Protein 6ARY (pdb70)

B-factor: mean 69.76, std 14.35, range [47.01, 147.75]

Foldseek 3Di:
DDLQWFQAPQGIEGWDWDADLLRFIKIKFAFAAFFDLCAFLNFLAATHGDHHDYDYHYRYDHFAAEDADADCPPPVQVVRVLFGDPHHYDSRFWGKMKMFGPPGAQAFAEEEEEEDDLQGGGGCPGPLNDQHCLCHLQGHMYMYTHFHGACRQAQPALDNSNLGRNRLSSVLSVLVSCLRGVSSRNHHQAQYEYEYFALRLLSQQLLQQFPSNQRSHAYYEHEFYFLVFPQAEDENVLSNVLLLVLLVQLPFDRDSVCVVRSSNVVSPDDVNSSNVRSDDDDAFSHGNGHGYQRCHRHPDRPVVCLVVVNGHAHEYEYEYEDQAAVVRCCVHVVVQDPQDAPGFAFLVRLLVVLCRRCVPADPVLSVLLLVVQAPVVDRGPRLSSVSSRRCVRSLRRTQLNRLVVQLSSQVVPHWYAYEYEQEDFPPDSTYPSSGQYRPNCSSLLSQVVSSVVDPGDPLSSLLSSQNSQLVVCCSRPVGSDDDDADPSHHDGDTCHNPFQWHFYRYRPDGDIDHRVPVVVSCCNPPVSVVVRVVPVD/DQLQWFQAPQGIEGWDWDADLLGFIKIKFAFAAFFPLCAQLNFLAATHGDHHDYDYHYRYDHFAAEDADADCPPPVQVVRNLFGDPHHYDSRGWGKMKMAHPPGAQAFAEEEEEEDDLQRGGGCPRPLNDQNQLCHLQVYMYMYTHFHGACRQAQPALDNSNLGRNRLSSVLSVLVSCLRGVSSRNHRQAQYEYEYFALSLLSQQLLQFFPSNQRSHAYYEHEFYFLPFPQAEDENVLSNVLLLVLLVQLVFDRDSVCVVRSSNVVSVDDPNSSNVRSDDDDAFSHGNGHGYCRCHRHPDRPVVCLVVVRGHQHEYEYEYEDQAQVVRCCVHVVVQDPQDAPHFAFLVRLLVVLCRRVVPADPVLSVLLLVVQAPVVDRGPRLSSVSSRRCVRSLRRTQLNRLVVQLSSQVVPHWYFYEYEQEDFPPDSTYPSSGTYRPNCSSLLSQVLSNVVDDGDPLSNLLSSQNSQLVSCCSRPVGSDDDDADPSHHDGDTCHNPQQWHFYRYRPDGDIDHRVPPPVSCCNPPVSVVVRVVPDD

Nearest PDB structures (foldseek):
  6ary-assembly1_B-2  TM=1.001E+00  e=0.000E+00  Anopheles gambiae
  5ydj-assembly1_A-2  TM=1.000E+00  e=0.000E+00  Anopheles gambiae
  5ydh-assembly1_A-2  TM=1.000E+00  e=0.000E+00  Anopheles gambiae
  6h14-assembly1_A-2  TM=9.721E-01  e=2.486E-79  Tetronarce californica
  6emi-assembly1_A  TM=9.700E-01  e=3.836E-79  Homo sapiens

Sequence (1074 aa):
NDPLVVNTDKGRIRGITVDAPSGKKVDVWLGIPYAQPPVGPLRFRHPRPAEKWTGVLNTTTPPNSCVQIVDTVFGDFPGATMWNPNTPLSEDCLYINVVAPRPRPKNAAVMLWIFGGSFYSGTATLDVYDHRALASEENVIVVSLQYRVASLGFLFLGTPEAPGNAGLFDQNLALRRWVRDNIHRFGGDPSSRVTLFGESAGAVSVSLHLLSALSRDLFQRAILQSGSPTAPWALVSREEATLRALRLAEAVGCPHEPSKLSDAVECLRGKDPHVLVNNEWGTLGICEFPFVPVVDGAFLDETPQRSLASGRFKKTEILTGSNTEEGYYFIIYYLTELLRKEEGVTVTREEFLQAVRELNPYVNGAARQAIVFEYTDWTEPDNPNSNRDALDKMVGDYHFTCNVNEFAQRRYAEEGNNVYMYLYTHRSKGNPWPRWTGVMHGDEINYVFGEPLNPTLGYTEDEKDFSRKIMRYWSNFAKTGNPNPNTASSEFPEWPKHTAHHGRHYLELGLNTSFVGRGPRLRQCAFWKKYLPQLVAATSNNDPLVVNTDKGRIRGITVDAPSGKKVDVWLGIPYAQPPVGPLRFRHPRPAEKWTGVLNTTTPPNSCVQIVDTVFGDFPGATMWNPNTPLSEDCLYINVVAPRPRPKNAAVMLWIFGGSFYSGTATLDVYDHRALASEENVIVVSLQYRVASLGFLFLGTPEAPGNAGLFDQNLALRRWVRDNIHRFGGDPSSRVTLFGESAGAVSVSLHLLSALSRDLFQRAILQSGSPTAPWALVSREEATLRALRLAEAVGCPHEPSKLSDAVECLRGKDPHVLVNNEWGTLGICEFPFVPVVDGAFLDETPQRSLASGRFKKTEILTGSNTEEGYYFIIYYLTELLRKEEGVTVTREEFLQAVRELNPYVNGAARQAIVFEYTDWTEPDNPNSNRDALDKMVGDYHFTCNVNEFAQRRYAEEGNNVYMYLYTHRSKGNPWPRWTGVMHGDEINYVFGEPLNPTLGYTEDEKDFSRKIMRYWSNFAKTGNPNPNTASSEFPEWPKHTAHHGRHYLELGLNTSFVGRGPRLRQCAFWKKYLPQLVAATSN

Solvent-accessible surface area: 41442 Å² total; per-residue (Å²): 210,66,90,35,37,10,90,5,60,55,11,107,0,88,4,70,40,15,30,2,27,34,66,104,106,0,3,5,0,37,12,0,23,5,5,59,61,4,65,38,87,30,13,3,54,48,21,85,77,9,132,171,51,143,39,46,68,99,2,50,93,66,12,44,0,5,3,3,48,71,41,101,92,38,42,72,20,82,0,4,11,60,66,13,14,20,19,99,47,31,29,45,0,2,41,0,6,0,3,0,3,113,125,75,32,177,81,10,2,0,0,0,0,0,1,6,21,14,0,60,23,5,0,3,18,6,102,5,5,56,13,32,8,0,0,15,35,6,88,0,0,0,0,0,0,1,0,10,0,1,0,8,0,3,3,6,5,51,31,120,62,0,29,0,1,2,0,0,25,0,0,4,16,0,1,122,19,1,109,88,1,0,103,103,0,5,0,26,38,75,67,1,0,0,0,0,9,9,0,0,0,0,0,0,0,0,0,0,13,2,88,83,0,81,106,16,12,56,14,0,0,0,0,0,2,1,2,12,6,59,9,0,36,18,69,117,141,54,7,31,81,29,1,12,124,4,0,100,60,15,64,5,64,79,95,99,99,111,33,76,61,0,2,96,37,0,48,67,66,73,24,73,66,0,1,84,61,13,98,60,146,38,13,10,6,45,18,4,9,3,0,1,28,29,52,62,2,8,113,35,45,1,89,158,6,6,82,54,13,136,3,24,161,16,42,0,0,2,0,0,2,38,23,2,0,2,52,23,0,2,57,87,20,66,124,32,1,134,27,67,70,65,21,62,0,72,45,146,76,0,80,97,1,1,130,72,6,18,69,162,40,54,32,42,0,50,131,15,0,28,130,33,14,16,57,142,126,91,46,99,34,58,76,26,3,25,54,10,0,0,30,2,4,2,2,81,14,4,6,1,1,0,13,58,3,0,34,50,0,11,86,74,68,21,56,0,4,0,0,22,1,40,15,64,21,164,66,26,68,18,1,172,29,0,17,8,3,23,3,28,1,2,21,3,0,4,2,45,0,12,26,22,13,65,72,38,43,122,88,5,35,76,4,0,111,25,0,1,86,0,1,0,19,0,0,66,91,4,56,0,26,43,164,115,96,52,121,122,33,24,121,1,31,98,4,69,20,176,14,83,53,20,1,40,1,2,79,155,38,63,113,54,10,137,0,2,72,55,167,26,9,44,13,15,72,150,102,8,69,113,31,55,70,85,50,79,194,207,71,91,38,38,8,91,5,62,55,14,108,0,91,4,15,12,14,45,2,54,48,45,105,64,0,5,2,0,23,13,0,24,5,5,57,61,4,63,40,87,29,13,2,54,48,20,84,76,10,132,168,52,142,37,47,69,97,2,17,72,34,10,44,0,5,3,2,47,71,39,103,92,46,38,40,24,63,0,2,54,61,63,22,27,69,20,88,49,27,31,47,0,3,42,0,7,0,4,0,5,111,123,76,29,176,78,11,2,0,0,0,1,0,1,6,22,14,0,60,24,4,0,2,20,5,110,5,4,58,13,46,8,1,0,20,29,7,90,0,0,0,0,0,1,1,0,9,1,1,0,8,1,3,4,8,5,51,32,122,60,0,31,1,1,2,0,0,24,0,0,4,18,0,2,119,20,2,95,85,1,0,101,106,0,4,0,27,36,76,62,1,0,0,0,0,9,9,0,0,0,0,0,0,0,0,0,0,12,2,89,84,0,80,109,16,9,58,14,0,0,0,0,0,2,1,2,10,7,58,8,0,37,18,70,120,138,52,5,30,78,28,1,13,128,4,0,102,59,15,63,5,64,79,96,99,96,114,32,73,63,0,2,92,38,0,47,68,61,75,25,74,65,0,1,83,59,13,101,60,147,36,13,11,6,44,19,3,7,3,0,1,27,30,51,61,2,8,114,35,48,1,90,160,6,6,83,55,14,137,3,25,164,14,42,0,0,2,0,0,2,38,26,2,0,2,54,24,0,1,58,86,20,64,144,28,1,106,53,89,88,67,6,58,0,68,44,146,74,0,84,97,1,1,126,73,6,15,67,160,39,52,34,41,0,51,130,14,0,27,132,32,13,15,57,144,129,93,48,95,34,59,77,29,4,26,51,9,0,1,30,2,4,3,2,81,15,3,6,1,1,1,13,54,2,0,35,54,0,12,85,74,70,21,58,1,3,0,0,21,1,36,11,64,22,169,65,27,70,16,5,175,30,0,18,8,2,21,4,29,1,2,19,2,0,3,2,42,0,12,30,47,28,33,62,30,43,122,93,4,44,75,6,0,107,22,0,0,87,0,1,0,20,0,0,64,92,4,57,0,30,44,163,112,100,52,122,123,36,23,123,0,29,99,4,67,22,175,14,84,53,19,1,39,0,3,79,158,39,64,111,54,10,137,0,3,73,58,168,25,9,41,13,16,74,147,101,9,69,122,32,52,76,86,52,75,201

CATH classification: 3.40.50.1820

Radius of gyration: 32.08 Å; Cα contacts (8 Å, |Δi|>4): 2370; chains: 2; bounding box: 95×76×87 Å

InterPro domains:
  IPR000997 Cholinesterase [PR00878] (233-247)
  IPR000997 Cholinesterase [PR00878] (277-306)
  IPR000997 Cholinesterase [PR00878] (487-495)
  IPR000997 Cholinesterase [PR00878] (554-562)
  IPR000997 Cholinesterase [PR00878] (592-599)
  IPR000997 Cholinesterase [PR00878] (600-612)
  IPR002018 Carboxylesterase, type B [PF00135] (166-686)
  IPR019819 Carboxylesterase type B, conserved site [PS00941] (253-263)
  IPR019826 Carboxylesterase type B, active site [PS00122] (347-362)
  IPR029058 Alpha/Beta hydrolase fold [G3DSA:3.40.50.1820] (161-702)
  IPR029058 Alpha/Beta hydrolase fold [SSF53474] (165-693)
  IPR050654 Acetylcholinesterase-related enzymes [PTHR43918] (152-701)

Secondary structure (DSSP, 8-state):
--TTEEEETTEEEE-EEEE-TTS-EEEEEEEEE-B----GGGTTSPPPBPPP--SEEE-BSPPPBPP-PPP-TTTT-HHHHTTS--S-B-S---EEEEEEESSPPSSEEEEEEE--STTTS--TT-GGG--HHHHHHHT-EEEEE----HHHHH-EEEETTEES-HHHHHHHHHHHHHHHHGGGGTEEEEEEEEEEETHHHHHHHHHHH-TTTTTS-SEEEEES--TTSTTS---HHHHHHHHHHHHHHTT----TT-HHHHHHHHTTS-HHHHHHT---S--TT--SS-----SSS-SS-HHHHHHHT-S--S-EEEEEETB-SHHHHHHH-TTTS-SSTT----HHHHHHHHHHHSTTS-HHHHHHHHHHT--TTSTT-HHHHHHHHHHHHHIIIIIHHHHHHHHHHHHTT--EEEEEE----TT--S-GGG-SBTTTTHHHHTTGGG-TTS---HHHHHHHHHHHHHHHHHHHHS-SS-SS--SSS-------TTT-EEEEESTT---EEESSSHHHHHIIIIIHHHHHHHT--/--TTEEEETTEEEE-EEEE-TTS-EEEEEEEEE-B----GGGTTSPPPBPPP-SSEEE-BSPPPBPP-PPP-TTTT-HHHHTTS--S-B-S---EEEEEEESSPPSSEEEEEEE--STTTS--TT-GGG-SHHHHHHHT-EEEEE----HHHHH-EEEETTEES-HHHHHHHHHHHHHHHHGGGGTEEEEEEEEEEETHHHHHHHHHTT-TTTTTS-SEEEEES--TTSTTS---HHHHHHHHHHHHHHTT----TT-HHHHHHHHHHS-HHHHHHT---S--TT--SS-----SSS-SS-HHHHHHHT-S--S-EEEEEETB-SHHHHHHH-TTTT-SSTT----HHHHHHHHHHHSTTS-HHHHHHHHHHTS-TTSTT-HHHHHHHHHHHHHIIIIIHHHHHHHHHHHHTT--EEEEEE----TT--S-GGG-SBTTTTHHHHTTGGG-TTS---HHHHHHHHHHHHHHHHHHHHS-SS-SS--SSS-------TTT-EEEEESTT---EEESSSHHHHHIIIIIHHHHHHHT--

Structure (mmCIF, N/CA/C/O backbone):
data_6ARY
#
_entry.id   6ARY
#
_cell.length_a   150.333
_cell.length_b   150.333
_cell.length_c   226.478
_cell.angle_alpha   90.000
_cell.angle_beta   90.000
_cell.angle_gamma   120.000
#
_symmetry.space_group_name_H-M   'P 61'
#
loop_
_entity.id
_entity.type
_entity.pdbx_description
1 polymer Acetylcholinesterase
2 non-polymer (1S)-2,2-difluoro-1-[1-(pentan-3-yl)-1H-pyrazol-4-yl]ethan-1-ol
3 non-polymer 2-acetamido-2-deoxy-beta-D-glucopyranose
4 non-polymer 'CITRATE ANION'
5 non-polymer 'CHLORIDE ION'
6 water water
#
loop_
_atom_site.group_PDB
_atom_site.id
_atom_site.type_symbol
_atom_site.label_atom_id
_atom_site.label_alt_id
_atom_site.label_comp_id
_atom_site.label_asym_id
_atom_site.label_entity_id
_atom_site.label_seq_id
_atom_site.pdbx_PDB_ins_code
_atom_site.Cartn_x
_atom_site.Cartn_y
_atom_site.Cartn_z
_atom_site.occupancy
_atom_site.B_iso_or_equiv
_atom_site.auth_seq_id
_atom_site.auth_comp_id
_atom_site.auth_asym_id
_atom_site.auth_atom_id
_atom_site.pdbx_PDB_model_num
ATOM 1 N N . ASN A 1 3 ? -58.565 100.865 3.941 1.00 122.68 163 ASN A N 1
ATOM 2 C CA . ASN A 1 3 ? -57.884 99.702 4.525 1.00 137.29 163 ASN A CA 1
ATOM 3 C C . ASN A 1 3 ? -58.765 98.433 4.560 1.00 128.68 163 ASN A C 1
ATOM 4 O O . ASN A 1 3 ? -59.940 98.486 4.946 1.00 123.37 163 ASN A O 1
ATOM 9 N N . ASP A 1 4 ? -58.167 97.296 4.169 1.00 113.82 164 ASP A N 1
ATOM 10 C CA . ASP A 1 4 ? -58.877 96.025 4.035 1.00 104.86 164 ASP A CA 1
ATOM 11 C C . ASP A 1 4 ? -58.777 95.208 5.329 1.00 110.45 164 ASP A C 1
ATOM 12 O O . ASP A 1 4 ? -57.702 94.639 5.600 1.00 102.17 164 ASP A O 1
ATOM 17 N N . PRO A 1 5 ? -59.853 95.078 6.134 1.00 105.07 165 PRO A N 1
ATOM 18 C CA . PRO A 1 5 ? -59.725 94.339 7.412 1.00 94.94 165 PRO A CA 1
ATOM 19 C C . PRO A 1 5 ? -59.421 92.856 7.225 1.00 92.90 165 PRO A C 1
ATOM 20 O O . PRO A 1 5 ? -59.063 92.194 8.206 1.00 94.73 165 PRO A O 1
ATOM 24 N N . LEU A 1 6 ? -59.561 92.315 6.010 1.00 88.48 166 LEU A N 1
ATOM 25 C CA . LEU A 1 6 ? -59.243 90.928 5.718 1.00 75.21 166 LEU A CA 1
ATOM 26 C C . LEU A 1 6 ? -57.778 90.713 5.376 1.00 81.80 166 LEU A C 1
ATOM 27 O O . LEU A 1 6 ? -57.362 89.560 5.169 1.00 75.35 166 LEU A O 1
ATOM 32 N N . VAL A 1 7 ? -57.002 91.784 5.229 1.00 81.05 167 VAL A N 1
ATOM 33 C CA . VAL A 1 7 ? -55.555 91.674 5.117 1.00 72.96 167 VAL A CA 1
ATOM 34 C C . VAL A 1 7 ? -54.972 91.895 6.504 1.00 85.64 167 VAL A C 1
ATOM 35 O O . VAL A 1 7 ? -55.374 92.821 7.229 1.00 84.82 167 VAL A O 1
ATOM 39 N N . VAL A 1 8 ? -54.078 90.999 6.905 1.00 81.11 168 VAL A N 1
ATOM 40 C CA . VAL A 1 8 ? -53.483 91.023 8.234 1.00 81.72 168 VAL A CA 1
ATOM 41 C C . VAL A 1 8 ? -51.979 90.896 8.053 1.00 75.98 168 VAL A C 1
ATOM 42 O O . VAL A 1 8 ? -51.512 90.099 7.223 1.00 73.12 168 VAL A O 1
ATOM 46 N N . ASN A 1 9 ? -51.227 91.726 8.777 1.00 76.54 169 ASN A N 1
ATOM 47 C CA . ASN A 1 9 ? -49.770 91.716 8.690 1.00 88.03 169 ASN A CA 1
ATOM 48 C C . ASN A 1 9 ? -49.256 90.826 9.817 1.00 85.57 169 ASN A C 1
ATOM 49 O O . ASN A 1 9 ? -49.249 91.229 10.982 1.00 81.80 169 ASN A O 1
ATOM 54 N N . THR A 1 10 ? -48.870 89.598 9.472 1.00 79.27 170 THR A N 1
ATOM 55 C CA . THR A 1 10 ? -48.260 88.693 10.430 1.00 79.71 170 THR A CA 1
ATOM 56 C C . THR A 1 10 ? -46.765 88.962 10.512 1.00 78.74 170 THR A C 1
ATOM 57 O O . THR A 1 10 ? -46.195 89.657 9.677 1.00 77.73 170 THR A O 1
ATOM 61 N N . ASP A 1 11 ? -46.119 88.374 11.518 1.00 84.12 171 ASP A N 1
ATOM 62 C CA . ASP A 1 11 ? -44.691 88.588 11.722 1.00 77.91 171 ASP A CA 1
ATOM 63 C C . ASP A 1 11 ? -43.825 88.044 10.585 1.00 73.87 171 ASP A C 1
ATOM 64 O O . ASP A 1 11 ? -42.605 88.237 10.588 1.00 85.69 171 ASP A O 1
ATOM 69 N N . LYS A 1 12 ? -44.412 87.386 9.589 1.00 75.70 172 LYS A N 1
ATOM 70 C CA . LYS A 1 12 ? -43.625 86.930 8.449 1.00 77.36 172 LYS A CA 1
ATOM 71 C C . LYS A 1 12 ? -44.107 87.512 7.131 1.00 75.64 172 LYS A C 1
ATOM 72 O O . LYS A 1 12 ? -43.480 87.256 6.090 1.00 71.64 172 LYS A O 1
ATOM 78 N N . GLY A 1 13 ? -45.181 88.281 7.142 1.00 73.71 173 GLY A N 1
ATOM 79 C CA . GLY A 1 13 ? -45.721 88.821 5.912 1.00 75.01 173 GLY A CA 1
ATOM 80 C C . GLY A 1 13 ? -47.209 89.081 6.028 1.00 79.99 173 GLY A C 1
ATOM 81 O O . GLY A 1 13 ? -47.851 88.792 7.041 1.00 75.38 173 GLY A O 1
ATOM 82 N N . ARG A 1 14 ? -47.751 89.651 4.955 1.00 81.54 174 ARG A N 1
ATOM 83 C CA . ARG A 1 14 ? -49.172 89.950 4.920 1.00 74.77 174 ARG A CA 1
ATOM 84 C C . ARG A 1 14 ? -49.920 88.772 4.309 1.00 74.27 174 ARG A C 1
ATOM 85 O O . ARG A 1 14 ? -49.364 87.983 3.533 1.00 66.21 174 ARG A O 1
ATOM 93 N N . ILE A 1 15 ? -51.172 88.626 4.726 1.00 66.99 175 ILE A N 1
ATOM 94 C CA . ILE A 1 15 ? -52.028 87.539 4.279 1.00 71.72 175 ILE A CA 1
ATOM 95 C C . ILE A 1 15 ? -53.415 88.115 4.032 1.00 72.85 175 ILE A C 1
ATOM 96 O O . ILE A 1 15 ? -53.818 89.114 4.646 1.00 69.87 175 ILE A O 1
ATOM 101 N N . ARG A 1 16 ? -54.162 87.460 3.143 1.00 70.43 176 ARG A N 1
ATOM 102 C CA . ARG A 1 16 ? -55.521 87.877 2.819 1.00 78.02 176 ARG A CA 1
ATOM 103 C C . ARG A 1 16 ? -56.499 86.746 3.108 1.00 70.89 176 ARG A C 1
ATOM 104 O O . ARG A 1 16 ? -56.327 85.627 2.601 1.00 66.56 176 ARG A O 1
ATOM 112 N N . GLY A 1 17 ? -57.523 87.051 3.907 1.00 65.17 177 GLY A N 1
ATOM 113 C CA . GLY A 1 17 ? -58.614 86.136 4.194 1.00 74.86 177 GLY A CA 1
ATOM 114 C C . GLY A 1 17 ? -59.870 86.450 3.392 1.00 77.36 177 GLY A C 1
ATOM 115 O O . GLY A 1 17 ? -59.832 87.165 2.389 1.00 77.73 177 GLY A O 1
ATOM 116 N N . ILE A 1 18 ? -61.008 85.922 3.857 1.00 69.90 178 ILE A N 1
ATOM 117 C CA . ILE A 1 18 ? -62.280 86.026 3.146 1.00 67.90 178 ILE A CA 1
ATOM 118 C C . ILE A 1 18 ? -63.419 85.947 4.159 1.00 75.15 178 ILE A C 1
ATOM 119 O O . ILE A 1 18 ? -63.307 85.278 5.192 1.00 76.12 178 ILE A O 1
ATOM 124 N N . THR A 1 19 ? -64.506 86.683 3.904 1.00 69.85 179 THR A N 1
ATOM 125 C CA . THR A 1 19 ? -65.688 86.599 4.764 1.00 72.16 179 THR A CA 1
ATOM 126 C C . THR A 1 19 ? -66.618 85.514 4.238 1.00 74.13 179 THR A C 1
ATOM 127 O O . THR A 1 19 ? -66.848 85.423 3.035 1.00 77.81 179 THR A O 1
ATOM 131 N N . VAL A 1 20 ? -67.143 84.672 5.135 1.00 74.68 180 VAL A N 1
ATOM 132 C CA . VAL A 1 20 ? -68.019 83.574 4.731 1.00 72.81 180 VAL A CA 1
ATOM 133 C C . VAL A 1 20 ? -69.196 83.509 5.693 1.00 76.39 180 VAL A C 1
ATOM 134 O O . VAL A 1 20 ? -69.225 84.177 6.730 1.00 77.87 180 VAL A O 1
ATOM 138 N N . ASP A 1 21 ? -70.169 82.676 5.340 1.00 76.32 181 ASP A N 1
ATOM 139 C CA . ASP A 1 21 ? -71.370 82.496 6.144 1.00 82.80 181 ASP A CA 1
ATOM 140 C C . ASP A 1 21 ? -71.201 81.301 7.058 1.00 87.16 181 ASP A C 1
ATOM 141 O O . ASP A 1 21 ? -70.665 80.267 6.651 1.00 91.56 181 ASP A O 1
ATOM 146 N N . ALA A 1 22 ? -71.657 81.441 8.288 1.00 84.68 182 ALA A N 1
ATOM 147 C CA . ALA A 1 22 ? -71.928 80.245 9.053 1.00 103.86 182 ALA A CA 1
ATOM 148 C C . ALA A 1 22 ? -73.186 79.561 8.506 1.00 108.76 182 ALA A C 1
ATOM 149 O O . ALA A 1 22 ? -74.078 80.226 7.963 1.00 111.88 182 ALA A O 1
ATOM 151 N N . PRO A 1 23 ? -73.285 78.214 8.631 1.00 109.37 183 PRO A N 1
ATOM 152 C CA . PRO A 1 23 ? -74.602 77.559 8.494 1.00 104.24 183 PRO A CA 1
ATOM 153 C C . PRO A 1 23 ? -75.650 78.182 9.433 1.00 111.10 183 PRO A C 1
ATOM 154 O O . PRO A 1 23 ? -76.854 77.933 9.291 1.00 103.60 183 PRO A O 1
ATOM 158 N N . SER A 1 24 ? -75.176 78.981 10.414 1.00 118.00 184 SER A N 1
ATOM 159 C CA . SER A 1 24 ? -75.943 79.700 11.431 1.00 104.99 184 SER A CA 1
ATOM 160 C C . SER A 1 24 ? -76.631 80.970 10.930 1.00 113.67 184 SER A C 1
ATOM 161 O O . SER A 1 24 ? -77.480 81.506 11.651 1.00 108.85 184 SER A O 1
ATOM 164 N N . GLY A 1 25 ? -76.257 81.502 9.755 1.00 115.52 185 GLY A N 1
ATOM 165 C CA . GLY A 1 25 ? -76.790 82.760 9.263 1.00 104.79 185 GLY A CA 1
ATOM 166 C C . GLY A 1 25 ? -75.931 83.970 9.586 1.00 113.85 185 GLY A C 1
ATOM 167 O O . GLY A 1 25 ? -76.165 85.056 9.037 1.00 106.10 185 GLY A O 1
ATOM 168 N N . LYS A 1 26 ? -75.024 83.835 10.547 1.00 115.54 186 LYS A N 1
ATOM 169 C CA . LYS A 1 26 ? -74.048 84.854 10.895 1.00 104.11 186 LYS A CA 1
ATOM 170 C C . LYS A 1 26 ? -72.811 84.736 10.001 1.00 89.20 186 LYS A C 1
ATOM 171 O O . LYS A 1 26 ? -72.551 83.689 9.397 1.00 94.01 186 LYS A O 1
ATOM 177 N N . LYS A 1 27 ? -72.064 85.832 9.891 1.00 78.12 187 LYS A N 1
ATOM 178 C CA . LYS A 1 27 ? -70.837 85.863 9.098 1.00 74.58 187 LYS A CA 1
ATOM 179 C C . LYS A 1 27 ? -69.582 85.815 9.984 1.00 78.17 187 LYS A C 1
ATOM 180 O O . LYS A 1 27 ? -69.588 86.294 11.119 1.00 71.97 187 LYS A O 1
ATOM 186 N N . VAL A 1 28 ? -68.503 85.208 9.459 1.00 71.44 188 VAL A N 1
ATOM 187 C CA . VAL A 1 28 ? -67.208 85.169 10.134 1.00 68.46 188 VAL A CA 1
ATOM 188 C C . VAL A 1 28 ? -66.119 85.485 9.122 1.00 68.93 188 VAL A C 1
ATOM 189 O O . VAL A 1 28 ? -66.302 85.330 7.915 1.00 75.05 188 VAL A O 1
ATOM 193 N N . ASP A 1 29 ? -64.971 85.944 9.625 1.00 72.45 189 ASP A N 1
ATOM 194 C CA . ASP A 1 29 ? -63.778 86.092 8.795 1.00 75.34 189 ASP A CA 1
ATOM 195 C C . ASP A 1 29 ? -62.847 84.903 8.999 1.00 73.50 189 ASP A C 1
ATOM 196 O O . ASP A 1 29 ? -62.723 84.362 10.101 1.00 71.55 189 ASP A O 1
ATOM 201 N N . VAL A 1 30 ? -62.137 84.546 7.943 1.00 67.79 190 VAL A N 1
ATOM 202 C CA . VAL A 1 30 ? -61.503 83.240 7.864 1.00 67.37 190 VAL A CA 1
ATOM 203 C C . VAL A 1 30 ? -60.158 83.381 7.176 1.00 67.48 190 VAL A C 1
ATOM 204 O O . VAL A 1 30 ? -60.069 84.010 6.118 1.00 71.72 190 VAL A O 1
ATOM 208 N N . TRP A 1 31 ? -59.112 82.788 7.749 1.00 64.42 191 TRP A N 1
ATOM 209 C CA . TRP A 1 31 ? -57.800 82.724 7.094 1.00 65.20 191 TRP A CA 1
ATOM 210 C C . TRP A 1 31 ? -57.368 81.266 7.128 1.00 69.88 191 TRP A C 1
ATOM 211 O O . TRP A 1 31 ? -57.028 80.742 8.197 1.00 69.51 191 TRP A O 1
ATOM 222 N N . LEU A 1 32 ? -57.383 80.611 5.972 1.00 65.75 192 LEU A N 1
ATOM 223 C CA . LEU A 1 32 ? -57.101 79.189 5.874 1.00 68.75 192 LEU A CA 1
ATOM 224 C C . LEU A 1 32 ? -55.722 78.984 5.275 1.00 63.62 192 LEU A C 1
ATOM 225 O O . LEU A 1 32 ? -55.351 79.644 4.310 1.00 72.05 192 LEU A O 1
ATOM 230 N N . GLY A 1 33 ? -54.971 78.047 5.830 1.00 65.09 193 GLY A N 1
ATOM 231 C CA . GLY A 1 33 ? -53.698 77.704 5.228 1.00 61.05 193 GLY A CA 1
ATOM 232 C C . GLY A 1 33 ? -52.585 78.707 5.451 1.00 68.00 193 GLY A C 1
ATOM 233 O O . GLY A 1 33 ? -51.798 78.945 4.538 1.00 65.06 193 GLY A O 1
ATOM 234 N N . ILE A 1 34 ? -52.465 79.271 6.657 1.00 61.90 194 ILE A N 1
ATOM 235 C CA . ILE A 1 34 ? -51.329 80.126 7.008 1.00 60.13 194 ILE A CA 1
ATOM 236 C C . ILE A 1 34 ? -50.099 79.258 7.251 1.00 61.74 194 ILE A C 1
ATOM 237 O O . ILE A 1 34 ? -50.150 78.378 8.115 1.00 70.89 194 ILE A O 1
ATOM 242 N N . PRO A 1 35 ? -48.980 79.449 6.552 1.00 62.92 195 PRO A N 1
ATOM 243 C CA . PRO A 1 35 ? -47.805 78.602 6.825 1.00 60.95 195 PRO A CA 1
ATOM 244 C C . PRO A 1 35 ? -47.116 79.025 8.127 1.00 72.77 195 PRO A C 1
ATOM 245 O O . PRO A 1 35 ? -47.038 80.217 8.458 1.00 68.38 195 PRO A O 1
ATOM 249 N N . TYR A 1 36 ? -46.651 78.028 8.902 1.00 62.60 196 TYR A N 1
ATOM 250 C CA . TYR A 1 36 ? -45.930 78.328 10.134 1.00 60.06 196 TYR A CA 1
ATOM 251 C C . TYR A 1 36 ? -44.574 77.641 10.217 1.00 58.49 196 TYR A C 1
ATOM 252 O O . TYR A 1 36 ? -43.857 77.853 11.190 1.00 67.83 196 TYR A O 1
ATOM 261 N N . ALA A 1 37 ? -44.193 76.862 9.213 1.00 59.97 197 ALA A N 1
ATOM 262 C CA . ALA A 1 37 ? -42.887 76.229 9.171 1.00 54.72 197 ALA A CA 1
ATOM 263 C C . ALA A 1 37 ? -42.428 76.149 7.716 1.00 65.04 197 ALA A C 1
ATOM 264 O O . ALA A 1 37 ? -43.237 76.215 6.793 1.00 63.89 197 ALA A O 1
ATOM 266 N N . GLN A 1 38 ? -41.126 75.969 7.515 1.00 64.79 198 GLN A N 1
ATOM 267 C CA . GLN A 1 38 ? -40.650 75.506 6.222 1.00 64.37 198 GLN A CA 1
ATOM 268 C C . GLN A 1 38 ? -41.282 74.146 5.913 1.00 71.15 198 GLN A C 1
ATOM 269 O O . GLN A 1 38 ? -41.440 73.325 6.821 1.00 69.97 198 GLN A O 1
ATOM 275 N N . PRO A 1 39 ? -41.668 73.874 4.661 1.00 65.10 199 PRO A N 1
ATOM 276 C CA . PRO A 1 39 ? -42.127 72.513 4.307 1.00 63.25 199 PRO A CA 1
ATOM 277 C C . PRO A 1 39 ? -41.104 71.478 4.735 1.00 64.38 199 PRO A C 1
ATOM 278 O O . PRO A 1 39 ? -39.932 71.572 4.352 1.00 63.02 199 PRO A O 1
ATOM 282 N N . PRO A 1 40 ? -41.504 70.465 5.536 1.00 64.32 200 PRO A N 1
ATOM 283 C CA . PRO A 1 40 ? -40.518 69.522 6.096 1.00 59.64 200 PRO A CA 1
ATOM 284 C C . PRO A 1 40 ? -40.159 68.403 5.128 1.00 62.75 200 PRO A C 1
ATOM 285 O O . PRO A 1 40 ? -40.345 67.211 5.420 1.00 66.45 200 PRO A O 1
ATOM 289 N N . VAL A 1 41 ? -39.596 68.785 3.970 1.00 67.50 201 VAL A N 1
ATOM 290 C CA . VAL A 1 41 ? -39.365 67.866 2.860 1.00 66.15 201 VAL A CA 1
ATOM 291 C C . VAL A 1 41 ? -37.864 67.745 2.616 1.00 71.31 201 VAL A C 1
ATOM 292 O O . VAL A 1 41 ? -37.057 68.525 3.121 1.00 63.89 201 VAL A O 1
ATOM 296 N N . GLY A 1 42 ? -37.505 66.752 1.815 1.00 70.38 202 GLY A N 1
ATOM 297 C CA . GLY A 1 42 ? -36.128 66.506 1.475 1.00 67.05 202 GLY A CA 1
ATOM 298 C C . GLY A 1 42 ? -35.303 66.103 2.677 1.00 67.62 202 GLY A C 1
ATOM 299 O O . GLY A 1 42 ? -35.608 65.135 3.375 1.00 67.73 202 GLY A O 1
ATOM 300 N N . PRO A 1 43 ? -34.216 66.833 2.927 1.00 75.34 203 PRO A N 1
ATOM 301 C CA . PRO A 1 43 ? -33.382 66.525 4.104 1.00 69.10 203 PRO A CA 1
ATOM 302 C C . PRO A 1 43 ? -34.083 66.783 5.437 1.00 74.89 203 PRO A C 1
ATOM 303 O O . PRO A 1 43 ? -33.623 66.286 6.472 1.00 61.49 203 PRO A O 1
ATOM 307 N N . LEU A 1 44 ? -35.163 67.560 5.437 1.00 68.35 204 LEU A N 1
ATOM 308 C CA . LEU A 1 44 ? -35.880 67.921 6.644 1.00 65.00 204 LEU A CA 1
ATOM 309 C C . LEU A 1 44 ? -36.891 66.866 7.090 1.00 73.82 204 LEU A C 1
ATOM 310 O O . LEU A 1 44 ? -37.454 67.005 8.188 1.00 69.44 204 LEU A O 1
ATOM 315 N N . ARG A 1 45 ? -37.140 65.829 6.284 1.00 71.27 205 ARG A N 1
ATOM 316 C CA . ARG A 1 45 ? -38.037 64.763 6.721 1.00 70.64 205 ARG A CA 1
ATOM 317 C C . ARG A 1 45 ? -37.522 64.131 8.016 1.00 65.87 205 ARG A C 1
ATOM 318 O O . ARG A 1 45 ? -36.311 63.964 8.207 1.00 60.79 205 ARG A O 1
ATOM 326 N N . PHE A 1 46 ? -38.471 63.784 8.900 1.00 61.88 206 PHE A N 1
ATOM 327 C CA . PHE A 1 46 ? -38.289 63.189 10.224 1.00 66.97 206 PHE A CA 1
ATOM 328 C C . PHE A 1 46 ? -37.743 64.169 11.254 1.00 65.11 206 PHE A C 1
ATOM 329 O O . PHE A 1 46 ? -37.652 63.834 12.430 1.00 65.30 206 PHE A O 1
ATOM 337 N N . ARG A 1 47 ? -37.346 65.358 10.847 1.00 65.63 207 ARG A N 1
ATOM 338 C CA . ARG A 1 47 ? -36.672 66.255 11.766 1.00 60.61 207 ARG A CA 1
ATOM 339 C C . ARG A 1 47 ? -37.624 67.328 12.276 1.00 62.30 207 ARG A C 1
ATOM 340 O O . ARG A 1 47 ? -38.710 67.553 11.741 1.00 56.94 207 ARG A O 1
ATOM 348 N N . HIS A 1 48 ? -37.194 68.003 13.333 1.00 56.95 208 HIS A N 1
ATOM 349 C CA . HIS A 1 48 ? -38.022 69.045 13.902 1.00 58.37 208 HIS A CA 1
ATOM 350 C C . HIS A 1 48 ? -38.260 70.160 12.883 1.00 58.46 208 HIS A C 1
ATOM 351 O O . HIS A 1 48 ? -37.435 70.384 11.996 1.00 57.89 208 HIS A O 1
ATOM 358 N N . PRO A 1 49 ? -39.385 70.862 12.985 1.00 58.40 209 PRO A N 1
ATOM 359 C CA . PRO A 1 49 ? -39.708 71.917 12.009 1.00 56.78 209 PRO A CA 1
ATOM 360 C C . PRO A 1 49 ? -38.811 73.134 12.167 1.00 64.47 209 PRO A C 1
ATOM 361 O O . PRO A 1 49 ? -38.428 73.505 13.281 1.00 60.40 209 PRO A O 1
ATOM 365 N N . ARG A 1 50 ? -38.491 73.820 10.973 1.00 60.11 210 ARG A N 1
ATOM 366 C CA . ARG A 1 50 ? -37.909 75.158 11.097 1.00 64.28 210 ARG A CA 1
ATOM 367 C C . ARG A 1 50 ? -39.001 76.202 10.914 1.00 59.29 210 ARG A C 1
ATOM 368 O O . ARG A 1 50 ? -39.926 75.987 10.134 1.00 67.68 210 ARG A O 1
ATOM 376 N N . PRO A 1 51 ? -38.931 77.356 11.575 1.00 61.03 211 PRO A N 1
ATOM 377 C CA . PRO A 1 51 ? -39.963 78.381 11.381 1.00 58.32 211 PRO A CA 1
ATOM 378 C C . PRO A 1 51 ? -40.046 78.814 9.918 1.00 67.28 211 PRO A C 1
ATOM 379 O O . PRO A 1 51 ? -39.122 78.607 9.123 1.00 63.36 211 PRO A O 1
ATOM 383 N N . ALA A 1 52 ? -41.173 79.428 9.559 1.00 63.34 212 ALA A N 1
ATOM 384 C CA . ALA A 1 52 ? -41.386 79.805 8.165 1.00 69.68 212 ALA A CA 1
ATOM 385 C C . ALA A 1 52 ? -40.568 81.040 7.791 1.00 74.89 212 ALA A C 1
ATOM 386 O O . ALA A 1 52 ? -40.451 81.997 8.572 1.00 80.40 212 ALA A O 1
ATOM 388 N N . GLU A 1 53 ? -40.044 81.030 6.569 1.00 72.00 213 GLU A N 1
ATOM 389 C CA . GLU A 1 53 ? -39.326 82.179 6.025 1.00 84.77 213 GLU A CA 1
ATOM 390 C C . GLU A 1 53 ? -40.294 83.288 5.626 1.00 72.12 213 GLU A C 1
ATOM 391 O O . GLU A 1 53 ? -41.401 83.024 5.150 1.00 77.37 213 GLU A O 1
ATOM 397 N N . LYS A 1 54 ? -39.869 84.529 5.881 1.00 70.65 214 LYS A N 1
ATOM 398 C CA . LYS A 1 54 ? -40.584 85.750 5.516 1.00 77.58 214 LYS A CA 1
ATOM 399 C C . LYS A 1 54 ? -40.971 85.755 4.035 1.00 80.68 214 LYS A C 1
ATOM 400 O O . LYS A 1 54 ? -40.236 85.253 3.173 1.00 68.84 214 LYS A O 1
ATOM 406 N N . TRP A 1 55 ? -42.111 86.369 3.723 1.00 73.36 215 TRP A N 1
ATOM 407 C CA . TRP A 1 55 ? -42.508 86.537 2.321 1.00 84.57 215 TRP A CA 1
ATOM 408 C C . TRP A 1 55 ? -42.946 87.977 2.054 1.00 84.25 215 TRP A C 1
ATOM 409 O O . TRP A 1 55 ? -43.566 88.632 2.908 1.00 77.50 215 TRP A O 1
ATOM 420 N N . THR A 1 56 ? -42.627 88.459 0.851 1.00 90.77 216 THR A N 1
ATOM 421 C CA . THR A 1 56 ? -43.121 89.739 0.361 1.00 91.32 216 THR A CA 1
ATOM 422 C C . THR A 1 56 ? -44.492 89.569 -0.298 1.00 90.08 216 THR A C 1
ATOM 423 O O . THR A 1 56 ? -44.836 88.505 -0.828 1.00 86.26 216 THR A O 1
ATOM 427 N N . GLY A 1 57 ? -45.269 90.636 -0.272 1.00 83.36 217 GLY A N 1
ATOM 428 C CA . GLY A 1 57 ? -46.554 90.635 -0.925 1.00 84.21 217 GLY A CA 1
ATOM 429 C C . GLY A 1 57 ? -47.675 90.321 0.037 1.00 83.55 217 GLY A C 1
ATOM 430 O O . GLY A 1 57 ? -47.541 90.422 1.259 1.00 93.76 217 GLY A O 1
ATOM 431 N N . VAL A 1 58 ? -48.814 89.952 -0.536 1.00 78.84 218 VAL A N 1
ATOM 432 C CA . VAL A 1 58 ? -49.954 89.484 0.237 1.00 80.32 218 VAL A CA 1
ATOM 433 C C . VAL A 1 58 ? -50.204 88.037 -0.166 1.00 88.23 218 VAL A C 1
ATOM 434 O O . VAL A 1 58 ? -50.456 87.747 -1.345 1.00 73.70 218 VAL A O 1
ATOM 438 N N . LEU A 1 59 ? -50.081 87.125 0.804 1.00 83.60 219 LEU A N 1
ATOM 439 C CA . LEU A 1 59 ? -50.342 85.707 0.584 1.00 72.26 219 LEU A CA 1
ATOM 440 C C . LEU A 1 59 ? -51.834 85.481 0.777 1.00 74.13 219 LEU A C 1
ATOM 441 O O . LEU A 1 59 ? -52.405 85.897 1.799 1.00 71.52 219 LEU A O 1
ATOM 446 N N . ASN A 1 60 ? -52.475 84.914 -0.245 1.00 71.95 220 ASN A N 1
ATOM 447 C CA . ASN A 1 60 ? -53.905 84.629 -0.201 1.00 80.64 220 ASN A CA 1
ATOM 448 C C . ASN A 1 60 ? -54.099 83.345 0.612 1.00 78.34 220 ASN A C 1
ATOM 449 O O . ASN A 1 60 ? -53.595 82.269 0.253 1.00 75.66 220 ASN A O 1
ATOM 454 N N . THR A 1 61 ? -54.745 83.477 1.759 1.00 65.19 221 THR A N 1
ATOM 455 C CA . THR A 1 61 ? -54.994 82.352 2.647 1.00 70.51 221 THR A CA 1
ATOM 456 C C . THR A 1 61 ? -56.504 82.162 2.701 1.00 69.72 221 THR A C 1
ATOM 457 O O . THR A 1 61 ? -57.170 82.608 3.633 1.00 68.40 221 THR A O 1
ATOM 461 N N . THR A 1 62 ? -57.053 81.532 1.664 1.00 72.46 222 THR A N 1
ATOM 462 C CA . THR A 1 62 ? -58.499 81.438 1.508 1.00 75.42 222 THR A CA 1
ATOM 463 C C . THR A 1 62 ? -58.962 80.028 1.190 1.00 72.84 222 THR A C 1
ATOM 464 O O . THR A 1 62 ? -60.173 79.797 1.102 1.00 75.20 222 THR A O 1
ATOM 468 N N . THR A 1 63 ? -58.051 79.102 1.004 1.00 68.92 223 THR A N 1
ATOM 469 C CA . THR A 1 63 ? -58.239 77.714 0.634 1.00 72.20 223 THR A CA 1
ATOM 470 C C . THR A 1 63 ? -57.800 76.792 1.768 1.00 75.88 223 THR A C 1
ATOM 471 O O . THR A 1 63 ? -56.730 77.003 2.347 1.00 77.62 223 THR A O 1
ATOM 475 N N . PRO A 1 64 ? -58.583 75.771 2.104 1.00 78.54 224 PRO A N 1
ATOM 476 C CA . PRO A 1 64 ? -58.156 74.805 3.125 1.00 70.86 224 PRO A CA 1
ATOM 477 C C . PRO A 1 64 ? -56.854 74.139 2.720 1.00 71.67 224 PRO A C 1
ATOM 478 O O . PRO A 1 64 ? -56.650 73.848 1.535 1.00 65.61 224 PRO A O 1
ATOM 482 N N . PRO A 1 65 ? -55.918 73.962 3.655 1.00 59.81 225 PRO A N 1
ATOM 483 C CA . PRO A 1 65 ? -54.567 73.518 3.292 1.00 57.39 225 PRO A CA 1
ATOM 484 C C . PRO A 1 65 ? -54.529 72.033 2.969 1.00 60.86 225 PRO A C 1
ATOM 485 O O . PRO A 1 65 ? -55.485 71.300 3.218 1.00 62.10 225 PRO A O 1
ATOM 489 N N . ASN A 1 66 ? -53.380 71.596 2.435 1.00 55.70 226 ASN A N 1
ATOM 490 C CA . ASN A 1 66 ? -53.091 70.171 2.263 1.00 56.37 226 ASN A CA 1
ATOM 491 C C . ASN A 1 66 ? -53.196 69.409 3.591 1.00 61.87 226 ASN A C 1
ATOM 492 O O . ASN A 1 66 ? -53.000 69.956 4.668 1.00 61.65 226 ASN A O 1
ATOM 497 N N . SER A 1 67 ? -53.460 68.115 3.488 1.00 61.28 227 SER A N 1
ATOM 498 C CA . SER A 1 67 ? -53.435 67.204 4.609 1.00 59.14 227 SER A CA 1
ATOM 499 C C . SER A 1 67 ? -52.098 66.488 4.622 1.00 63.38 227 SER A C 1
ATOM 500 O O . SER A 1 67 ? -51.507 66.271 3.566 1.00 57.52 227 SER A O 1
ATOM 503 N N . CYS A 1 68 ? -51.590 66.178 5.826 1.00 52.95 228 CYS A N 1
ATOM 504 C CA . CYS A 1 68 ? -50.326 65.461 5.905 1.00 51.61 228 CYS A CA 1
ATOM 505 C C . CYS A 1 68 ? -50.532 64.043 5.423 1.00 57.09 228 CYS A C 1
ATOM 506 O O . CYS A 1 68 ? -51.614 63.473 5.561 1.00 64.05 228 CYS A O 1
ATOM 509 N N . VAL A 1 69 ? -49.468 63.473 4.857 1.00 61.36 229 VAL A N 1
ATOM 510 C CA . VAL A 1 69 ? -49.542 62.151 4.258 1.00 60.19 229 VAL A CA 1
ATOM 511 C C . VAL A 1 69 ? -49.900 61.106 5.319 1.00 68.67 229 VAL A C 1
ATOM 512 O O . VAL A 1 69 ? -49.326 61.069 6.420 1.00 65.23 229 VAL A O 1
ATOM 516 N N . GLN A 1 70 ? -50.819 60.214 4.962 1.00 66.14 230 GLN A N 1
ATOM 517 C CA . GLN A 1 70 ? -51.388 59.234 5.878 1.00 64.13 230 GLN A CA 1
ATOM 518 C C . GLN A 1 70 ? -52.120 58.200 5.038 1.00 68.21 230 GLN A C 1
ATOM 519 O O . GLN A 1 70 ? -52.500 58.478 3.898 1.00 64.42 230 GLN A O 1
ATOM 525 N N . ILE A 1 71 ? -52.299 57.006 5.612 1.00 68.14 231 ILE A N 1
ATOM 526 C CA . ILE A 1 71 ? -53.144 55.987 5.004 1.00 65.78 231 ILE A CA 1
ATOM 527 C C . ILE A 1 71 ? -54.599 56.470 4.948 1.00 68.09 231 ILE A C 1
ATOM 528 O O . ILE A 1 71 ? -55.068 57.217 5.816 1.00 71.09 231 ILE A O 1
ATOM 533 N N . VAL A 1 72 ? -55.301 56.069 3.890 1.00 67.24 232 VAL A N 1
ATOM 534 C CA . VAL A 1 72 ? -56.723 56.340 3.715 1.00 62.26 232 VAL A CA 1
ATOM 535 C C . VAL A 1 72 ? -57.486 55.076 4.095 1.00 72.29 232 VAL A C 1
ATOM 536 O O . VAL A 1 72 ? -57.088 53.966 3.727 1.00 69.77 232 VAL A O 1
ATOM 540 N N . ASP A 1 73 ? -58.554 55.224 4.868 1.00 67.57 233 ASP A N 1
ATOM 541 C CA . ASP A 1 73 ? -59.288 54.062 5.344 1.00 67.55 233 ASP A CA 1
ATOM 542 C C . ASP A 1 73 ? -60.333 53.671 4.306 1.00 71.59 233 ASP A C 1
ATOM 543 O O . ASP A 1 73 ? -61.223 54.469 3.998 1.00 64.95 233 ASP A O 1
ATOM 548 N N . THR A 1 74 ? -60.223 52.449 3.766 1.00 63.07 234 THR A N 1
ATOM 549 C CA . THR A 1 74 ? -61.192 51.957 2.788 1.00 70.26 234 THR A CA 1
ATOM 550 C C . THR A 1 74 ? -61.913 50.684 3.243 1.00 67.62 234 THR A C 1
ATOM 551 O O . THR A 1 74 ? -62.634 50.082 2.440 1.00 63.82 234 THR A O 1
ATOM 555 N N . VAL A 1 75 ? -61.788 50.294 4.522 1.00 63.32 235 VAL A N 1
ATOM 556 C CA . VAL A 1 75 ? -62.359 49.032 5.001 1.00 61.07 235 VAL A CA 1
ATOM 557 C C . VAL A 1 75 ? -63.854 48.948 4.687 1.00 57.03 235 VAL A C 1
ATOM 558 O O . VAL A 1 75 ? -64.370 47.882 4.348 1.00 65.74 235 VAL A O 1
ATOM 562 N N . PHE A 1 76 ? -64.580 50.056 4.814 1.00 62.24 236 PHE A N 1
ATOM 563 C CA . PHE A 1 76 ? -66.017 50.058 4.582 1.00 54.95 236 PHE A CA 1
ATOM 564 C C . PHE A 1 76 ? -66.416 50.877 3.359 1.00 62.78 236 PHE A C 1
ATOM 565 O O . PHE A 1 76 ? -67.581 51.295 3.258 1.00 61.86 236 PHE A O 1
ATOM 573 N N . GLY A 1 77 ? -65.496 51.094 2.415 1.00 63.44 237 GLY A N 1
ATOM 574 C CA . GLY A 1 77 ? -65.908 51.786 1.192 1.00 60.80 237 GLY A CA 1
ATOM 575 C C . GLY A 1 77 ? -66.392 53.189 1.495 1.00 63.34 237 GLY A C 1
ATOM 576 O O . GLY A 1 77 ? -65.843 53.888 2.353 1.00 72.22 237 GLY A O 1
ATOM 577 N N . ASP A 1 78 ? -67.482 53.585 0.849 1.00 67.55 238 ASP A N 1
ATOM 578 C CA . ASP A 1 78 ? -67.976 54.948 1.002 1.00 66.97 238 ASP A CA 1
ATOM 579 C C . ASP A 1 78 ? -68.956 55.118 2.185 1.00 65.75 238 ASP A C 1
ATOM 580 O O . ASP A 1 78 ? -69.728 56.082 2.216 1.00 67.14 238 ASP A O 1
ATOM 585 N N . PHE A 1 79 ? -68.889 54.251 3.183 1.00 57.59 239 PHE A N 1
ATOM 586 C CA . PHE A 1 79 ? -69.737 54.393 4.371 1.00 65.90 239 PHE A CA 1
ATOM 587 C C . PHE A 1 79 ? -69.497 55.742 5.062 1.00 64.92 239 PHE A C 1
ATOM 588 O O . PHE A 1 79 ? -68.343 56.054 5.410 1.00 64.52 239 PHE A O 1
ATOM 596 N N . PRO A 1 80 ? -70.530 56.585 5.227 1.00 65.13 240 PRO A N 1
ATOM 597 C CA . PRO A 1 80 ? -70.334 57.919 5.844 1.00 68.73 240 PRO A CA 1
ATOM 598 C C . PRO A 1 80 ? -69.715 57.890 7.229 1.00 66.08 240 PRO A C 1
ATOM 599 O O . PRO A 1 80 ? -68.999 58.829 7.599 1.00 64.94 240 PRO A O 1
ATOM 603 N N . GLY A 1 81 ? -69.945 56.843 8.010 1.00 66.60 241 GLY A N 1
ATOM 604 C CA . GLY A 1 81 ? -69.287 56.782 9.302 1.00 63.80 241 GLY A CA 1
ATOM 605 C C . GLY A 1 81 ? -67.780 56.716 9.201 1.00 65.54 241 GLY A C 1
ATOM 606 O O . GLY A 1 81 ? -67.086 57.092 10.150 1.00 64.76 241 GLY A O 1
ATOM 607 N N . ALA A 1 82 ? -67.253 56.250 8.073 1.00 60.15 242 ALA A N 1
ATOM 608 C CA . ALA A 1 82 ? -65.808 56.158 7.881 1.00 65.00 242 ALA A CA 1
ATOM 609 C C . ALA A 1 82 ? -65.243 57.306 7.055 1.00 63.28 242 ALA A C 1
ATOM 610 O O . ALA A 1 82 ? -64.196 57.845 7.410 1.00 61.10 242 ALA A O 1
ATOM 612 N N . THR A 1 83 ? -65.917 57.710 5.975 1.00 67.13 243 THR A N 1
ATOM 613 C CA . THR A 1 83 ? -65.356 58.740 5.108 1.00 67.31 243 THR A CA 1
ATOM 614 C C . THR A 1 83 ? -65.272 60.097 5.812 1.00 64.05 243 THR A C 1
ATOM 615 O O . THR A 1 83 ? -64.420 60.918 5.456 1.00 64.51 243 THR A O 1
ATOM 619 N N . MET A 1 84 ? -66.101 60.333 6.834 1.00 60.31 244 MET A N 1
ATOM 620 C CA . MET A 1 84 ? -66.020 61.586 7.579 1.00 63.90 244 MET A CA 1
ATOM 621 C C . MET A 1 84 ? -64.669 61.795 8.266 1.00 61.82 244 MET A C 1
ATOM 622 O O . MET A 1 84 ? -64.377 62.926 8.656 1.00 61.47 244 MET A O 1
ATOM 627 N N . TRP A 1 85 ? -63.848 60.748 8.436 1.00 55.03 245 TRP A N 1
ATOM 628 C CA . TRP A 1 85 ? -62.541 60.857 9.084 1.00 52.60 245 TRP A CA 1
ATOM 629 C C . TRP A 1 85 ? -61.366 60.763 8.119 1.00 60.18 245 TRP A C 1
ATOM 630 O O . TRP A 1 85 ? -60.217 60.786 8.570 1.00 58.28 245 TRP A O 1
ATOM 641 N N . ASN A 1 86 ? -61.601 60.593 6.854 1.00 56.12 246 ASN A N 1
ATOM 642 C CA . ASN A 1 86 ? -60.568 60.532 5.825 1.00 58.11 246 ASN A CA 1
ATOM 643 C C . ASN A 1 86 ? -60.186 61.935 5.345 1.00 58.43 246 ASN A C 1
ATOM 644 O O . ASN A 1 86 ? -61.026 62.845 5.344 1.00 57.89 246 ASN A O 1
ATOM 649 N N . PRO A 1 87 ? -58.939 62.128 4.906 1.00 51.62 247 PRO A N 1
ATOM 650 C CA . PRO A 1 87 ? -58.524 63.447 4.406 1.00 55.73 247 PRO A CA 1
ATOM 651 C C . PRO A 1 87 ? -59.435 63.919 3.281 1.00 64.97 247 PRO A C 1
ATOM 652 O O . PRO A 1 87 ? -59.761 63.159 2.367 1.00 62.45 247 PRO A O 1
ATOM 656 N N . ASN A 1 88 ? -59.848 65.184 3.360 1.00 57.53 248 ASN A N 1
ATOM 657 C CA . ASN A 1 88 ? -60.711 65.809 2.368 1.00 65.22 248 ASN A CA 1
ATOM 658 C C . ASN A 1 88 ? -59.993 66.898 1.569 1.00 62.61 248 ASN A C 1
ATOM 659 O O . ASN A 1 88 ? -60.656 67.735 0.955 1.00 64.60 248 ASN A O 1
ATOM 664 N N . THR A 1 89 ? -58.663 66.931 1.601 1.00 59.42 249 THR A N 1
ATOM 665 C CA . THR A 1 89 ? -57.831 67.852 0.836 1.00 53.52 249 THR A CA 1
ATOM 666 C C . THR A 1 89 ? -56.623 67.052 0.376 1.00 62.89 249 THR A C 1
ATOM 667 O O . THR A 1 89 ? -56.418 65.925 0.839 1.00 61.15 249 THR A O 1
ATOM 671 N N . PRO A 1 90 ? -55.860 67.558 -0.597 1.00 58.40 250 PRO A N 1
ATOM 672 C CA . PRO A 1 90 ? -54.781 66.727 -1.153 1.00 58.45 250 PRO A CA 1
ATOM 673 C C . PRO A 1 90 ? -53.733 66.392 -0.098 1.00 62.37 250 PRO A C 1
ATOM 674 O O . PRO A 1 90 ? -53.445 67.182 0.806 1.00 63.57 250 PRO A O 1
ATOM 678 N N . LEU A 1 91 ? -53.176 65.193 -0.218 1.00 64.41 251 LEU A N 1
ATOM 679 C CA . LEU A 1 91 ? -52.121 64.728 0.670 1.00 59.05 251 LEU A CA 1
ATOM 680 C C . LEU A 1 91 ? -50.762 65.250 0.217 1.00 67.97 251 LEU A C 1
ATOM 681 O O . LEU A 1 91 ? -50.408 65.135 -0.961 1.00 70.34 251 LEU A O 1
ATOM 686 N N . SER A 1 92 ? -49.978 65.775 1.156 1.00 64.53 252 SER A N 1
ATOM 687 C CA . SER A 1 92 ? -48.653 66.285 0.818 1.00 70.86 252 SER A CA 1
ATOM 688 C C . SER A 1 92 ? -47.781 66.320 2.074 1.00 65.60 252 SER A C 1
ATOM 689 O O . SER A 1 92 ? -48.286 66.542 3.174 1.00 65.46 252 SER A O 1
ATOM 692 N N . GLU A 1 93 ? -46.464 66.119 1.903 1.00 65.99 253 GLU A N 1
ATOM 693 C CA . GLU A 1 93 ? -45.555 66.421 3.004 1.00 57.23 253 GLU A CA 1
ATOM 694 C C . GLU A 1 93 ? -45.507 67.918 3.292 1.00 64.24 253 GLU A C 1
ATOM 695 O O . GLU A 1 93 ? -45.162 68.315 4.417 1.00 64.99 253 GLU A O 1
ATOM 701 N N . ASP A 1 94 ? -45.885 68.753 2.325 1.00 53.05 254 ASP A N 1
ATOM 702 C CA . ASP A 1 94 ? -45.984 70.196 2.541 1.00 58.81 254 ASP A CA 1
ATOM 703 C C . ASP A 1 94 ? -47.350 70.445 3.181 1.00 64.03 254 ASP A C 1
ATOM 704 O O . ASP A 1 94 ? -48.342 70.756 2.519 1.00 63.22 254 ASP A O 1
ATOM 709 N N . CYS A 1 95 ? -47.409 70.289 4.522 1.00 63.82 255 CYS A N 1
ATOM 710 C CA . CYS A 1 95 ? -48.698 70.346 5.201 1.00 59.19 255 CYS A CA 1
ATOM 711 C C . CYS A 1 95 ? -48.724 71.192 6.470 1.00 65.67 255 CYS A C 1
ATOM 712 O O . CYS A 1 95 ? -49.765 71.241 7.137 1.00 61.39 255 CYS A O 1
ATOM 715 N N . LEU A 1 96 ? -47.653 71.901 6.800 1.00 59.60 256 LEU A N 1
ATOM 716 C CA . LEU A 1 96 ? -47.584 72.615 8.076 1.00 58.66 256 LEU A CA 1
ATOM 717 C C . LEU A 1 96 ? -48.258 73.990 7.993 1.00 59.66 256 LEU A C 1
ATOM 718 O O . LEU A 1 96 ? -47.616 75.013 7.763 1.00 57.90 256 LEU A O 1
ATOM 723 N N . TYR A 1 97 ? -49.560 74.027 8.288 1.00 57.35 257 TYR A N 1
ATOM 724 C CA . TYR A 1 97 ? -50.373 75.223 8.143 1.00 52.30 257 TYR A CA 1
ATOM 725 C C . TYR A 1 97 ? -51.284 75.381 9.344 1.00 54.87 257 TYR A C 1
ATOM 726 O O . TYR A 1 97 ? -51.593 74.420 10.040 1.00 61.23 257 TYR A O 1
ATOM 735 N N . ILE A 1 98 ? -51.740 76.610 9.552 1.00 56.32 258 ILE A N 1
ATOM 736 C CA . ILE A 1 98 ? -52.684 76.982 10.594 1.00 58.23 258 ILE A CA 1
ATOM 737 C C . ILE A 1 98 ? -53.919 77.598 9.943 1.00 57.81 258 ILE A C 1
ATOM 738 O O . ILE A 1 98 ? -53.826 78.218 8.884 1.00 65.61 258 ILE A O 1
ATOM 743 N N . ASN A 1 99 ? -55.076 77.428 10.573 1.00 61.04 259 ASN A N 1
ATOM 744 C CA . ASN A 1 99 ? -56.296 78.119 10.181 1.00 58.42 259 ASN A CA 1
ATOM 745 C C . ASN A 1 99 ? -56.775 78.983 11.339 1.00 61.61 259 ASN A C 1
ATOM 746 O O . ASN A 1 99 ? -56.714 78.554 12.496 1.00 66.93 259 ASN A O 1
ATOM 751 N N . VAL A 1 100 ? -57.264 80.189 11.034 1.00 60.19 260 VAL A N 1
ATOM 752 C CA . VAL A 1 100 ? -57.817 81.112 12.026 1.00 54.94 260 VAL A CA 1
ATOM 753 C C . VAL A 1 100 ? -59.198 81.533 11.569 1.00 63.30 260 VAL A C 1
ATOM 754 O O . VAL A 1 100 ? -59.411 81.802 10.383 1.00 65.14 260 VAL A O 1
ATOM 758 N N . VAL A 1 101 ? -60.138 81.599 12.505 1.00 64.10 261 VAL A N 1
ATOM 759 C CA . VAL A 1 101 ? -61.510 82.001 12.206 1.00 66.10 261 VAL A CA 1
ATOM 760 C C . VAL A 1 101 ? -61.986 82.956 13.294 1.00 73.20 261 VAL A C 1
ATOM 761 O O . VAL A 1 101 ? -61.999 82.598 14.479 1.00 72.23 261 VAL A O 1
ATOM 765 N N . ALA A 1 102 ? -62.357 84.177 12.901 1.00 74.50 262 ALA A N 1
ATOM 766 C CA . ALA A 1 102 ? -62.751 85.188 13.866 1.00 67.43 262 ALA A CA 1
ATOM 767 C C . ALA A 1 102 ? -64.213 85.560 13.690 1.00 73.43 262 ALA A C 1
ATOM 768 O O . ALA A 1 102 ? -64.730 85.538 12.572 1.00 75.21 262 ALA A O 1
ATOM 770 N N . PRO A 1 103 ? -64.902 85.901 14.773 1.00 71.61 263 PRO A N 1
ATOM 771 C CA . PRO A 1 103 ? -66.286 86.373 14.656 1.00 71.15 263 PRO A CA 1
ATOM 772 C C . PRO A 1 103 ? -66.351 87.735 13.965 1.00 81.31 263 PRO A C 1
ATOM 773 O O . PRO A 1 103 ? -65.332 88.380 13.677 1.00 73.91 263 PRO A O 1
ATOM 777 N N . ARG A 1 104 ? -67.597 88.158 13.685 1.00 81.62 264 ARG A N 1
ATOM 778 C CA . ARG A 1 104 ? -67.936 89.481 13.140 1.00 80.34 264 ARG A CA 1
ATOM 779 C C . ARG A 1 104 ? -69.011 90.089 14.034 1.00 86.16 264 ARG A C 1
ATOM 780 O O . ARG A 1 104 ? -70.023 89.422 14.329 1.00 84.59 264 ARG A O 1
ATOM 788 N N . PRO A 1 105 ? -68.832 91.333 14.513 1.00 89.49 265 PRO A N 1
ATOM 789 C CA . PRO A 1 105 ? -67.661 92.170 14.223 1.00 85.47 265 PRO A CA 1
ATOM 790 C C . PRO A 1 105 ? -66.426 91.658 14.960 1.00 86.20 265 PRO A C 1
ATOM 791 O O . PRO A 1 105 ? -66.592 90.960 15.974 1.00 81.95 265 PRO A O 1
ATOM 795 N N . ARG A 1 106 ? -65.228 91.979 14.458 1.00 81.09 266 ARG A N 1
ATOM 796 C CA . ARG A 1 106 ? -64.015 91.399 15.018 1.00 83.49 266 ARG A CA 1
ATOM 797 C C . ARG A 1 106 ? -63.828 91.849 16.469 1.00 86.92 266 ARG A C 1
ATOM 798 O O . ARG A 1 106 ? -63.895 93.054 16.753 1.00 85.18 266 ARG A O 1
ATOM 806 N N . PRO A 1 107 ? -63.604 90.930 17.410 1.00 94.57 267 PRO A N 1
ATOM 807 C CA . PRO A 1 107 ? -63.336 91.341 18.797 1.00 88.18 267 PRO A CA 1
ATOM 808 C C . PRO A 1 107 ? -61.935 91.926 18.930 1.00 83.55 267 PRO A C 1
ATOM 809 O O . PRO A 1 107 ? -61.122 91.901 17.998 1.00 81.95 267 PRO A O 1
ATOM 813 N N . LYS A 1 108 ? -61.660 92.455 20.125 1.00 90.98 268 LYS A N 1
ATOM 814 C CA . LYS A 1 108 ? -60.355 93.025 20.455 1.00 94.28 268 LYS A CA 1
ATOM 815 C C . LYS A 1 108 ? -59.458 92.041 21.196 1.00 88.39 268 LYS A C 1
ATOM 816 O O . LYS A 1 108 ? -58.290 91.849 20.820 1.00 81.08 268 LYS A O 1
ATOM 822 N N . ASN A 1 109 ? -59.997 91.413 22.243 1.00 76.88 269 ASN A N 1
ATOM 823 C CA . ASN A 1 109 ? -59.250 90.513 23.117 1.00 89.09 269 ASN A CA 1
ATOM 824 C C . ASN A 1 109 ? -60.119 89.305 23.444 1.00 80.98 269 ASN A C 1
ATOM 825 O O . ASN A 1 109 ? -60.429 89.026 24.601 1.00 85.44 269 ASN A O 1
ATOM 830 N N . ALA A 1 110 ? -60.508 88.568 22.412 1.00 80.48 270 ALA A N 1
ATOM 831 C CA . ALA A 1 110 ? -61.364 87.421 22.639 1.00 70.65 270 ALA A CA 1
ATOM 832 C C . ALA A 1 110 ? -60.536 86.230 23.129 1.00 77.97 270 ALA A C 1
ATOM 833 O O . ALA A 1 110 ? -59.325 86.124 22.861 1.00 68.08 270 ALA A O 1
ATOM 835 N N . ALA A 1 111 ? -61.210 85.325 23.845 1.00 62.23 271 ALA A N 1
ATOM 836 C CA . ALA A 1 111 ? -60.616 84.028 24.152 1.00 67.14 271 ALA A CA 1
ATOM 837 C C . ALA A 1 111 ? -60.387 83.237 22.867 1.00 70.61 271 ALA A C 1
ATOM 838 O O . ALA A 1 111 ? -61.114 83.394 21.884 1.00 67.61 271 ALA A O 1
ATOM 840 N N . VAL A 1 112 ? -59.378 82.367 22.891 1.00 64.19 272 VAL A N 1
ATOM 841 C CA . VAL A 1 112 ? -58.912 81.632 21.723 1.00 57.39 272 VAL A CA 1
ATOM 842 C C . VAL A 1 112 ? -58.994 80.136 22.005 1.00 66.72 272 VAL A C 1
ATOM 843 O O . VAL A 1 112 ? -58.336 79.637 22.919 1.00 67.72 272 VAL A O 1
ATOM 847 N N . MET A 1 113 ? -59.771 79.414 21.207 1.00 69.43 273 MET A N 1
ATOM 848 C CA . MET A 1 113 ? -59.867 77.966 21.325 1.00 59.23 273 MET A CA 1
ATOM 849 C C . MET A 1 113 ? -59.073 77.330 20.186 1.00 64.62 273 MET A C 1
ATOM 850 O O . MET A 1 113 ? -59.392 77.527 19.007 1.00 64.02 273 MET A O 1
ATOM 855 N N . LEU A 1 114 ? -58.041 76.573 20.536 1.00 61.24 274 LEU A N 1
ATOM 856 C CA . LEU A 1 114 ? -57.098 76.008 19.577 1.00 56.85 274 LEU A CA 1
ATOM 857 C C . LEU A 1 114 ? -57.285 74.491 19.541 1.00 63.51 274 LEU A C 1
ATOM 858 O O . LEU A 1 114 ? -56.954 73.809 20.513 1.00 60.29 274 LEU A O 1
ATOM 863 N N . TRP A 1 115 ? -57.744 73.960 18.399 1.00 59.80 275 TRP A N 1
ATOM 864 C CA . TRP A 1 115 ? -58.067 72.542 18.236 1.00 54.79 275 TRP A CA 1
ATOM 865 C C . TRP A 1 115 ? -56.861 71.707 17.784 1.00 53.43 275 TRP A C 1
ATOM 866 O O . TRP A 1 115 ? -56.157 72.079 16.842 1.00 57.01 275 TRP A O 1
ATOM 877 N N . ILE A 1 116 ? -56.654 70.549 18.405 1.00 57.89 276 ILE A N 1
ATOM 878 C CA . ILE A 1 116 ? -55.638 69.597 17.942 1.00 58.37 276 ILE A CA 1
ATOM 879 C C . ILE A 1 116 ? -56.337 68.274 17.661 1.00 63.15 276 ILE A C 1
ATOM 880 O O . ILE A 1 116 ? -56.823 67.618 18.595 1.00 56.31 276 ILE A O 1
ATOM 885 N N . PHE A 1 117 ? -56.341 67.859 16.390 1.00 57.43 277 PHE A N 1
ATOM 886 C CA . PHE A 1 117 ? -57.124 66.707 15.978 1.00 52.98 277 PHE A CA 1
ATOM 887 C C . PHE A 1 117 ? -56.499 65.400 16.456 1.00 53.55 277 PHE A C 1
ATOM 888 O O . PHE A 1 117 ? -55.277 65.277 16.618 1.00 55.06 277 PHE A O 1
ATOM 896 N N . GLY A 1 118 ? -57.352 64.386 16.618 1.00 54.70 278 GLY A N 1
ATOM 897 C CA . GLY A 1 118 ? -56.903 63.036 16.876 1.00 54.91 278 GLY A CA 1
ATOM 898 C C . GLY A 1 118 ? -56.886 62.175 15.617 1.00 62.68 278 GLY A C 1
ATOM 899 O O . GLY A 1 118 ? -57.030 62.651 14.484 1.00 59.06 278 GLY A O 1
ATOM 900 N N . GLY A 1 119 ? -56.684 60.871 15.836 1.00 60.50 279 GLY A N 1
ATOM 901 C CA . GLY A 1 119 ? -56.514 59.943 14.733 1.00 57.51 279 GLY A CA 1
ATOM 902 C C . GLY A 1 119 ? -55.377 58.966 14.975 1.00 63.30 279 GLY A C 1
ATOM 903 O O . GLY A 1 119 ? -54.729 58.495 14.020 1.00 57.75 279 GLY A O 1
ATOM 904 N N . SER A 1 120 ? -55.121 58.659 16.257 1.00 54.27 280 SER A N 1
ATOM 905 C CA . SER A 1 120 ? -54.186 57.608 16.668 1.00 58.78 280 SER A CA 1
ATOM 906 C C . SER A 1 120 ? -52.737 57.903 16.302 1.00 60.22 280 SER A C 1
ATOM 907 O O . SER A 1 120 ? -51.919 56.983 16.253 1.00 53.03 280 SER A O 1
ATOM 910 N N . PHE A 1 121 ? -52.397 59.177 16.097 1.00 53.98 281 PHE A N 1
ATOM 911 C CA . PHE A 1 121 ? -51.069 59.636 15.715 1.00 53.70 281 PHE A CA 1
ATOM 912 C C . PHE A 1 121 ? -50.625 59.154 14.337 1.00 59.59 281 PHE A C 1
ATOM 913 O O . PHE A 1 121 ? -49.461 59.370 13.978 1.00 62.17 281 PHE A O 1
ATOM 921 N N . TYR A 1 122 ? -51.504 58.506 13.538 1.00 59.44 282 TYR A N 1
ATOM 922 C CA . TYR A 1 122 ? -51.153 58.181 12.144 1.00 59.90 282 TYR A CA 1
ATOM 923 C C . TYR A 1 122 ? -52.149 58.699 11.117 1.00 57.32 282 TYR A C 1
ATOM 924 O O . TYR A 1 122 ? -51.975 58.442 9.920 1.00 59.62 282 TYR A O 1
ATOM 933 N N . SER A 1 123 ? -53.187 59.403 11.537 1.00 58.46 283 SER A N 1
ATOM 934 C CA . SER A 1 123 ? -54.170 59.894 10.597 1.00 60.59 283 SER A CA 1
ATOM 935 C C . SER A 1 123 ? -54.751 61.170 11.169 1.00 58.43 283 SER A C 1
ATOM 936 O O . SER A 1 123 ? -54.493 61.529 12.321 1.00 57.03 283 SER A O 1
ATOM 939 N N . GLY A 1 124 ? -55.508 61.875 10.332 1.00 55.72 284 GLY A N 1
ATOM 940 C CA . GLY A 1 124 ? -56.237 63.045 10.790 1.00 52.17 284 GLY A CA 1
ATOM 941 C C . GLY A 1 124 ? -55.813 64.309 10.086 1.00 56.64 284 GLY A C 1
ATOM 942 O O . GLY A 1 124 ? -54.743 64.346 9.479 1.00 59.19 284 GLY A O 1
ATOM 943 N N . THR A 1 125 ? -56.631 65.354 10.161 1.00 53.67 285 THR A N 1
ATOM 944 C CA . THR A 1 125 ? -56.302 66.610 9.505 1.00 54.72 285 THR A CA 1
ATOM 945 C C . THR A 1 125 ? -57.214 67.665 10.079 1.00 54.08 285 THR A C 1
ATOM 946 O O . THR A 1 125 ? -58.332 67.357 10.494 1.00 54.25 285 THR A O 1
ATOM 950 N N . ALA A 1 126 ? -56.719 68.907 10.126 1.00 56.68 286 ALA A N 1
ATOM 951 C CA . ALA A 1 126 ? -57.539 69.994 10.635 1.00 54.26 286 ALA A CA 1
ATOM 952 C C . ALA A 1 126 ? -58.639 70.385 9.668 1.00 64.67 286 ALA A C 1
ATOM 953 O O . ALA A 1 126 ? -59.524 71.150 10.064 1.00 62.38 286 ALA A O 1
ATOM 955 N N . THR A 1 127 ? -58.595 69.915 8.411 1.00 59.33 287 THR A N 1
ATOM 956 C CA . THR A 1 127 ? -59.527 70.397 7.394 1.00 58.42 287 THR A CA 1
ATOM 957 C C . THR A 1 127 ? -60.857 69.651 7.345 1.00 61.58 287 THR A C 1
ATOM 958 O O . THR A 1 127 ? -61.718 70.032 6.552 1.00 67.19 287 THR A O 1
ATOM 962 N N . LEU A 1 128 ? -61.056 68.614 8.160 1.00 61.47 288 LEU A N 1
ATOM 963 C CA . LEU A 1 128 ? -62.284 67.826 8.096 1.00 57.34 288 LEU A CA 1
ATOM 964 C C . LEU A 1 128 ? -63.525 68.695 8.289 1.00 57.09 288 LEU A C 1
ATOM 965 O O . LEU A 1 128 ? -63.535 69.622 9.100 1.00 63.55 288 LEU A O 1
ATOM 970 N N . ASP A 1 129 ? -64.585 68.372 7.541 1.00 61.61 289 ASP A N 1
ATOM 971 C CA . ASP A 1 129 ? -65.841 69.111 7.653 1.00 59.95 289 ASP A CA 1
ATOM 972 C C . ASP A 1 129 ? -66.393 69.053 9.066 1.00 65.82 289 ASP A C 1
ATOM 973 O O . ASP A 1 129 ? -67.033 70.008 9.523 1.00 62.72 289 ASP A O 1
ATOM 978 N N . VAL A 1 130 ? -66.177 67.935 9.767 1.00 62.31 290 VAL A N 1
ATOM 979 C CA . VAL A 1 130 ? -66.730 67.808 11.106 1.00 61.87 290 VAL A CA 1
ATOM 980 C C . VAL A 1 130 ? -66.054 68.793 12.074 1.00 64.05 290 VAL A C 1
ATOM 981 O O . VAL A 1 130 ? -66.638 69.125 13.108 1.00 67.64 290 VAL A O 1
ATOM 985 N N . TYR A 1 131 ? -64.850 69.290 11.748 1.00 66.88 291 TYR A N 1
ATOM 986 C CA . TYR A 1 131 ? -64.136 70.290 12.543 1.00 62.53 291 TYR A CA 1
ATOM 987 C C . TYR A 1 131 ? -64.396 71.725 12.091 1.00 71.83 291 TYR A C 1
ATOM 988 O O . TYR A 1 131 ? -63.752 72.640 12.617 1.00 68.93 291 TYR A O 1
ATOM 997 N N . ASP A 1 132 ? -65.306 71.951 11.142 1.00 70.22 292 ASP A N 1
ATOM 998 C CA . ASP A 1 132 ? -65.531 73.299 10.629 1.00 68.13 292 ASP A CA 1
ATOM 999 C C . ASP A 1 132 ? -65.759 74.294 11.771 1.00 70.97 292 ASP A C 1
ATOM 1000 O O . ASP A 1 132 ? -66.614 74.080 12.640 1.00 67.66 292 ASP A O 1
ATOM 1005 N N . HIS A 1 133 ? -64.976 75.388 11.762 1.00 65.40 293 HIS A N 1
ATOM 1006 C CA . HIS A 1 133 ? -64.852 76.283 12.915 1.00 67.01 293 HIS A CA 1
ATOM 1007 C C . HIS A 1 133 ? -65.934 77.355 12.999 1.00 66.54 293 HIS A C 1
ATOM 1008 O O . HIS A 1 133 ? -65.992 78.076 14.001 1.00 68.60 293 HIS A O 1
ATOM 1015 N N . ARG A 1 134 ? -66.771 77.514 11.979 1.00 72.00 294 ARG A N 1
ATOM 1016 C CA . ARG A 1 134 ? -67.543 78.750 11.868 1.00 69.74 294 ARG A CA 1
ATOM 1017 C C . ARG A 1 134 ? -68.652 78.836 12.902 1.00 60.47 294 ARG A C 1
ATOM 1018 O O . ARG A 1 134 ? -68.943 79.920 13.403 1.00 65.74 294 ARG A O 1
ATOM 1026 N N . ALA A 1 135 ? -69.328 77.733 13.195 1.00 68.11 295 ALA A N 1
ATOM 1027 C CA . ALA A 1 135 ? -70.415 77.812 14.164 1.00 68.64 295 ALA A CA 1
ATOM 1028 C C . ALA A 1 135 ? -69.894 78.136 15.557 1.00 73.68 295 ALA A C 1
ATOM 1029 O O . ALA A 1 135 ? -70.486 78.953 16.278 1.00 70.05 295 ALA A O 1
ATOM 1031 N N . LEU A 1 136 ? -68.798 77.496 15.962 1.00 65.66 296 LEU A N 1
ATOM 1032 C CA . LEU A 1 136 ? -68.305 77.722 17.317 1.00 76.63 296 LEU A CA 1
ATOM 1033 C C . LEU A 1 136 ? -67.858 79.166 17.481 1.00 69.13 296 LEU A C 1
ATOM 1034 O O . LEU A 1 136 ? -68.218 79.823 18.463 1.00 68.90 296 LEU A O 1
ATOM 1039 N N . ALA A 1 137 ? -67.129 79.693 16.491 1.00 67.12 297 ALA A N 1
ATOM 1040 C CA . ALA A 1 137 ? -66.660 81.071 16.559 1.00 70.07 297 ALA A CA 1
ATOM 1041 C C . ALA A 1 137 ? -67.825 82.047 16.599 1.00 77.00 297 ALA A C 1
ATOM 1042 O O . ALA A 1 137 ? -67.854 82.960 17.432 1.00 75.96 297 ALA A O 1
ATOM 1044 N N . SER A 1 138 ? -68.806 81.876 15.715 1.00 68.35 298 SER A N 1
ATOM 1045 C CA . SER A 1 138 ? -69.842 82.900 15.658 1.00 74.44 298 SER A CA 1
ATOM 1046 C C . SER A 1 138 ? -70.870 82.746 16.771 1.00 67.42 298 SER A C 1
ATOM 1047 O O . SER A 1 138 ? -71.383 83.749 17.263 1.00 78.09 298 SER A O 1
ATOM 1050 N N . GLU A 1 139 ? -71.185 81.533 17.203 1.00 66.87 299 GLU A N 1
ATOM 1051 C CA . GLU A 1 139 ? -72.161 81.430 18.287 1.00 73.76 299 GLU A CA 1
ATOM 1052 C C . GLU A 1 139 ? -71.573 81.802 19.643 1.00 74.99 299 GLU A C 1
ATOM 1053 O O . GLU A 1 139 ? -72.314 82.249 20.521 1.00 78.98 299 GLU A O 1
ATOM 1059 N N . GLU A 1 140 ? -70.260 81.668 19.843 1.00 72.63 300 GLU A N 1
ATOM 1060 C CA . GLU A 1 140 ? -69.711 81.844 21.181 1.00 74.76 300 GLU A CA 1
ATOM 1061 C C . GLU A 1 140 ? -68.749 83.006 21.280 1.00 76.95 300 GLU A C 1
ATOM 1062 O O . GLU A 1 140 ? -68.252 83.272 22.377 1.00 75.43 300 GLU A O 1
ATOM 1068 N N . ASN A 1 141 ? -68.461 83.688 20.171 1.00 76.65 301 ASN A N 1
ATOM 1069 C CA . ASN A 1 141 ? -67.602 84.874 20.166 1.00 81.93 301 ASN A CA 1
ATOM 1070 C C . ASN A 1 141 ? -66.185 84.563 20.645 1.00 77.84 301 ASN A C 1
ATOM 1071 O O . ASN A 1 141 ? -65.629 85.256 21.493 1.00 70.90 301 ASN A O 1
ATOM 1076 N N . VAL A 1 142 ? -65.584 83.527 20.070 1.00 77.89 302 VAL A N 1
ATOM 1077 C CA . VAL A 1 142 ? -64.198 83.181 20.346 1.00 65.60 302 VAL A CA 1
ATOM 1078 C C . VAL A 1 142 ? -63.467 83.068 19.021 1.00 65.17 302 VAL A C 1
ATOM 1079 O O . VAL A 1 142 ? -64.071 82.801 17.981 1.00 71.59 302 VAL A O 1
ATOM 1083 N N . ILE A 1 143 ? -62.166 83.314 19.053 1.00 66.20 303 ILE A N 1
ATOM 1084 C CA . ILE A 1 143 ? -61.298 82.980 17.933 1.00 61.98 303 ILE A CA 1
ATOM 1085 C C . ILE A 1 143 ? -61.070 81.477 17.971 1.00 68.45 303 ILE A C 1
ATOM 1086 O O . ILE A 1 143 ? -60.744 80.927 19.028 1.00 71.34 303 ILE A O 1
ATOM 1091 N N . VAL A 1 144 ? -61.275 80.801 16.841 1.00 67.48 304 VAL A N 1
ATOM 1092 C CA . VAL A 1 144 ? -61.058 79.364 16.751 1.00 62.35 304 VAL A CA 1
ATOM 1093 C C . VAL A 1 144 ? -59.881 79.119 15.825 1.00 60.76 304 VAL A C 1
ATOM 1094 O O . VAL A 1 144 ? -59.836 79.666 14.726 1.00 69.04 304 VAL A O 1
ATOM 1098 N N . VAL A 1 145 ? -58.894 78.365 16.304 1.00 62.81 305 VAL A N 1
ATOM 1099 C CA . VAL A 1 145 ? -57.677 78.071 15.560 1.00 58.42 305 VAL A CA 1
ATOM 1100 C C . VAL A 1 145 ? -57.515 76.562 15.473 1.00 56.49 305 VAL A C 1
ATOM 1101 O O . VAL A 1 145 ? -57.920 75.823 16.376 1.00 63.97 305 VAL A O 1
ATOM 1105 N N . SER A 1 146 ? -56.937 76.102 14.371 1.00 58.15 306 SER A N 1
ATOM 1106 C CA . SER A 1 146 ? -56.574 74.705 14.206 1.00 55.71 306 SER A CA 1
ATOM 1107 C C . SER A 1 146 ? -55.222 74.646 13.503 1.00 60.32 306 SER A C 1
ATOM 1108 O O . SER A 1 146 ? -54.800 75.596 12.839 1.00 63.21 306 SER A O 1
ATOM 1111 N N . LEU A 1 147 ? -54.527 73.530 13.673 1.00 62.37 307 LEU A N 1
ATOM 1112 C CA . LEU A 1 147 ? -53.195 73.376 13.110 1.00 58.77 307 LEU A CA 1
ATOM 1113 C C . LEU A 1 147 ? -53.086 71.994 12.508 1.00 61.23 307 LEU A C 1
ATOM 1114 O O . LEU A 1 147 ? -53.806 71.077 12.897 1.00 61.84 307 LEU A O 1
ATOM 1119 N N . GLN A 1 148 ? -52.218 71.868 11.522 1.00 61.07 308 GLN A N 1
ATOM 1120 C CA . GLN A 1 148 ? -51.782 70.569 11.061 1.00 58.78 308 GLN A CA 1
ATOM 1121 C C . GLN A 1 148 ? -50.519 70.189 11.806 1.00 57.34 308 GLN A C 1
ATOM 1122 O O . GLN A 1 148 ? -49.755 71.052 12.226 1.00 64.40 308 GLN A O 1
ATOM 1128 N N . TYR A 1 149 ? -50.275 68.890 11.921 1.00 54.88 309 TYR A N 1
ATOM 1129 C CA . TYR A 1 149 ? -48.986 68.402 12.375 1.00 53.93 309 TYR A CA 1
ATOM 1130 C C . TYR A 1 149 ? -48.753 67.074 11.684 1.00 58.33 309 TYR A C 1
ATOM 1131 O O . TYR A 1 149 ? -49.709 66.398 11.303 1.00 54.66 309 TYR A O 1
ATOM 1140 N N . ARG A 1 150 ? -47.482 66.696 11.538 1.00 54.17 310 ARG A N 1
ATOM 1141 C CA . ARG A 1 150 ? -47.159 65.447 10.867 1.00 55.11 310 ARG A CA 1
ATOM 1142 C C . ARG A 1 150 ? -47.616 64.260 11.701 1.00 65.93 310 ARG A C 1
ATOM 1143 O O . ARG A 1 150 ? -47.471 64.254 12.936 1.00 56.14 310 ARG A O 1
ATOM 1151 N N . VAL A 1 151 ? -48.170 63.250 11.015 1.00 58.82 311 VAL A N 1
ATOM 1152 C CA . VAL A 1 151 ? -48.596 62.009 11.668 1.00 59.88 311 VAL A CA 1
ATOM 1153 C C . VAL A 1 151 ? -47.758 60.843 11.136 1.00 57.86 311 VAL A C 1
ATOM 1154 O O . VAL A 1 151 ? -46.891 61.022 10.268 1.00 60.76 311 VAL A O 1
ATOM 1158 N N . ALA A 1 152 ? -47.986 59.651 11.688 1.00 55.94 312 ALA A N 1
ATOM 1159 C CA . ALA A 1 152 ? -47.355 58.412 11.251 1.00 55.98 312 ALA A CA 1
ATOM 1160 C C . ALA A 1 152 ? -45.838 58.456 11.387 1.00 59.43 312 ALA A C 1
ATOM 1161 O O . ALA A 1 152 ? -45.302 59.245 12.175 1.00 62.99 312 ALA A O 1
ATOM 1163 N N . SER A 1 153 ? -45.123 57.591 10.662 1.00 63.49 313 SER A N 1
ATOM 1164 C CA . SER A 1 153 ? -43.662 57.592 10.771 1.00 64.36 313 SER A CA 1
ATOM 1165 C C . SER A 1 153 ? -43.066 58.944 10.370 1.00 65.12 313 SER A C 1
ATOM 1166 O O . SER A 1 153 ? -42.000 59.327 10.864 1.00 68.78 313 SER A O 1
ATOM 1169 N N . LEU A 1 154 ? -43.752 59.698 9.510 1.00 58.16 314 LEU A N 1
ATOM 1170 C CA . LEU A 1 154 ? -43.259 61.019 9.155 1.00 63.35 314 LEU A CA 1
ATOM 1171 C C . LEU A 1 154 ? -43.293 61.983 10.332 1.00 62.00 314 LEU A C 1
ATOM 1172 O O . LEU A 1 154 ? -42.536 62.953 10.343 1.00 61.08 314 LEU A O 1
ATOM 1177 N N . GLY A 1 155 ? -44.128 61.731 11.330 1.00 64.92 315 GLY A N 1
ATOM 1178 C CA . GLY A 1 155 ? -44.215 62.633 12.456 1.00 55.47 315 GLY A CA 1
ATOM 1179 C C . GLY A 1 155 ? -43.542 62.090 13.689 1.00 58.53 315 GLY A C 1
ATOM 1180 O O . GLY A 1 155 ? -43.183 62.872 14.580 1.00 64.68 315 GLY A O 1
ATOM 1181 N N . PHE A 1 156 ? -43.345 60.757 13.760 1.00 58.16 316 PHE A N 1
ATOM 1182 C CA . PHE A 1 156 ? -42.942 60.161 15.029 1.00 58.57 316 PHE A CA 1
ATOM 1183 C C . PHE A 1 156 ? -41.887 59.078 14.910 1.00 62.24 316 PHE A C 1
ATOM 1184 O O . PHE A 1 156 ? -41.636 58.381 15.905 1.00 59.24 316 PHE A O 1
ATOM 1192 N N . LEU A 1 157 ? -41.255 58.922 13.749 1.00 58.24 317 LEU A N 1
ATOM 1193 C CA . LEU A 1 157 ? -40.068 58.076 13.650 1.00 60.70 317 LEU A CA 1
ATOM 1194 C C . LEU A 1 157 ? -39.033 58.465 14.703 1.00 63.16 317 LEU A C 1
ATOM 1195 O O . LEU A 1 157 ? -38.725 59.650 14.892 1.00 62.24 317 LEU A O 1
ATOM 1200 N N . PHE A 1 158 ? -38.496 57.453 15.389 1.00 62.23 318 PHE A N 1
ATOM 1201 C CA . PHE A 1 158 ? -37.460 57.642 16.387 1.00 60.58 318 PHE A CA 1
ATOM 1202 C C . PHE A 1 158 ? -36.379 56.589 16.211 1.00 66.84 318 PHE A C 1
ATOM 1203 O O . PHE A 1 158 ? -36.678 55.393 16.159 1.00 67.97 318 PHE A O 1
ATOM 1211 N N . LEU A 1 159 ? -35.122 57.035 16.167 1.00 67.78 319 LEU A N 1
ATOM 1212 C CA . LEU A 1 159 ? -33.975 56.135 16.135 1.00 68.23 319 LEU A CA 1
ATOM 1213 C C . LEU A 1 159 ? -32.915 56.478 17.175 1.00 70.67 319 LEU A C 1
ATOM 1214 O O . LEU A 1 159 ? -31.918 55.755 17.282 1.00 80.61 319 LEU A O 1
ATOM 1219 N N . GLY A 1 160 ? -33.105 57.534 17.959 1.00 71.68 320 GLY A N 1
ATOM 1220 C CA . GLY A 1 160 ? -32.091 57.923 18.908 1.00 70.46 320 GLY A CA 1
ATOM 1221 C C . GLY A 1 160 ? -30.894 58.595 18.278 1.00 78.40 320 GLY A C 1
ATOM 1222 O O . GLY A 1 160 ? -29.820 58.618 18.888 1.00 79.51 320 GLY A O 1
ATOM 1223 N N . THR A 1 161 ? -31.041 59.129 17.069 1.00 68.56 321 THR A N 1
ATOM 1224 C CA . THR A 1 161 ? -30.011 59.888 16.375 1.00 69.01 321 THR A CA 1
ATOM 1225 C C . THR A 1 161 ? -30.518 61.290 16.096 1.00 64.75 321 THR A C 1
ATOM 1226 O O . THR A 1 161 ? -31.731 61.517 16.017 1.00 68.04 321 THR A O 1
ATOM 1230 N N . PRO A 1 162 ? -29.620 62.248 15.892 1.00 64.37 322 PRO A N 1
ATOM 1231 C CA . PRO A 1 162 ? -30.084 63.617 15.628 1.00 63.86 322 PRO A CA 1
ATOM 1232 C C . PRO A 1 162 ? -30.957 63.744 14.393 1.00 71.19 322 PRO A C 1
ATOM 1233 O O . PRO A 1 162 ? -31.773 64.672 14.346 1.00 70.99 322 PRO A O 1
ATOM 1237 N N . GLU A 1 163 ? -30.817 62.861 13.392 1.00 63.95 323 GLU A N 1
ATOM 1238 C CA . GLU A 1 163 ? -31.632 62.950 12.176 1.00 75.45 323 GLU A CA 1
ATOM 1239 C C . GLU A 1 163 ? -32.946 62.170 12.272 1.00 72.96 323 GLU A C 1
ATOM 1240 O O . GLU A 1 163 ? -33.754 62.225 11.333 1.00 72.16 323 GLU A O 1
ATOM 1246 N N . ALA A 1 164 ? -33.195 61.465 13.380 1.00 74.08 324 ALA A N 1
ATOM 1247 C CA . ALA A 1 164 ? -34.507 60.875 13.666 1.00 70.07 324 ALA A CA 1
ATOM 1248 C C . ALA A 1 164 ? -34.751 60.969 15.163 1.00 73.65 324 ALA A C 1
ATOM 1249 O O . ALA A 1 164 ? -34.802 59.953 15.868 1.00 68.06 324 ALA A O 1
ATOM 1251 N N . PRO A 1 165 ? -34.941 62.189 15.679 1.00 66.55 325 PRO A N 1
ATOM 1252 C CA . PRO A 1 165 ? -34.927 62.407 17.135 1.00 60.11 325 PRO A CA 1
ATOM 1253 C C . PRO A 1 165 ? -36.236 62.117 17.854 1.00 67.22 325 PRO A C 1
ATOM 1254 O O . PRO A 1 165 ? -36.254 62.174 19.098 1.00 63.30 325 PRO A O 1
ATOM 1258 N N . GLY A 1 166 ? -37.314 61.836 17.121 1.00 65.10 326 GLY A N 1
ATOM 1259 C CA . GLY A 1 166 ? -38.616 61.558 17.688 1.00 53.19 326 GLY A CA 1
ATOM 1260 C C . GLY A 1 166 ? -39.433 62.820 17.890 1.00 63.17 326 GLY A C 1
ATOM 1261 O O . GLY A 1 166 ? -38.921 63.935 17.911 1.00 64.12 326 GLY A O 1
ATOM 1262 N N . ASN A 1 167 ? -40.746 62.634 17.991 1.00 62.09 327 ASN A N 1
ATOM 1263 C CA . ASN A 1 167 ? -41.677 63.683 18.400 1.00 58.28 327 ASN A CA 1
ATOM 1264 C C . ASN A 1 167 ? -41.725 64.890 17.456 1.00 58.46 327 ASN A C 1
ATOM 1265 O O . ASN A 1 167 ? -42.157 65.983 17.874 1.00 60.30 327 ASN A O 1
ATOM 1270 N N . ALA A 1 168 ? -41.363 64.718 16.176 1.00 56.97 328 ALA A N 1
ATOM 1271 C CA . ALA A 1 168 ? -41.453 65.819 15.222 1.00 50.78 328 ALA A CA 1
ATOM 1272 C C . ALA A 1 168 ? -42.847 66.434 15.208 1.00 59.01 328 ALA A C 1
ATOM 1273 O O . ALA A 1 168 ? -42.996 67.666 15.239 1.00 57.56 328 ALA A O 1
ATOM 1275 N N . GLY A 1 169 ? -43.888 65.589 15.175 1.00 56.04 329 GLY A N 1
ATOM 1276 C CA . GLY A 1 169 ? -45.257 66.105 15.194 1.00 52.04 329 GLY A CA 1
ATOM 1277 C C . GLY A 1 169 ? -45.594 66.918 16.429 1.00 57.51 329 GLY A C 1
ATOM 1278 O O . GLY A 1 169 ? -46.448 67.813 16.378 1.00 57.19 329 GLY A O 1
ATOM 1279 N N . LEU A 1 170 ? -44.949 66.615 17.564 1.00 56.01 330 LEU A N 1
ATOM 1280 C CA . LEU A 1 170 ? -45.189 67.416 18.763 1.00 56.84 330 LEU A CA 1
ATOM 1281 C C . LEU A 1 170 ? -44.446 68.750 18.671 1.00 58.59 330 LEU A C 1
ATOM 1282 O O . LEU A 1 170 ? -44.999 69.809 19.015 1.00 51.70 330 LEU A O 1
ATOM 1287 N N . PHE A 1 171 ? -43.210 68.722 18.161 1.00 51.53 331 PHE A N 1
ATOM 1288 C CA . PHE A 1 171 ? -42.528 69.981 17.861 1.00 62.88 331 PHE A CA 1
ATOM 1289 C C . PHE A 1 171 ? -43.288 70.810 16.820 1.00 62.33 331 PHE A C 1
ATOM 1290 O O . PHE A 1 171 ? -43.315 72.040 16.946 1.00 57.70 331 PHE A O 1
ATOM 1298 N N . ASP A 1 172 ? -43.985 70.173 15.858 1.00 52.89 332 ASP A N 1
ATOM 1299 C CA . ASP A 1 172 ? -44.864 70.933 14.961 1.00 54.42 332 ASP A CA 1
ATOM 1300 C C . ASP A 1 172 ? -45.917 71.695 15.750 1.00 52.58 332 ASP A C 1
ATOM 1301 O O . ASP A 1 172 ? -46.121 72.904 15.548 1.00 56.36 332 ASP A O 1
ATOM 1306 N N . GLN A 1 173 ? -46.656 70.984 16.604 1.00 53.96 333 GLN A N 1
ATOM 1307 C CA . GLN A 1 173 ? -47.677 71.633 17.423 1.00 57.70 333 GLN A CA 1
ATOM 1308 C C . GLN A 1 173 ? -47.078 72.752 18.274 1.00 58.92 333 GLN A C 1
ATOM 1309 O O . GLN A 1 173 ? -47.693 73.816 18.450 1.00 57.76 333 GLN A O 1
ATOM 1315 N N . ASN A 1 174 ? -45.882 72.531 18.822 1.00 58.69 334 ASN A N 1
ATOM 1316 C CA . ASN A 1 174 ? -45.263 73.575 19.637 1.00 66.91 334 ASN A CA 1
ATOM 1317 C C . ASN A 1 174 ? -44.998 74.839 18.812 1.00 64.14 334 ASN A C 1
ATOM 1318 O O . ASN A 1 174 ? -45.282 75.960 19.257 1.00 59.13 334 ASN A O 1
ATOM 1323 N N . LEU A 1 175 ? -44.466 74.679 17.604 1.00 61.80 335 LEU A N 1
ATOM 1324 C CA . LEU A 1 175 ? -44.227 75.837 16.748 1.00 59.22 335 LEU A CA 1
ATOM 1325 C C . LEU A 1 175 ? -45.533 76.551 16.396 1.00 63.52 335 LEU A C 1
ATOM 1326 O O . LEU A 1 175 ? -45.606 77.790 16.407 1.00 64.16 335 LEU A O 1
ATOM 1331 N N . ALA A 1 176 ? -46.593 75.794 16.136 1.00 56.33 336 ALA A N 1
ATOM 1332 C CA . ALA A 1 176 ? -47.862 76.447 15.867 1.00 56.10 336 ALA A CA 1
ATOM 1333 C C . ALA A 1 176 ? -48.351 77.218 17.082 1.00 62.03 336 ALA A C 1
ATOM 1334 O O . ALA A 1 176 ? -48.906 78.317 16.936 1.00 59.62 336 ALA A O 1
ATOM 1336 N N . LEU A 1 177 ? -48.171 76.650 18.291 1.00 61.80 337 LEU A N 1
ATOM 1337 C CA . LEU A 1 177 ? -48.516 77.378 19.515 1.00 61.49 337 LEU A CA 1
ATOM 1338 C C . LEU A 1 177 ? -47.741 78.679 19.613 1.00 60.76 337 LEU A C 1
ATOM 1339 O O . LEU A 1 177 ? -48.299 79.713 19.997 1.00 63.50 337 LEU A O 1
ATOM 1344 N N A ARG A 1 178 ? -46.446 78.643 19.282 0.52 55.70 338 ARG A N 1
ATOM 1345 N N B ARG A 1 178 ? -46.443 78.645 19.303 0.48 57.07 338 ARG A N 1
ATOM 1346 C CA A ARG A 1 178 ? -45.637 79.856 19.263 0.52 61.19 338 ARG A CA 1
ATOM 1347 C CA B ARG A 1 178 ? -45.675 79.880 19.280 0.48 61.27 338 ARG A CA 1
ATOM 1348 C C A ARG A 1 178 ? -46.157 80.868 18.240 0.52 64.99 338 ARG A C 1
ATOM 1349 C C B ARG A 1 178 ? -46.261 80.870 18.276 0.48 65.26 338 ARG A C 1
ATOM 1350 O O A ARG A 1 178 ? -46.165 82.077 18.503 0.52 61.77 338 ARG A O 1
ATOM 1351 O O B ARG A 1 178 ? -46.421 82.058 18.585 0.48 62.00 338 ARG A O 1
ATOM 1366 N N . TRP A 1 179 ? -46.591 80.395 17.065 1.00 56.12 339 TRP A N 1
ATOM 1367 C CA . TRP A 1 179 ? -47.157 81.298 16.062 1.00 58.77 339 TRP A CA 1
ATOM 1368 C C . TRP A 1 179 ? -48.371 82.007 16.620 1.00 65.88 339 TRP A C 1
ATOM 1369 O O . TRP A 1 179 ? -48.512 83.224 16.463 1.00 69.63 339 TRP A O 1
ATOM 1380 N N . VAL A 1 180 ? -49.238 81.263 17.312 1.00 58.54 340 VAL A N 1
ATOM 1381 C CA . VAL A 1 180 ? -50.461 81.833 17.859 1.00 64.54 340 VAL A CA 1
ATOM 1382 C C . VAL A 1 180 ? -50.153 82.908 18.890 1.00 71.50 340 VAL A C 1
ATOM 1383 O O . VAL A 1 180 ? -50.801 83.966 18.915 1.00 69.56 340 VAL A O 1
ATOM 1387 N N . ARG A 1 181 ? -49.157 82.677 19.745 1.00 71.64 341 ARG A N 1
ATOM 1388 C CA . ARG A 1 181 ? -48.887 83.679 20.774 1.00 79.18 341 ARG A CA 1
ATOM 1389 C C . ARG A 1 181 ? -48.300 84.934 20.138 1.00 70.12 341 ARG A C 1
ATOM 1390 O O . ARG A 1 181 ? -48.676 86.053 20.501 1.00 71.30 341 ARG A O 1
ATOM 1398 N N . ASP A 1 182 ? -47.475 84.764 19.112 1.00 71.22 342 ASP A N 1
ATOM 1399 C CA . ASP A 1 182 ? -46.890 85.911 18.427 1.00 76.30 342 ASP A CA 1
ATOM 1400 C C . ASP A 1 182 ? -47.887 86.674 17.550 1.00 81.19 342 ASP A C 1
ATOM 1401 O O . ASP A 1 182 ? -47.647 87.852 17.270 1.00 85.24 342 ASP A O 1
ATOM 1406 N N . ASN A 1 183 ? -49.020 86.074 17.153 1.00 74.98 343 ASN A N 1
ATOM 1407 C CA . ASN A 1 183 ? -49.839 86.658 16.088 1.00 69.81 343 ASN A CA 1
ATOM 1408 C C . ASN A 1 183 ? -51.322 86.804 16.385 1.00 70.49 343 ASN A C 1
ATOM 1409 O O . ASN A 1 183 ? -51.976 87.601 15.703 1.00 75.54 343 ASN A O 1
ATOM 1414 N N . ILE A 1 184 ? -51.891 86.070 17.344 1.00 66.56 344 ILE A N 1
ATOM 1415 C CA . ILE A 1 184 ? -53.349 85.957 17.351 1.00 62.54 344 ILE A CA 1
ATOM 1416 C C . ILE A 1 184 ? -53.993 87.286 17.721 1.00 74.05 344 ILE A C 1
ATOM 1417 O O . ILE A 1 184 ? -55.196 87.486 17.492 1.00 70.86 344 ILE A O 1
ATOM 1422 N N . HIS A 1 185 ? -53.218 88.208 18.298 1.00 72.73 345 HIS A N 1
ATOM 1423 C CA . HIS A 1 185 ? -53.797 89.488 18.673 1.00 78.32 345 HIS A CA 1
ATOM 1424 C C . HIS A 1 185 ? -54.092 90.347 17.445 1.00 71.94 345 HIS A C 1
ATOM 1425 O O . HIS A 1 185 ? -54.973 91.218 17.491 1.00 72.86 345 HIS A O 1
ATOM 1432 N N . ARG A 1 186 ? -53.363 90.117 16.354 1.00 68.50 346 ARG A N 1
ATOM 1433 C CA . ARG A 1 186 ? -53.655 90.742 15.068 1.00 73.27 346 ARG A CA 1
ATOM 1434 C C . ARG A 1 186 ? -54.980 90.287 14.478 1.00 78.42 346 ARG A C 1
ATOM 1435 O O . ARG A 1 186 ? -55.486 90.929 13.549 1.00 76.04 346 ARG A O 1
ATOM 1443 N N . PHE A 1 187 ? -55.554 89.206 14.995 1.00 75.33 347 PHE A N 1
ATOM 1444 C CA . PHE A 1 187 ? -56.836 88.726 14.529 1.00 65.05 347 PHE A CA 1
ATOM 1445 C C . PHE A 1 187 ? -57.935 88.981 15.529 1.00 70.70 347 PHE A C 1
ATOM 1446 O O . PHE A 1 187 ? -59.066 88.558 15.291 1.00 75.50 347 PHE A O 1
ATOM 1454 N N . GLY A 1 188 ? -57.635 89.656 16.638 1.00 73.56 348 GLY A N 1
ATOM 1455 C CA . GLY A 1 188 ? -58.623 89.941 17.654 1.00 68.15 348 GLY A CA 1
ATOM 1456 C C . GLY A 1 188 ? -58.630 88.998 18.838 1.00 79.06 348 GLY A C 1
ATOM 1457 O O . GLY A 1 188 ? -59.598 89.018 19.624 1.00 74.14 348 GLY A O 1
ATOM 1458 N N . GLY A 1 189 ? -57.593 88.175 18.997 1.00 68.67 349 GLY A N 1
ATOM 1459 C CA . GLY A 1 189 ? -57.518 87.237 20.097 1.00 76.98 349 GLY A CA 1
ATOM 1460 C C . GLY A 1 189 ? -56.548 87.685 21.176 1.00 74.36 349 GLY A C 1
ATOM 1461 O O . GLY A 1 189 ? -55.568 88.372 20.913 1.00 77.12 349 GLY A O 1
ATOM 1462 N N . ASP A 1 190 ? -56.820 87.263 22.398 1.00 74.97 350 ASP A N 1
ATOM 1463 C CA . ASP A 1 190 ? -55.920 87.534 23.509 1.00 68.46 350 ASP A CA 1
ATOM 1464 C C . ASP A 1 190 ? -54.923 86.391 23.639 1.00 62.76 350 ASP A C 1
ATOM 1465 O O . ASP A 1 190 ? -55.316 85.297 24.062 1.00 73.51 350 ASP A O 1
ATOM 1470 N N . PRO A 1 191 ? -53.638 86.590 23.340 1.00 69.08 351 PRO A N 1
ATOM 1471 C CA . PRO A 1 191 ? -52.689 85.459 23.414 1.00 65.46 351 PRO A CA 1
ATOM 1472 C C . PRO A 1 191 ? -52.478 84.908 24.831 1.00 76.60 351 PRO A C 1
ATOM 1473 O O . PRO A 1 191 ? -51.834 83.854 24.976 1.00 73.12 351 PRO A O 1
ATOM 1477 N N A SER A 1 192 ? -52.994 85.572 25.866 0.65 66.71 352 SER A N 1
ATOM 1478 N N B SER A 1 192 ? -52.992 85.572 25.863 0.35 66.84 352 SER A N 1
ATOM 1479 C CA A SER A 1 192 ? -52.953 85.029 27.216 0.65 70.13 352 SER A CA 1
ATOM 1480 C CA B SER A 1 192 ? -52.956 85.037 27.216 0.35 70.09 352 SER A CA 1
ATOM 1481 C C A SER A 1 192 ? -54.230 84.277 27.578 0.65 71.80 352 SER A C 1
ATOM 1482 C C B SER A 1 192 ? -54.230 84.277 27.576 0.35 71.65 352 SER A C 1
ATOM 1483 O O A SER A 1 192 ? -54.419 83.919 28.751 0.65 69.08 352 SER A O 1
ATOM 1484 O O B SER A 1 192 ? -54.417 83.924 28.747 0.35 69.10 352 SER A O 1
ATOM 1489 N N . ARG A 1 193 ? -55.104 84.015 26.602 1.00 72.10 353 ARG A N 1
ATOM 1490 C CA . ARG A 1 193 ? -56.362 83.300 26.837 1.00 67.83 353 ARG A CA 1
ATOM 1491 C C . ARG A 1 193 ? -56.567 82.171 25.830 1.00 69.78 353 ARG A C 1
ATOM 1492 O O . ARG A 1 193 ? -57.680 81.952 25.335 1.00 67.45 353 ARG A O 1
ATOM 1500 N N . VAL A 1 194 ? -55.507 81.411 25.562 1.00 60.39 354 VAL A N 1
ATOM 1501 C CA . VAL A 1 194 ? -55.540 80.273 24.652 1.00 61.65 354 VAL A CA 1
ATOM 1502 C C . VAL A 1 194 ? -55.932 79.018 25.438 1.00 64.90 354 VAL A C 1
ATOM 1503 O O . VAL A 1 194 ? -55.187 78.580 26.315 1.00 70.50 354 VAL A O 1
ATOM 1507 N N . THR A 1 195 ? -57.084 78.418 25.105 1.00 64.80 355 THR A N 1
ATOM 1508 C CA . THR A 1 195 ? -57.465 77.086 25.579 1.00 54.63 355 THR A CA 1
ATOM 1509 C C . THR A 1 195 ? -57.140 76.072 24.488 1.00 63.27 355 THR A C 1
ATOM 1510 O O . THR A 1 195 ? -57.636 76.191 23.363 1.00 65.36 355 THR A O 1
ATOM 1514 N N . LEU A 1 196 ? -56.303 75.086 24.801 1.00 58.09 356 LEU A N 1
ATOM 1515 C CA . LEU A 1 196 ? -56.112 73.976 23.877 1.00 57.49 356 LEU A CA 1
ATOM 1516 C C . LEU A 1 196 ? -57.275 73.009 24.049 1.00 62.89 356 LEU A C 1
ATOM 1517 O O . LEU A 1 196 ? -57.683 72.732 25.172 1.00 60.14 356 LEU A O 1
ATOM 1522 N N . PHE A 1 197 ? -57.835 72.509 22.948 1.00 60.96 357 PHE A N 1
ATOM 1523 C CA . PHE A 1 197 ? -58.731 71.367 23.077 1.00 54.37 357 PHE A CA 1
ATOM 1524 C C . PHE A 1 197 ? -58.446 70.366 21.974 1.00 57.89 357 PHE A C 1
ATOM 1525 O O . PHE A 1 197 ? -57.977 70.716 20.890 1.00 56.57 357 PHE A O 1
ATOM 1533 N N . GLY A 1 198 ? -58.667 69.100 22.303 1.00 59.51 358 GLY A N 1
ATOM 1534 C CA . GLY A 1 198 ? -58.382 68.002 21.404 1.00 53.97 358 GLY A CA 1
ATOM 1535 C C . GLY A 1 198 ? -59.150 66.770 21.818 1.00 59.60 358 GLY A C 1
ATOM 1536 O O . GLY A 1 198 ? -59.641 66.660 22.949 1.00 56.97 358 GLY A O 1
ATOM 1537 N N . GLU A 1 199 ? -59.238 65.829 20.892 1.00 58.75 359 GLU A N 1
ATOM 1538 C CA . GLU A 1 199 ? -59.947 64.587 21.128 1.00 53.50 359 GLU A CA 1
ATOM 1539 C C . GLU A 1 199 ? -59.007 63.451 20.774 1.00 55.19 359 GLU A C 1
ATOM 1540 O O . GLU A 1 199 ? -58.265 63.555 19.791 1.00 54.55 359 GLU A O 1
ATOM 1546 N N . SER A 1 200 ? -58.996 62.392 21.607 1.00 51.36 360 SER A N 1
ATOM 1547 C CA . SER A 1 200 ? -58.216 61.176 21.327 1.00 56.07 360 SER A CA 1
ATOM 1548 C C . SER A 1 200 ? -56.710 61.447 21.348 1.00 54.75 360 SER A C 1
ATOM 1549 O O . SER A 1 200 ? -56.192 61.943 22.351 1.00 57.38 360 SER A O 1
ATOM 1552 N N . ALA A 1 201 ? -55.993 61.137 20.248 1.00 54.69 361 ALA A N 1
ATOM 1553 C CA . ALA A 1 201 ? -54.570 61.468 20.179 1.00 55.09 361 ALA A CA 1
ATOM 1554 C C . ALA A 1 201 ? -54.348 62.973 20.236 1.00 55.53 361 ALA A C 1
ATOM 1555 O O . ALA A 1 201 ? -53.255 63.421 20.603 1.00 57.00 361 ALA A O 1
ATOM 1557 N N . GLY A 1 202 ? -55.348 63.764 19.832 1.00 49.47 362 GLY A N 1
ATOM 1558 C CA . GLY A 1 202 ? -55.279 65.197 20.048 1.00 53.82 362 GLY A CA 1
ATOM 1559 C C . GLY A 1 202 ? -55.380 65.587 21.518 1.00 60.47 362 GLY A C 1
ATOM 1560 O O . GLY A 1 202 ? -54.753 66.562 21.949 1.00 57.49 362 GLY A O 1
ATOM 1561 N N . ALA A 1 203 ? -56.171 64.846 22.305 1.00 54.76 363 ALA A N 1
ATOM 1562 C CA . ALA A 1 203 ? -56.198 65.085 23.743 1.00 54.75 363 ALA A CA 1
ATOM 1563 C C . ALA A 1 203 ? -54.885 64.662 24.396 1.00 52.53 363 ALA A C 1
ATOM 1564 O O . ALA A 1 203 ? -54.371 65.363 25.275 1.00 55.34 363 ALA A O 1
ATOM 1566 N N . VAL A 1 204 ? -54.322 63.522 23.985 1.00 55.31 364 VAL A N 1
ATOM 1567 C CA . VAL A 1 204 ? -52.995 63.151 24.473 1.00 58.17 364 VAL A CA 1
ATOM 1568 C C . VAL A 1 204 ? -52.016 64.283 24.198 1.00 58.28 364 VAL A C 1
ATOM 1569 O O . VAL A 1 204 ? -51.309 64.759 25.104 1.00 58.16 364 VAL A O 1
ATOM 1573 N N . SER A 1 205 ? -52.022 64.773 22.950 1.00 53.76 365 SER A N 1
ATOM 1574 C CA . SER A 1 205 ? -51.170 65.893 22.555 1.00 55.78 365 SER A CA 1
ATOM 1575 C C . SER A 1 205 ? -51.347 67.078 23.494 1.00 55.72 365 SER A C 1
ATOM 1576 O O . SER A 1 205 ? -50.370 67.615 24.025 1.00 57.52 365 SER A O 1
ATOM 1579 N N . VAL A 1 206 ? -52.594 67.504 23.701 1.00 55.51 366 VAL A N 1
ATOM 1580 C CA . VAL A 1 206 ? -52.879 68.574 24.651 1.00 51.75 366 VAL A CA 1
ATOM 1581 C C . VAL A 1 206 ? -52.249 68.270 26.001 1.00 58.57 366 VAL A C 1
ATOM 1582 O O . VAL A 1 206 ? -51.567 69.115 26.589 1.00 60.19 366 VAL A O 1
ATOM 1586 N N . SER A 1 207 ? -52.448 67.049 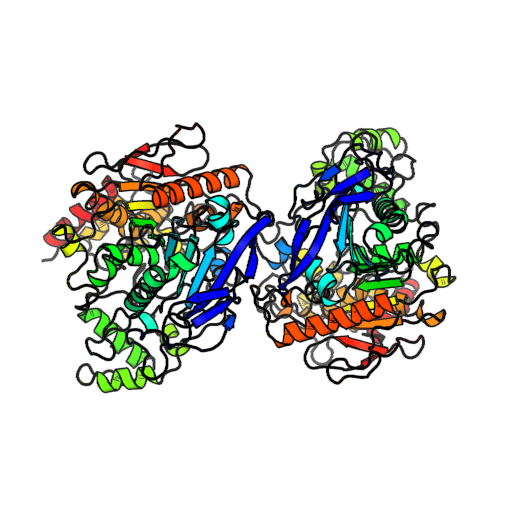26.506 1.00 57.68 367 SER A N 1
ATOM 1587 C CA . SER A 1 207 ? -51.935 66.733 27.838 1.00 54.23 367 SER A CA 1
ATOM 1588 C C . SER A 1 207 ? -50.413 66.768 27.868 1.00 58.79 367 SER A C 1
ATOM 1589 O O . SER A 1 207 ? -49.821 67.111 28.897 1.00 58.14 367 SER A O 1
ATOM 1592 N N . LEU A 1 208 ? -49.762 66.411 26.758 1.00 60.79 368 LEU A N 1
ATOM 1593 C CA . LEU A 1 208 ? -48.309 66.488 26.703 1.00 54.45 368 LEU A CA 1
ATOM 1594 C C . LEU A 1 208 ? -47.828 67.940 26.685 1.00 62.43 368 LEU A C 1
ATOM 1595 O O . LEU A 1 208 ? -46.732 68.228 27.180 1.00 61.05 368 LEU A O 1
ATOM 1600 N N . HIS A 1 209 ? -48.624 68.871 26.134 1.00 52.53 369 HIS A N 1
ATOM 1601 C CA . HIS A 1 209 ? -48.302 70.281 26.330 1.00 61.61 369 HIS A CA 1
ATOM 1602 C C . HIS A 1 209 ? -48.510 70.746 27.774 1.00 62.33 369 HIS A C 1
ATOM 1603 O O . HIS A 1 209 ? -47.956 71.787 28.145 1.00 59.79 369 HIS A O 1
ATOM 1610 N N . LEU A 1 210 ? -49.331 70.041 28.576 1.00 54.58 370 LEU A N 1
ATOM 1611 C CA . LEU A 1 210 ? -49.460 70.370 29.993 1.00 56.72 370 LEU A CA 1
ATOM 1612 C C . LEU A 1 210 ? -48.238 69.918 30.774 1.00 55.66 370 LEU A C 1
ATOM 1613 O O . LEU A 1 210 ? -48.031 70.366 31.902 1.00 60.64 370 LEU A O 1
ATOM 1618 N N . LEU A 1 211 ? -47.427 69.043 30.188 1.00 57.30 371 LEU A N 1
ATOM 1619 C CA . LEU A 1 211 ? -46.210 68.567 30.815 1.00 55.06 371 LEU A CA 1
ATOM 1620 C C . LEU A 1 211 ? -44.971 69.282 30.295 1.00 63.10 371 LEU A C 1
ATOM 1621 O O . LEU A 1 211 ? -44.114 69.652 31.091 1.00 64.12 371 LEU A O 1
ATOM 1626 N N . SER A 1 212 ? -44.861 69.510 28.978 1.00 60.97 372 SER A N 1
ATOM 1627 C CA . SER A 1 212 ? -43.583 69.938 28.403 1.00 61.87 372 SER A CA 1
ATOM 1628 C C . SER A 1 212 ? -43.141 71.301 28.919 1.00 59.00 372 SER A C 1
ATOM 1629 O O . SER A 1 212 ? -43.940 72.238 29.001 1.00 58.55 372 SER A O 1
ATOM 1632 N N . ALA A 1 213 ? -41.850 71.425 29.227 1.00 54.58 373 ALA A N 1
ATOM 1633 C CA . ALA A 1 213 ? -41.324 72.755 29.544 1.00 56.45 373 ALA A CA 1
ATOM 1634 C C . ALA A 1 213 ? -41.299 73.681 28.327 1.00 63.38 373 ALA A C 1
ATOM 1635 O O . ALA A 1 213 ? -41.288 74.903 28.501 1.00 61.99 373 ALA A O 1
ATOM 1637 N N . LEU A 1 214 ? -41.297 73.142 27.097 1.00 62.51 374 LEU A N 1
ATOM 1638 C CA . LEU A 1 214 ? -41.301 74.010 25.917 1.00 57.89 374 LEU A CA 1
ATOM 1639 C C . LEU A 1 214 ? -42.653 74.647 25.666 1.00 55.12 374 LEU A C 1
ATOM 1640 O O . LEU A 1 214 ? -42.712 75.704 25.027 1.00 59.33 374 LEU A O 1
ATOM 1645 N N . SER A 1 215 ? -43.737 74.035 26.145 1.00 56.99 375 SER A N 1
ATOM 1646 C CA . SER A 1 215 ? -45.075 74.560 25.909 1.00 52.56 375 SER A CA 1
ATOM 1647 C C . SER A 1 215 ? -45.654 75.280 27.111 1.00 58.45 375 SER A C 1
ATOM 1648 O O . SER A 1 215 ? -46.711 75.908 26.982 1.00 61.51 375 SER A O 1
ATOM 1651 N N . ARG A 1 216 ? -44.965 75.239 28.257 1.00 57.24 376 ARG A N 1
ATOM 1652 C CA . ARG A 1 216 ? -45.572 75.651 29.529 1.00 57.04 376 ARG A CA 1
ATOM 1653 C C . ARG A 1 216 ? -46.184 77.052 29.461 1.00 57.50 376 ARG A C 1
ATOM 1654 O O . ARG A 1 216 ? -47.266 77.296 30.025 1.00 60.97 376 ARG A O 1
ATOM 1662 N N . ASP A 1 217 ? -45.523 77.991 28.774 1.00 58.45 377 ASP A N 1
ATOM 1663 C CA . ASP A 1 217 ? -46.000 79.372 28.755 1.00 54.62 377 ASP A CA 1
ATOM 1664 C C . ASP A 1 217 ? -46.781 79.727 27.505 1.00 61.99 377 ASP A C 1
ATOM 1665 O O . ASP A 1 217 ? -47.093 80.904 27.298 1.00 67.75 377 ASP A O 1
ATOM 1670 N N . LEU A 1 218 ? -47.140 78.742 26.690 1.00 65.84 378 LEU A N 1
ATOM 1671 C CA . LEU A 1 218 ? -47.749 79.013 25.403 1.00 60.91 378 LEU A CA 1
ATOM 1672 C C . LEU A 1 218 ? -49.269 78.958 25.424 1.00 67.48 378 LEU A C 1
ATOM 1673 O O . LEU A 1 218 ? -49.873 79.214 24.394 1.00 60.08 378 LEU A O 1
ATOM 1678 N N . PHE A 1 219 ? -49.910 78.663 26.559 1.00 61.69 379 PHE A N 1
ATOM 1679 C CA . PHE A 1 219 ? -51.371 78.575 26.573 1.00 58.83 379 PHE A CA 1
ATOM 1680 C C . PHE A 1 219 ? -51.840 78.677 28.017 1.00 60.28 379 PHE A C 1
ATOM 1681 O O . PHE A 1 219 ? -51.038 78.634 28.943 1.00 61.68 379 PHE A O 1
ATOM 1689 N N . GLN A 1 220 ? -53.153 78.821 28.197 1.00 53.75 380 GLN A N 1
ATOM 1690 C CA . GLN A 1 220 ? -53.744 79.077 29.495 1.00 60.95 380 GLN A CA 1
ATOM 1691 C C . GLN A 1 220 ? -54.431 77.865 30.122 1.00 67.73 380 GLN A C 1
ATOM 1692 O O . GLN A 1 220 ? -54.182 77.562 31.287 1.00 64.05 380 GLN A O 1
ATOM 1698 N N . ARG A 1 221 ? -55.311 77.151 29.420 1.00 67.32 381 ARG A N 1
ATOM 1699 C CA . ARG A 1 221 ? -55.954 75.981 30.026 1.00 64.38 381 ARG A CA 1
ATOM 1700 C C . ARG A 1 221 ? -56.216 74.938 28.932 1.00 67.06 381 ARG A C 1
ATOM 1701 O O . ARG A 1 221 ? -55.808 75.111 27.782 1.00 58.12 381 ARG A O 1
ATOM 1709 N N . ALA A 1 222 ? -56.853 73.818 29.304 1.00 64.50 382 ALA A N 1
ATOM 1710 C CA . ALA A 1 222 ? -56.909 72.662 28.414 1.00 58.03 382 ALA A CA 1
ATOM 1711 C C . ALA A 1 222 ? -58.224 71.909 28.549 1.00 59.48 382 ALA A C 1
ATOM 1712 O O . ALA A 1 222 ? -58.768 71.784 29.654 1.00 55.06 382 ALA A O 1
ATOM 1714 N N . ILE A 1 223 ? -58.736 71.428 27.411 1.00 53.86 383 ILE A N 1
ATOM 1715 C CA . ILE A 1 223 ? -59.898 70.545 27.344 1.00 58.09 383 ILE A CA 1
ATOM 1716 C C . ILE A 1 223 ? -59.433 69.244 26.706 1.00 59.46 383 ILE A C 1
ATOM 1717 O O . ILE A 1 223 ? -58.824 69.274 25.639 1.00 59.69 383 ILE A O 1
ATOM 1722 N N . LEU A 1 224 ? -59.711 68.110 27.348 1.00 55.24 384 LEU A N 1
ATOM 1723 C CA . LEU A 1 224 ? -59.208 66.818 26.883 1.00 53.89 384 LEU A CA 1
ATOM 1724 C C . LEU A 1 224 ? -60.367 65.842 26.728 1.00 64.90 384 LEU A C 1
ATOM 1725 O O . LEU A 1 224 ? -60.886 65.325 27.726 1.00 61.09 384 LEU A O 1
ATOM 1730 N N . GLN A 1 225 ? -60.748 65.570 25.472 1.00 57.78 385 GLN A N 1
ATOM 1731 C CA . GLN A 1 225 ? -61.841 64.661 25.145 1.00 58.72 385 GLN A CA 1
ATOM 1732 C C . GLN A 1 225 ? -61.285 63.258 24.874 1.00 58.73 385 GLN A C 1
ATOM 1733 O O . GLN A 1 225 ? -60.603 63.044 23.869 1.00 62.49 385 GLN A O 1
ATOM 1739 N N . SER A 1 226 ? -61.573 62.310 25.780 1.00 54.40 386 SER A N 1
ATOM 1740 C CA . SER A 1 226 ? -61.329 60.873 25.584 1.00 51.84 386 SER A CA 1
ATOM 1741 C C . SER A 1 226 ? -59.878 60.578 25.236 1.00 56.79 386 SER A C 1
ATOM 1742 O O . SER A 1 226 ? -59.588 59.857 24.277 1.00 69.34 386 SER A O 1
ATOM 1745 N N . GLY A 1 227 ? -58.964 61.137 25.999 1.00 50.15 387 GLY A N 1
ATOM 1746 C CA . GLY A 1 227 ? -57.549 60.883 25.756 1.00 50.48 387 GLY A CA 1
ATOM 1747 C C . GLY A 1 227 ? -56.769 61.353 26.972 1.00 59.83 387 GLY A C 1
ATOM 1748 O O . GLY A 1 227 ? -57.124 62.373 27.564 1.00 53.95 387 GLY A O 1
ATOM 1749 N N . SER A 1 228 ? -55.711 60.630 27.341 1.00 58.12 388 SER A N 1
ATOM 1750 C CA . SER A 1 228 ? -54.882 60.921 28.497 1.00 57.57 388 SER A CA 1
ATOM 1751 C C . SER A 1 228 ? -53.482 60.373 28.262 1.00 59.73 388 SER A C 1
ATOM 1752 O O . SER A 1 228 ? -53.326 59.329 27.617 1.00 56.16 388 SER A O 1
ATOM 1755 N N . PRO A 1 229 ? -52.448 61.022 28.806 1.00 60.13 389 PRO A N 1
ATOM 1756 C CA . PRO A 1 229 ? -51.072 60.574 28.548 1.00 55.55 389 PRO A CA 1
ATOM 1757 C C . PRO A 1 229 ? -50.671 59.298 29.279 1.00 62.50 389 PRO A C 1
ATOM 1758 O O . PRO A 1 229 ? -49.549 58.812 29.059 1.00 59.04 389 PRO A O 1
ATOM 1762 N N . THR A 1 230 ? -51.513 58.765 30.169 1.00 55.11 390 THR A N 1
ATOM 1763 C CA . THR A 1 230 ? -51.239 57.482 30.797 1.00 58.40 390 THR A CA 1
ATOM 1764 C C . THR A 1 230 ? -51.854 56.312 30.044 1.00 58.76 390 THR A C 1
ATOM 1765 O O . THR A 1 230 ? -51.684 55.157 30.473 1.00 62.24 390 THR A O 1
ATOM 1769 N N . ALA A 1 231 ? -52.542 56.577 28.934 1.00 57.54 391 ALA A N 1
ATOM 1770 C CA . ALA A 1 231 ? -53.126 55.497 28.158 1.00 58.34 391 ALA A CA 1
ATOM 1771 C C . ALA A 1 231 ? -52.009 54.603 27.629 1.00 56.39 391 ALA A C 1
ATOM 1772 O O . ALA A 1 231 ? -50.918 55.096 27.328 1.00 63.00 391 ALA A O 1
ATOM 1774 N N . PRO A 1 232 ? -52.220 53.287 27.551 1.00 63.60 392 PRO A N 1
ATOM 1775 C CA . PRO A 1 232 ? -51.114 52.408 27.134 1.00 63.36 392 PRO A CA 1
ATOM 1776 C C . PRO A 1 232 ? -50.640 52.649 25.704 1.00 56.35 392 PRO A C 1
ATOM 1777 O O . PRO A 1 232 ? 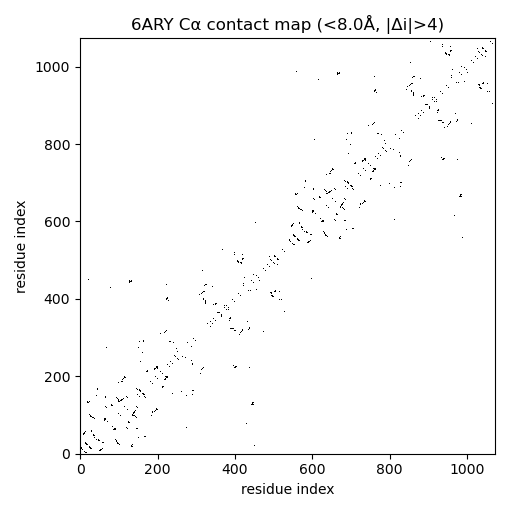-49.483 52.333 25.406 1.00 60.06 392 PRO A O 1
ATOM 1781 N N . TRP A 1 233 ? -51.470 53.233 24.829 1.00 56.49 393 TRP A N 1
ATOM 1782 C CA . TRP A 1 233 ? -51.083 53.538 23.449 1.00 54.24 393 TRP A CA 1
ATOM 1783 C C . TRP A 1 233 ? -50.463 54.924 23.264 1.00 59.30 393 TRP A C 1
ATOM 1784 O O . TRP A 1 233 ? -50.022 55.237 22.156 1.00 60.05 393 TRP A O 1
ATOM 1795 N N . ALA A 1 234 ? -50.426 55.756 24.310 1.00 59.46 394 ALA A N 1
ATOM 1796 C CA . ALA A 1 234 ? -50.049 57.165 24.168 1.00 56.56 394 ALA A CA 1
ATOM 1797 C C . ALA A 1 234 ? -48.549 57.365 23.943 1.00 61.69 394 ALA A C 1
ATOM 1798 O O . ALA A 1 234 ? -48.146 58.359 23.338 1.00 61.55 394 ALA A O 1
ATOM 1800 N N . LEU A 1 235 ? -47.708 56.479 24.462 1.00 58.70 395 LEU A N 1
ATOM 1801 C CA . LEU A 1 235 ? -46.267 56.571 24.298 1.00 55.84 395 LEU A CA 1
ATOM 1802 C C . LEU A 1 235 ? -45.713 55.182 24.048 1.00 65.96 395 LEU A C 1
ATOM 1803 O O . LEU A 1 235 ? -46.359 54.164 24.326 1.00 65.39 395 LEU A O 1
ATOM 1808 N N . VAL A 1 236 ? -44.493 55.155 23.524 1.00 63.26 396 VAL A N 1
ATOM 1809 C CA . VAL A 1 236 ? -43.770 53.919 23.279 1.00 58.96 396 VAL A CA 1
ATOM 1810 C C . VAL A 1 236 ? -42.375 54.111 23.851 1.00 64.29 396 VAL A C 1
ATOM 1811 O O . VAL A 1 236 ? -41.849 55.229 23.865 1.00 61.52 396 VAL A O 1
ATOM 1815 N N . SER A 1 237 ? -41.782 53.032 24.358 1.00 60.97 397 SER A N 1
ATOM 1816 C CA . SER A 1 237 ? -40.419 53.154 24.855 1.00 64.59 397 SER A CA 1
ATOM 1817 C C . SER A 1 237 ? -39.455 53.496 23.714 1.00 64.81 397 SER A C 1
ATOM 1818 O O . SER A 1 237 ? -39.725 53.244 22.527 1.00 65.26 397 SER A O 1
ATOM 1821 N N . ARG A 1 238 ? -38.326 54.103 24.092 1.00 64.50 398 ARG A N 1
ATOM 1822 C CA . ARG A 1 238 ? -37.293 54.440 23.118 1.00 65.54 398 ARG A CA 1
ATOM 1823 C C . ARG A 1 238 ? -36.727 53.176 22.485 1.00 65.76 398 ARG A C 1
ATOM 1824 O O . ARG A 1 238 ? -36.434 53.145 21.287 1.00 71.00 398 ARG A O 1
ATOM 1832 N N . GLU A 1 239 ? -36.576 52.120 23.283 1.00 70.42 399 GLU A N 1
ATOM 1833 C CA . GLU A 1 239 ? -36.036 50.868 22.775 1.00 70.19 399 GLU A CA 1
ATOM 1834 C C . GLU A 1 239 ? -36.979 50.236 21.755 1.00 71.54 399 GLU A C 1
ATOM 1835 O O . GLU A 1 239 ? -36.541 49.758 20.701 1.00 72.60 399 GLU A O 1
ATOM 1841 N N . GLU A 1 240 ? -38.282 50.248 22.037 1.00 75.26 400 GLU A N 1
ATOM 1842 C CA . GLU A 1 240 ? -39.234 49.657 21.108 1.00 68.71 400 GLU A CA 1
ATOM 1843 C C . GLU A 1 240 ? -39.401 50.539 19.881 1.00 71.28 400 GLU A C 1
ATOM 1844 O O . GLU A 1 240 ? -39.508 50.041 18.758 1.00 70.92 400 GLU A O 1
ATOM 1850 N N . ALA A 1 241 ? -39.406 51.855 20.074 1.00 75.36 401 ALA A N 1
ATOM 1851 C CA . ALA A 1 241 ? -39.496 52.757 18.936 1.00 65.96 401 ALA A CA 1
ATOM 1852 C C . ALA A 1 241 ? -38.359 52.518 17.951 1.00 68.21 401 ALA A C 1
ATOM 1853 O O . ALA A 1 241 ? -38.573 52.527 16.730 1.00 66.63 401 ALA A O 1
ATOM 1855 N N . THR A 1 242 ? -37.143 52.292 18.460 1.00 70.82 402 THR A N 1
ATOM 1856 C CA . THR A 1 242 ? -36.015 52.066 17.562 1.00 71.82 402 THR A CA 1
ATOM 1857 C C . THR A 1 242 ? -36.231 50.822 16.710 1.00 71.38 402 THR A C 1
ATOM 1858 O O . THR A 1 242 ? -35.968 50.843 15.503 1.00 70.53 402 THR A O 1
ATOM 1862 N N . LEU A 1 243 ? -36.741 49.741 17.317 1.00 70.50 403 LEU A N 1
ATOM 1863 C CA . LEU A 1 243 ? -37.008 48.505 16.574 1.00 70.92 403 LEU A CA 1
ATOM 1864 C C . LEU A 1 243 ? -38.097 48.693 15.525 1.00 70.10 403 LEU A C 1
ATOM 1865 O O . LEU A 1 243 ? -37.961 48.204 14.398 1.00 76.75 403 LEU A O 1
ATOM 1870 N N . ARG A 1 244 ? -39.185 49.390 15.870 1.00 69.74 404 ARG A N 1
ATOM 1871 C CA . ARG A 1 244 ? -40.254 49.614 14.897 1.00 72.30 404 ARG A CA 1
ATOM 1872 C C . ARG A 1 244 ? -39.755 50.424 13.705 1.00 71.68 404 ARG A C 1
ATOM 1873 O O . ARG A 1 244 ? -40.183 50.203 12.565 1.00 71.24 404 ARG A O 1
ATOM 1881 N N . ALA A 1 245 ? -38.876 51.395 13.955 1.00 71.07 405 ALA A N 1
ATOM 1882 C CA . ALA A 1 245 ? -38.306 52.162 12.860 1.00 65.29 405 ALA A CA 1
ATOM 1883 C C . ALA A 1 245 ? -37.450 51.268 11.977 1.00 64.56 405 ALA A C 1
ATOM 1884 O O . ALA A 1 245 ? -37.528 51.332 10.752 1.00 68.70 405 ALA A O 1
ATOM 1886 N N . LEU A 1 246 ? -36.601 50.448 12.592 1.00 66.92 406 LEU A N 1
ATOM 1887 C CA . LEU A 1 246 ? -35.784 49.521 11.826 1.00 67.30 406 LEU A CA 1
ATOM 1888 C C . LEU A 1 246 ? -36.649 48.506 11.085 1.00 79.26 406 LEU A C 1
ATOM 1889 O O . LEU A 1 246 ? -36.362 48.174 9.928 1.00 76.52 406 LEU A O 1
ATOM 1894 N N . ARG A 1 247 ? -37.735 48.029 11.712 1.00 74.31 407 ARG A N 1
ATOM 1895 C CA . ARG A 1 247 ? -38.664 47.154 10.992 1.00 73.43 407 ARG A CA 1
ATOM 1896 C C . ARG A 1 247 ? -39.250 47.860 9.776 1.00 73.88 407 ARG A C 1
ATOM 1897 O O . ARG A 1 247 ? -39.396 47.253 8.709 1.00 80.90 407 ARG A O 1
ATOM 1905 N N . LEU A 1 248 ? -39.579 49.150 9.913 1.00 67.64 408 LEU A N 1
ATOM 1906 C CA . LEU A 1 248 ? -40.079 49.899 8.769 1.00 70.58 408 LEU A CA 1
ATOM 1907 C C . LEU A 1 248 ? -39.018 50.009 7.686 1.00 75.59 408 LEU A C 1
ATOM 1908 O O . LEU A 1 248 ? -39.322 49.886 6.492 1.00 78.21 408 LEU A O 1
ATOM 1913 N N . ALA A 1 249 ? -37.763 50.242 8.084 1.00 72.02 409 ALA A N 1
ATOM 1914 C CA . ALA A 1 249 ? -36.686 50.311 7.105 1.00 78.45 409 ALA A CA 1
ATOM 1915 C C . ALA A 1 249 ? -36.557 48.987 6.354 1.00 81.63 409 ALA A C 1
ATOM 1916 O O . ALA A 1 249 ? -36.441 48.970 5.125 1.00 75.71 409 ALA A O 1
ATOM 1918 N N . GLU A 1 250 ? -36.617 47.866 7.076 1.00 78.73 410 GLU A N 1
ATOM 1919 C CA . GLU A 1 250 ? -36.581 46.562 6.425 1.00 81.32 410 GLU A CA 1
ATOM 1920 C C . GLU A 1 250 ? -37.751 46.398 5.457 1.00 84.47 410 GLU A C 1
ATOM 1921 O O . GLU A 1 250 ? -37.557 46.066 4.284 1.00 81.27 410 GLU A O 1
ATOM 1927 N N . ALA A 1 251 ? -38.966 46.713 5.913 1.00 83.65 411 ALA A N 1
ATOM 1928 C CA . ALA A 1 251 ? -40.161 46.463 5.112 1.00 76.70 411 ALA A CA 1
ATOM 1929 C C . ALA A 1 251 ? -40.149 47.205 3.774 1.00 81.68 411 ALA A C 1
ATOM 1930 O O . ALA A 1 251 ? -40.774 46.740 2.809 1.00 82.12 411 ALA A O 1
ATOM 1932 N N . VAL A 1 252 ? -39.463 48.348 3.684 1.00 74.58 412 VAL A N 1
ATOM 1933 C CA . VAL A 1 252 ? -39.434 49.117 2.441 1.00 73.13 412 VAL A CA 1
ATOM 1934 C C . VAL A 1 252 ? -38.113 48.954 1.685 1.00 78.85 412 VAL A C 1
ATOM 1935 O O . VAL A 1 252 ? -37.856 49.698 0.725 1.00 76.99 412 VAL A O 1
ATOM 1939 N N . GLY A 1 253 ? -37.254 48.026 2.113 1.00 78.68 413 GLY A N 1
ATOM 1940 C CA . GLY A 1 253 ? -36.048 47.686 1.373 1.00 81.05 413 GLY A CA 1
ATOM 1941 C C . GLY A 1 253 ? -34.808 48.480 1.716 1.00 88.10 413 GLY A C 1
ATOM 1942 O O . GLY A 1 253 ? -33.854 48.487 0.929 1.00 80.48 413 GLY A O 1
ATOM 1943 N N . CYS A 1 254 ? -34.761 49.089 2.873 1.00 85.34 414 CYS A N 1
ATOM 1944 C CA . CYS A 1 254 ? -33.658 49.936 3.273 1.00 73.07 414 CYS A CA 1
ATOM 1945 C C . CYS A 1 254 ? -32.693 49.173 4.156 1.00 75.45 414 CYS A C 1
ATOM 1946 O O . CYS A 1 254 ? -33.034 48.120 4.711 1.00 83.67 414 CYS A O 1
ATOM 1949 N N . PRO A 1 255 ? -31.461 49.662 4.287 1.00 76.27 415 PRO A N 1
ATOM 1950 C CA . PRO A 1 255 ? -30.564 49.105 5.309 1.00 76.45 415 PRO A CA 1
ATOM 1951 C C . PRO A 1 255 ? -31.179 49.267 6.691 1.00 82.67 415 PRO A C 1
ATOM 1952 O O . PRO A 1 255 ? -31.871 50.246 6.975 1.00 82.77 415 PRO A O 1
ATOM 1956 N N . HIS A 1 256 ? -30.934 48.291 7.559 1.00 83.46 416 HIS A N 1
ATOM 1957 C CA . HIS A 1 256 ? -31.623 48.288 8.840 1.00 77.35 416 HIS A CA 1
ATOM 1958 C C . HIS A 1 256 ? -30.731 47.697 9.924 1.00 79.99 416 HIS A C 1
ATOM 1959 O O . HIS A 1 256 ? -31.185 46.923 10.774 1.00 80.33 416 HIS A O 1
ATOM 1966 N N . GLU A 1 257 ? -29.473 48.066 9.923 1.00 88.55 417 GLU A N 1
ATOM 1967 C CA . GLU A 1 257 ? -28.587 47.516 10.944 1.00 87.79 417 GLU A CA 1
ATOM 1968 C C . GLU A 1 257 ? -28.528 48.441 12.159 1.00 92.70 417 GLU A C 1
ATOM 1969 O O . GLU A 1 257 ? -28.233 49.638 12.007 1.00 80.58 417 GLU A O 1
ATOM 1975 N N . PRO A 1 258 ? -28.773 47.914 13.380 1.00 88.95 418 PRO A N 1
ATOM 1976 C CA . PRO A 1 258 ? -28.763 48.764 14.586 1.00 87.67 418 PRO A CA 1
ATOM 1977 C C . PRO A 1 258 ? -27.492 49.585 14.779 1.00 89.59 418 PRO A C 1
ATOM 1978 O O . PRO A 1 258 ? -27.507 50.605 15.473 1.00 89.02 418 PRO A O 1
ATOM 1982 N N . SER A 1 259 ? -26.406 49.185 14.121 1.00 94.78 419 SER A N 1
ATOM 1983 C CA . SER A 1 259 ? -25.109 49.823 14.288 1.00 88.88 419 SER A CA 1
ATOM 1984 C C . SER A 1 259 ? -24.844 50.955 13.300 1.00 95.85 419 SER A C 1
ATOM 1985 O O . SER A 1 259 ? -23.981 51.798 13.578 1.00 98.10 419 SER A O 1
ATOM 1988 N N . LYS A 1 260 ? -25.528 50.998 12.153 1.00 90.39 420 LYS A N 1
ATOM 1989 C CA . LYS A 1 260 ? -25.356 52.098 11.194 1.00 97.68 420 LYS A CA 1
ATOM 1990 C C . LYS A 1 260 ? -26.709 52.757 10.949 1.00 95.86 420 LYS A C 1
ATOM 1991 O O . LYS A 1 260 ? -27.321 52.585 9.892 1.00 88.92 420 LYS A O 1
ATOM 1997 N N . LEU A 1 261 ? -27.145 53.566 11.916 1.00 92.46 421 LEU A N 1
ATOM 1998 C CA . LEU A 1 261 ? -28.414 54.261 11.777 1.00 77.79 421 LEU A CA 1
ATOM 1999 C C . LEU A 1 261 ? -28.368 55.349 10.713 1.00 83.72 421 LEU A C 1
ATOM 2000 O O . LEU A 1 261 ? -29.417 55.705 10.170 1.00 84.04 421 LEU A O 1
ATOM 2005 N N . SER A 1 262 ? -27.185 55.874 10.390 1.00 85.22 422 SER A N 1
ATOM 2006 C CA . SER A 1 262 ? -27.099 56.876 9.335 1.00 83.54 422 SER A CA 1
ATOM 2007 C C . SER A 1 262 ? -27.593 56.315 8.007 1.00 92.08 422 SER A C 1
ATOM 2008 O O . SER A 1 262 ? -28.324 56.989 7.271 1.00 88.71 422 SER A O 1
ATOM 2011 N N . ASP A 1 263 ? -27.214 55.073 7.690 1.00 92.55 423 ASP A N 1
ATOM 2012 C CA . ASP A 1 263 ? -27.610 54.486 6.414 1.00 93.03 423 ASP A CA 1
ATOM 2013 C C . ASP A 1 263 ? -29.121 54.318 6.331 1.00 90.93 423 ASP A C 1
ATOM 2014 O O . ASP A 1 263 ? -29.720 54.548 5.271 1.00 82.41 423 ASP A O 1
ATOM 2019 N N . ALA A 1 264 ? -29.758 53.953 7.453 1.00 88.51 424 ALA A N 1
ATOM 2020 C CA . ALA A 1 264 ? -31.199 53.719 7.451 1.00 80.17 424 ALA A CA 1
ATOM 2021 C C . ALA A 1 264 ? -31.972 55.023 7.272 1.00 78.53 424 ALA A C 1
ATOM 2022 O O . ALA A 1 264 ? -32.908 55.097 6.469 1.00 82.65 424 ALA A O 1
ATOM 2024 N N . VAL A 1 265 ? -31.586 56.074 7.991 1.00 79.66 425 VAL A N 1
ATOM 2025 C CA . VAL A 1 265 ? -32.325 57.321 7.861 1.00 80.26 425 VAL A CA 1
ATOM 2026 C C . VAL A 1 265 ? -32.179 57.890 6.460 1.00 75.32 425 VAL A C 1
ATOM 2027 O O . VAL A 1 265 ? -33.131 58.449 5.906 1.00 72.81 425 VAL A O 1
ATOM 2031 N N . GLU A 1 266 ? -30.982 57.792 5.879 1.00 81.88 426 GLU A N 1
ATOM 2032 C CA . GLU A 1 266 ? -30.753 58.420 4.580 1.00 81.26 426 GLU A CA 1
ATOM 2033 C C . GLU A 1 266 ? -31.542 57.714 3.485 1.00 74.60 426 GLU A C 1
ATOM 2034 O O . GLU A 1 266 ? -32.128 58.374 2.621 1.00 79.22 426 GLU A O 1
ATOM 2040 N N . CYS A 1 267 ? -31.575 56.376 3.509 1.00 77.77 427 CYS A N 1
ATOM 2041 C CA . CYS A 1 267 ? -32.450 55.642 2.597 1.00 79.12 427 CYS A CA 1
ATOM 2042 C C . CYS A 1 267 ? -33.920 56.000 2.837 1.00 79.30 427 CYS A C 1
ATOM 2043 O O . CYS A 1 267 ? -34.655 56.309 1.889 1.00 72.69 427 CYS A O 1
ATOM 2046 N N . LEU A 1 268 ? -34.359 56.017 4.106 1.00 74.08 428 LEU A N 1
ATOM 2047 C CA . LEU A 1 268 ? -35.759 56.333 4.378 1.00 66.24 428 LEU A CA 1
ATOM 2048 C C . LEU A 1 268 ? -36.125 57.715 3.860 1.00 66.77 428 LEU A C 1
ATOM 2049 O O . LEU A 1 268 ? -37.249 57.919 3.377 1.00 70.90 428 LEU A O 1
ATOM 2054 N N . ARG A 1 269 ? -35.186 58.667 3.907 1.00 64.93 429 ARG A N 1
ATOM 2055 C CA . ARG A 1 269 ? -35.485 59.999 3.398 1.00 62.51 429 ARG A CA 1
ATOM 2056 C C . ARG A 1 269 ? -35.682 59.985 1.885 1.00 64.83 429 ARG A C 1
ATOM 2057 O O . ARG A 1 269 ? -36.218 60.948 1.326 1.00 70.97 429 ARG A O 1
ATOM 2065 N N . GLY A 1 270 ? -35.263 58.922 1.205 1.00 66.39 430 GLY A N 1
ATOM 2066 C CA . GLY A 1 270 ? -35.439 58.909 -0.237 1.00 73.94 430 GLY A CA 1
ATOM 2067 C C . GLY A 1 270 ? -36.703 58.227 -0.714 1.00 80.10 430 GLY A C 1
ATOM 2068 O O . GLY A 1 270 ? -37.071 58.395 -1.873 1.00 71.52 430 GLY A O 1
ATOM 2069 N N . LYS A 1 271 ? -37.412 57.511 0.168 1.00 74.68 431 LYS A N 1
ATOM 2070 C CA . LYS A 1 271 ? -38.597 56.768 -0.228 1.00 68.42 431 LYS A CA 1
ATOM 2071 C C . LYS A 1 271 ? -39.782 57.701 -0.456 1.00 65.86 431 LYS A C 1
ATOM 2072 O O . LYS A 1 271 ? -39.806 58.847 -0.006 1.00 73.84 431 LYS A O 1
ATOM 2078 N N . ASP A 1 272 ? -40.733 57.220 -1.248 1.00 70.80 432 ASP A N 1
ATOM 2079 C CA . ASP A 1 272 ? -41.994 57.930 -1.426 1.00 71.93 432 ASP A CA 1
ATOM 2080 C C . ASP A 1 272 ? -42.757 57.947 -0.096 1.00 65.85 432 ASP A C 1
ATOM 2081 O O . ASP A 1 272 ? -42.820 56.926 0.594 1.00 66.06 432 ASP A O 1
ATOM 2086 N N . PRO A 1 273 ? -43.345 59.083 0.290 1.00 67.60 433 PRO A N 1
ATOM 2087 C CA . PRO A 1 273 ? -43.986 59.152 1.621 1.00 65.78 433 PRO A CA 1
ATOM 2088 C C . PRO A 1 273 ? -45.178 58.210 1.771 1.00 74.26 433 PRO A C 1
ATOM 2089 O O . PRO A 1 273 ? -45.392 57.663 2.869 1.00 69.19 433 PRO A O 1
ATOM 2093 N N . HIS A 1 274 ? -45.952 57.986 0.697 1.00 65.62 434 HIS A N 1
ATOM 2094 C CA . HIS A 1 274 ? -47.052 57.021 0.755 1.00 59.08 434 HIS A CA 1
ATOM 2095 C C . HIS A 1 274 ? -46.535 55.605 0.960 1.00 68.67 434 HIS A C 1
ATOM 2096 O O . HIS A 1 274 ? -47.195 54.802 1.630 1.00 67.80 434 HIS A O 1
ATOM 2103 N N . VAL A 1 275 ? -45.371 55.265 0.394 1.00 63.75 435 VAL A N 1
ATOM 2104 C CA . VAL A 1 275 ? -44.807 53.942 0.669 1.00 66.78 435 VAL A CA 1
ATOM 2105 C C . VAL A 1 275 ? -44.464 53.804 2.159 1.00 72.00 435 VAL A C 1
ATOM 2106 O O . VAL A 1 275 ? -44.611 52.726 2.753 1.00 71.88 435 VAL A O 1
ATOM 2110 N N . LEU A 1 276 ? -43.987 54.882 2.784 1.00 66.00 436 LEU A N 1
ATOM 2111 C CA . LEU A 1 276 ? -43.612 54.789 4.193 1.00 75.18 436 LEU A CA 1
ATOM 2112 C C . LEU A 1 276 ? -44.823 54.508 5.080 1.00 66.25 436 LEU A C 1
ATOM 2113 O O . LEU A 1 276 ? -44.815 53.551 5.864 1.00 68.33 436 LEU A O 1
ATOM 2118 N N . VAL A 1 277 ? -45.886 55.313 4.955 1.00 68.25 437 VAL A N 1
ATOM 2119 C CA . VAL A 1 277 ? -47.013 55.157 5.875 1.00 66.91 437 VAL A CA 1
ATOM 2120 C C . VAL A 1 277 ? -47.760 53.859 5.613 1.00 75.45 437 VAL A C 1
ATOM 2121 O O . VAL A 1 277 ? -48.336 53.275 6.541 1.00 69.43 437 VAL A O 1
ATOM 2125 N N . ASN A 1 278 ? -47.720 53.347 4.381 1.00 66.46 438 ASN A N 1
ATOM 2126 C CA . ASN A 1 278 ? -48.471 52.139 4.063 1.00 65.88 438 ASN A CA 1
ATOM 2127 C C . ASN A 1 278 ? -47.767 50.863 4.504 1.00 68.18 438 ASN A C 1
ATOM 2128 O O . ASN A 1 278 ? -48.367 49.791 4.420 1.00 75.08 438 ASN A O 1
ATOM 2133 N N . ASN A 1 279 ? -46.547 50.947 5.026 1.00 68.97 439 ASN A N 1
ATOM 2134 C CA . ASN A 1 279 ? -45.820 49.767 5.473 1.00 65.64 439 ASN A CA 1
ATOM 2135 C C . ASN A 1 279 ? -45.535 49.775 6.967 1.00 73.57 439 ASN A C 1
ATOM 2136 O O . ASN A 1 279 ? -44.617 49.079 7.426 1.00 74.30 439 ASN A O 1
ATOM 2141 N N . GLU A 1 280 ? -46.301 50.523 7.744 1.00 75.63 440 GLU A N 1
ATOM 2142 C CA . GLU A 1 280 ? -45.995 50.597 9.166 1.00 77.96 440 GLU A CA 1
ATOM 2143 C C . GLU A 1 280 ? -46.663 49.501 9.972 1.00 77.99 440 GLU A C 1
ATOM 2144 O O . GLU A 1 280 ? -46.335 49.328 11.146 1.00 81.01 440 GLU A O 1
ATOM 2150 N N . TRP A 1 281 ? -47.549 48.731 9.360 1.00 85.33 441 TRP A N 1
ATOM 2151 C CA . TRP A 1 281 ? -48.541 47.959 10.097 1.00 86.30 441 TRP A CA 1
ATOM 2152 C C . TRP A 1 281 ? -48.118 46.503 10.174 1.00 96.71 441 TRP A C 1
ATOM 2153 O O . TRP A 1 281 ? -48.490 45.680 9.340 1.00 95.33 441 TRP A O 1
ATOM 2164 N N . GLY A 1 282 ? -47.361 46.191 11.226 1.00 107.71 442 GLY A N 1
ATOM 2165 C CA . GLY A 1 282 ? -46.945 44.832 11.474 1.00 102.53 442 GLY A CA 1
ATOM 2166 C C . GLY A 1 282 ? -47.969 44.054 12.267 1.00 98.81 442 GLY A C 1
ATOM 2167 O O . GLY A 1 282 ? -49.182 44.152 12.039 1.00 95.52 442 GLY A O 1
ATOM 2168 N N . THR A 1 283 ? -47.476 43.234 13.180 1.00 100.38 443 THR A N 1
ATOM 2169 C CA . THR A 1 283 ? -48.337 42.484 14.080 1.00 101.66 443 THR A CA 1
ATOM 2170 C C . THR A 1 283 ? -48.471 43.315 15.346 1.00 98.85 443 THR A C 1
ATOM 2171 O O . THR A 1 283 ? -47.570 43.333 16.190 1.00 104.45 443 THR A O 1
ATOM 2175 N N . LEU A 1 284 ? -49.585 44.032 15.4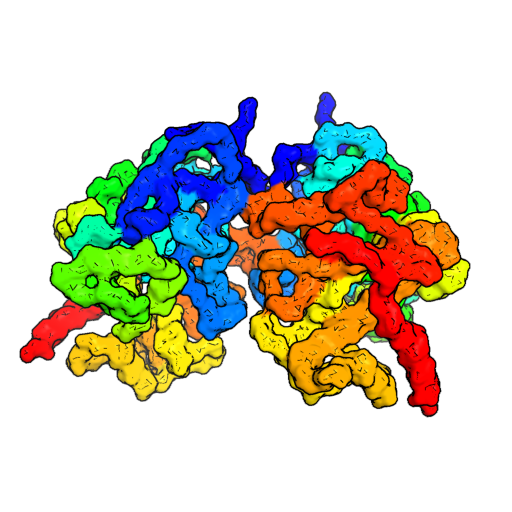64 1.00 97.67 444 LEU A N 1
ATOM 2176 C CA . LEU A 1 284 ? -49.877 44.859 16.627 1.00 93.63 444 LEU A CA 1
ATOM 2177 C C . LEU A 1 284 ? -51.269 44.526 17.136 1.00 86.72 444 LEU A C 1
ATOM 2178 O O . LEU A 1 284 ? -52.178 44.268 16.339 1.00 88.51 444 LEU A O 1
ATOM 2183 N N . GLY A 1 285 ? -51.430 44.537 18.458 1.00 84.53 445 GLY A N 1
ATOM 2184 C CA . GLY A 1 285 ? -52.723 44.307 19.071 1.00 79.69 445 GLY A CA 1
ATOM 2185 C C . GLY A 1 285 ? -53.688 45.478 18.911 1.00 76.17 445 GLY A C 1
ATOM 2186 O O . GLY A 1 285 ? -53.428 46.478 18.237 1.00 74.61 445 GLY A O 1
ATOM 2187 N N . ILE A 1 286 ? -54.858 45.327 19.532 1.00 66.12 446 ILE A 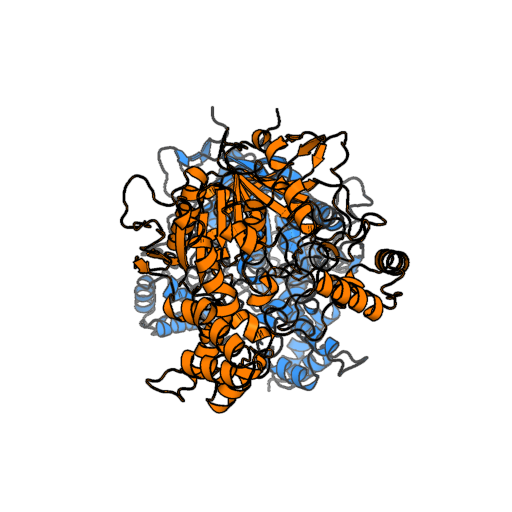N 1
ATOM 2188 C CA . ILE A 1 286 ? -55.854 46.383 19.453 1.00 65.53 446 ILE A CA 1
ATOM 2189 C C . ILE A 1 286 ? -55.336 47.611 20.197 1.00 65.21 446 ILE A C 1
ATOM 2190 O O . ILE A 1 286 ? -54.662 47.495 21.239 1.00 68.95 446 ILE A O 1
ATOM 2195 N N . CYS A 1 287 ? -55.619 48.801 19.649 1.00 60.61 447 CYS A N 1
ATOM 2196 C CA . CYS A 1 287 ? -55.208 50.057 20.281 1.00 69.17 447 CYS A CA 1
ATOM 2197 C C . CYS A 1 287 ? -53.700 50.111 20.492 1.00 66.28 447 CYS A C 1
ATOM 2198 O O . CYS A 1 287 ? -53.224 50.623 21.497 1.00 67.72 447 CYS A O 1
ATOM 2201 N N . GLU A 1 288 ? -52.947 49.546 19.560 1.00 69.09 448 GLU A N 1
ATOM 2202 C CA . GLU A 1 288 ? -51.499 49.685 19.509 1.00 69.36 448 GLU A CA 1
ATOM 2203 C C . GLU A 1 288 ? -51.157 50.371 18.193 1.00 70.33 448 GLU A C 1
ATOM 2204 O O . GLU A 1 288 ? -51.429 49.833 17.108 1.00 69.67 448 GLU A O 1
ATOM 2210 N N . PHE A 1 289 ? -50.597 51.567 18.285 1.00 71.36 449 PHE A N 1
ATOM 2211 C CA . PHE A 1 289 ? -50.297 52.334 17.096 1.00 62.50 449 PHE A CA 1
ATOM 2212 C C . PHE A 1 289 ? -48.786 52.417 16.906 1.00 63.65 449 PHE A C 1
ATOM 2213 O O . PHE A 1 289 ? -48.059 52.647 17.875 1.00 65.10 449 PHE A O 1
ATOM 2221 N N . PRO A 1 290 ? -48.277 52.201 15.689 1.00 67.66 450 PRO A N 1
ATOM 2222 C CA . PRO A 1 290 ? -46.823 51.979 15.529 1.00 67.92 450 PRO A CA 1
ATOM 2223 C C . PRO A 1 290 ? -45.941 53.188 15.855 1.00 73.88 450 PRO A C 1
ATOM 2224 O O . PRO A 1 290 ? -44.882 53.017 16.479 1.00 75.76 450 PRO A O 1
ATOM 2228 N N . PHE A 1 291 ? -46.319 54.404 15.447 1.00 60.58 451 PHE A N 1
ATOM 2229 C CA . PHE A 1 291 ? -45.450 55.569 15.616 1.00 57.95 451 PHE A CA 1
ATOM 2230 C C . PHE A 1 291 ? -46.182 56.632 16.416 1.00 60.88 451 PHE A C 1
ATOM 2231 O O . PHE A 1 291 ? -47.119 57.260 15.914 1.00 60.50 451 PHE A O 1
ATOM 2239 N N . VAL A 1 292 ? -45.752 56.810 17.667 1.00 57.38 452 VAL A N 1
ATOM 2240 C CA . VAL A 1 292 ? -46.419 57.669 18.639 1.00 58.99 452 VAL A CA 1
ATOM 2241 C C . VAL A 1 292 ? -45.345 58.414 19.426 1.00 58.58 452 VAL A C 1
ATOM 2242 O O . VAL A 1 292 ? -44.148 58.156 19.230 1.00 57.19 452 VAL A O 1
ATOM 2246 N N . PRO A 1 293 ? -45.705 59.324 20.329 1.00 63.23 453 PRO A N 1
ATOM 2247 C CA . PRO A 1 293 ? -44.676 60.032 21.109 1.00 55.88 453 PRO A CA 1
ATOM 2248 C C . PRO A 1 293 ? -43.709 59.120 21.868 1.00 61.37 453 PRO A C 1
ATOM 2249 O O . PRO A 1 293 ? -44.054 58.010 22.282 1.00 58.57 453 PRO A O 1
ATOM 2253 N N . VAL A 1 294 ? -42.477 59.610 22.038 1.00 55.75 454 VAL A N 1
ATOM 2254 C CA . VAL A 1 294 ? -41.483 59.023 22.933 1.00 56.15 454 VAL A CA 1
ATOM 2255 C C . VAL A 1 294 ? -41.036 60.083 23.952 1.00 64.82 454 VAL A C 1
ATOM 2256 O O . VAL A 1 294 ? -41.347 61.273 23.830 1.00 59.89 454 VAL A O 1
ATOM 2260 N N . VAL A 1 295 ? -40.303 59.628 24.969 1.00 60.99 455 VAL A N 1
ATOM 2261 C CA . VAL A 1 295 ? -39.562 60.519 25.860 1.00 58.46 455 VAL A CA 1
ATOM 2262 C C . VAL A 1 295 ? -38.234 60.837 25.179 1.00 61.80 455 VAL A C 1
ATOM 2263 O O . VAL A 1 295 ? -37.355 59.980 25.102 1.00 60.94 455 VAL A O 1
ATOM 2267 N N . ASP A 1 296 ? -38.072 62.067 24.689 1.00 55.03 456 ASP A N 1
ATOM 2268 C CA . ASP A 1 296 ? -36.952 62.360 23.800 1.00 66.32 456 ASP A CA 1
ATOM 2269 C C . ASP A 1 296 ? -35.787 63.055 24.479 1.00 67.93 456 ASP A C 1
ATOM 2270 O O . ASP A 1 296 ? -34.652 62.927 24.009 1.00 71.21 456 ASP A O 1
ATOM 2275 N N . GLY A 1 297 ? -36.041 63.780 25.565 1.00 64.86 457 GLY A N 1
ATOM 2276 C CA . GLY A 1 297 ? -35.040 64.564 26.254 1.00 60.96 457 GLY A CA 1
ATOM 2277 C C . GLY A 1 297 ? -35.281 66.053 26.177 1.00 59.55 457 GLY A C 1
ATOM 2278 O O . GLY A 1 297 ? -34.724 66.803 26.984 1.00 67.73 457 GLY A O 1
ATOM 2279 N N . ALA A 1 298 ? -36.073 66.506 25.213 1.00 67.81 458 ALA A N 1
ATOM 2280 C CA . ALA A 1 298 ? -36.274 67.932 25.010 1.00 56.76 458 ALA A CA 1
ATOM 2281 C C . ALA A 1 298 ? -37.737 68.328 25.080 1.00 60.23 458 ALA A C 1
ATOM 2282 O O . ALA A 1 298 ? -38.073 69.262 25.816 1.00 61.03 458 ALA A O 1
ATOM 2284 N N . PHE A 1 299 ? -38.629 67.642 24.345 1.00 54.94 459 PHE A N 1
ATOM 2285 C CA . PHE A 1 299 ? -40.049 67.924 24.523 1.00 54.81 459 PHE A CA 1
ATOM 2286 C C . PHE A 1 299 ? -40.547 67.306 25.836 1.00 63.41 459 PHE A C 1
ATOM 2287 O O . PHE A 1 299 ? -41.223 67.973 26.629 1.00 60.99 459 PHE A O 1
ATOM 2295 N N . LEU A 1 300 ? -40.184 66.046 26.095 1.00 56.92 460 LEU A N 1
ATOM 2296 C CA . LEU A 1 300 ? -40.341 65.413 27.398 1.00 59.05 460 LEU A CA 1
ATOM 2297 C C . LEU A 1 300 ? -39.007 64.827 27.835 1.00 65.31 460 LEU A C 1
ATOM 2298 O O . LEU A 1 300 ? -38.265 64.283 27.012 1.00 67.59 460 LEU A O 1
ATOM 2303 N N . ASP A 1 301 ? -38.692 64.921 29.126 1.00 64.94 461 ASP A N 1
ATOM 2304 C CA . ASP A 1 301 ? -37.497 64.234 29.603 1.00 68.45 461 ASP A CA 1
ATOM 2305 C C . ASP A 1 301 ? -37.800 63.241 30.720 1.00 66.90 461 ASP A C 1
ATOM 2306 O O . ASP A 1 301 ? -36.864 62.770 31.382 1.00 65.97 461 ASP A O 1
ATOM 2311 N N . GLU A 1 302 ? -39.075 62.898 30.925 1.00 56.83 462 GLU A N 1
ATOM 2312 C CA . GLU A 1 302 ? -39.487 61.800 31.786 1.00 58.95 462 GLU A CA 1
ATOM 2313 C C . GLU A 1 302 ? -40.858 61.349 31.312 1.00 62.62 462 GLU A C 1
ATOM 2314 O O . GLU A 1 302 ? -41.569 62.098 30.625 1.00 58.03 462 GLU A O 1
ATOM 2320 N N . THR A 1 303 ? -41.216 60.112 31.671 1.00 56.04 463 THR A N 1
ATOM 2321 C CA . THR A 1 303 ? -42.539 59.598 31.332 1.00 64.36 463 THR A CA 1
ATOM 2322 C C . THR A 1 303 ? -43.625 60.473 31.960 1.00 61.33 463 THR A C 1
ATOM 2323 O O . THR A 1 303 ? -43.420 61.061 33.033 1.00 63.92 463 THR A O 1
ATOM 2327 N N . PRO A 1 304 ? -44.797 60.560 31.322 1.00 59.83 464 PRO A N 1
ATOM 2328 C CA . PRO A 1 304 ? -45.925 61.258 31.957 1.00 57.58 464 PRO A CA 1
ATOM 2329 C C . PRO A 1 304 ? -46.225 60.766 33.357 1.00 62.10 464 PRO A C 1
ATOM 2330 O O . PRO A 1 304 ? -46.555 61.591 34.218 1.00 62.33 464 PRO A O 1
ATOM 2334 N N . GLN A 1 305 ? -46.128 59.451 33.628 1.00 63.04 465 GLN A N 1
ATOM 2335 C CA . GLN A 1 305 ? -46.503 59.010 34.967 1.00 65.67 465 GLN A CA 1
ATOM 2336 C C . GLN A 1 305 ? -45.516 59.534 36.000 1.00 66.35 465 GLN A C 1
ATOM 2337 O O . GLN A 1 305 ? -45.931 59.877 37.111 1.00 65.41 465 GLN A O 1
ATOM 2343 N N . ARG A 1 306 ? -44.238 59.703 35.630 1.00 69.01 466 ARG A N 1
ATOM 2344 C CA . ARG A 1 306 ? -43.286 60.313 36.561 1.00 66.51 466 ARG A CA 1
ATOM 2345 C C . ARG A 1 306 ? -43.545 61.807 36.751 1.00 64.90 466 ARG A C 1
ATOM 2346 O O . ARG A 1 306 ? -43.297 62.345 37.832 1.00 66.79 466 ARG A O 1
ATOM 2354 N N . SER A 1 307 ? -44.015 62.503 35.719 1.00 66.43 467 SER A N 1
ATOM 2355 C CA . SER A 1 307 ? -44.401 63.898 35.912 1.00 63.75 467 SER A CA 1
ATOM 2356 C C . SER A 1 307 ? -45.625 63.991 36.810 1.00 61.63 467 SER A C 1
ATOM 2357 O O . SER A 1 307 ? -45.747 64.908 37.637 1.00 60.69 467 SER A O 1
ATOM 2360 N N . LEU A 1 308 ? -46.572 63.077 36.621 1.00 62.17 468 LEU A N 1
ATOM 2361 C CA . LEU A 1 308 ? -47.778 63.143 37.423 1.00 64.74 468 LEU A CA 1
ATOM 2362 C C . LEU A 1 308 ? -47.464 62.834 38.877 1.00 65.92 468 LEU A C 1
ATOM 2363 O O . LEU A 1 308 ? -47.901 63.563 39.775 1.00 64.10 468 LEU A O 1
ATOM 2368 N N . ALA A 1 309 ? -46.644 61.804 39.121 1.00 66.68 469 ALA A N 1
ATOM 2369 C CA . ALA A 1 309 ? -46.350 61.414 40.494 1.00 67.01 469 ALA A CA 1
ATOM 2370 C C . ALA A 1 309 ? -45.672 62.542 41.250 1.00 67.54 469 ALA A C 1
ATOM 2371 O O . ALA A 1 309 ? -45.939 62.742 42.438 1.00 70.91 469 ALA A O 1
ATOM 2373 N N . SER A 1 310 ? -44.860 63.337 40.564 1.00 63.32 470 SER A N 1
ATOM 2374 C CA . SER A 1 310 ? -44.070 64.377 41.211 1.00 59.06 470 SER A CA 1
ATOM 2375 C C . SER A 1 310 ? -44.719 65.759 41.158 1.00 64.86 470 SER A C 1
ATOM 2376 O O . SER A 1 310 ? -44.125 66.711 41.671 1.00 62.70 470 SER A O 1
ATOM 2379 N N . GLY A 1 311 ? -45.884 65.917 40.518 1.00 57.74 471 GLY A N 1
ATOM 2380 C CA . GLY A 1 311 ? -46.461 67.247 40.413 1.00 55.84 471 GLY A CA 1
ATOM 2381 C C . GLY A 1 311 ? -45.819 68.178 39.394 1.00 63.35 471 GLY A C 1
ATOM 2382 O O . GLY A 1 311 ? -46.142 69.376 39.384 1.00 62.95 471 GLY A O 1
ATOM 2383 N N . ARG A 1 312 ? -44.950 67.669 38.513 1.00 57.05 472 ARG A N 1
ATOM 2384 C CA . ARG A 1 312 ? -44.317 68.491 37.466 1.00 63.20 472 ARG A CA 1
ATOM 2385 C C . ARG A 1 312 ? -45.249 68.591 36.258 1.00 61.18 472 ARG A C 1
ATOM 2386 O O . ARG A 1 312 ? -45.103 67.906 35.237 1.00 67.44 472 ARG A O 1
ATOM 2394 N N . PHE A 1 313 ? -46.263 69.440 36.402 1.00 61.58 473 PHE A N 1
ATOM 2395 C CA . PHE A 1 313 ? -47.169 69.708 35.301 1.00 63.46 473 PHE A CA 1
ATOM 2396 C C . PHE A 1 313 ? -47.801 71.070 35.537 1.00 65.56 473 PHE A C 1
ATOM 2397 O O . PHE A 1 313 ? -47.750 71.620 36.642 1.00 65.80 473 PHE A O 1
ATOM 2405 N N . LYS A 1 314 ? -48.362 71.617 34.465 1.00 56.86 474 LYS A N 1
ATOM 2406 C CA . LYS A 1 314 ? -48.869 72.980 34.485 1.00 57.90 474 LYS A CA 1
ATOM 2407 C C . LYS A 1 314 ? -50.035 73.139 35.461 1.00 61.56 474 LYS A C 1
ATOM 2408 O O . LYS A 1 314 ? -50.957 72.318 35.511 1.00 62.15 474 LYS A O 1
ATOM 2414 N N . LYS A 1 315 ? -50.007 74.218 36.231 1.00 58.58 475 LYS A N 1
ATOM 2415 C CA . LYS A 1 315 ? -51.067 74.493 37.191 1.00 61.42 475 LYS A CA 1
ATOM 2416 C C . LYS A 1 315 ? -52.125 75.315 36.486 1.00 63.51 475 LYS A C 1
ATOM 2417 O O . LYS A 1 315 ? -51.919 76.499 36.200 1.00 72.73 475 LYS A O 1
ATOM 2423 N N . THR A 1 316 ? -53.239 74.672 36.172 1.00 66.57 476 THR A N 1
ATOM 2424 C CA . THR A 1 316 ? -54.331 75.320 35.464 1.00 56.48 476 THR A CA 1
ATOM 2425 C C . THR A 1 316 ? -55.558 74.422 35.582 1.00 62.40 476 THR A C 1
ATOM 2426 O O . THR A 1 316 ? -55.479 73.309 36.105 1.00 58.90 476 THR A O 1
ATOM 2430 N N . GLU A 1 317 ? -56.704 74.942 35.137 1.00 56.92 477 GLU A N 1
ATOM 2431 C CA . GLU A 1 317 ? -57.941 74.175 35.129 1.00 57.50 477 GLU A CA 1
ATOM 2432 C C . GLU A 1 317 ? -57.952 73.248 33.925 1.00 64.32 477 GLU A C 1
ATOM 2433 O O . GLU A 1 317 ? -57.324 73.542 32.911 1.00 60.89 477 GLU A O 1
ATOM 2439 N N . ILE A 1 318 ? -58.658 72.118 34.038 1.00 56.32 478 ILE A N 1
ATOM 2440 C CA . ILE A 1 318 ? -58.894 71.251 32.885 1.00 62.33 478 ILE A CA 1
ATOM 2441 C C . ILE A 1 318 ? -60.345 70.787 32.909 1.00 61.17 478 ILE A C 1
ATOM 2442 O O . ILE A 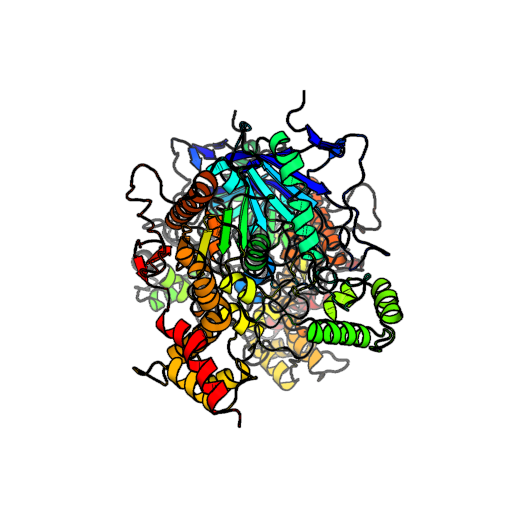1 318 ? -60.985 70.705 33.965 1.00 59.22 478 ILE A O 1
ATOM 2447 N N . LEU A 1 319 ? -60.868 70.527 31.716 1.00 54.39 479 LEU A N 1
ATOM 2448 C CA . LEU A 1 319 ? -62.181 69.946 31.495 1.00 60.82 479 LEU A CA 1
ATOM 2449 C C . LEU A 1 319 ? -61.959 68.721 30.627 1.00 56.13 479 LEU A C 1
ATOM 2450 O O . LEU A 1 319 ? -61.250 68.795 29.620 1.00 60.86 479 LEU A O 1
ATOM 2455 N N . THR A 1 320 ? -62.530 67.592 31.031 1.00 59.37 480 THR A N 1
ATOM 2456 C CA . THR A 1 320 ? -62.174 66.333 30.408 1.00 57.41 480 THR A CA 1
ATOM 2457 C C . THR A 1 320 ? -63.332 65.345 30.556 1.00 62.92 480 THR A C 1
ATOM 2458 O O . THR A 1 320 ? -64.264 65.575 31.332 1.00 58.51 480 THR A O 1
ATOM 2462 N N . GLY A 1 321 ? -63.308 64.269 29.769 1.00 56.75 481 GLY A N 1
ATOM 2463 C CA . GLY A 1 321 ? -64.385 63.298 29.871 1.00 52.69 481 GLY A CA 1
ATOM 2464 C C . GLY A 1 321 ? -64.237 62.139 28.902 1.00 62.05 481 GLY A C 1
ATOM 2465 O O . GLY A 1 321 ? -63.272 62.046 28.129 1.00 56.37 481 GLY A O 1
ATOM 2466 N N . SER A 1 322 ? -65.256 61.272 28.935 1.00 57.39 482 SER A N 1
ATOM 2467 C CA . SER A 1 322 ? -65.314 60.020 28.197 1.00 53.67 482 SER A CA 1
ATOM 2468 C C . SER A 1 322 ? -66.720 59.848 27.673 1.00 60.15 482 SER A C 1
ATOM 2469 O O . SER A 1 322 ? -67.662 60.444 28.202 1.00 59.48 482 SER A O 1
ATOM 2472 N N . ASN A 1 323 ? -66.854 58.966 26.676 1.00 56.19 483 ASN A N 1
ATOM 2473 C CA . ASN A 1 323 ? -68.115 58.507 26.106 1.00 54.33 483 ASN A CA 1
ATOM 2474 C C . ASN A 1 323 ? -68.438 57.110 26.626 1.00 62.09 483 ASN A C 1
ATOM 2475 O O . ASN A 1 323 ? -67.548 56.381 27.078 1.00 53.76 483 ASN A O 1
ATOM 2480 N N . THR A 1 324 ? -69.715 56.710 26.508 1.00 55.73 484 THR A N 1
ATOM 2481 C CA . THR A 1 324 ? -70.090 55.444 27.146 1.00 61.25 484 THR A CA 1
ATOM 2482 C C . THR A 1 324 ? -69.589 54.206 26.398 1.00 64.66 484 THR A C 1
ATOM 2483 O O . THR A 1 324 ? -69.356 53.179 27.043 1.00 58.10 484 THR A O 1
ATOM 2487 N N . GLU A 1 325 ? -69.375 54.255 25.077 1.00 54.54 485 GLU A N 1
ATOM 2488 C CA . GLU A 1 325 ? -68.895 53.084 24.325 1.00 56.34 485 GLU A CA 1
ATOM 2489 C C . GLU A 1 325 ? -67.548 53.395 23.665 1.00 64.48 485 GLU A C 1
ATOM 2490 O O . GLU A 1 325 ? -67.435 53.488 22.431 1.00 60.93 485 GLU A O 1
ATOM 2496 N N . GLU A 1 326 ? -66.506 53.523 24.481 1.00 57.13 486 GLU A N 1
ATOM 2497 C CA . GLU A 1 326 ? -65.214 53.937 23.931 1.00 58.94 486 GLU A CA 1
ATOM 2498 C C . GLU A 1 326 ? -64.554 52.843 23.114 1.00 57.64 486 GLU A C 1
ATOM 2499 O O . GLU A 1 326 ? -63.746 53.146 22.233 1.00 59.99 486 GLU A O 1
ATOM 2505 N N . GLY A 1 327 ? -64.872 51.578 23.396 1.00 57.10 487 GLY A N 1
ATOM 2506 C CA . GLY A 1 327 ? -64.163 50.437 22.844 1.00 53.14 487 GLY A CA 1
ATOM 2507 C C . GLY A 1 327 ? -64.627 49.951 21.468 1.00 58.30 487 GLY A C 1
ATOM 2508 O O . GLY A 1 327 ? -63.809 49.452 20.693 1.00 60.82 487 GLY A O 1
ATOM 2509 N N . TYR A 1 328 ? -65.919 50.095 21.147 1.00 52.01 488 TYR A N 1
ATOM 2510 C CA . TYR A 1 328 ? -66.484 49.396 19.997 1.00 58.27 488 TYR A CA 1
ATOM 2511 C C . TYR A 1 328 ? -65.765 49.786 18.704 1.00 65.40 488 TYR A C 1
ATOM 2512 O O . TYR A 1 328 ? -65.400 48.925 17.903 1.00 64.14 488 TYR A O 1
ATOM 2521 N N . TYR A 1 329 ? -65.563 51.088 18.491 1.00 61.26 489 TYR A N 1
ATOM 2522 C CA . TYR A 1 329 ? -64.921 51.576 17.285 1.00 56.79 489 TYR A CA 1
ATOM 2523 C C . TYR A 1 329 ? -63.673 50.774 16.952 1.00 61.39 489 TYR A C 1
ATOM 2524 O O . TYR A 1 329 ? -63.489 50.320 15.816 1.00 57.93 489 TYR A O 1
ATOM 2533 N N . PHE A 1 330 ? -62.834 50.535 17.942 1.00 60.54 490 PHE A N 1
ATOM 2534 C CA . PHE A 1 330 ? -61.594 49.839 17.654 1.00 58.57 490 PHE A CA 1
ATOM 2535 C C . PHE A 1 330 ? -61.821 48.351 17.467 1.00 65.21 490 PHE A C 1
ATOM 2536 O O . PHE A 1 330 ? -61.118 47.727 16.667 1.00 65.80 490 PHE A O 1
ATOM 2544 N N . ILE A 1 331 ? -62.792 47.770 18.177 1.00 59.81 491 ILE A N 1
ATOM 2545 C CA . ILE A 1 331 ? -63.097 46.359 17.985 1.00 60.57 491 ILE A CA 1
ATOM 2546 C C . ILE A 1 331 ? -63.694 46.136 16.600 1.00 60.51 491 ILE A C 1
ATOM 2547 O O . ILE A 1 331 ? -63.426 45.122 15.945 1.00 61.97 491 ILE A O 1
ATOM 2552 N N . ILE A 1 332 ? -64.527 47.072 16.140 1.00 57.39 492 ILE A N 1
ATOM 2553 C CA . ILE A 1 332 ? -65.133 46.932 14.826 1.00 57.91 492 ILE A CA 1
ATOM 2554 C C . ILE A 1 332 ? -64.055 46.821 13.744 1.00 64.60 492 ILE A C 1
ATOM 2555 O O . ILE A 1 332 ? -64.188 46.037 12.806 1.00 63.53 492 ILE A O 1
ATOM 2560 N N . TYR A 1 333 ? -62.947 47.540 13.893 1.00 67.33 493 TYR A N 1
ATOM 2561 C CA . TYR A 1 333 ? -61.869 47.493 12.908 1.00 62.91 493 TYR A CA 1
ATOM 2562 C C . TYR A 1 333 ? -60.858 46.381 13.159 1.00 61.44 493 TYR A C 1
ATOM 2563 O O . TYR A 1 333 ? -60.050 46.097 12.275 1.00 64.63 493 TYR A O 1
ATOM 2572 N N . TYR A 1 334 ? -60.874 45.749 14.329 1.00 62.60 494 TYR A N 1
ATOM 2573 C CA . TYR A 1 334 ? -59.877 44.748 14.707 1.00 57.28 494 TYR A CA 1
ATOM 2574 C C . TYR A 1 334 ? -60.408 43.319 14.631 1.00 65.69 494 TYR A C 1
ATOM 2575 O O . TYR A 1 334 ? -59.710 42.435 14.140 1.00 67.88 494 TYR A O 1
ATOM 2584 N N . LEU A 1 335 ? -61.606 43.062 15.167 1.00 65.98 495 LEU A N 1
ATOM 2585 C CA . LEU A 1 335 ? -62.255 41.749 15.071 1.00 62.29 495 LEU A CA 1
ATOM 2586 C C . LEU A 1 335 ? -63.382 41.832 14.044 1.00 67.71 495 LEU A C 1
ATOM 2587 O O . LEU A 1 335 ? -64.573 41.873 14.379 1.00 66.19 495 LEU A O 1
ATOM 2592 N N . THR A 1 336 ? -62.968 41.888 12.768 1.00 64.70 496 THR A N 1
ATOM 2593 C CA . THR A 1 336 ? -63.884 42.149 11.663 1.00 78.63 496 THR A CA 1
ATOM 2594 C C . THR A 1 336 ? -64.848 40.999 11.392 1.00 74.08 496 THR A C 1
ATOM 2595 O O . THR A 1 336 ? -65.884 41.223 10.755 1.00 70.70 496 THR A O 1
ATOM 2599 N N . GLU A 1 337 ? -64.508 39.777 11.807 1.00 73.34 497 GLU A N 1
ATOM 2600 C CA . GLU A 1 337 ? -65.441 38.653 11.730 1.00 82.84 497 GLU A CA 1
ATOM 2601 C C . GLU A 1 337 ? -66.440 38.660 12.887 1.00 78.81 497 GLU A C 1
ATOM 2602 O O . GLU A 1 337 ? -67.583 38.228 12.721 1.00 77.15 497 GLU A O 1
ATOM 2608 N N . LEU A 1 338 ? -66.019 39.074 14.085 1.00 68.30 498 LEU A N 1
ATOM 2609 C CA . LEU A 1 338 ? -66.926 38.976 15.219 1.00 63.56 498 LEU A CA 1
ATOM 2610 C C . LEU A 1 338 ? -67.927 40.125 15.232 1.00 67.61 498 LEU A C 1
ATOM 2611 O O . LEU A 1 338 ? -69.137 39.897 15.272 1.00 74.09 498 LEU A O 1
ATOM 2616 N N . LEU A 1 339 ? -67.456 41.365 15.168 1.00 67.10 499 LEU A N 1
ATOM 2617 C CA . LEU A 1 339 ? -68.359 42.517 15.220 1.00 61.62 499 LEU A CA 1
ATOM 2618 C C . LEU A 1 339 ? -68.530 43.111 13.819 1.00 69.88 499 LEU A C 1
ATOM 2619 O O . LEU A 1 339 ? -68.016 44.170 13.478 1.00 73.22 499 LEU A O 1
ATOM 2624 N N . ARG A 1 340 ? -69.282 42.387 13.001 1.00 68.36 500 ARG A N 1
ATOM 2625 C CA . ARG A 1 340 ? -69.631 42.866 11.676 1.00 66.16 500 ARG A CA 1
ATOM 2626 C C . ARG A 1 340 ? -70.450 44.148 11.779 1.00 67.48 500 ARG A C 1
ATOM 2627 O O . ARG A 1 340 ? -71.222 44.343 12.722 1.00 68.81 500 ARG A O 1
ATOM 2635 N N . LYS A 1 341 ? -70.268 45.041 10.807 1.00 62.25 501 LYS A N 1
ATOM 2636 C CA . LYS A 1 341 ? -70.958 46.326 10.820 1.00 66.72 501 LYS A CA 1
ATOM 2637 C C . LYS A 1 341 ? -72.381 46.176 10.281 1.00 65.37 501 LYS A C 1
ATOM 2638 O O . LYS A 1 341 ? -72.757 46.745 9.259 1.00 72.03 501 LYS A O 1
ATOM 2644 N N . GLU A 1 342 ? -73.173 45.374 10.992 1.00 67.02 502 GLU A N 1
ATOM 2645 C CA . GLU A 1 342 ? -74.565 45.096 10.640 1.00 69.99 502 GLU A CA 1
ATOM 2646 C C . GLU A 1 342 ? -75.454 45.253 11.866 1.00 72.96 502 GLU A C 1
ATOM 2647 O O . GLU A 1 342 ? -74.998 45.123 13.009 1.00 66.11 502 GLU A O 1
ATOM 2653 N N . GLU A 1 343 ? -76.750 45.432 11.621 1.00 65.99 503 GLU A N 1
ATOM 2654 C CA . GLU A 1 343 ? -77.706 45.456 12.717 1.00 62.28 503 GLU A CA 1
ATOM 2655 C C . GLU A 1 343 ? -77.814 44.077 13.371 1.00 63.95 503 GLU A C 1
ATOM 2656 O O . GLU A 1 343 ? -77.530 43.046 12.756 1.00 64.17 503 GLU A O 1
ATOM 2662 N N . GLY A 1 344 ? -78.146 44.073 14.665 1.00 65.64 504 GLY A N 1
ATOM 2663 C CA . GLY A 1 344 ? -78.473 42.841 15.351 1.00 57.36 504 GLY A CA 1
ATOM 2664 C C . GLY A 1 344 ? -77.324 41.932 15.721 1.00 66.04 504 GLY A C 1
ATOM 2665 O O . GLY A 1 344 ? -77.569 40.774 16.089 1.00 68.80 504 GLY A O 1
ATOM 2666 N N . VAL A 1 345 ? -76.080 42.419 15.686 1.00 61.14 505 VAL A N 1
ATOM 2667 C CA . VAL A 1 345 ? -74.938 41.613 16.121 1.00 62.30 505 VAL A CA 1
ATOM 2668 C C . VAL A 1 345 ? -75.048 41.300 17.615 1.00 70.64 505 VAL A C 1
ATOM 2669 O O . VAL A 1 345 ? -75.500 42.139 18.421 1.00 64.92 505 VAL A O 1
ATOM 2673 N N . THR A 1 346 ? -74.672 40.065 17.983 1.00 68.25 506 THR A N 1
ATOM 2674 C CA . THR A 1 346 ? -74.536 39.620 19.366 1.00 70.58 506 THR A CA 1
ATOM 2675 C C . THR A 1 346 ? -73.316 38.712 19.440 1.00 70.46 506 THR A C 1
ATOM 2676 O O . THR A 1 346 ? -72.780 38.289 18.418 1.00 64.27 506 THR A O 1
ATOM 2680 N N . VAL A 1 347 ? -72.880 38.398 20.662 1.00 66.53 507 VAL A N 1
ATOM 2681 C CA . VAL A 1 347 ? -71.679 37.594 20.887 1.00 68.41 507 VAL A CA 1
ATOM 2682 C C . VAL A 1 347 ? -72.017 36.444 21.830 1.00 78.37 507 VAL A C 1
ATOM 2683 O O . VAL A 1 347 ? -72.590 36.669 22.905 1.00 81.55 507 VAL A O 1
ATOM 2687 N N . THR A 1 348 ? -71.659 35.217 21.439 1.00 68.43 508 THR A N 1
ATOM 2688 C CA . THR A 1 348 ? -71.876 34.095 22.345 1.00 66.99 508 THR A CA 1
ATOM 2689 C C . THR A 1 348 ? -70.826 34.077 23.453 1.00 74.67 508 THR A C 1
ATOM 2690 O O . THR A 1 348 ? -69.730 34.637 23.321 1.00 65.68 508 THR A O 1
ATOM 2694 N N . ARG A 1 349 ? -71.167 33.373 24.544 1.00 65.75 509 ARG A N 1
ATOM 2695 C CA . ARG A 1 349 ? -70.235 33.241 25.654 1.00 66.69 509 ARG A CA 1
ATOM 2696 C C . ARG A 1 349 ? -68.917 32.624 25.202 1.00 66.07 509 ARG A C 1
ATOM 2697 O O . ARG A 1 349 ? -67.842 33.052 25.632 1.00 75.16 509 ARG A O 1
ATOM 2705 N N . GLU A 1 350 ? -68.974 31.617 24.341 1.00 67.53 510 GLU A N 1
ATOM 2706 C CA . GLU A 1 350 ? -67.741 30.994 23.869 1.00 76.29 510 GLU A CA 1
ATOM 2707 C C . GLU A 1 350 ? -66.945 31.955 22.992 1.00 75.69 510 GLU A C 1
ATOM 2708 O O . GLU A 1 350 ? -65.707 31.975 23.053 1.00 67.67 510 GLU A O 1
ATOM 2714 N N . GLU A 1 351 ? -67.642 32.763 22.170 1.00 66.24 511 GLU A N 1
ATOM 2715 C CA . GLU A 1 351 ? -66.964 33.803 21.395 1.00 66.28 511 GLU A CA 1
ATOM 2716 C C . GLU A 1 351 ? -66.378 34.884 22.311 1.00 75.24 511 GLU A C 1
ATOM 2717 O O . GLU A 1 351 ? -65.276 35.394 22.061 1.00 66.40 511 GLU A O 1
ATOM 2723 N N . PHE A 1 352 ? -67.094 35.236 23.387 1.00 73.53 512 PHE A N 1
ATOM 2724 C CA . PHE A 1 352 ? -66.556 36.203 24.343 1.00 71.06 512 PHE A CA 1
ATOM 2725 C C . PHE A 1 352 ? -65.262 35.701 24.967 1.00 63.13 512 PHE A C 1
ATOM 2726 O O . PHE A 1 352 ? -64.288 36.455 25.090 1.00 65.97 512 PHE A O 1
ATOM 2734 N N . LEU A 1 353 ? -65.218 34.427 25.348 1.00 70.70 513 LEU A N 1
ATOM 2735 C CA . LEU A 1 353 ? -64.032 33.921 26.032 1.00 66.37 513 LEU A CA 1
ATOM 2736 C C . LEU A 1 353 ? -62.831 33.929 25.107 1.00 70.07 513 LEU A C 1
ATOM 2737 O O . LEU A 1 353 ? -61.704 34.189 25.556 1.00 68.14 513 LEU A O 1
ATOM 2742 N N . GLN A 1 354 ? -63.057 33.683 23.807 1.00 68.67 514 GLN A N 1
ATOM 2743 C CA . GLN A 1 354 ? -61.961 33.758 22.848 1.00 73.04 514 GLN A CA 1
ATOM 2744 C C . GLN A 1 354 ? -61.539 35.212 22.614 1.00 73.57 514 GLN A C 1
ATOM 2745 O O . GLN A 1 354 ? -60.337 35.519 22.587 1.00 71.42 514 GLN A O 1
ATOM 2751 N N . ALA A 1 355 ? -62.515 36.125 22.502 1.00 63.27 515 ALA A N 1
ATOM 2752 C CA . ALA A 1 355 ? -62.201 37.536 22.283 1.00 69.08 515 ALA A CA 1
ATOM 2753 C C . ALA A 1 355 ? -61.361 38.105 23.417 1.00 69.07 515 ALA A C 1
ATOM 2754 O O . ALA A 1 355 ? -60.496 38.954 23.180 1.00 71.07 515 ALA A O 1
ATOM 2756 N N . VAL A 1 356 ? -61.595 37.654 24.657 1.00 66.59 516 VAL A N 1
ATOM 2757 C CA . VAL A 1 356 ? -60.822 38.172 25.784 1.00 60.98 516 VAL A CA 1
ATOM 2758 C C . VAL A 1 356 ? -59.351 37.867 25.596 1.00 68.00 516 VAL A C 1
ATOM 2759 O O . VAL A 1 356 ? -58.480 38.691 25.907 1.00 73.65 516 VAL A O 1
ATOM 2763 N N . ARG A 1 357 ? -59.043 36.690 25.069 1.00 68.45 517 ARG A N 1
ATOM 2764 C CA . ARG A 1 357 ? -57.641 36.361 24.849 1.00 74.77 517 ARG A CA 1
ATOM 2765 C C . ARG A 1 357 ? -57.049 37.196 23.712 1.00 69.73 517 ARG A C 1
ATOM 2766 O O . ARG A 1 357 ? -55.907 37.664 23.811 1.00 68.50 517 ARG A O 1
ATOM 2774 N N . GLU A 1 358 ? -57.830 37.434 22.651 1.00 63.62 518 GLU A N 1
ATOM 2775 C CA . GLU A 1 358 ? -57.355 38.226 21.515 1.00 73.92 518 GLU A CA 1
ATOM 2776 C C . GLU A 1 358 ? -57.192 39.699 21.867 1.00 73.62 518 GLU A C 1
ATOM 2777 O O . GLU A 1 358 ? -56.310 40.366 21.325 1.00 72.88 518 GLU A O 1
ATOM 2783 N N . LEU A 1 359 ? -58.013 40.225 22.770 1.00 73.69 519 LEU A N 1
ATOM 2784 C CA . LEU A 1 359 ? -57.947 41.638 23.088 1.00 66.51 519 LEU A CA 1
ATOM 2785 C C . LEU A 1 359 ? -56.996 41.958 24.239 1.00 66.53 519 LEU A C 1
ATOM 2786 O O . LEU A 1 359 ? -56.686 43.136 24.441 1.00 71.63 519 LEU A O 1
ATOM 2791 N N . ASN A 1 360 ? -56.520 40.963 24.996 1.00 64.60 520 ASN A N 1
ATOM 2792 C CA . ASN A 1 360 ? -55.485 41.166 26.021 1.00 69.43 520 ASN A CA 1
ATOM 2793 C C . ASN A 1 360 ? -54.443 40.090 25.816 1.00 69.17 520 ASN A C 1
ATOM 2794 O O . ASN A 1 360 ? -54.302 39.166 26.634 1.00 73.65 520 ASN A O 1
ATOM 2799 N N . PRO A 1 361 ? -53.697 40.174 24.714 1.00 76.06 521 PRO A N 1
ATOM 2800 C CA . PRO A 1 361 ? -52.833 39.063 24.298 1.00 69.94 521 PRO A CA 1
ATOM 2801 C C . PRO A 1 361 ? -51.537 38.960 25.079 1.00 70.28 521 PRO A C 1
ATOM 2802 O O . PRO A 1 361 ? -50.784 38.010 24.857 1.00 81.78 521 PRO A O 1
ATOM 2806 N N . TYR A 1 362 ? -51.266 39.887 25.997 1.00 76.17 522 TYR A N 1
ATOM 2807 C CA . TYR A 1 362 ? -49.997 39.933 26.705 1.00 80.11 522 TYR A CA 1
ATOM 2808 C C . TYR A 1 362 ? -50.060 39.451 28.147 1.00 81.08 522 TYR A C 1
ATOM 2809 O O . TYR A 1 362 ? -49.005 39.341 28.781 1.00 84.81 522 TYR A O 1
ATOM 2818 N N . VAL A 1 363 ? -51.245 39.167 28.687 1.00 82.72 523 VAL A N 1
ATOM 2819 C CA . VAL A 1 363 ? -51.380 38.813 30.102 1.00 85.09 523 VAL A CA 1
ATOM 2820 C C . VAL A 1 363 ? -51.490 37.301 30.217 1.00 86.97 523 VAL A C 1
ATOM 2821 O O . VAL A 1 363 ? -51.878 36.601 29.272 1.00 77.76 523 VAL A O 1
ATOM 2825 N N . ASN A 1 364 ? -51.153 36.787 31.404 1.00 83.87 524 ASN A N 1
ATOM 2826 C CA . ASN A 1 364 ? -51.113 35.349 31.608 1.00 83.58 524 ASN A CA 1
ATOM 2827 C C . ASN A 1 364 ? -52.524 34.809 31.857 1.00 83.40 524 ASN A C 1
ATOM 2828 O O . ASN A 1 364 ? -53.518 35.543 31.831 1.00 81.43 524 ASN A O 1
ATOM 2833 N N . GLY A 1 365 ? -52.616 33.500 32.090 1.00 87.02 525 GLY A N 1
ATOM 2834 C CA . GLY A 1 365 ? -53.922 32.884 32.281 1.00 78.28 525 GLY A CA 1
ATOM 2835 C C . GLY A 1 365 ? -54.674 33.449 33.472 1.00 85.30 525 GLY A C 1
ATOM 2836 O O . GLY A 1 365 ? -55.865 33.767 33.379 1.00 79.49 525 GLY A O 1
ATOM 2837 N N . ALA A 1 366 ? -53.986 33.596 34.610 1.00 72.28 526 ALA A N 1
ATOM 2838 C CA . ALA A 1 366 ? -54.662 34.089 35.806 1.00 75.60 526 ALA A CA 1
ATOM 2839 C C . ALA A 1 366 ? -55.225 35.484 35.580 1.00 75.56 526 ALA A C 1
ATOM 2840 O O . ALA A 1 366 ? -56.346 35.789 36.006 1.00 70.35 526 ALA A O 1
ATOM 2842 N N . ALA A 1 367 ? -54.484 36.332 34.870 1.00 70.35 527 ALA A N 1
ATOM 2843 C CA . ALA A 1 367 ? -55.002 37.655 34.576 1.00 68.82 527 ALA A CA 1
ATOM 2844 C C . ALA A 1 367 ? -56.226 37.574 33.669 1.00 66.92 527 ALA A C 1
ATOM 2845 O O . ALA A 1 367 ? -57.201 38.308 33.876 1.00 67.35 527 ALA A O 1
ATOM 2847 N N . ARG A 1 368 ? -56.206 36.678 32.668 1.00 68.53 528 ARG A N 1
ATOM 2848 C CA . ARG A 1 368 ? -57.368 36.529 31.788 1.00 68.83 528 ARG A CA 1
ATOM 2849 C C . ARG A 1 368 ? -58.608 36.104 32.570 1.00 61.77 528 ARG A C 1
ATOM 2850 O O . ARG A 1 368 ? -59.704 36.631 32.336 1.00 71.34 528 ARG A O 1
ATOM 2858 N N . GLN A 1 369 ? -58.458 35.158 33.504 1.00 63.52 529 GLN A N 1
ATOM 2859 C CA . GLN A 1 369 ? -59.575 34.770 34.379 1.00 69.09 529 GLN A CA 1
ATOM 2860 C C . GLN A 1 369 ? -60.177 35.967 35.091 1.00 66.25 529 GLN A C 1
ATOM 2861 O O . GLN A 1 369 ? -61.406 36.086 35.212 1.00 65.32 529 GLN A O 1
ATOM 2867 N N . ALA A 1 370 ? -59.310 36.823 35.647 1.00 64.85 530 ALA A N 1
ATOM 2868 C CA . ALA A 1 370 ? -59.778 37.996 36.374 1.00 57.68 530 ALA A CA 1
ATOM 2869 C C . ALA A 1 370 ? -60.544 38.925 35.446 1.00 60.60 530 ALA A C 1
ATOM 2870 O O . ALA A 1 370 ? -61.622 39.427 35.806 1.00 58.65 530 ALA A O 1
ATOM 2872 N N . ILE A 1 371 ? -60.031 39.116 34.216 1.00 62.56 531 ILE A N 1
ATOM 2873 C CA . ILE A 1 371 ? -60.740 39.935 33.234 1.00 60.76 531 ILE A CA 1
ATOM 2874 C C . ILE A 1 371 ? -62.110 39.338 32.945 1.00 58.13 531 ILE A C 1
ATOM 2875 O O . ILE A 1 371 ? -63.126 40.055 32.922 1.00 64.86 531 ILE A O 1
ATOM 2880 N N . VAL A 1 372 ? -62.164 38.013 32.743 1.00 58.95 532 VAL A N 1
ATOM 2881 C CA . VAL A 1 372 ? -63.443 37.352 32.481 1.00 62.68 532 VAL A CA 1
ATOM 2882 C C . VAL A 1 372 ? -64.397 37.571 33.643 1.00 61.93 532 VAL A C 1
ATOM 2883 O O . VAL A 1 372 ? -65.566 37.938 33.449 1.00 63.46 532 VAL A O 1
ATOM 2887 N N . PHE A 1 373 ? -63.909 37.363 34.873 1.00 61.59 533 PHE A N 1
ATOM 2888 C CA . PHE A 1 373 ? -64.783 37.556 36.024 1.00 62.31 533 PHE A CA 1
ATOM 2889 C C . PHE A 1 373 ? -65.255 38.998 36.117 1.00 62.96 533 PHE A C 1
ATOM 2890 O O . PHE A 1 373 ? -66.448 39.259 36.344 1.00 56.78 533 PHE A O 1
ATOM 2898 N N . GLU A 1 374 ? -64.338 39.950 35.917 1.00 62.43 534 GLU A N 1
ATOM 2899 C CA . GLU A 1 374 ? -64.697 41.359 36.027 1.00 56.76 534 GLU A CA 1
ATOM 2900 C C . GLU A 1 374 ? -65.698 41.796 34.961 1.00 65.31 534 GLU A C 1
ATOM 2901 O O . GLU A 1 374 ? -66.503 42.704 35.207 1.00 58.28 534 GLU A O 1
ATOM 2907 N N . TYR A 1 375 ? -65.660 41.200 33.760 1.00 59.99 535 TYR A N 1
ATOM 2908 C CA . TYR A 1 375 ? -66.517 41.651 32.665 1.00 64.04 535 TYR A CA 1
ATOM 2909 C C . TYR A 1 375 ? -67.587 40.617 32.278 1.00 66.79 535 TYR A C 1
ATOM 2910 O O . TYR A 1 375 ? -67.939 40.469 31.114 1.00 71.83 535 TYR A O 1
ATOM 2919 N N . THR A 1 376 ? -68.140 39.900 33.251 1.00 65.80 536 THR A N 1
ATOM 2920 C CA . THR A 1 376 ? -69.275 39.003 33.039 1.00 63.12 536 THR A CA 1
ATOM 2921 C C . THR A 1 376 ? -70.506 39.608 33.703 1.00 64.72 536 THR A C 1
ATOM 2922 O O . THR A 1 376 ? -70.402 40.209 34.771 1.00 64.35 536 THR A O 1
ATOM 2926 N N . ASP A 1 377 ? -71.662 39.516 33.055 1.00 64.03 537 ASP A N 1
ATOM 2927 C CA . ASP A 1 377 ? -72.920 39.955 33.674 1.00 70.69 537 ASP A CA 1
ATOM 2928 C C . ASP A 1 377 ? -73.451 38.814 34.547 1.00 72.51 537 ASP A C 1
ATOM 2929 O O . ASP A 1 377 ? -74.152 37.920 34.060 1.00 65.54 537 ASP A O 1
ATOM 2934 N N . TRP A 1 378 ? -73.160 38.840 35.853 1.00 65.14 538 TRP A N 1
ATOM 2935 C CA . TRP A 1 378 ? -73.471 37.649 36.648 1.00 59.31 538 TRP A CA 1
ATOM 2936 C C . TRP A 1 378 ? -74.963 37.478 36.907 1.00 63.54 538 TRP A C 1
ATOM 2937 O O . TRP A 1 378 ? -75.379 36.419 37.384 1.00 68.58 538 TRP A O 1
ATOM 2948 N N . THR A 1 379 ? -75.769 38.478 36.596 1.00 59.59 539 THR A N 1
ATOM 2949 C CA . THR A 1 379 ? -77.205 38.276 36.497 1.00 65.50 539 THR A CA 1
ATOM 2950 C C . THR A 1 379 ? -77.578 37.343 35.331 1.00 78.66 539 THR A C 1
ATOM 2951 O O . THR A 1 379 ? -78.588 36.626 35.394 1.00 74.38 539 THR A O 1
ATOM 2955 N N . GLU A 1 380 ? -76.795 37.339 34.259 1.00 70.69 540 GLU A N 1
ATOM 2956 C CA . GLU A 1 380 ? -77.121 36.469 33.132 1.00 74.20 540 GLU A CA 1
ATOM 2957 C C . GLU A 1 380 ? -75.869 36.194 32.298 1.00 68.38 540 GLU A C 1
ATOM 2958 O O . GLU A 1 380 ? -75.693 36.760 31.211 1.00 71.16 540 GLU A O 1
ATOM 2964 N N . PRO A 1 381 ? -74.989 35.316 32.775 1.00 70.00 541 PRO A N 1
ATOM 2965 C CA . PRO A 1 381 ? -73.637 35.235 32.203 1.00 63.74 541 PRO A CA 1
ATOM 2966 C C . PRO A 1 381 ? -73.571 34.963 30.706 1.00 73.90 541 PRO A C 1
ATOM 2967 O O . PRO A 1 381 ? -72.590 35.368 30.067 1.00 73.69 541 PRO A O 1
ATOM 2971 N N . ASP A 1 382 ? -74.555 34.267 30.133 1.00 75.15 542 ASP A N 1
ATOM 2972 C CA . ASP A 1 382 ? -74.511 33.828 28.740 1.00 75.08 542 ASP A CA 1
ATOM 2973 C C . ASP A 1 382 ? -75.293 34.736 27.811 1.00 70.14 542 ASP A C 1
ATOM 2974 O O . ASP A 1 382 ? -75.355 34.454 26.614 1.00 79.80 542 ASP A O 1
ATOM 2979 N N . ASN A 1 383 ? -75.904 35.797 28.328 1.00 69.99 543 ASN A N 1
ATOM 2980 C CA . ASN A 1 383 ? -76.692 36.698 27.504 1.00 61.58 543 ASN A CA 1
ATOM 2981 C C . ASN A 1 383 ? -75.846 37.244 26.355 1.00 71.30 543 ASN A C 1
ATOM 2982 O O . ASN A 1 383 ? -74.779 37.829 26.602 1.00 66.64 543 ASN A O 1
ATOM 2987 N N . PRO A 1 384 ? -76.255 37.056 25.099 1.00 70.72 544 PRO A N 1
ATOM 2988 C CA . PRO A 1 384 ? -75.373 37.450 23.979 1.00 70.99 544 PRO A CA 1
ATOM 2989 C C . PRO A 1 384 ? -75.252 38.967 23.781 1.00 64.08 544 PRO A C 1
ATOM 2990 O O . PRO A 1 384 ? -74.234 39.416 23.250 1.00 66.08 544 PRO A O 1
ATOM 2994 N N . ASN A 1 385 ? -76.226 39.770 24.216 1.00 64.13 545 ASN A N 1
ATOM 2995 C CA . ASN A 1 385 ? -76.003 41.214 24.299 1.00 68.01 545 ASN A CA 1
ATOM 2996 C C . ASN A 1 385 ? -74.969 41.567 25.368 1.00 74.64 545 ASN A C 1
ATOM 2997 O O . ASN A 1 385 ? -74.046 42.352 25.109 1.00 66.01 545 ASN A O 1
ATOM 3002 N N . SER A 1 386 ? -75.090 40.972 26.564 1.00 63.26 546 SER A N 1
ATOM 3003 C CA . SER A 1 386 ? -74.160 41.271 27.656 1.00 62.81 546 SER A CA 1
ATOM 3004 C C . SER A 1 386 ? -72.731 40.942 27.266 1.00 59.70 546 SER A C 1
ATOM 3005 O O . SER A 1 386 ? -71.812 41.705 27.565 1.00 62.39 546 SER A O 1
ATOM 3008 N N . ASN A 1 387 ? -72.523 39.817 26.585 1.00 62.86 547 ASN A N 1
ATOM 3009 C CA . ASN A 1 387 ? -71.163 39.458 26.197 1.00 68.99 547 ASN A CA 1
ATOM 3010 C C . ASN A 1 387 ? -70.625 40.376 25.105 1.00 64.54 547 ASN A C 1
ATOM 3011 O O . ASN A 1 387 ? -69.410 40.568 25.012 1.00 65.77 547 ASN A O 1
ATOM 3016 N N . ARG A 1 388 ? -71.496 40.967 24.283 1.00 64.46 548 ARG A N 1
ATOM 3017 C CA . ARG A 1 388 ? -71.005 41.925 23.297 1.00 63.13 548 ARG A CA 1
ATOM 3018 C C . ARG A 1 388 ? -70.609 43.234 23.976 1.00 60.92 548 ARG A C 1
ATOM 3019 O O . ARG A 1 388 ? -69.483 43.717 23.806 1.00 62.95 548 ARG A O 1
ATOM 3027 N N . ASP A 1 389 ? -71.508 43.778 24.802 1.00 63.88 549 ASP A N 1
ATOM 3028 C CA . ASP A 1 389 ? -71.224 44.993 25.568 1.00 66.64 549 ASP A CA 1
ATOM 3029 C C . ASP A 1 389 ? -69.974 44.844 26.433 1.00 56.76 549 ASP A C 1
ATOM 3030 O O . ASP A 1 389 ? -69.177 45.781 26.545 1.00 58.43 549 ASP A O 1
ATOM 3035 N N . ALA A 1 390 ? -69.742 43.657 26.991 1.00 54.96 550 ALA A N 1
ATOM 3036 C CA . ALA A 1 390 ? -68.565 43.463 27.838 1.00 62.24 550 ALA A CA 1
ATOM 3037 C C . ALA A 1 390 ? -67.272 43.689 27.067 1.00 58.60 550 ALA A C 1
ATOM 3038 O O . ALA A 1 390 ? -66.259 44.123 27.647 1.00 61.88 550 ALA A O 1
ATOM 3040 N N . LEU A 1 391 ? -67.274 43.363 25.779 1.00 58.22 551 LEU A N 1
ATOM 3041 C CA . LEU A 1 391 ? -66.099 43.593 24.943 1.00 60.27 551 LEU A CA 1
ATOM 3042 C C . LEU A 1 391 ? -65.847 45.082 24.762 1.00 56.50 551 LEU A C 1
ATOM 3043 O O . LEU A 1 391 ? -64.704 45.528 24.850 1.00 54.80 551 LEU A O 1
ATOM 3048 N N . ASP A 1 392 ? -66.898 45.875 24.508 1.00 55.50 552 ASP A N 1
ATOM 3049 C CA . ASP A 1 392 ? -66.698 47.318 24.465 1.00 58.84 552 ASP A CA 1
ATOM 3050 C C . ASP A 1 392 ? -66.152 47.847 25.793 1.00 59.24 552 ASP A C 1
ATOM 3051 O O . ASP A 1 392 ? -65.242 48.685 25.811 1.00 65.01 552 ASP A O 1
ATOM 3056 N N . LYS A 1 393 ? -66.702 47.384 26.915 1.00 57.14 553 LYS A N 1
ATOM 3057 C CA . LYS A 1 393 ? -66.346 47.984 28.202 1.00 53.71 553 LYS A CA 1
ATOM 3058 C C . LYS A 1 393 ? -64.915 47.647 28.600 1.00 51.75 553 LYS A C 1
ATOM 3059 O O . LYS A 1 393 ? -64.226 48.480 29.194 1.00 57.62 553 LYS A O 1
ATOM 3065 N N . MET A 1 394 ? -64.441 46.436 28.310 1.00 56.86 554 MET A N 1
ATOM 3066 C CA . MET A 1 394 ? -63.082 46.131 28.741 1.00 52.93 554 MET A CA 1
ATOM 3067 C C . MET A 1 394 ? -62.051 46.855 27.893 1.00 61.11 554 MET A C 1
ATOM 3068 O O . MET A 1 394 ? -60.999 47.244 28.419 1.00 63.22 554 MET A O 1
ATOM 3073 N N . VAL A 1 395 ? -62.339 47.057 26.596 1.00 57.52 555 VAL A N 1
ATOM 3074 C CA . VAL A 1 395 ? -61.436 47.820 25.744 1.00 48.55 555 VAL A CA 1
ATOM 3075 C C . VAL A 1 395 ? -61.514 49.300 26.093 1.00 55.84 555 VAL A C 1
ATOM 3076 O O . VAL A 1 395 ? -60.487 49.959 26.289 1.00 55.48 555 VAL A O 1
ATOM 3080 N N . GLY A 1 396 ? -62.736 49.840 26.200 1.00 55.17 556 GLY A N 1
ATOM 3081 C CA . GLY A 1 396 ? -62.889 51.243 26.543 1.00 51.13 556 GLY A CA 1
ATOM 3082 C C . GLY A 1 396 ? -62.343 51.599 27.931 1.00 59.83 556 GLY A C 1
ATOM 3083 O O . GLY A 1 396 ? -61.713 52.646 28.106 1.00 54.88 556 GLY A O 1
ATOM 3084 N N . ASP A 1 397 ? -62.572 50.747 28.933 1.00 50.68 557 ASP A N 1
ATOM 3085 C CA . ASP A 1 397 ? -62.066 51.067 30.275 1.00 56.06 557 ASP A CA 1
ATOM 3086 C C . ASP A 1 397 ? -60.545 51.109 30.274 1.00 59.12 557 ASP A C 1
ATOM 3087 O O . ASP A 1 397 ? -59.927 52.078 30.741 1.00 59.34 557 ASP A O 1
ATOM 3092 N N . TYR A 1 398 ? -59.923 50.058 29.736 1.00 59.57 558 TYR A N 1
ATOM 3093 C CA . TYR A 1 398 ? -58.472 49.942 29.817 1.00 60.85 558 TYR A CA 1
ATOM 3094 C C . TYR A 1 398 ? -57.775 50.991 28.954 1.00 57.93 558 TYR A C 1
ATOM 3095 O O . TYR A 1 398 ? -56.800 51.598 29.389 1.00 56.30 558 TYR A O 1
ATOM 3104 N N . HIS A 1 399 ? -58.252 51.220 27.728 1.00 57.71 559 HIS A N 1
ATOM 3105 C CA . HIS A 1 399 ? -57.541 52.115 26.823 1.00 56.34 559 HIS A CA 1
ATOM 3106 C C . HIS A 1 399 ? -57.995 53.553 26.918 1.00 55.74 559 HIS A C 1
ATOM 3107 O O . HIS A 1 399 ? -57.257 54.435 26.479 1.00 59.52 559 HIS A O 1
ATOM 3114 N N . PHE A 1 400 ? -59.171 53.826 27.481 1.00 55.98 560 PHE A N 1
ATOM 3115 C CA . PHE A 1 400 ? -59.638 55.208 27.461 1.00 51.97 560 PHE A CA 1
ATOM 3116 C C . PHE A 1 400 ? -60.095 55.719 28.820 1.00 58.47 560 PHE A C 1
ATOM 3117 O O . PHE A 1 400 ? -59.362 56.477 29.462 1.00 56.80 560 PHE A O 1
ATOM 3125 N N . THR A 1 401 ? -61.269 55.265 29.280 1.00 59.74 561 THR A N 1
ATOM 3126 C CA . THR A 1 401 ? -61.946 55.871 30.417 1.00 55.50 561 THR A CA 1
ATOM 3127 C C . THR A 1 401 ? -61.060 55.923 31.663 1.00 57.35 561 THR A C 1
ATOM 3128 O O . THR A 1 401 ? -61.004 56.945 32.348 1.00 59.47 561 THR A O 1
ATOM 3132 N N . CYS A 1 402 ? -60.362 54.840 31.970 1.00 55.16 562 CYS A N 1
ATOM 3133 C CA . CYS A 1 402 ? -59.629 54.796 33.229 1.00 57.34 562 CYS A CA 1
ATOM 3134 C C . CYS A 1 402 ? -58.400 55.676 33.213 1.00 62.20 562 CYS A C 1
ATOM 3135 O O . CYS A 1 402 ? -57.927 56.098 34.272 1.00 58.37 562 CYS A O 1
ATOM 3138 N N . ASN A 1 403 ? -57.891 55.980 32.036 1.00 63.86 563 ASN A N 1
ATOM 3139 C CA . ASN A 1 403 ? -56.747 56.866 31.945 1.00 57.66 563 ASN A CA 1
ATOM 3140 C C . ASN A 1 403 ? -57.176 58.308 32.066 1.00 51.74 563 ASN A C 1
ATOM 3141 O O . ASN A 1 403 ? -56.451 59.117 32.645 1.00 52.16 563 ASN A O 1
ATOM 3146 N N . VAL A 1 404 ? -58.341 58.643 31.500 1.00 54.08 564 VAL A N 1
ATOM 3147 C CA . VAL A 1 404 ? -58.923 59.962 31.721 1.00 51.27 564 VAL A CA 1
ATOM 3148 C C . VAL A 1 404 ? -59.177 60.181 33.213 1.00 61.79 564 VAL A C 1
ATOM 3149 O O . VAL A 1 404 ? -58.864 61.246 33.760 1.00 62.05 564 VAL A O 1
ATOM 3153 N N . ASN A 1 405 ? -59.717 59.172 33.903 1.00 59.68 565 ASN A N 1
ATOM 3154 C CA . ASN A 1 405 ? -59.947 59.314 35.341 1.00 58.04 565 ASN A CA 1
ATOM 3155 C C . ASN A 1 405 ? -58.640 59.576 36.078 1.00 60.98 565 ASN A C 1
ATOM 3156 O O . ASN A 1 405 ? -58.557 60.470 36.929 1.00 60.44 565 ASN A O 1
ATOM 3161 N N . GLU A 1 406 ? -57.593 58.818 35.746 1.00 62.51 566 GLU A N 1
ATOM 3162 C CA . GLU A 1 406 ? -56.330 58.971 36.454 1.00 53.37 566 GLU A CA 1
ATOM 3163 C C . GLU A 1 406 ? -55.770 60.375 36.279 1.00 65.64 566 GLU A C 1
ATOM 3164 O O . GLU A 1 406 ? -55.239 60.968 37.225 1.00 56.42 566 GLU A O 1
ATOM 3170 N N . PHE A 1 407 ? -55.842 60.913 35.059 1.00 57.30 567 PHE A N 1
ATOM 3171 C CA . PHE A 1 407 ? -55.290 62.238 34.817 1.00 55.62 567 PHE A CA 1
ATOM 3172 C C . PHE A 1 407 ? -56.060 63.307 35.580 1.00 58.11 567 PHE A C 1
ATOM 3173 O O . PHE A 1 407 ? -55.458 64.185 36.200 1.00 58.05 567 PHE A O 1
ATOM 3181 N N . ALA A 1 408 ? -57.393 63.277 35.497 1.00 51.07 568 ALA A N 1
ATOM 3182 C CA . ALA A 1 408 ? -58.224 64.224 36.218 1.00 52.80 568 ALA A CA 1
ATOM 3183 C C . ALA A 1 408 ? -58.013 64.104 37.737 1.00 60.07 568 ALA A C 1
ATOM 3184 O O . ALA A 1 408 ? -58.031 65.103 38.461 1.00 59.29 568 ALA A O 1
ATOM 3186 N N . GLN A 1 409 ? -57.789 62.892 38.226 1.00 58.60 569 GLN A N 1
ATOM 3187 C CA . GLN A 1 409 ? -57.590 62.695 39.651 1.00 59.83 569 GLN A CA 1
ATOM 3188 C C . GLN A 1 409 ? -56.307 63.370 40.112 1.00 67.59 569 GLN A C 1
ATOM 3189 O O . GLN A 1 409 ? -56.305 64.094 41.111 1.00 60.16 569 GLN A O 1
ATOM 3195 N N A ARG A 1 410 ? -55.200 63.159 39.394 0.51 65.26 570 ARG A N 1
ATOM 3196 N N B ARG A 1 410 ? -55.204 63.126 39.395 0.49 65.29 570 ARG A N 1
ATOM 3197 C CA A ARG A 1 410 ? -53.951 63.785 39.815 0.51 63.65 570 ARG A CA 1
ATOM 3198 C CA B ARG A 1 410 ? -53.933 63.761 39.722 0.49 63.77 570 ARG A CA 1
ATOM 3199 C C A ARG A 1 410 ? -54.021 65.301 39.684 0.51 62.92 570 ARG A C 1
ATOM 3200 C C B ARG A 1 410 ? -54.065 65.276 39.698 0.49 62.62 570 ARG A C 1
ATOM 3201 O O A ARG A 1 410 ? -53.448 66.019 40.509 0.51 65.19 570 ARG A O 1
ATOM 3202 O O B ARG A 1 410 ? -53.585 65.965 40.603 0.49 65.03 570 ARG A O 1
ATOM 3217 N N . TYR A 1 411 ? -54.711 65.815 38.663 1.00 60.63 571 TYR A N 1
ATOM 3218 C CA . TYR A 1 411 ? -54.854 67.263 38.577 1.00 63.64 571 TYR A CA 1
ATOM 3219 C C . TYR A 1 411 ? -55.627 67.807 39.777 1.00 64.48 571 TYR A C 1
ATOM 3220 O O . TYR A 1 411 ? -55.281 68.862 40.319 1.00 61.66 571 TYR A O 1
ATOM 3229 N N . ALA A 1 412 ? -56.671 67.097 40.209 1.00 59.40 572 ALA A N 1
ATOM 3230 C CA . ALA A 1 412 ? -57.484 67.596 41.313 1.00 63.34 572 ALA A CA 1
ATOM 3231 C C . ALA A 1 412 ? -56.724 67.509 42.637 1.00 63.76 572 ALA A C 1
ATOM 3232 O O . ALA A 1 412 ? -56.801 68.426 43.455 1.00 62.09 572 ALA A O 1
ATOM 3234 N N . GLU A 1 413 ? -55.955 66.432 42.842 1.00 63.69 573 GLU A N 1
ATOM 3235 C CA . GLU A 1 413 ? -55.169 66.276 44.060 1.00 64.21 573 GLU A CA 1
ATOM 3236 C C . GLU A 1 413 ? -54.180 67.408 44.243 1.00 71.02 573 GLU A C 1
ATOM 3237 O O . GLU A 1 413 ? -53.842 67.763 45.369 1.00 72.55 573 GLU A O 1
ATOM 3243 N N . GLU A 1 414 ? -53.701 67.981 43.163 1.00 68.20 574 GLU A N 1
ATOM 3244 C CA . GLU A 1 414 ? -52.726 69.046 43.253 1.00 67.66 574 GLU A CA 1
ATOM 3245 C C . GLU A 1 414 ? -53.369 70.424 43.385 1.00 69.88 574 GLU A C 1
ATOM 3246 O O . GLU A 1 414 ? -52.680 71.432 43.199 1.00 72.08 574 GLU A O 1
ATOM 3252 N N . GLY A 1 415 ? -54.675 70.496 43.650 1.00 64.54 575 GLY A N 1
ATOM 3253 C CA . GLY A 1 415 ? -55.340 71.767 43.880 1.00 60.07 575 GLY A CA 1
ATOM 3254 C C . GLY A 1 415 ? -55.896 72.471 42.656 1.00 73.28 575 GLY A C 1
ATOM 3255 O O . GLY A 1 415 ? -56.299 73.636 42.761 1.00 66.23 575 GLY A O 1
ATOM 3256 N N . ASN A 1 416 ? -55.950 71.813 41.502 1.00 61.98 576 ASN A N 1
ATOM 3257 C CA . ASN A 1 416 ? -56.511 72.451 40.318 1.00 64.33 576 ASN A CA 1
ATOM 3258 C C . ASN A 1 416 ? -57.995 72.156 40.168 1.00 61.20 576 ASN A C 1
ATOM 3259 O O . ASN A 1 416 ? -58.474 71.076 40.528 1.00 62.17 576 ASN A O 1
ATOM 3264 N N . ASN A 1 417 ? -58.730 73.138 39.653 1.00 56.06 577 ASN A N 1
ATOM 3265 C CA . ASN A 1 417 ? -60.126 72.892 39.303 1.00 63.56 577 ASN A CA 1
ATOM 3266 C C . ASN A 1 417 ? -60.241 71.984 38.074 1.00 64.53 577 ASN A C 1
ATOM 3267 O O . ASN A 1 417 ? -59.669 72.265 37.014 1.00 60.75 577 ASN A O 1
ATOM 3272 N N . VAL A 1 418 ? -61.013 70.911 38.227 1.00 61.08 578 VAL A N 1
ATOM 3273 C CA . VAL A 1 418 ? -61.232 69.901 37.209 1.00 57.56 578 VAL A CA 1
ATOM 3274 C C . VAL A 1 418 ? -62.733 69.728 36.982 1.00 63.70 578 VAL A C 1
ATOM 3275 O O . VAL A 1 418 ? -63.518 69.710 37.934 1.00 64.40 578 VAL A O 1
ATOM 3279 N N . TYR A 1 419 ? -63.142 69.604 35.719 1.00 58.40 579 TYR A N 1
ATOM 3280 C CA . TYR A 1 419 ? -64.529 69.294 35.388 1.00 54.79 579 TYR A CA 1
ATOM 3281 C C . TYR A 1 419 ? -64.554 68.033 34.526 1.00 62.96 579 TYR A C 1
ATOM 3282 O O . TYR A 1 419 ? -63.837 67.949 33.523 1.00 60.61 579 TYR A O 1
ATOM 3291 N N . MET A 1 420 ? -65.351 67.046 34.934 1.00 63.72 580 MET A N 1
ATOM 3292 C CA . MET A 1 420 ? -65.379 65.719 34.326 1.00 58.26 580 MET A CA 1
ATOM 3293 C C . MET A 1 420 ? -66.762 65.473 33.732 1.00 64.66 580 MET A C 1
ATOM 3294 O O . MET A 1 420 ? -67.776 65.773 34.382 1.00 58.82 580 MET A O 1
ATOM 3299 N N . TYR A 1 421 ? -66.819 64.967 32.492 1.00 62.19 581 TYR A N 1
ATOM 3300 C CA . TYR A 1 421 ? -68.101 64.597 31.894 1.00 52.42 581 TYR A CA 1
ATOM 3301 C C . TYR A 1 421 ? -68.124 63.131 31.469 1.00 58.84 581 TYR A C 1
ATOM 3302 O O . TYR A 1 421 ? -67.084 62.514 31.217 1.00 56.12 581 TYR A O 1
ATOM 3311 N N . LEU A 1 422 ? -69.335 62.575 31.407 1.00 53.85 582 LEU A N 1
ATOM 3312 C CA . LEU A 1 422 ? -69.608 61.319 30.721 1.00 55.51 582 LEU A CA 1
ATOM 3313 C C . LEU A 1 422 ? -70.625 61.636 29.641 1.00 59.58 582 LEU A C 1
ATOM 3314 O O . LEU A 1 422 ? -71.732 62.102 29.938 1.00 56.59 582 LEU A O 1
ATOM 3319 N N . TYR A 1 423 ? -70.222 61.462 28.393 1.00 60.18 583 TYR A N 1
ATOM 3320 C CA . TYR A 1 423 ? -71.052 61.837 27.258 1.00 56.79 583 TYR A CA 1
ATOM 3321 C C . TYR A 1 423 ? -71.884 60.625 26.830 1.00 65.40 583 TYR A C 1
ATOM 3322 O O . TYR A 1 423 ? -71.335 59.557 26.510 1.00 58.42 583 TYR A O 1
ATOM 3331 N N . THR A 1 424 ? -73.210 60.775 26.853 1.00 55.97 584 THR A N 1
ATOM 3332 C CA . THR A 1 424 ? -74.097 59.630 26.686 1.00 59.12 584 THR A CA 1
ATOM 3333 C C . THR A 1 424 ? -75.094 59.796 25.548 1.00 63.77 584 THR A C 1
ATOM 3334 O O . THR A 1 424 ? -76.015 58.980 25.448 1.00 66.23 584 THR A O 1
ATOM 3338 N N . HIS A 1 425 ? -74.974 60.834 24.715 1.00 61.39 585 HIS A N 1
ATOM 3339 C CA . HIS A 1 425 ? -75.967 61.093 23.670 1.00 66.73 585 HIS A CA 1
ATOM 3340 C C . HIS A 1 425 ? -75.650 60.369 22.360 1.00 67.94 585 HIS A C 1
ATOM 3341 O O . HIS A 1 425 ? -74.556 60.516 21.813 1.00 65.64 585 HIS A O 1
ATOM 3348 N N . ARG A 1 426 ? -76.616 59.612 21.841 1.00 69.34 586 ARG A N 1
ATOM 3349 C CA . ARG A 1 426 ? -76.500 59.024 20.508 1.00 68.06 586 ARG A CA 1
ATOM 3350 C C . ARG A 1 426 ? -77.384 59.795 19.521 1.00 62.92 586 ARG A C 1
ATOM 3351 O O . ARG A 1 426 ? -78.596 59.911 19.728 1.00 63.07 586 ARG A O 1
ATOM 3359 N N . SER A 1 427 ? -76.781 60.312 18.452 1.00 61.90 587 SER A N 1
ATOM 3360 C CA . SER A 1 427 ? -77.541 61.055 17.447 1.00 67.85 587 SER A CA 1
ATOM 3361 C C . SER A 1 427 ? -78.610 60.184 16.808 1.00 70.16 587 SER A C 1
ATOM 3362 O O . SER A 1 427 ? -78.377 59.005 16.507 1.00 64.70 587 SER A O 1
ATOM 3365 N N . LYS A 1 428 ? -79.778 60.785 16.558 1.00 68.85 588 LYS A N 1
ATOM 3366 C CA . LYS A 1 428 ? -80.826 60.055 15.851 1.00 74.06 588 LYS A CA 1
ATOM 3367 C C . LYS A 1 428 ? -80.331 59.551 14.488 1.00 76.37 588 LYS A C 1
ATOM 3368 O O . LYS A 1 428 ? -80.600 58.403 14.104 1.00 70.05 588 LYS A O 1
ATOM 3374 N N . GLY A 1 429 ? -79.530 60.358 13.792 1.00 66.16 589 GLY A N 1
ATOM 3375 C CA . GLY A 1 429 ? -78.988 60.009 12.494 1.00 65.71 589 GLY A CA 1
ATOM 3376 C C . GLY A 1 429 ? -77.678 59.251 12.479 1.00 62.24 589 GLY A C 1
ATOM 3377 O O . GLY A 1 429 ? -77.061 59.155 11.421 1.00 66.41 589 GLY A O 1
ATOM 3378 N N . ASN A 1 430 ? -77.224 58.720 13.603 1.00 68.51 590 ASN A N 1
ATOM 3379 C CA . ASN A 1 430 ? -75.995 57.942 13.629 1.00 61.74 590 ASN A CA 1
ATOM 3380 C C . ASN A 1 430 ? -76.061 56.846 12.565 1.00 60.65 590 ASN A C 1
ATOM 3381 O O . ASN A 1 430 ? -77.057 56.114 12.510 1.00 64.86 590 ASN A O 1
ATOM 3386 N N . PRO A 1 431 ? -75.053 56.721 11.694 1.00 65.59 591 PRO A N 1
ATOM 3387 C CA . PRO A 1 431 ? -75.109 55.721 10.607 1.00 65.11 591 PRO A CA 1
ATOM 3388 C C . PRO A 1 431 ? -74.550 54.348 10.972 1.00 66.66 591 PRO A C 1
ATOM 3389 O O . PRO A 1 431 ? -74.622 53.419 10.153 1.00 63.67 591 PRO A O 1
ATOM 3393 N N . TRP A 1 432 ? -73.933 54.209 12.134 1.00 59.91 592 TRP A N 1
ATOM 3394 C CA . TRP A 1 432 ? -73.442 52.927 12.621 1.00 57.94 592 TRP A CA 1
ATOM 3395 C C . TRP A 1 432 ? -74.608 52.077 13.149 1.00 61.63 592 TRP A C 1
ATOM 3396 O O . TRP A 1 432 ? -75.700 52.590 13.402 1.00 58.41 592 TRP A O 1
ATOM 3407 N N . PRO A 1 433 ? -74.419 50.770 13.302 1.00 56.42 593 PRO A N 1
ATOM 3408 C CA . PRO A 1 433 ? -75.506 49.939 13.838 1.00 67.20 593 PRO A CA 1
ATOM 3409 C C . PRO A 1 433 ? -75.933 50.402 15.233 1.00 70.07 593 PRO A C 1
ATOM 3410 O O . PRO A 1 433 ? -75.140 50.967 15.992 1.00 63.78 593 PRO A O 1
ATOM 3414 N N . ARG A 1 434 ? -77.213 50.157 15.554 1.00 66.85 594 ARG A N 1
ATOM 3415 C CA . ARG A 1 434 ? -77.796 50.636 16.807 1.00 70.34 594 ARG A CA 1
ATOM 3416 C C . ARG A 1 434 ? -77.026 50.146 18.030 1.00 70.22 594 ARG A C 1
ATOM 3417 O O . ARG A 1 434 ? -76.901 50.883 19.012 1.00 65.51 594 ARG A O 1
ATOM 3425 N N . TRP A 1 435 ? -76.474 48.933 17.984 1.00 65.96 595 TRP A N 1
ATOM 3426 C CA . TRP A 1 435 ? -75.822 48.362 19.159 1.00 61.95 595 TRP A CA 1
ATOM 3427 C C . TRP A 1 435 ? -74.493 49.026 19.499 1.00 65.80 595 TRP A C 1
ATOM 3428 O O . TRP A 1 435 ? -73.956 48.759 20.580 1.00 64.60 595 TRP A O 1
ATOM 3439 N N . THR A 1 436 ? -73.937 49.855 18.610 1.00 61.67 596 THR A N 1
ATOM 3440 C CA . THR A 1 436 ? -72.659 50.501 18.899 1.00 62.96 596 THR A CA 1
ATOM 3441 C C . THR A 1 436 ? -72.792 51.620 19.933 1.00 60.99 596 THR A C 1
ATOM 3442 O O . THR A 1 436 ? -71.773 52.109 20.426 1.00 62.66 596 THR A O 1
ATOM 3446 N N . GLY A 1 437 ? -74.003 52.091 20.213 1.00 58.13 597 GLY A N 1
ATOM 3447 C CA . GLY A 1 437 ? -74.176 53.052 21.302 1.00 60.45 597 GLY A CA 1
ATOM 3448 C C . GLY A 1 437 ? -73.561 54.407 20.986 1.00 65.10 597 GLY A C 1
ATOM 3449 O O . GLY A 1 437 ? -73.710 54.944 19.876 1.00 66.36 597 GLY A O 1
ATOM 3450 N N . VAL A 1 438 ? -72.880 54.978 21.993 1.00 61.77 598 VAL A N 1
ATOM 3451 C CA . VAL A 1 438 ? -72.234 56.289 21.898 1.00 54.15 598 VAL A CA 1
ATOM 3452 C C . VAL A 1 438 ? -70.738 56.029 21.770 1.00 63.33 598 VAL A C 1
ATOM 3453 O O . VAL A 1 438 ? -70.051 55.790 22.767 1.00 60.28 598 VAL A O 1
ATOM 3457 N N . MET A 1 439 ? -70.221 56.049 20.542 1.00 60.03 599 MET A N 1
ATOM 3458 C CA . MET A 1 439 ? -68.841 55.620 20.346 1.00 63.23 599 MET A CA 1
ATOM 3459 C C . MET A 1 439 ? -67.841 56.764 20.570 1.00 61.01 599 MET A C 1
ATOM 3460 O O . MET A 1 439 ? -68.189 57.946 20.668 1.00 56.02 599 MET A O 1
ATOM 3465 N N . HIS A 1 440 ? -66.577 56.375 20.677 1.00 59.24 600 HIS A N 1
ATOM 3466 C CA . HIS A 1 440 ? -65.435 57.274 20.614 1.00 58.61 600 HIS A CA 1
ATOM 3467 C C . HIS A 1 440 ? -65.613 58.298 19.504 1.00 61.23 600 HIS A C 1
ATOM 3468 O O . HIS A 1 440 ? -65.866 57.939 18.352 1.00 63.34 600 HIS A O 1
ATOM 3475 N N . GLY A 1 441 ? -65.536 59.583 19.858 1.00 62.78 601 GLY A N 1
ATOM 3476 C CA . GLY A 1 441 ? -65.605 60.650 18.887 1.00 57.84 601 GLY A CA 1
ATOM 3477 C C . GLY A 1 441 ? -66.978 61.236 18.640 1.00 61.90 601 GLY A C 1
ATOM 3478 O O . GLY A 1 441 ? -67.080 62.225 17.904 1.00 57.05 601 GLY A O 1
ATOM 3479 N N . ASP A 1 442 ? -68.041 60.650 19.202 1.00 54.93 602 ASP A N 1
ATOM 3480 C CA . ASP A 1 442 ? -69.393 61.093 18.845 1.00 61.77 602 ASP A CA 1
ATOM 3481 C C . ASP A 1 442 ? -69.676 62.527 19.288 1.00 60.28 602 ASP A C 1
ATOM 3482 O O . ASP A 1 442 ? -70.506 63.207 18.678 1.00 66.88 602 ASP A O 1
ATOM 3487 N N . GLU A 1 443 ? -69.024 63.000 20.351 1.00 59.81 603 GLU A N 1
ATOM 3488 C CA . GLU A 1 443 ? -69.302 64.336 20.866 1.00 59.50 603 GLU A CA 1
ATOM 3489 C C . GLU A 1 443 ? -68.731 65.436 19.977 1.00 58.82 603 GLU A C 1
ATOM 3490 O O . GLU A 1 443 ? -69.135 66.591 20.129 1.00 59.54 603 GLU A O 1
ATOM 3496 N N . ILE A 1 444 ? -67.845 65.106 19.026 1.00 60.60 604 ILE A N 1
ATOM 3497 C CA . ILE A 1 444 ? -67.179 66.141 18.240 1.00 55.71 604 ILE A CA 1
ATOM 3498 C C . ILE A 1 444 ? -68.193 66.961 17.439 1.00 62.79 604 ILE A C 1
ATOM 3499 O O . ILE A 1 444 ? -68.086 68.190 17.355 1.00 60.46 604 ILE A O 1
ATOM 3504 N N . ASN A 1 445 ? -69.190 66.303 16.843 1.00 62.14 605 ASN A N 1
ATOM 3505 C CA . ASN A 1 445 ? -70.201 67.018 16.055 1.00 57.36 605 ASN A CA 1
ATOM 3506 C C . ASN A 1 445 ? -70.920 68.067 16.884 1.00 65.45 605 ASN A C 1
ATOM 3507 O O . ASN A 1 445 ? -71.275 69.144 16.381 1.00 64.97 605 ASN A O 1
ATOM 3512 N N . TYR A 1 446 ? -71.199 67.740 18.140 1.00 56.82 606 TYR A N 1
ATOM 3513 C CA . TYR A 1 446 ? -71.928 68.651 18.995 1.00 65.44 606 TYR A CA 1
ATOM 3514 C C . TYR A 1 446 ? -71.032 69.770 19.509 1.00 66.11 606 TYR A C 1
ATOM 3515 O O . TYR A 1 446 ? -71.491 70.911 19.618 1.00 66.66 606 TYR A O 1
ATOM 3524 N N . VAL A 1 447 ? -69.752 69.476 19.780 1.00 62.54 607 VAL A N 1
ATOM 3525 C CA . VAL A 1 447 ? -68.799 70.511 20.186 1.00 58.54 607 VAL A CA 1
ATOM 3526 C C . VAL A 1 447 ? -68.599 71.549 19.074 1.00 64.19 607 VAL A C 1
ATOM 3527 O O . VAL A 1 447 ? -68.484 72.749 19.340 1.00 64.80 607 VAL A O 1
ATOM 3531 N N . PHE A 1 448 ? -68.572 71.124 17.817 1.00 63.19 608 PHE A N 1
ATOM 3532 C CA . PHE A 1 448 ? -68.384 72.102 16.748 1.00 61.81 608 PHE A CA 1
ATOM 3533 C C . PHE A 1 448 ? -69.696 72.651 16.199 1.00 68.42 608 PHE A C 1
ATOM 3534 O O . PHE A 1 448 ? -69.665 73.445 15.251 1.00 68.03 608 PHE A O 1
ATOM 3542 N N . GLY A 1 449 ? -70.836 72.297 16.794 1.00 62.29 609 GLY A N 1
ATOM 3543 C CA . GLY A 1 449 ? -72.106 72.874 16.376 1.00 68.51 609 GLY A CA 1
ATOM 3544 C C . GLY A 1 449 ? -72.645 72.409 15.032 1.00 73.14 609 GLY A C 1
ATOM 3545 O O . GLY A 1 449 ? -73.436 73.127 14.409 1.00 64.75 609 GLY A O 1
ATOM 3546 N N . GLU A 1 450 ? -72.259 71.221 14.570 1.00 70.45 610 GLU A N 1
ATOM 3547 C CA . GLU A 1 450 ? -72.794 70.721 13.304 1.00 69.15 610 GLU A CA 1
ATOM 3548 C C . GLU A 1 450 ? -74.323 70.673 13.288 1.00 71.43 610 GLU A C 1
ATOM 3549 O O . GLU A 1 450 ? -74.910 71.044 12.258 1.00 67.53 610 GLU A O 1
ATOM 3555 N N . PRO A 1 451 ? -75.022 70.294 14.365 1.00 70.23 611 PRO A N 1
ATOM 3556 C CA . PRO A 1 451 ? -76.490 70.319 14.329 1.00 66.83 611 PRO A CA 1
ATOM 3557 C C . PRO A 1 451 ? -77.085 71.660 13.975 1.00 69.28 611 PRO A C 1
ATOM 3558 O O . PRO A 1 451 ? -78.265 71.708 13.632 1.00 75.72 611 PRO A O 1
ATOM 3562 N N . LEU A 1 452 ? -76.347 72.761 14.104 1.00 68.36 612 LEU A N 1
ATOM 3563 C CA . LEU A 1 452 ? -76.935 74.037 13.722 1.00 72.59 612 LEU A CA 1
ATOM 3564 C C . LEU A 1 452 ? -76.971 74.224 12.203 1.00 68.14 612 LEU A C 1
ATOM 3565 O O . LEU A 1 452 ? -77.455 75.258 11.735 1.00 73.71 612 LEU A O 1
ATOM 3570 N N . ASN A 1 453 ? -76.433 73.280 11.432 1.00 68.93 613 ASN A N 1
ATOM 3571 C CA . ASN A 1 453 ? -76.558 73.281 9.974 1.00 67.70 613 ASN A CA 1
ATOM 3572 C C . ASN A 1 453 ? -77.910 72.651 9.658 1.00 66.23 613 ASN A C 1
ATOM 3573 O O . ASN A 1 453 ? -78.065 71.430 9.801 1.00 68.58 613 ASN A O 1
ATOM 3578 N N . PRO A 1 454 ? -78.914 73.435 9.254 1.00 65.82 614 PRO A N 1
ATOM 3579 C CA . PRO A 1 454 ? -80.258 72.859 9.062 1.00 70.59 614 PRO A CA 1
ATOM 3580 C C . PRO A 1 454 ? -80.334 71.844 7.939 1.00 67.73 614 PRO A C 1
ATOM 3581 O O . PRO A 1 454 ? -81.236 70.992 7.969 1.00 68.17 614 PRO A O 1
ATOM 3585 N N . THR A 1 455 ? -79.398 71.864 6.983 1.00 65.69 615 THR A N 1
ATOM 3586 C CA . THR A 1 455 ? -79.466 70.901 5.885 1.00 67.44 615 THR A CA 1
ATOM 3587 C C . THR A 1 455 ? -79.033 69.503 6.308 1.00 74.26 615 THR A C 1
ATOM 3588 O O . THR A 1 455 ? -79.210 68.557 5.545 1.00 70.82 615 THR A O 1
ATOM 3592 N N . LEU A 1 456 ? -78.512 69.335 7.514 1.00 70.21 616 LEU A N 1
ATOM 3593 C CA . LEU A 1 456 ? -78.229 68.000 8.005 1.00 63.41 616 LEU A CA 1
ATOM 3594 C C . LEU A 1 456 ? -79.462 67.538 8.777 1.00 72.96 616 LEU A C 1
ATOM 3595 O O . LEU A 1 456 ? -80.433 68.283 8.946 1.00 78.79 616 LEU A O 1
ATOM 3600 N N . GLY A 1 457 ? -79.479 66.297 9.213 1.00 65.23 617 GLY A N 1
ATOM 3601 C CA . GLY A 1 457 ? -80.805 65.902 9.684 1.00 91.19 617 GLY A CA 1
ATOM 3602 C C . GLY A 1 457 ? -81.156 66.041 11.162 1.00 76.50 617 GLY A C 1
ATOM 3603 O O . GLY A 1 457 ? -82.025 65.306 11.647 1.00 80.31 617 GLY A O 1
ATOM 3604 N N . TYR A 1 458 ? -80.538 66.980 11.885 1.00 76.22 618 TYR A N 1
ATOM 3605 C CA . TYR A 1 458 ? -80.603 66.952 13.354 1.00 71.54 618 TYR A CA 1
ATOM 3606 C C . TYR A 1 458 ? -81.937 67.452 13.889 1.00 64.97 618 TYR A C 1
ATOM 3607 O O . TYR A 1 458 ? -82.474 68.454 13.407 1.00 72.93 618 TYR A O 1
ATOM 3616 N N . THR A 1 459 ? -82.442 66.784 14.930 1.00 65.11 619 THR A N 1
ATOM 3617 C CA . THR A 1 459 ? -83.695 67.216 15.546 1.00 73.84 619 THR A CA 1
ATOM 3618 C C . THR A 1 459 ? -83.507 68.555 16.266 1.00 73.86 619 THR A C 1
ATOM 3619 O O . THR A 1 459 ? -82.386 69.010 16.511 1.00 71.54 619 THR A O 1
ATOM 3623 N N . GLU A 1 460 ? -84.637 69.181 16.623 1.00 83.32 620 GLU A N 1
ATOM 3624 C CA . GLU A 1 460 ? -84.582 70.448 17.352 1.00 81.65 620 GLU A CA 1
ATOM 3625 C C . GLU A 1 460 ? -83.926 70.284 18.711 1.00 71.58 620 GLU A C 1
ATOM 3626 O O . GLU A 1 460 ? -83.152 71.150 19.127 1.00 74.56 620 GLU A O 1
ATOM 3632 N N . ASP A 1 461 ? -84.222 69.181 19.414 1.00 75.40 621 ASP A N 1
ATOM 3633 C CA . ASP A 1 461 ? -83.601 68.912 20.717 1.00 75.50 621 ASP A CA 1
ATOM 3634 C C . ASP A 1 461 ? -82.086 68.768 20.603 1.00 77.68 621 ASP A C 1
ATOM 3635 O O . ASP A 1 461 ? -81.343 69.197 21.497 1.00 67.40 621 ASP A O 1
ATOM 3640 N N . GLU A 1 462 ? -81.613 68.108 19.534 1.00 71.91 622 GLU A N 1
ATOM 3641 C CA . GLU A 1 462 ? -80.180 67.961 19.343 1.00 62.03 622 GLU A CA 1
ATOM 3642 C C . GLU A 1 462 ? -79.539 69.306 19.049 1.00 68.95 622 GLU A C 1
ATOM 3643 O O . GLU A 1 462 ? -78.444 69.585 19.551 1.00 69.22 622 GLU A O 1
ATOM 3649 N N . LYS A 1 463 ? -80.238 70.190 18.329 1.00 66.60 623 LYS A N 1
ATOM 3650 C CA . LYS A 1 463 ? -79.712 71.543 18.153 1.00 71.88 623 LYS A CA 1
ATOM 3651 C C . LYS A 1 463 ? -79.558 72.249 19.505 1.00 71.29 623 LYS A C 1
ATOM 3652 O O . LYS A 1 463 ? -78.550 72.927 19.755 1.00 75.15 623 LYS A O 1
ATOM 3658 N N . ASP A 1 464 ? -80.543 72.106 20.390 1.00 64.35 624 ASP A N 1
ATOM 3659 C CA . ASP A 1 464 ? -80.425 72.719 21.708 1.00 73.14 624 ASP A CA 1
ATOM 3660 C C . ASP A 1 464 ? -79.256 72.122 22.482 1.00 70.08 624 ASP A C 1
ATOM 3661 O O . ASP A 1 464 ? -78.459 72.856 23.084 1.00 69.83 624 ASP A O 1
ATOM 3666 N N . PHE A 1 465 ? -79.130 70.792 22.459 1.00 61.72 625 PHE A N 1
ATOM 3667 C CA . PHE A 1 465 ? -78.028 70.117 23.137 1.00 65.53 625 PHE A CA 1
ATOM 3668 C C . PHE A 1 465 ? -76.667 70.614 22.640 1.00 68.38 625 PHE A C 1
ATOM 3669 O O . PHE A 1 465 ? -75.743 70.824 23.435 1.00 69.23 625 PHE A O 1
ATOM 3677 N N . SER A 1 466 ? -76.526 70.818 21.326 1.00 63.50 626 SER A N 1
ATOM 3678 C CA . SER A 1 466 ? -75.265 71.323 20.794 1.00 65.90 626 SER A CA 1
ATOM 3679 C C . SER A 1 466 ? -74.974 72.737 21.279 1.00 66.13 626 SER A C 1
ATOM 3680 O O . SER A 1 466 ? -73.824 73.063 21.587 1.00 66.75 626 SER A O 1
ATOM 3683 N N . ARG A 1 467 ? -75.988 73.606 21.312 1.00 73.66 627 ARG A N 1
ATOM 3684 C CA . ARG A 1 467 ? -75.792 74.931 21.900 1.00 70.05 627 ARG A CA 1
ATOM 3685 C C . ARG A 1 467 ? -75.337 74.832 23.362 1.00 69.46 627 ARG A C 1
ATOM 3686 O O . ARG A 1 467 ? -74.439 75.567 23.783 1.00 74.34 627 ARG A O 1
ATOM 3694 N N . LYS A 1 468 ? -75.945 73.941 24.151 1.00 65.47 628 LYS A N 1
ATOM 3695 C CA . LYS A 1 468 ? -75.538 73.799 25.547 1.00 64.59 628 LYS A CA 1
ATOM 3696 C C . LYS A 1 468 ? -74.069 73.407 25.633 1.00 72.62 628 LYS A C 1
ATOM 3697 O O . LYS A 1 468 ? -73.311 73.953 26.444 1.00 69.27 628 LYS A O 1
ATOM 3703 N N . ILE A 1 469 ? -73.647 72.471 24.788 1.00 66.52 629 ILE A N 1
ATOM 3704 C CA . ILE A 1 469 ? -72.290 71.949 24.882 1.00 67.12 629 ILE A CA 1
ATOM 3705 C C . ILE A 1 469 ? -71.273 72.991 24.427 1.00 67.68 629 ILE A C 1
ATOM 3706 O O . ILE A 1 469 ? -70.224 73.168 25.060 1.00 63.70 629 ILE A O 1
ATOM 3711 N N . MET A 1 470 ? -71.566 73.715 23.345 1.00 64.40 630 MET A N 1
ATOM 3712 C CA . MET A 1 470 ? -70.678 74.803 22.949 1.00 65.17 630 MET A CA 1
ATOM 3713 C C . MET A 1 470 ? -70.585 75.860 24.051 1.00 67.56 630 MET A C 1
ATOM 3714 O O . MET A 1 470 ? -69.524 76.457 24.264 1.00 66.35 630 MET A O 1
ATOM 3719 N N . ARG A 1 471 ? -71.688 76.102 24.761 1.00 68.83 631 ARG A N 1
ATOM 3720 C CA . ARG A 1 471 ? -71.690 77.096 25.828 1.00 71.44 631 ARG A CA 1
ATOM 3721 C C . ARG A 1 471 ? -70.838 76.639 27.004 1.00 64.26 631 ARG A C 1
ATOM 3722 O O . ARG A 1 471 ? -70.016 77.409 27.508 1.00 65.81 631 ARG A O 1
ATOM 3730 N N . TYR A 1 472 ? -70.992 75.383 27.438 1.00 64.83 632 TYR A N 1
ATOM 3731 C CA . TYR A 1 472 ? -70.106 74.846 28.481 1.00 65.16 632 TYR A CA 1
ATOM 3732 C C . TYR A 1 472 ? -68.646 74.931 28.058 1.00 66.76 632 TYR A C 1
ATOM 3733 O O . TYR A 1 472 ? -67.794 75.380 28.822 1.00 65.26 632 TYR A O 1
ATOM 3742 N N . TRP A 1 473 ? -68.338 74.467 26.845 1.00 65.04 633 TRP A N 1
ATOM 3743 C CA . TRP A 1 473 ? -66.953 74.447 26.400 1.00 64.09 633 TRP A CA 1
ATOM 3744 C C . TRP A 1 473 ? -66.373 75.850 26.352 1.00 63.67 633 TRP A C 1
ATOM 3745 O O . TRP A 1 473 ? -65.216 76.060 26.724 1.00 60.82 633 TRP A O 1
ATOM 3756 N N . SER A 1 474 ? -67.131 76.815 25.829 1.00 62.16 634 SER A N 1
ATOM 3757 C CA . SER A 1 474 ? -66.560 78.147 25.681 1.00 62.84 634 SER A CA 1
ATOM 3758 C C . SER A 1 474 ? -66.598 78.939 26.991 1.00 64.32 634 SER A C 1
ATOM 3759 O O . SER A 1 474 ? -65.717 79.773 27.218 1.00 67.76 634 SER A O 1
ATOM 3762 N N . ASN A 1 475 ? -67.605 78.722 27.844 1.00 65.87 635 ASN A N 1
ATOM 3763 C CA . ASN A 1 475 ? -67.541 79.265 29.202 1.00 71.16 635 ASN A CA 1
ATOM 3764 C C . ASN A 1 475 ? -66.246 78.828 29.869 1.00 70.76 635 ASN A C 1
ATOM 3765 O O . ASN A 1 475 ? -65.515 79.644 30.438 1.00 69.61 635 ASN A O 1
ATOM 3770 N N . PHE A 1 476 ? -65.930 77.537 29.767 1.00 67.98 636 PHE A N 1
ATOM 3771 C CA . PHE A 1 476 ? -64.689 77.042 30.328 1.00 60.96 636 PHE A CA 1
ATOM 3772 C C . PHE A 1 476 ? -63.485 77.759 29.723 1.00 64.83 636 PHE A C 1
ATOM 3773 O O . PHE A 1 476 ? -62.576 78.181 30.444 1.00 68.78 636 PHE A O 1
ATOM 3781 N N . ALA A 1 477 ? -63.458 77.925 28.403 1.00 58.24 637 ALA A N 1
ATOM 3782 C CA . ALA A 1 477 ? -62.316 78.600 27.797 1.00 60.01 637 ALA A CA 1
ATOM 3783 C C . ALA A 1 477 ? -62.190 80.047 28.279 1.00 65.82 637 ALA A C 1
ATOM 3784 O O . ALA A 1 477 ? -61.084 80.523 28.573 1.00 66.79 637 ALA A O 1
ATOM 3786 N N . LYS A 1 478 ? -63.314 80.751 28.396 1.00 62.70 638 LYS A N 1
ATOM 3787 C CA . LYS A 1 478 ? -63.278 82.167 28.758 1.00 67.18 638 LYS A CA 1
ATOM 3788 C C . LYS A 1 478 ? -62.938 82.392 30.237 1.00 71.52 638 LYS A C 1
ATOM 3789 O O . LYS A 1 478 ? -62.248 83.361 30.567 1.00 73.59 638 LYS A O 1
ATOM 3795 N N . THR A 1 479 ? -63.419 81.520 31.143 1.00 66.87 639 THR A N 1
ATOM 3796 C CA . THR A 1 479 ? -63.362 81.758 32.589 1.00 68.11 639 THR A CA 1
ATOM 3797 C C . THR A 1 479 ? -62.751 80.646 33.439 1.00 67.93 639 THR A C 1
ATOM 3798 O O . THR A 1 479 ? -62.562 80.868 34.636 1.00 68.93 639 THR A O 1
ATOM 3802 N N . GLY A 1 480 ? -62.501 79.454 32.905 1.00 68.68 640 GLY A N 1
ATOM 3803 C CA . GLY A 1 480 ? -62.055 78.346 33.735 1.00 56.70 640 GLY A CA 1
ATOM 3804 C C . GLY A 1 480 ? -63.166 77.551 34.386 1.00 60.35 640 GLY A C 1
ATOM 3805 O O . GLY A 1 480 ? -62.880 76.616 35.142 1.00 60.19 640 GLY A O 1
ATOM 3806 N N . ASN A 1 481 ? -64.425 77.876 34.105 1.00 61.61 641 ASN A N 1
ATOM 3807 C CA . ASN A 1 481 ? -65.590 77.264 34.736 1.00 65.11 641 ASN A CA 1
ATOM 3808 C C . ASN A 1 481 ? -66.656 77.137 33.650 1.00 62.71 641 ASN A C 1
ATOM 3809 O O . ASN A 1 481 ? -67.017 78.151 33.040 1.00 70.01 641 ASN A O 1
ATOM 3814 N N . PRO A 1 482 ? -67.165 75.933 33.350 1.00 64.89 642 PRO A N 1
ATOM 3815 C CA . PRO A 1 482 ? -68.162 75.824 32.269 1.00 71.38 642 PRO A CA 1
ATOM 3816 C C . PRO A 1 482 ? -69.506 76.415 32.641 1.00 73.55 642 PRO A C 1
ATOM 3817 O O . PRO A 1 482 ? -70.296 76.716 31.734 1.00 64.87 642 PRO A O 1
ATOM 3821 N N . ASN A 1 483 ? -69.771 76.621 33.938 1.00 72.74 643 ASN A N 1
ATOM 3822 C CA . ASN A 1 483 ? -71.074 77.079 34.396 1.00 73.55 643 ASN A CA 1
ATOM 3823 C C . ASN A 1 483 ? -71.292 78.557 34.073 1.00 78.64 643 ASN A C 1
ATOM 3824 O O . ASN A 1 483 ? -70.342 79.353 34.076 1.00 75.95 643 ASN A O 1
ATOM 3829 N N . PRO A 1 484 ? -72.536 78.941 33.772 1.00 88.94 644 PRO A N 1
ATOM 3830 C CA . PRO A 1 484 ? -72.871 80.359 33.588 1.00 92.46 644 PRO A CA 1
ATOM 3831 C C . PRO A 1 484 ? -73.026 81.039 34.940 1.00 99.20 644 PRO A C 1
ATOM 3832 O O . PRO A 1 484 ? -73.021 80.395 35.991 1.00 100.09 644 PRO A O 1
ATOM 3836 N N . ASN A 1 485 ? -73.196 82.365 34.896 1.00 112.12 645 ASN A N 1
ATOM 3837 C CA . ASN A 1 485 ? -73.353 83.128 36.136 1.00 116.40 645 ASN A CA 1
ATOM 3838 C C . ASN A 1 485 ? -74.726 82.898 36.767 1.00 118.30 645 ASN A C 1
ATOM 3839 O O . ASN A 1 485 ? -74.828 82.481 37.929 1.00 112.22 645 ASN A O 1
ATOM 3844 N N . THR A 1 486 ? -75.796 83.149 36.011 1.00 125.44 646 THR A N 1
ATOM 3845 C CA . THR A 1 486 ? -77.157 82.910 36.487 1.00 134.16 646 THR A CA 1
ATOM 3846 C C . THR A 1 486 ? -77.534 81.460 36.191 1.00 131.04 646 THR A C 1
ATOM 3847 O O . THR A 1 486 ? -77.610 81.066 35.017 1.00 122.06 646 THR A O 1
ATOM 3851 N N . ALA A 1 487 ? -77.775 80.673 37.250 1.00 130.53 647 ALA A N 1
ATOM 3852 C CA . ALA A 1 487 ? -78.180 79.278 37.078 1.00 135.23 647 ALA A CA 1
ATOM 3853 C C . ALA A 1 487 ? -79.442 79.179 36.215 1.00 143.11 647 ALA A C 1
ATOM 3854 O O . ALA A 1 487 ? -80.396 79.946 36.388 1.00 144.69 647 ALA A O 1
ATOM 3856 N N . SER A 1 488 ? -79.445 78.218 35.283 1.00 139.23 648 SER A N 1
ATOM 3857 C CA . SER A 1 488 ? -80.487 78.076 34.271 1.00 131.19 648 SER A CA 1
ATOM 3858 C C . SER A 1 488 ? -81.148 76.706 34.386 1.00 128.70 648 SER A C 1
ATOM 3859 O O . SER A 1 488 ? -80.609 75.770 34.990 1.00 117.53 648 SER A O 1
ATOM 3862 N N . SER A 1 489 ? -82.349 76.609 33.810 1.00 131.21 649 SER A N 1
ATOM 3863 C CA . SER A 1 489 ? -83.007 75.314 33.687 1.00 132.02 649 SER A CA 1
ATOM 3864 C C . SER A 1 489 ? -82.465 74.539 32.491 1.00 131.51 649 SER A C 1
ATOM 3865 O O . SER A 1 489 ? -82.447 73.298 32.508 1.00 120.23 649 SER A O 1
ATOM 3868 N N . GLU A 1 490 ? -82.007 75.259 31.458 1.00 127.08 650 GLU A N 1
ATOM 3869 C CA . GLU A 1 490 ? -81.390 74.636 30.293 1.00 128.57 650 GLU A CA 1
ATOM 3870 C C . GLU A 1 490 ? -79.920 74.281 30.507 1.00 123.73 650 GLU A C 1
ATOM 3871 O O . GLU A 1 490 ? -79.408 73.396 29.806 1.00 117.74 650 GLU A O 1
ATOM 3877 N N . PHE A 1 491 ? -79.237 74.938 31.460 1.00 121.67 651 PHE A N 1
ATOM 3878 C CA . PHE A 1 491 ? -77.820 74.716 31.761 1.00 104.60 651 PHE A CA 1
ATOM 3879 C C . PHE A 1 491 ? -77.675 74.210 33.189 1.00 98.32 651 PHE A C 1
ATOM 3880 O O . PHE A 1 491 ? -77.368 74.997 34.094 1.00 101.91 651 PHE A O 1
ATOM 3888 N N . PRO A 1 492 ? -77.870 72.903 33.429 1.00 95.45 652 PRO A N 1
ATOM 3889 C CA . PRO A 1 492 ? -77.646 72.370 34.780 1.00 93.42 652 PRO A CA 1
ATOM 3890 C C . PRO A 1 492 ? -76.281 72.716 35.360 1.00 91.61 652 PRO A C 1
ATOM 3891 O O . PRO A 1 492 ? -75.332 73.063 34.648 1.00 93.13 652 PRO A O 1
ATOM 3895 N N . GLU A 1 493 ? -76.206 72.643 36.682 1.00 87.22 653 GLU A N 1
ATOM 3896 C CA . GLU A 1 493 ? -74.966 72.881 37.396 1.00 81.67 653 GLU A CA 1
ATOM 3897 C C . GLU A 1 493 ? -73.988 71.769 37.054 1.00 76.75 653 GLU A C 1
ATOM 3898 O O . GLU A 1 493 ? -74.354 70.587 37.032 1.00 75.30 653 GLU A O 1
ATOM 3904 N N . TRP A 1 494 ? -72.748 72.146 36.766 1.00 70.68 654 TRP A N 1
ATOM 3905 C CA . TRP A 1 494 ? -71.686 71.175 36.524 1.00 67.73 654 TRP A CA 1
ATOM 3906 C C . TRP A 1 494 ? -70.696 71.267 37.674 1.00 61.01 654 TRP A C 1
ATOM 3907 O O . TRP A 1 494 ? -69.835 72.158 37.688 1.00 64.23 654 TRP A O 1
ATOM 3918 N N . PRO A 1 495 ? -70.755 70.373 38.641 1.00 65.15 655 PRO A N 1
ATOM 3919 C CA . PRO A 1 495 ? -69.894 70.507 39.816 1.00 64.41 655 PRO A CA 1
ATOM 3920 C C . PRO A 1 495 ? -68.462 70.114 39.498 1.00 67.98 655 PRO A C 1
ATOM 3921 O O . PRO A 1 495 ? -68.197 69.338 38.578 1.00 67.28 655 PRO A O 1
ATOM 3925 N N . LYS A 1 496 ? -67.537 70.679 40.279 1.00 63.64 656 LYS A N 1
ATOM 3926 C CA . LYS A 1 496 ? -66.119 70.355 40.174 1.00 63.39 656 LYS A CA 1
ATOM 3927 C C . LYS A 1 496 ? -65.874 68.880 40.482 1.00 66.38 656 LYS A C 1
ATOM 3928 O O . LYS A 1 496 ? -66.601 68.248 41.251 1.00 67.33 656 LYS A O 1
ATOM 3934 N N . HIS A 1 497 ? -64.820 68.341 39.876 1.00 65.32 657 HIS A N 1
ATOM 3935 C CA . HIS A 1 497 ? -64.353 66.976 40.096 1.00 58.62 657 HIS A CA 1
ATOM 3936 C C . HIS A 1 497 ? -63.238 67.067 41.129 1.00 60.25 657 HIS A C 1
ATOM 3937 O O . HIS A 1 497 ? -62.080 67.299 40.784 1.00 62.96 657 HIS A O 1
ATOM 3944 N N . THR A 1 498 ? -63.586 66.910 42.411 1.00 58.19 658 THR A N 1
ATOM 3945 C CA . THR A 1 498 ? -62.600 67.041 43.471 1.00 61.72 658 THR A CA 1
ATOM 3946 C C . THR A 1 498 ? -61.891 65.714 43.680 1.00 64.43 658 THR A C 1
ATOM 3947 O O . THR A 1 498 ? -62.386 64.649 43.297 1.00 61.52 658 THR A O 1
ATOM 3951 N N . ALA A 1 499 ? -60.741 65.789 44.349 1.00 58.35 659 ALA A N 1
ATOM 3952 C CA . ALA A 1 499 ? -59.880 64.623 44.508 1.00 65.63 659 ALA A CA 1
ATOM 3953 C C . ALA A 1 499 ? -60.565 63.501 45.265 1.00 69.99 659 ALA A C 1
ATOM 3954 O O . ALA A 1 499 ? -60.298 62.320 45.002 1.00 70.57 659 ALA A O 1
ATOM 3956 N N A HIS A 1 500 ? -61.454 63.820 46.198 0.49 69.96 660 HIS A N 1
ATOM 3957 N N B HIS A 1 500 ? -61.418 63.857 46.232 0.51 69.88 660 HIS A N 1
ATOM 3958 C CA A HIS A 1 500 ? -62.109 62.754 46.933 0.49 69.94 660 HIS A CA 1
ATOM 3959 C CA B HIS A 1 500 ? -62.149 62.933 47.092 0.51 70.23 660 HIS A CA 1
ATOM 3960 C C A HIS A 1 500 ? -63.574 62.561 46.561 0.49 65.55 660 HIS A C 1
ATOM 3961 C C B HIS A 1 500 ? -63.513 62.581 46.511 0.51 65.54 660 HIS A C 1
ATOM 3962 O O A HIS A 1 500 ? -64.095 61.460 46.757 0.49 67.65 660 HIS A O 1
ATOM 3963 O O B HIS A 1 500 ? -63.898 61.408 46.507 0.51 67.77 660 HIS A O 1
ATOM 3976 N N . GLY A 1 501 ? -64.239 63.575 46.002 1.00 59.75 661 GLY A N 1
ATOM 3977 C CA . GLY A 1 501 ? -65.591 63.387 45.499 1.00 63.78 661 GLY A CA 1
ATOM 3978 C C . GLY A 1 501 ? -65.713 62.812 44.092 1.00 69.93 661 GLY A C 1
ATOM 3979 O O . GLY A 1 501 ? -66.631 62.028 43.823 1.00 62.66 661 GLY A O 1
ATOM 3980 N N . ARG A 1 502 ? -64.829 63.234 43.177 1.00 63.19 662 ARG A N 1
ATOM 3981 C CA . ARG A 1 502 ? -64.777 62.723 41.791 1.00 58.52 662 ARG A CA 1
ATOM 3982 C C . ARG A 1 502 ? -66.133 62.759 41.096 1.00 61.37 662 ARG A C 1
ATOM 3983 O O . ARG A 1 502 ? -66.517 61.823 40.386 1.00 61.51 662 ARG A O 1
ATOM 3991 N N . HIS A 1 503 ? -66.862 63.851 41.292 1.00 55.76 663 HIS A N 1
ATOM 3992 C CA . HIS A 1 503 ? -68.136 64.023 40.621 1.00 61.95 663 HIS A CA 1
ATOM 3993 C C . HIS A 1 503 ? -67.920 64.257 39.125 1.00 66.76 663 HIS A C 1
ATOM 3994 O O . HIS A 1 503 ? -66.909 64.830 38.700 1.00 60.93 663 HIS A O 1
ATOM 4001 N N . TYR A 1 504 ? -68.883 63.794 38.327 1.00 57.53 664 TYR A N 1
ATOM 4002 C CA . TYR A 1 504 ? -68.915 64.077 36.899 1.00 61.74 664 TYR A CA 1
ATOM 4003 C C . TYR A 1 504 ? -70.339 64.429 36.507 1.00 61.50 664 TYR A C 1
ATOM 4004 O O . TYR A 1 504 ? -71.300 64.028 37.168 1.00 62.99 664 TYR A O 1
ATOM 4013 N N . LEU A 1 505 ? -70.469 65.172 35.413 1.00 59.96 665 LEU A N 1
ATOM 4014 C CA . LEU A 1 505 ? -71.771 65.517 34.872 1.00 58.23 665 LEU A CA 1
ATOM 4015 C C . LEU A 1 505 ? -72.046 64.659 33.646 1.00 65.44 665 LEU A C 1
ATOM 4016 O O . LEU A 1 505 ? -71.206 64.569 32.748 1.00 64.97 665 LEU A O 1
ATOM 4021 N N . GLU A 1 506 ? -73.219 64.039 33.606 1.00 69.95 666 GLU A N 1
ATOM 4022 C CA . GLU A 1 506 ? -73.654 63.295 32.426 1.00 63.72 666 GLU A CA 1
ATOM 4023 C C . GLU A 1 506 ? -74.166 64.273 31.368 1.00 65.62 666 GLU A C 1
ATOM 4024 O O . GLU A 1 506 ? -75.069 65.075 31.637 1.00 68.71 666 GLU A O 1
ATOM 4030 N N . LEU A 1 507 ? -73.594 64.217 30.160 1.00 59.70 667 LEU A N 1
ATOM 4031 C CA . LEU A 1 507 ? -74.016 65.078 29.062 1.00 61.79 667 LEU A CA 1
ATOM 4032 C C . LEU A 1 507 ? -74.942 64.276 28.150 1.00 68.81 667 LEU A C 1
ATOM 4033 O O . LEU A 1 507 ? -74.514 63.299 27.519 1.00 67.92 667 LEU A O 1
ATOM 4038 N N . GLY A 1 508 ? -76.206 64.680 28.095 1.00 60.85 668 GLY A N 1
ATOM 4039 C CA . GLY A 1 508 ? -77.199 64.001 27.287 1.00 63.53 668 GLY A CA 1
ATOM 4040 C C . GLY A 1 508 ? -78.436 64.863 27.162 1.00 77.45 668 GLY A C 1
ATOM 4041 O O . GLY A 1 508 ? -78.545 65.928 27.783 1.00 76.16 668 GLY A O 1
ATOM 4042 N N . LEU A 1 509 ? -79.399 64.360 26.376 1.00 69.06 669 LEU A N 1
ATOM 4043 C CA . LEU A 1 509 ? -80.605 65.127 26.058 1.00 76.81 669 LEU A CA 1
ATOM 4044 C C . LEU A 1 509 ? -81.497 65.414 27.272 1.00 89.03 669 LEU A C 1
ATOM 4045 O O . LEU A 1 509 ? -81.673 66.574 27.664 1.00 91.17 669 LEU A O 1
ATOM 4050 N N . ASN A 1 510 ? -82.094 64.378 27.850 1.00 79.51 670 ASN A N 1
ATOM 4051 C CA . ASN A 1 510 ? -83.056 64.565 28.932 1.00 98.56 670 ASN A CA 1
ATOM 4052 C C . ASN A 1 510 ? -82.404 64.172 30.248 1.00 94.00 670 ASN A C 1
ATOM 4053 O O . ASN A 1 510 ? -82.813 63.194 30.881 1.00 101.15 670 ASN A O 1
ATOM 4058 N N . THR A 1 511 ? -81.362 64.892 30.651 1.00 86.74 671 THR A N 1
ATOM 4059 C CA . THR A 1 511 ? -80.643 64.471 31.843 1.00 85.01 671 THR A CA 1
ATOM 4060 C C . THR A 1 511 ? -79.826 65.625 32.391 1.00 87.95 671 THR A C 1
ATOM 4061 O O . THR A 1 511 ? -79.388 66.515 31.652 1.00 79.86 671 THR A O 1
ATOM 4065 N N . SER A 1 512 ? -79.644 65.586 33.708 1.00 85.81 672 SER A N 1
ATOM 4066 C CA . SER A 1 512 ? -78.678 66.407 34.422 1.00 83.18 672 SER A CA 1
ATOM 4067 C C . SER A 1 512 ? -78.064 65.590 35.555 1.00 68.23 672 SER A C 1
ATOM 4068 O O . SER A 1 512 ? -77.604 66.146 36.552 1.00 71.84 672 SER A O 1
ATOM 4071 N N . PHE A 1 513 ? -78.037 64.270 35.391 1.00 67.66 673 PHE A N 1
ATOM 4072 C CA . PHE A 1 513 ? -77.515 63.379 36.410 1.00 63.26 673 PHE A CA 1
ATOM 4073 C C . PHE A 1 513 ? -76.039 63.652 36.686 1.00 70.27 673 PHE A C 1
ATOM 4074 O O . PHE A 1 513 ? -75.234 63.839 35.765 1.00 67.37 673 PHE A O 1
ATOM 4082 N N . VAL A 1 514 ? -75.700 63.670 37.975 1.00 68.68 674 VAL A N 1
ATOM 4083 C CA . VAL A 1 514 ? -74.336 63.801 38.474 1.00 71.57 674 VAL A CA 1
ATOM 4084 C C . VAL A 1 514 ? -73.974 62.513 39.211 1.00 70.60 674 VAL A C 1
ATOM 4085 O O . VAL A 1 514 ? -74.688 62.098 40.131 1.00 69.24 674 VAL A O 1
ATOM 4089 N N . GLY A 1 515 ? -72.864 61.891 38.822 1.00 62.02 675 GLY A N 1
ATOM 4090 C CA . GLY A 1 515 ? -72.441 60.669 39.469 1.00 55.82 675 GLY A CA 1
ATOM 4091 C C . GLY A 1 515 ? -71.020 60.821 39.969 1.00 65.01 675 GLY A C 1
ATOM 4092 O O . GLY A 1 515 ? -70.482 61.935 39.978 1.00 63.44 675 GLY A O 1
ATOM 4093 N N . ARG A 1 516 ? -70.389 59.716 40.364 1.00 59.90 676 ARG A N 1
ATOM 4094 C CA . ARG A 1 516 ? -68.998 59.708 40.782 1.00 63.97 676 ARG A CA 1
ATOM 4095 C C . ARG A 1 516 ? -68.221 58.780 39.864 1.00 68.89 676 ARG A C 1
ATOM 4096 O O . ARG A 1 516 ? -68.696 57.692 39.523 1.00 70.29 676 ARG A O 1
ATOM 4104 N N . GLY A 1 517 ? -67.031 59.217 39.460 1.00 60.03 677 GLY A N 1
ATOM 4105 C CA . GLY A 1 517 ? -66.198 58.439 38.574 1.00 62.73 677 GLY A CA 1
ATOM 4106 C C . GLY A 1 517 ? -66.009 59.136 37.237 1.00 64.35 677 GLY A C 1
ATOM 4107 O O . GLY A 1 517 ? -65.478 60.248 37.178 1.00 63.66 677 GLY A O 1
ATOM 4108 N N . PRO A 1 518 ? -66.471 58.521 36.134 1.00 62.99 678 PRO A N 1
ATOM 4109 C CA . PRO A 1 518 ? -67.293 57.301 36.048 1.00 60.31 678 PRO A CA 1
ATOM 4110 C C . PRO A 1 518 ? -66.533 55.977 36.201 1.00 60.29 678 PRO A C 1
ATOM 4111 O O . PRO A 1 518 ? -65.306 55.934 36.098 1.00 57.39 678 PRO A O 1
ATOM 4115 N N . ARG A 1 519 ? -67.271 54.906 36.508 1.00 64.02 679 ARG A N 1
ATOM 4116 C CA . ARG A 1 519 ? -66.744 53.534 36.488 1.00 59.82 679 ARG A CA 1
ATOM 4117 C C . ARG A 1 519 ? -65.532 53.345 37.406 1.00 58.60 679 ARG A C 1
ATOM 4118 O O . ARG A 1 519 ? -64.530 52.717 37.042 1.00 59.53 679 ARG A O 1
ATOM 4126 N N . LEU A 1 520 ? -65.666 53.838 38.645 1.00 59.07 680 LEU A N 1
ATOM 4127 C CA . LEU A 1 520 ? -64.563 53.775 39.605 1.00 57.30 680 LEU A CA 1
ATOM 4128 C C . LEU A 1 520 ? -64.145 52.343 39.921 1.00 58.36 680 LEU A C 1
ATOM 4129 O O . LEU A 1 520 ? -62.946 52.055 40.055 1.00 59.06 680 LEU A O 1
ATOM 4134 N N . ARG A 1 521 ? -65.110 51.431 40.068 1.00 55.73 681 ARG A N 1
ATOM 4135 C CA . ARG A 1 521 ? -64.755 50.049 40.385 1.00 58.64 681 ARG A CA 1
ATOM 4136 C C . ARG A 1 521 ? -63.970 49.400 39.233 1.00 65.41 681 ARG A C 1
ATOM 4137 O O . ARG A 1 521 ? -62.916 48.786 39.448 1.00 63.17 681 ARG A O 1
ATOM 4145 N N . GLN A 1 522 ? -64.443 49.547 37.991 1.00 59.51 682 GLN A N 1
ATOM 4146 C CA . GLN A 1 522 ? -63.691 48.946 36.886 1.00 63.63 682 GLN A CA 1
ATOM 4147 C C . GLN A 1 522 ? -62.321 49.594 36.712 1.00 61.68 682 GLN A C 1
ATOM 4148 O O . GLN A 1 522 ? -61.333 48.907 36.403 1.00 60.71 682 GLN A O 1
ATOM 4154 N N . CYS A 1 523 ? -62.224 50.906 36.938 1.00 55.50 683 CYS A N 1
ATOM 4155 C CA . CYS A 1 523 ? -60.914 51.543 36.835 1.00 53.53 683 CYS A CA 1
ATOM 4156 C C . CYS A 1 523 ? -59.956 51.058 37.920 1.00 64.85 683 CYS A C 1
ATOM 4157 O O . CYS A 1 523 ? -58.757 50.882 37.647 1.00 63.97 683 CYS A O 1
ATOM 4160 N N . ALA A 1 524 ? -60.460 50.803 39.150 1.00 57.20 684 ALA A N 1
ATOM 4161 C CA . ALA A 1 524 ? -59.606 50.219 40.185 1.00 53.14 684 ALA A CA 1
ATOM 4162 C C . ALA A 1 524 ? -59.128 48.819 39.796 1.00 57.99 684 ALA A C 1
ATOM 4163 O O . ALA A 1 524 ? -58.005 48.430 40.136 1.00 59.37 684 ALA A O 1
ATOM 4165 N N . PHE A 1 525 ? -59.967 48.049 39.093 1.00 59.61 685 PHE A N 1
ATOM 4166 C CA . PHE A 1 525 ? -59.555 46.738 38.582 1.00 60.71 685 PHE A CA 1
ATOM 4167 C C . PHE A 1 525 ? -58.301 46.848 37.702 1.00 61.53 685 PHE A C 1
ATOM 4168 O O . PHE A 1 525 ? -57.320 46.111 37.886 1.00 61.08 685 PHE A O 1
ATOM 4176 N N . TRP A 1 526 ? -58.307 47.777 36.746 1.00 53.52 686 TRP A N 1
ATOM 4177 C CA . TRP A 1 526 ? -57.178 47.882 35.824 1.00 61.41 686 TRP A CA 1
ATOM 4178 C C . TRP A 1 526 ? -55.966 48.531 36.475 1.00 62.55 686 TRP A C 1
ATOM 4179 O O . TRP A 1 526 ? -54.827 48.157 36.170 1.00 62.36 686 TRP A O 1
ATOM 4190 N N . LYS A 1 527 ? -56.185 49.530 37.337 1.00 61.38 687 LYS A N 1
ATOM 4191 C CA . LYS A 1 527 ? -55.085 50.325 37.864 1.00 61.81 687 LYS A CA 1
ATOM 4192 C C . LYS A 1 527 ? -54.501 49.778 39.159 1.00 69.17 687 LYS A C 1
ATOM 4193 O O . LYS A 1 527 ? -53.333 50.047 39.441 1.00 73.31 687 LYS A O 1
ATOM 4199 N N . LYS A 1 528 ? -55.258 48.998 39.940 1.00 69.12 688 LYS A N 1
ATOM 4200 C CA . LYS A 1 528 ? -54.771 48.493 41.225 1.00 64.64 688 LYS A CA 1
ATOM 4201 C C . LYS A 1 528 ? -54.785 46.974 41.321 1.00 67.11 688 LYS A C 1
ATOM 4202 O O . LYS A 1 528 ? -53.753 46.380 41.656 1.00 76.52 688 LYS A O 1
ATOM 4208 N N . TYR A 1 529 ? -55.911 46.311 41.027 1.00 64.10 689 TYR A N 1
ATOM 4209 C CA . TYR A 1 529 ? -55.969 44.863 41.227 1.00 62.41 689 TYR A CA 1
ATOM 4210 C C . TYR A 1 529 ? -55.130 44.114 40.190 1.00 65.86 689 TYR A C 1
ATOM 4211 O O . TYR A 1 529 ? -54.235 43.337 40.546 1.00 65.68 689 TYR A O 1
ATOM 4220 N N . LEU A 1 530 ? -55.408 44.315 38.897 1.00 66.58 690 LEU A N 1
ATOM 4221 C CA . LEU A 1 530 ? -54.727 43.492 37.897 1.00 62.29 690 LEU A CA 1
ATOM 4222 C C . LEU A 1 530 ? -53.210 43.648 37.935 1.00 67.79 690 LEU A C 1
ATOM 4223 O O . LEU A 1 530 ? -52.512 42.628 37.790 1.00 71.20 690 LEU A O 1
ATOM 4228 N N . PRO A 1 531 ? -52.640 44.849 38.122 1.00 75.47 691 PRO A N 1
ATOM 4229 C CA . PRO A 1 531 ? -51.176 44.943 38.265 1.00 73.01 691 PRO A CA 1
ATOM 4230 C C . PRO A 1 531 ? -50.604 44.118 39.403 1.00 74.03 691 PRO A C 1
ATOM 4231 O O . PRO A 1 531 ? -49.515 43.549 39.254 1.00 77.71 691 PRO A O 1
ATOM 4235 N N . GLN A 1 532 ? -51.275 44.060 40.553 1.00 72.97 692 GLN A N 1
ATOM 4236 C CA . GLN A 1 532 ? -50.695 43.289 41.642 1.00 74.22 692 GLN A CA 1
ATOM 4237 C C . GLN A 1 532 ? -50.905 41.798 41.443 1.00 72.98 692 GLN A C 1
ATOM 4238 O O . GLN A 1 532 ? -50.089 40.999 41.914 1.00 78.39 692 GLN A O 1
ATOM 4244 N N . LEU A 1 533 ? -51.966 41.404 40.732 1.00 69.55 693 LEU A N 1
ATOM 4245 C CA . LEU A 1 533 ? -52.140 39.988 40.406 1.00 73.81 693 LEU A CA 1
ATOM 4246 C C . LEU A 1 533 ? -51.108 39.524 39.377 1.00 80.70 693 LEU A C 1
ATOM 4247 O O . LEU A 1 533 ? -50.643 38.375 39.419 1.00 75.17 693 LEU A O 1
ATOM 4252 N N . VAL A 1 534 ? -50.747 40.396 38.432 1.00 78.50 694 VAL A N 1
ATOM 4253 C CA . VAL A 1 534 ? -49.707 40.035 37.474 1.00 85.20 694 VAL A CA 1
ATOM 4254 C C . VAL A 1 534 ? -48.369 39.892 38.183 1.00 84.96 694 VAL A C 1
ATOM 4255 O O . VAL A 1 534 ? -47.591 38.983 37.883 1.00 93.94 694 VAL A O 1
ATOM 4259 N N . ALA A 1 535 ? -48.092 40.770 39.149 1.00 87.08 695 ALA A N 1
ATOM 4260 C CA . ALA A 1 535 ? -46.856 40.668 39.918 1.00 83.69 695 ALA A CA 1
ATOM 4261 C C . ALA A 1 535 ? -46.779 39.345 40.668 1.00 95.03 695 ALA A C 1
ATOM 4262 O O . ALA A 1 535 ? -45.779 38.624 40.579 1.00 100.43 695 ALA A O 1
ATOM 4264 N N . ALA A 1 536 ? -47.855 38.990 41.377 1.00 87.86 696 ALA A N 1
ATOM 4265 C CA . ALA A 1 536 ? -47.871 37.787 42.195 1.00 79.04 696 ALA A CA 1
ATOM 4266 C C . ALA A 1 536 ? -47.748 36.507 41.380 1.00 89.58 696 ALA A C 1
ATOM 4267 O O . ALA A 1 536 ? -47.309 35.494 41.927 1.00 99.50 696 ALA A O 1
ATOM 4269 N N . THR A 1 537 ? -48.113 36.514 40.097 1.00 90.83 697 THR A N 1
ATOM 4270 C CA . THR A 1 537 ? -48.176 35.283 39.320 1.00 90.04 697 THR A CA 1
ATOM 4271 C C . THR A 1 537 ? -47.136 35.233 38.201 1.00 98.59 697 THR A C 1
ATOM 4272 O O . THR A 1 537 ? -47.338 34.543 37.201 1.00 103.24 697 THR A O 1
ATOM 4276 N N . SER A 1 538 ? -46.007 35.926 38.359 1.00 108.33 698 SER A N 1
ATOM 4277 C CA . SER A 1 538 ? -45.003 35.967 37.292 1.00 119.46 698 SER A CA 1
ATOM 4278 C C . SER A 1 538 ? -43.732 35.243 37.713 1.00 134.86 698 SER A C 1
ATOM 4279 O O . SER A 1 538 ? -42.620 35.734 37.475 1.00 135.83 698 SER A O 1
ATOM 4282 N N . ASN A 1 539 ? -43.895 34.059 38.301 1.00 144.82 699 ASN A N 1
ATOM 4283 C CA . ASN A 1 539 ? -42.785 33.263 38.829 1.00 146.27 699 ASN A CA 1
ATOM 4284 C C . ASN A 1 539 ? -41.759 32.879 37.753 1.00 138.26 699 ASN A C 1
ATOM 4285 O O . ASN A 1 539 ? -40.681 33.475 37.668 1.00 125.68 699 ASN A O 1
ATOM 4290 N N . ASN B 1 3 ? -81.070 94.279 1.312 1.00 111.31 163 ASN B N 1
ATOM 4291 C CA . ASN B 1 3 ? -81.922 93.222 0.776 1.00 118.63 163 ASN B CA 1
ATOM 4292 C C . ASN B 1 3 ? -81.261 91.844 0.941 1.00 118.08 163 ASN B C 1
ATOM 4293 O O . ASN B 1 3 ? -80.070 91.676 0.628 1.00 111.13 163 ASN B O 1
ATOM 4298 N N . ASP B 1 4 ? -82.053 90.859 1.406 1.00 109.82 164 ASP B N 1
ATOM 4299 C CA . ASP B 1 4 ? -81.549 89.519 1.710 1.00 105.80 164 ASP B CA 1
ATOM 4300 C C . ASP B 1 4 ? -81.679 88.607 0.489 1.00 96.12 164 ASP B C 1
ATOM 4301 O O . ASP B 1 4 ? -82.790 88.117 0.215 1.00 93.80 164 ASP B O 1
ATOM 4306 N N . PRO B 1 5 ? -80.589 88.284 -0.221 1.00 88.37 165 PRO B N 1
ATOM 4307 C CA . PRO B 1 5 ? -80.735 87.494 -1.460 1.00 87.21 165 PRO B CA 1
ATOM 4308 C C . PRO B 1 5 ? -81.236 86.077 -1.230 1.00 87.41 165 PRO B C 1
ATOM 4309 O O . PRO B 1 5 ? -81.657 85.440 -2.201 1.00 88.52 165 PRO B O 1
ATOM 4313 N N . LEU B 1 6 ? -81.217 85.571 0.010 1.00 81.42 166 LEU B N 1
ATOM 4314 C CA . LEU B 1 6 ? -81.706 84.235 0.320 1.00 70.56 166 LEU B CA 1
ATOM 4315 C C . LEU B 1 6 ? -83.190 84.203 0.641 1.00 75.60 166 LEU B C 1
ATOM 4316 O O . LEU B 1 6 ? -83.758 83.111 0.788 1.00 70.02 166 LEU B O 1
ATOM 4321 N N . VAL B 1 7 ? -83.826 85.359 0.799 1.00 76.09 167 VAL B N 1
ATOM 4322 C CA . VAL B 1 7 ? -85.274 85.426 0.938 1.00 68.24 167 VAL B CA 1
ATOM 4323 C C . VAL B 1 7 ? -85.825 85.659 -0.453 1.00 76.77 167 VAL B C 1
ATOM 4324 O O . VAL B 1 7 ? -85.280 86.475 -1.209 1.00 77.53 167 VAL B O 1
ATOM 4328 N N . VAL B 1 8 ? -86.832 84.867 -0.827 1.00 78.16 168 VAL B N 1
ATOM 4329 C CA . VAL B 1 8 ? -87.424 84.876 -2.166 1.00 70.63 168 VAL B CA 1
ATOM 4330 C C . VAL B 1 8 ? -88.929 84.941 -1.994 1.00 68.39 168 VAL B C 1
ATOM 4331 O O . VAL B 1 8 ? -89.496 84.228 -1.157 1.00 71.07 168 VAL B O 1
ATOM 4335 N N . ASN B 1 9 ? -89.571 85.805 -2.757 1.00 70.20 169 ASN B N 1
ATOM 4336 C CA . ASN B 1 9 ? -91.014 85.970 -2.667 1.00 81.01 169 ASN B CA 1
ATOM 4337 C C . ASN B 1 9 ? -91.660 85.087 -3.737 1.00 87.65 169 ASN B C 1
ATOM 4338 O O . ASN B 1 9 ? -91.688 85.444 -4.917 1.00 82.36 169 ASN B O 1
ATOM 4343 N N . THR B 1 10 ? -92.162 83.921 -3.337 1.00 79.27 170 THR B N 1
ATOM 4344 C CA . THR B 1 10 ? -92.855 83.074 -4.292 1.00 71.14 170 THR B CA 1
ATOM 4345 C C . THR B 1 10 ? -94.304 83.507 -4.378 1.00 79.32 170 THR B C 1
ATOM 4346 O O . THR B 1 10 ? -94.803 84.257 -3.531 1.00 78.64 170 THR B O 1
ATOM 4350 N N . ASP B 1 11 ? -95.002 82.970 -5.383 1.00 77.31 171 ASP B N 1
ATOM 4351 C CA . ASP B 1 11 ? -96.393 83.333 -5.611 1.00 78.04 171 ASP B CA 1
ATOM 4352 C C . ASP B 1 11 ? -97.303 82.910 -4.460 1.00 70.39 171 ASP B C 1
ATOM 4353 O O . ASP B 1 11 ? -98.493 83.226 -4.476 1.00 87.05 171 ASP B O 1
ATOM 4358 N N . LYS B 1 12 ? -96.782 82.223 -3.445 1.00 72.11 172 LYS B N 1
ATOM 4359 C CA . LYS B 1 12 ? -97.603 81.853 -2.297 1.00 72.50 172 LYS B CA 1
ATOM 4360 C C . LYS B 1 12 ? -97.080 82.403 -0.978 1.00 75.39 172 LYS B C 1
ATOM 4361 O O . LYS B 1 12 ? -97.701 82.171 0.080 1.00 69.21 172 LYS B O 1
ATOM 4367 N N . GLY B 1 13 ? -95.951 83.084 -0.994 1.00 73.35 173 GLY B N 1
ATOM 4368 C CA . GLY B 1 13 ? -95.376 83.573 0.241 1.00 76.89 173 GLY B CA 1
ATOM 4369 C C . GLY B 1 13 ? -93.869 83.680 0.139 1.00 77.10 173 GLY B C 1
ATOM 4370 O O . GLY B 1 13 ? -93.255 83.323 -0.864 1.00 76.42 173 GLY B O 1
ATOM 4371 N N . ARG B 1 14 ? -93.277 84.179 1.220 1.00 80.90 174 ARG B N 1
ATOM 4372 C CA . ARG B 1 14 ? -91.835 84.341 1.241 1.00 76.07 174 ARG B CA 1
ATOM 4373 C C . ARG B 1 14 ? -91.195 83.092 1.834 1.00 66.35 174 ARG B C 1
ATOM 4374 O O . ARG B 1 14 ? -91.837 82.335 2.565 1.00 62.70 174 ARG B O 1
ATOM 4382 N N . ILE B 1 15 ? -89.964 82.820 1.404 1.00 62.51 175 ILE B N 1
ATOM 4383 C CA . ILE B 1 15 ? -89.205 81.662 1.854 1.00 63.09 175 ILE B CA 1
ATOM 4384 C C . ILE B 1 15 ? -87.763 82.112 2.028 1.00 71.57 175 ILE B C 1
ATOM 4385 O O . ILE B 1 15 ? -87.292 83.043 1.358 1.00 67.03 175 ILE B O 1
ATOM 4390 N N . ARG B 1 16 ? -87.053 81.425 2.925 1.00 67.64 176 ARG B N 1
ATOM 4391 C CA . ARG B 1 16 ? -85.655 81.712 3.208 1.00 68.70 176 ARG B CA 1
ATOM 4392 C C . ARG B 1 16 ? -84.825 80.460 2.972 1.00 64.70 176 ARG B C 1
ATOM 4393 O O . ARG B 1 16 ? -85.128 79.394 3.525 1.00 61.37 176 ARG B O 1
ATOM 4401 N N . GLY B 1 17 ? -83.784 80.602 2.154 1.00 65.67 177 GLY B N 1
ATOM 4402 C CA . GLY B 1 17 ? -82.822 79.556 1.893 1.00 69.42 177 GLY B CA 1
ATOM 4403 C C . GLY B 1 17 ? -81.540 79.759 2.681 1.00 77.25 177 GLY B C 1
ATOM 4404 O O . GLY B 1 17 ? -81.488 80.529 3.644 1.00 72.33 177 GLY B O 1
ATOM 4405 N N . ILE B 1 18 ? -80.480 79.078 2.244 1.00 72.70 178 ILE B N 1
ATOM 4406 C CA . ILE B 1 18 ? -79.228 79.060 2.988 1.00 70.07 178 ILE B CA 1
ATOM 4407 C C . ILE B 1 18 ? -78.081 78.795 2.021 1.00 71.32 178 ILE B C 1
ATOM 4408 O O . ILE B 1 18 ? -78.240 78.081 1.032 1.00 71.65 178 ILE B O 1
ATOM 4413 N N . THR B 1 19 ? -76.928 79.405 2.292 1.00 69.64 179 THR B N 1
ATOM 4414 C CA . THR B 1 19 ? -75.726 79.194 1.497 1.00 72.84 179 THR B CA 1
ATOM 4415 C C . THR B 1 19 ? -74.959 78.016 2.078 1.00 69.53 179 THR B C 1
ATOM 4416 O O . THR B 1 19 ? -74.800 77.930 3.289 1.00 68.54 179 THR B O 1
ATOM 4420 N N . VAL B 1 20 ? -74.521 77.085 1.229 1.00 75.51 180 VAL B N 1
ATOM 4421 C CA . VAL B 1 20 ? -73.776 75.911 1.679 1.00 69.36 180 VAL B CA 1
ATOM 4422 C C . VAL B 1 20 ? -72.661 75.651 0.681 1.00 71.19 180 VAL B C 1
ATOM 4423 O O . VAL B 1 20 ? -72.603 76.261 -0.386 1.00 71.62 180 VAL B O 1
ATOM 4427 N N . ASP B 1 21 ? -71.761 74.735 1.039 1.00 77.28 181 ASP B N 1
ATOM 4428 C CA . ASP B 1 21 ? -70.660 74.347 0.158 1.00 78.03 181 ASP B CA 1
ATOM 4429 C C . ASP B 1 21 ? -71.028 73.070 -0.591 1.00 79.65 181 ASP B C 1
ATOM 4430 O O . ASP B 1 21 ? -71.564 72.123 -0.004 1.00 71.75 181 ASP B O 1
ATOM 4435 N N . ALA B 1 22 ? -70.692 73.025 -1.876 1.00 73.03 182 ALA B N 1
ATOM 4436 C CA . ALA B 1 22 ? -70.646 71.747 -2.568 1.00 81.98 182 ALA B CA 1
ATOM 4437 C C . ALA B 1 22 ? -69.480 70.938 -2.003 1.00 83.32 182 ALA B C 1
ATOM 4438 O O . ALA B 1 22 ? -68.520 71.512 -1.479 1.00 83.22 182 ALA B O 1
ATOM 4440 N N . PRO B 1 23 ? -69.527 69.590 -2.108 1.00 81.52 183 PRO B N 1
ATOM 4441 C CA . PRO B 1 23 ? -68.393 68.780 -1.626 1.00 81.27 183 PRO B CA 1
ATOM 4442 C C . PRO B 1 23 ? -67.032 69.225 -2.144 1.00 84.48 183 PRO B C 1
ATOM 4443 O O . PRO B 1 23 ? -66.011 68.981 -1.498 1.00 83.91 183 PRO B O 1
ATOM 4447 N N . SER B 1 24 ? -67.015 69.939 -3.266 1.00 83.99 184 SER B N 1
ATOM 4448 C CA . SER B 1 24 ? -65.789 70.443 -3.859 1.00 84.39 184 SER B CA 1
ATOM 4449 C C . SER B 1 24 ? -65.267 71.695 -3.174 1.00 84.67 184 SER B C 1
ATOM 4450 O O . SER B 1 24 ? -64.113 72.068 -3.409 1.00 88.47 184 SER B O 1
ATOM 4453 N N . GLY B 1 25 ? -66.082 72.353 -2.347 1.00 83.91 185 GLY B N 1
ATOM 4454 C CA . GLY B 1 25 ? -65.752 73.644 -1.786 1.00 75.03 185 GLY B CA 1
ATOM 4455 C C . GLY B 1 25 ? -66.424 74.842 -2.444 1.00 86.91 185 GLY B C 1
ATOM 4456 O O . GLY B 1 25 ? -66.487 75.910 -1.815 1.00 87.37 185 GLY B O 1
ATOM 4457 N N . LYS B 1 26 ? -66.986 74.700 -3.650 1.00 88.34 186 LYS B N 1
ATOM 4458 C CA . LYS B 1 26 ? -67.684 75.844 -4.235 1.00 80.40 186 LYS B CA 1
ATOM 4459 C C . LYS B 1 26 ? -69.015 76.052 -3.524 1.00 80.86 186 LYS B C 1
ATOM 4460 O O . LYS B 1 26 ? -69.631 75.107 -3.019 1.00 84.76 186 LYS B O 1
ATOM 4466 N N . LYS B 1 27 ? -69.478 77.297 -3.516 1.00 75.57 187 LYS B N 1
ATOM 4467 C CA . LYS B 1 27 ? -70.652 77.659 -2.732 1.00 82.32 187 LYS B CA 1
ATOM 4468 C C . LYS B 1 27 ? -71.877 77.765 -3.624 1.00 76.94 187 LYS B C 1
ATOM 4469 O O . LYS B 1 27 ? -71.782 78.246 -4.744 1.00 69.44 187 LYS B O 1
ATOM 4475 N N . VAL B 1 28 ? -73.034 77.344 -3.107 1.00 70.86 188 VAL B N 1
ATOM 4476 C CA . VAL B 1 28 ? -74.296 77.438 -3.831 1.00 75.47 188 VAL B CA 1
ATOM 4477 C C . VAL B 1 28 ? -75.338 77.921 -2.843 1.00 72.31 188 VAL B C 1
ATOM 4478 O O . VAL B 1 28 ? -75.174 77.779 -1.630 1.00 74.30 188 VAL B O 1
ATOM 4482 N N . ASP B 1 29 ? -76.424 78.494 -3.373 1.00 65.25 189 ASP B N 1
ATOM 4483 C CA . ASP B 1 29 ? -77.589 78.793 -2.552 1.00 63.48 189 ASP B CA 1
ATOM 4484 C C . ASP B 1 29 ? -78.623 77.690 -2.733 1.00 70.11 189 ASP B C 1
ATOM 4485 O O . ASP B 1 29 ? -78.754 77.103 -3.808 1.00 72.94 189 ASP B O 1
ATOM 4490 N N . VAL B 1 30 ? -79.374 77.430 -1.672 1.00 67.14 190 VAL B N 1
ATOM 4491 C CA . VAL B 1 30 ? -80.156 76.213 -1.551 1.00 64.01 190 VAL B CA 1
ATOM 4492 C C . VAL B 1 30 ? -81.482 76.543 -0.879 1.00 63.64 190 VAL B C 1
ATOM 4493 O O . VAL B 1 30 ? -81.516 77.288 0.101 1.00 70.66 190 VAL B O 1
ATOM 4497 N N . TRP B 1 31 ? -82.582 76.017 -1.415 1.00 65.36 191 TRP B N 1
ATOM 4498 C CA . TRP B 1 31 ? -83.894 76.108 -0.769 1.00 57.90 191 TRP B CA 1
ATOM 4499 C C . TRP B 1 31 ? -84.476 74.705 -0.751 1.00 63.34 191 TRP B C 1
ATOM 4500 O O . TRP B 1 31 ? -84.814 74.162 -1.809 1.00 65.24 191 TRP B O 1
ATOM 4511 N N . LEU B 1 32 ? -84.579 74.108 0.432 1.00 61.13 192 LEU B N 1
ATOM 4512 C CA . LEU B 1 32 ? -85.009 72.730 0.576 1.00 59.01 192 LEU B CA 1
ATOM 4513 C C . LEU B 1 32 ? -86.422 72.683 1.115 1.00 64.33 192 LEU B C 1
ATOM 4514 O O . LEU B 1 32 ? -86.780 73.467 1.992 1.00 68.72 192 LEU B O 1
ATOM 4519 N N . GLY B 1 33 ? -87.233 71.781 0.575 1.00 63.08 193 GLY B N 1
ATOM 4520 C CA . GLY B 1 33 ? -88.555 71.587 1.152 1.00 54.42 193 GLY B CA 1
ATOM 4521 C C . GLY B 1 33 ? -89.555 72.705 0.900 1.00 62.66 193 GLY B C 1
ATOM 4522 O O . GLY B 1 33 ? -90.296 73.059 1.815 1.00 66.55 193 GLY B O 1
ATOM 4523 N N . ILE B 1 34 ? -89.601 73.271 -0.313 1.00 60.71 194 ILE B N 1
ATOM 4524 C CA . ILE B 1 34 ? -90.647 74.237 -0.674 1.00 56.76 194 ILE B CA 1
ATOM 4525 C C . ILE B 1 34 ? -91.966 73.514 -0.936 1.00 60.68 194 ILE B C 1
ATOM 4526 O O . ILE B 1 34 ? -91.996 72.625 -1.795 1.00 65.72 194 ILE B O 1
ATOM 4531 N N . PRO B 1 35 ? -93.069 73.817 -0.247 1.00 63.21 195 PRO B N 1
ATOM 4532 C CA . PRO B 1 35 ? -94.320 73.101 -0.548 1.00 61.38 195 PRO B CA 1
ATOM 4533 C C . PRO B 1 35 ? -94.965 73.616 -1.828 1.00 66.33 195 PRO B C 1
ATOM 4534 O O . PRO B 1 35 ? -94.916 74.808 -2.152 1.00 62.78 195 PRO B O 1
ATOM 4538 N N . TYR B 1 36 ? -95.529 72.685 -2.600 1.00 63.99 196 TYR B N 1
ATOM 4539 C CA . TYR B 1 36 ? -96.214 73.055 -3.831 1.00 58.75 196 TYR B CA 1
ATOM 4540 C C . TYR B 1 36 ? -97.627 72.503 -3.910 1.00 59.40 196 TYR B C 1
ATOM 4541 O O . TYR B 1 36 ? -98.324 72.779 -4.887 1.00 66.03 196 TYR B O 1
ATOM 4550 N N . ALA B 1 37 ? -98.075 71.759 -2.901 1.00 59.67 197 ALA B N 1
ATOM 4551 C CA . ALA B 1 37 ? -99.428 71.237 -2.879 1.00 55.37 197 ALA B CA 1
ATOM 4552 C C . ALA B 1 37 ? -99.901 71.231 -1.439 1.00 62.92 197 ALA B C 1
ATOM 4553 O O . ALA B 1 37 ? -99.091 71.307 -0.523 1.00 61.91 197 ALA B O 1
ATOM 4555 N N . GLN B 1 38 ? -101.218 71.152 -1.244 1.00 60.40 198 GLN B N 1
ATOM 4556 C CA . GLN B 1 38 ? -101.732 70.733 0.047 1.00 61.88 198 GLN B CA 1
ATOM 4557 C C . GLN B 1 38 ? -101.232 69.324 0.353 1.00 66.11 198 GLN B C 1
ATOM 4558 O O . GLN B 1 38 ? -101.167 68.489 -0.551 1.00 67.57 198 GLN B O 1
ATOM 4564 N N . PRO B 1 39 ? -100.874 69.029 1.604 1.00 65.27 199 PRO B N 1
ATOM 4565 C CA . PRO B 1 39 ? -100.580 67.643 1.995 1.00 59.38 199 PRO B CA 1
ATOM 4566 C C . PRO B 1 39 ? -101.691 66.713 1.547 1.00 62.56 199 PRO B C 1
ATOM 4567 O O . PRO B 1 39 ? -102.866 66.963 1.847 1.00 65.64 199 PRO B O 1
ATOM 4571 N N . PRO B 1 40 ? -101.366 65.624 0.810 1.00 65.87 200 PRO B N 1
ATOM 4572 C CA . PRO B 1 40 ? -102.421 64.763 0.249 1.00 60.62 200 PRO B CA 1
ATOM 4573 C C . PRO B 1 40 ? -102.934 63.738 1.255 1.00 62.39 200 PRO B C 1
ATOM 4574 O O . PRO B 1 40 ? -102.873 62.531 1.030 1.00 67.13 200 PRO B O 1
ATOM 4578 N N . VAL B 1 41 ? -103.487 64.222 2.372 1.00 67.84 201 VAL B N 1
ATOM 4579 C CA . VAL B 1 41 ? -103.786 63.363 3.512 1.00 61.97 201 VAL B CA 1
ATOM 4580 C C . VAL B 1 41 ? -105.284 63.348 3.780 1.00 65.33 201 VAL B C 1
ATOM 4581 O O . VAL B 1 41 ? -106.042 64.181 3.285 1.00 62.14 201 VAL B O 1
ATOM 4585 N N . GLY B 1 42 ? -105.701 62.383 4.587 1.00 66.92 202 GLY B N 1
ATOM 4586 C CA . GLY B 1 42 ? -107.091 62.261 4.943 1.00 63.29 202 GLY B CA 1
ATOM 4587 C C . GLY B 1 42 ? -107.963 61.953 3.744 1.00 71.34 202 GLY B C 1
ATOM 4588 O O . GLY B 1 42 ? -107.776 60.949 3.055 1.00 69.44 202 GLY B O 1
ATOM 4589 N N . PRO B 1 43 ? -108.965 62.800 3.494 1.00 74.18 203 PRO B N 1
ATOM 4590 C CA . PRO B 1 43 ? -109.826 62.590 2.319 1.00 72.50 203 PRO B CA 1
ATOM 4591 C C . PRO B 1 43 ? -109.109 62.787 0.993 1.00 69.95 203 PRO B C 1
ATOM 4592 O O . PRO B 1 43 ? -109.632 62.354 -0.047 1.00 66.34 203 PRO B O 1
ATOM 4596 N N . LEU B 1 44 ? -107.958 63.462 0.990 1.00 65.58 204 LEU B N 1
ATOM 4597 C CA . LEU B 1 44 ? -107.233 63.730 -0.238 1.00 60.65 204 LEU B CA 1
ATOM 4598 C C . LEU B 1 44 ? -106.341 62.573 -0.688 1.00 71.15 204 LEU B C 1
ATOM 4599 O O . LEU B 1 44 ? -105.794 62.645 -1.795 1.00 66.14 204 LEU B O 1
ATOM 4604 N N . ARG B 1 45 ? -106.186 61.516 0.117 1.00 63.88 205 ARG B N 1
ATOM 4605 C CA . ARG B 1 45 ? -105.396 60.370 -0.315 1.00 68.57 205 ARG B CA 1
ATOM 4606 C C . ARG B 1 45 ? -105.965 59.792 -1.606 1.00 65.44 205 ARG B C 1
ATOM 4607 O O . ARG B 1 45 ? -107.186 59.725 -1.780 1.00 66.17 205 ARG B O 1
ATOM 4615 N N . PHE B 1 46 ? -105.057 59.360 -2.497 1.00 59.51 206 PHE B N 1
ATOM 4616 C CA . PHE B 1 46 ? -105.336 58.778 -3.813 1.00 67.69 206 PHE B CA 1
ATOM 4617 C C . PHE B 1 46 ? -105.801 59.813 -4.823 1.00 61.53 206 PHE B C 1
ATOM 4618 O O . PHE B 1 46 ? -105.894 59.513 -6.008 1.00 62.20 206 PHE B O 1
ATOM 4626 N N . ARG B 1 47 ? -106.076 61.031 -4.399 1.00 66.32 207 ARG B N 1
ATOM 4627 C CA . ARG B 1 47 ? -106.669 61.987 -5.313 1.00 59.87 207 ARG B CA 1
ATOM 4628 C C . ARG B 1 47 ? -105.615 62.944 -5.844 1.00 63.02 207 ARG B C 1
ATOM 4629 O O . ARG B 1 47 ? -104.504 63.045 -5.317 1.00 62.55 207 ARG B O 1
ATOM 4637 N N . HIS B 1 48 ? -105.975 63.641 -6.917 1.00 55.21 208 HIS B N 1
ATOM 4638 C CA . HIS B 1 48 ? -105.038 64.573 -7.512 1.00 62.54 208 HIS B CA 1
ATOM 4639 C C . HIS B 1 48 ? -104.672 65.677 -6.527 1.00 57.46 208 HIS B C 1
ATOM 4640 O O . HIS B 1 48 ? -105.483 66.053 -5.681 1.00 57.19 208 HIS B O 1
ATOM 4647 N N . PRO B 1 49 ? -103.473 66.243 -6.649 1.00 62.23 209 PRO B N 1
ATOM 4648 C CA . PRO B 1 49 ? -103.033 67.245 -5.675 1.00 54.98 209 PRO B CA 1
ATOM 4649 C C . PRO B 1 49 ? -103.814 68.538 -5.829 1.00 61.69 209 PRO B C 1
ATOM 4650 O O . PRO B 1 49 ? -104.197 68.928 -6.935 1.00 59.99 209 PRO B O 1
ATOM 4654 N N . ARG B 1 50 ? -104.052 69.243 -4.647 1.00 59.58 210 ARG B N 1
ATOM 4655 C CA . ARG B 1 50 ? -104.495 70.628 -4.743 1.00 64.28 210 ARG B CA 1
ATOM 4656 C C . ARG B 1 50 ? -103.294 71.542 -4.572 1.00 54.17 210 ARG B C 1
ATOM 4657 O O . ARG B 1 50 ? -102.353 71.175 -3.877 1.00 61.97 210 ARG B O 1
ATOM 4665 N N . PRO B 1 51 ? -103.269 72.714 -5.214 1.00 56.41 211 PRO B N 1
ATOM 4666 C CA . PRO B 1 51 ? -102.163 73.658 -4.993 1.00 55.99 211 PRO B CA 1
ATOM 4667 C C . PRO B 1 51 ? -102.049 74.076 -3.525 1.00 67.51 211 PRO B C 1
ATOM 4668 O O . PRO B 1 51 ? -102.991 73.946 -2.731 1.00 67.75 211 PRO B O 1
ATOM 4672 N N . ALA B 1 52 ? -100.867 74.580 -3.163 1.00 57.65 212 ALA B N 1
ATOM 4673 C CA . ALA B 1 52 ? -100.613 74.943 -1.770 1.00 78.17 212 ALA B CA 1
ATOM 4674 C C . ALA B 1 52 ? -101.287 76.267 -1.420 1.00 70.25 212 ALA B C 1
ATOM 4675 O O . ALA B 1 52 ? -101.370 77.179 -2.256 1.00 77.28 212 ALA B O 1
ATOM 4677 N N . GLU B 1 53 ? -101.768 76.363 -0.177 1.00 73.48 213 GLU B N 1
ATOM 4678 C CA . GLU B 1 53 ? -102.380 77.593 0.317 1.00 80.86 213 GLU B CA 1
ATOM 4679 C C . GLU B 1 53 ? -101.326 78.635 0.669 1.00 68.75 213 GLU B C 1
ATOM 4680 O O . GLU B 1 53 ? -100.230 78.289 1.107 1.00 72.02 213 GLU B O 1
ATOM 4686 N N . LYS B 1 54 ? -101.637 79.907 0.371 1.00 68.03 214 LYS B N 1
ATOM 4687 C CA . LYS B 1 54 ? -100.775 81.042 0.711 1.00 75.98 214 LYS B CA 1
ATOM 4688 C C . LYS B 1 54 ? -100.411 81.017 2.190 1.00 68.30 214 LYS B C 1
ATOM 4689 O O . LYS B 1 54 ? -101.212 80.595 3.031 1.00 65.53 214 LYS B O 1
ATOM 4695 N N . TRP B 1 55 ? -99.215 81.523 2.511 1.00 72.19 215 TRP B N 1
ATOM 4696 C CA . TRP B 1 55 ? -98.788 81.691 3.908 1.00 78.03 215 TRP B CA 1
ATOM 4697 C C . TRP B 1 55 ? -98.227 83.092 4.127 1.00 78.79 215 TRP B C 1
ATOM 4698 O O . TRP B 1 55 ? -97.570 83.667 3.245 1.00 70.71 215 TRP B O 1
ATOM 4709 N N . THR B 1 56 ? -98.489 83.632 5.319 1.00 80.80 216 THR B N 1
ATOM 4710 C CA . THR B 1 56 ? -97.873 84.874 5.761 1.00 84.30 216 THR B CA 1
ATOM 4711 C C . THR B 1 56 ? -96.523 84.582 6.409 1.00 81.94 216 THR B C 1
ATOM 4712 O O . THR B 1 56 ? -96.300 83.514 6.989 1.00 83.44 216 THR B O 1
ATOM 4716 N N . GLY B 1 57 ? -95.629 85.548 6.322 1.00 77.31 217 GLY B N 1
ATOM 4717 C CA . GLY B 1 57 ? -94.347 85.414 6.969 1.00 83.27 217 GLY B CA 1
ATOM 4718 C C . GLY B 1 57 ? -93.270 84.916 6.030 1.00 81.17 217 GLY B C 1
ATOM 4719 O O . GLY B 1 57 ? -93.398 84.955 4.809 1.00 88.53 217 GLY B O 1
ATOM 4720 N N . VAL B 1 58 ? -92.183 84.440 6.625 1.00 75.29 218 VAL B N 1
ATOM 4721 C CA . VAL B 1 58 ? -91.087 83.843 5.882 1.00 72.71 218 VAL B CA 1
ATOM 4722 C C . VAL B 1 58 ? -90.968 82.385 6.300 1.00 79.17 218 VAL B C 1
ATOM 4723 O O . VAL B 1 58 ? -90.754 82.081 7.479 1.00 78.52 218 VAL B O 1
ATOM 4727 N N . LEU B 1 59 ? -91.154 81.484 5.345 1.00 75.68 219 LEU B N 1
ATOM 4728 C CA . LEU B 1 59 ? -91.018 80.059 5.603 1.00 74.00 219 LEU B CA 1
ATOM 4729 C C . LEU B 1 59 ? -89.553 79.677 5.408 1.00 67.72 219 LEU B C 1
ATOM 4730 O O . LEU B 1 59 ? -88.960 79.969 4.362 1.00 71.76 219 LEU B O 1
ATOM 4735 N N . ASN B 1 60 ? -88.949 79.096 6.437 1.00 69.08 220 ASN B N 1
ATOM 4736 C CA . ASN B 1 60 ? -87.553 78.687 6.361 1.00 72.25 220 ASN B CA 1
ATOM 4737 C C . ASN B 1 60 ? -87.533 77.384 5.570 1.00 77.58 220 ASN B C 1
ATOM 4738 O O . ASN B 1 60 ? -88.082 76.366 6.008 1.00 78.05 220 ASN B O 1
ATOM 4743 N N . THR B 1 61 ? -86.939 77.413 4.385 1.00 69.15 221 THR B N 1
ATOM 4744 C CA . THR B 1 61 ? -86.894 76.230 3.527 1.00 66.95 221 THR B CA 1
ATOM 4745 C C . THR B 1 61 ? -85.436 75.794 3.491 1.00 64.23 221 THR B C 1
ATOM 4746 O O . THR B 1 61 ? -84.699 76.083 2.554 1.00 63.44 221 THR B O 1
ATOM 4750 N N . THR B 1 62 ? -85.006 75.138 4.568 1.00 63.64 222 THR B N 1
ATOM 4751 C CA . THR B 1 62 ? -83.602 74.818 4.740 1.00 68.93 222 THR B CA 1
ATOM 4752 C C . THR B 1 62 ? -83.391 73.380 5.160 1.00 69.13 222 THR B C 1
ATOM 4753 O O . THR B 1 62 ? -82.244 72.984 5.386 1.00 71.03 222 THR B O 1
ATOM 4757 N N . THR B 1 63 ? -84.440 72.631 5.345 1.00 61.49 223 THR B N 1
ATOM 4758 C CA . THR B 1 63 ? -84.305 71.258 5.784 1.00 71.08 223 THR B CA 1
ATOM 4759 C C . THR B 1 63 ? -84.782 70.314 4.682 1.00 74.72 223 THR B C 1
ATOM 4760 O O . THR B 1 63 ? -85.838 70.562 4.089 1.00 74.63 223 THR B O 1
ATOM 4764 N N . PRO B 1 64 ? -84.047 69.241 4.387 1.00 77.37 224 PRO B N 1
ATOM 4765 C CA . PRO B 1 64 ? -84.505 68.277 3.366 1.00 71.10 224 PRO B CA 1
ATOM 4766 C C . PRO B 1 64 ? -85.866 67.715 3.736 1.00 65.83 224 PRO B C 1
ATOM 4767 O O . PRO B 1 64 ? -86.118 67.370 4.896 1.00 65.15 224 PRO B O 1
ATOM 4771 N N . PRO B 1 65 ? -86.787 67.647 2.782 1.00 61.45 225 PRO B N 1
ATOM 4772 C CA . PRO B 1 65 ? -88.176 67.320 3.110 1.00 60.41 225 PRO B CA 1
ATOM 4773 C C . PRO B 1 65 ? -88.371 65.841 3.386 1.00 60.76 225 PRO B C 1
ATOM 4774 O O . PRO B 1 65 ? -87.531 65.003 3.051 1.00 61.14 225 PRO B O 1
ATOM 4778 N N . ASN B 1 66 ? -89.553 65.532 3.918 1.00 50.48 226 ASN B N 1
ATOM 4779 C CA . ASN B 1 66 ? -89.979 64.145 4.060 1.00 60.83 226 ASN B CA 1
ATOM 4780 C C . ASN B 1 66 ? -89.946 63.411 2.715 1.00 60.11 226 ASN B C 1
ATOM 4781 O O . ASN B 1 66 ? -90.052 64.011 1.648 1.00 60.15 226 ASN B O 1
ATOM 4786 N N . SER B 1 67 ? -89.789 62.104 2.791 1.00 57.55 227 SER B N 1
ATOM 4787 C CA . SER B 1 67 ? -89.891 61.187 1.677 1.00 62.85 227 SER B CA 1
ATOM 4788 C C . SER B 1 67 ? -91.287 60.589 1.695 1.00 58.88 227 SER B C 1
ATOM 4789 O O . SER B 1 67 ? -91.854 60.372 2.763 1.00 58.42 227 SER B O 1
ATOM 4792 N N . CYS B 1 68 ? -91.849 60.331 0.510 1.00 54.05 228 CYS B N 1
ATOM 4793 C CA . CYS B 1 68 ? -93.182 59.747 0.469 1.00 50.72 228 CYS B CA 1
ATOM 4794 C C . CYS B 1 68 ? -93.124 58.316 0.986 1.00 58.54 228 CYS B C 1
ATOM 4795 O O . CYS B 1 68 ? -92.095 57.649 0.896 1.00 60.19 228 CYS B O 1
ATOM 4798 N N . VAL B 1 69 ? -94.240 57.857 1.558 1.00 59.82 229 VAL B N 1
ATOM 4799 C CA . VAL B 1 69 ? -94.287 56.532 2.159 1.00 58.20 229 VAL B CA 1
ATOM 4800 C C . VAL B 1 69 ? -94.033 55.462 1.100 1.00 62.02 229 VAL B C 1
ATOM 4801 O O . VAL B 1 69 ? -94.595 55.501 0.003 1.00 63.39 229 VAL B O 1
ATOM 4805 N N . GLN B 1 70 ? -93.202 54.482 1.440 1.00 65.54 230 GLN B N 1
ATOM 4806 C CA . GLN B 1 70 ? -92.720 53.454 0.522 1.00 64.68 230 GLN B CA 1
ATOM 4807 C C . GLN B 1 70 ? -92.070 52.360 1.363 1.00 71.16 230 GLN B C 1
ATOM 4808 O O . GLN B 1 70 ? -91.631 52.612 2.494 1.00 64.35 230 GLN B O 1
ATOM 4814 N N . ILE B 1 71 ? -92.005 51.148 0.800 1.00 67.16 231 ILE B N 1
ATOM 4815 C CA . ILE B 1 71 ? -91.288 50.044 1.437 1.00 67.77 231 ILE B CA 1
ATOM 4816 C C . ILE B 1 71 ? -89.796 50.357 1.514 1.00 69.09 231 ILE B C 1
ATOM 4817 O O . ILE B 1 71 ? -89.230 50.985 0.613 1.00 69.29 231 ILE B O 1
ATOM 4822 N N . VAL B 1 72 ? -89.144 49.921 2.593 1.00 71.40 232 VAL B N 1
ATOM 4823 C CA . VAL B 1 72 ? -87.694 50.057 2.765 1.00 64.77 232 VAL B CA 1
ATOM 4824 C C . VAL B 1 72 ? -87.055 48.721 2.417 1.00 70.11 232 VAL B C 1
ATOM 4825 O O . VAL B 1 72 ? -87.565 47.663 2.799 1.00 70.70 232 VAL B O 1
ATOM 4829 N N . ASP B 1 73 ? -85.979 48.756 1.641 1.00 73.66 233 ASP B N 1
ATOM 4830 C CA . ASP B 1 73 ? -85.371 47.524 1.166 1.00 70.39 233 ASP B CA 1
ATOM 4831 C C . ASP B 1 73 ? -84.326 47.036 2.168 1.00 71.85 233 ASP B C 1
ATOM 4832 O O . ASP B 1 73 ? -83.289 47.688 2.368 1.00 69.33 233 ASP B O 1
ATOM 4837 N N . THR B 1 74 ? -84.568 45.854 2.740 1.00 64.37 234 THR B N 1
ATOM 4838 C CA . THR B 1 74 ? -83.658 45.246 3.712 1.00 78.52 234 THR B CA 1
ATOM 4839 C C . THR B 1 74 ? -83.102 43.891 3.260 1.00 76.95 234 THR B C 1
ATOM 4840 O O . THR B 1 74 ? -82.447 43.213 4.067 1.00 68.82 234 THR B O 1
ATOM 4844 N N . VAL B 1 75 ? -83.303 43.501 1.985 1.00 75.99 235 VAL B N 1
ATOM 4845 C CA . VAL B 1 75 ? -82.909 42.172 1.497 1.00 61.93 235 VAL B CA 1
ATOM 4846 C C . VAL B 1 75 ? -81.424 41.901 1.744 1.00 64.60 235 VAL B C 1
ATOM 4847 O O . VAL B 1 75 ? -81.034 40.774 2.065 1.00 63.99 235 VAL B O 1
ATOM 4851 N N . PHE B 1 76 ? -80.571 42.906 1.599 1.00 62.39 236 PHE B N 1
ATOM 4852 C CA . PHE B 1 76 ? -79.146 42.694 1.813 1.00 60.86 236 PHE B CA 1
ATOM 4853 C C . PHE B 1 76 ? -78.617 43.438 3.047 1.00 66.71 236 PHE B C 1
ATOM 4854 O O . PHE B 1 76 ? -77.431 43.779 3.096 1.00 65.36 236 PHE B O 1
ATOM 4862 N N . GLY B 1 77 ? -79.471 43.733 4.036 1.00 69.11 237 GLY B N 1
ATOM 4863 C CA . GLY B 1 77 ? -78.944 44.357 5.259 1.00 64.27 237 GLY B CA 1
ATOM 4864 C C . GLY B 1 77 ? -78.303 45.709 4.980 1.00 72.68 237 GLY B C 1
ATOM 4865 O O . GLY B 1 77 ? -78.829 46.518 4.209 1.00 79.67 237 GLY B O 1
ATOM 4866 N N . ASP B 1 78 ? -77.131 45.962 5.569 1.00 66.00 238 ASP B N 1
ATOM 4867 C CA . ASP B 1 78 ? -76.490 47.262 5.382 1.00 74.30 238 ASP B CA 1
ATOM 4868 C C . ASP B 1 78 ? -75.597 47.328 4.149 1.00 70.41 238 ASP B C 1
ATOM 4869 O O . ASP B 1 78 ? -74.723 48.204 4.069 1.00 70.50 238 ASP B O 1
ATOM 4874 N N . PHE B 1 79 ? -75.837 46.490 3.157 1.00 70.92 239 PHE B N 1
ATOM 4875 C CA . PHE B 1 79 ? -75.040 46.554 1.933 1.00 65.91 239 PHE B CA 1
ATOM 4876 C C . PHE B 1 79 ? -75.175 47.940 1.291 1.00 66.15 239 PHE B C 1
ATOM 4877 O O . PHE B 1 79 ? -76.296 48.349 0.954 1.00 65.35 239 PHE B O 1
ATOM 4885 N N . PRO B 1 80 ? -74.084 48.699 1.135 1.00 65.65 240 PRO B N 1
ATOM 4886 C CA . PRO B 1 80 ? -74.198 50.066 0.577 1.00 66.67 240 PRO B CA 1
ATOM 4887 C C . PRO B 1 80 ? -74.803 50.128 -0.824 1.00 74.63 240 PRO B C 1
ATOM 4888 O O . PRO B 1 80 ? -75.408 51.145 -1.187 1.00 68.36 240 PRO B O 1
ATOM 4892 N N . GLY B 1 81 ? -74.623 49.093 -1.645 1.00 72.10 241 GLY B N 1
ATOM 4893 C CA . GLY B 1 81 ? -75.228 49.106 -2.967 1.00 66.18 241 GLY B CA 1
ATOM 4894 C C . GLY B 1 81 ? -76.738 49.161 -2.937 1.00 65.43 241 GLY B C 1
ATOM 4895 O O . GLY B 1 81 ? -77.345 49.648 -3.895 1.00 66.89 241 GLY B O 1
ATOM 4896 N N . ALA B 1 82 ? -77.359 48.710 -1.838 1.00 61.91 242 ALA B N 1
ATOM 4897 C CA . ALA B 1 82 ? -78.810 48.771 -1.672 1.00 65.77 242 ALA B CA 1
ATOM 4898 C C . ALA B 1 82 ? -79.271 49.978 -0.849 1.00 70.59 242 ALA B C 1
ATOM 4899 O O . ALA B 1 82 ? -80.260 50.640 -1.221 1.00 65.15 242 ALA B O 1
ATOM 4901 N N . THR B 1 83 ? -78.562 50.309 0.239 1.00 67.26 243 THR B N 1
ATOM 4902 C CA . THR B 1 83 ? -79.017 51.373 1.123 1.00 71.48 243 THR B CA 1
ATOM 4903 C C . THR B 1 83 ? -78.929 52.740 0.465 1.00 61.91 243 THR B C 1
ATOM 4904 O O . THR B 1 83 ? -79.691 53.643 0.836 1.00 68.07 243 THR B O 1
ATOM 4908 N N . MET B 1 84 ? -78.055 52.906 -0.528 1.00 67.01 244 MET B N 1
ATOM 4909 C CA . MET B 1 84 ? -77.999 54.175 -1.249 1.00 65.08 244 MET B CA 1
ATOM 4910 C C . MET B 1 84 ? -79.332 54.537 -1.910 1.00 62.48 244 MET B C 1
ATOM 4911 O O . MET B 1 84 ? -79.542 55.719 -2.204 1.00 64.10 244 MET B O 1
ATOM 4916 N N . TRP B 1 85 ? -80.253 53.575 -2.097 1.00 63.81 245 TRP B N 1
ATOM 4917 C CA . TRP B 1 85 ? -81.561 53.812 -2.718 1.00 60.91 245 TRP B CA 1
ATOM 4918 C C . TRP B 1 85 ? -82.711 53.843 -1.716 1.00 69.27 245 TRP B C 1
ATOM 4919 O O . TRP B 1 85 ? -83.868 54.026 -2.118 1.00 58.63 245 TRP B O 1
ATOM 4930 N N . ASN B 1 86 ? -82.425 53.624 -0.396 1.00 62.13 246 ASN B N 1
ATOM 4931 C CA . ASN B 1 86 ? -83.480 53.702 0.599 1.00 66.54 246 ASN B CA 1
ATOM 4932 C C . ASN B 1 86 ? -83.684 55.152 1.052 1.00 56.77 246 ASN B C 1
ATOM 4933 O O . ASN B 1 86 ? -82.749 55.960 1.003 1.00 62.84 246 ASN B O 1
ATOM 4938 N N . PRO B 1 87 ? -84.896 55.502 1.486 1.00 57.55 247 PRO B N 1
ATOM 4939 C CA . PRO B 1 87 ? -85.161 56.870 1.980 1.00 59.38 247 PRO B CA 1
ATOM 4940 C C . PRO B 1 87 ? -84.198 57.287 3.091 1.00 67.30 247 PRO B C 1
ATOM 4941 O O . PRO B 1 87 ? -83.943 56.527 4.032 1.00 62.77 247 PRO B O 1
ATOM 4945 N N . ASN B 1 88 ? -83.666 58.509 2.988 1.00 60.43 248 ASN B N 1
ATOM 4946 C CA . ASN B 1 88 ? -82.763 59.071 3.994 1.00 68.58 248 ASN B CA 1
ATOM 4947 C C . ASN B 1 88 ? -83.391 60.243 4.770 1.00 63.32 248 ASN B C 1
ATOM 4948 O O . ASN B 1 88 ? -82.663 61.079 5.302 1.00 62.17 248 ASN B O 1
ATOM 4953 N N . THR B 1 89 ? -84.712 60.382 4.752 1.00 61.62 249 THR B N 1
ATOM 4954 C CA . THR B 1 89 ? -85.445 61.413 5.473 1.00 55.67 249 THR B CA 1
ATOM 4955 C C . THR B 1 89 ? -86.718 60.750 5.951 1.00 62.53 249 THR B C 1
ATOM 4956 O O . THR B 1 89 ? -87.085 59.684 5.444 1.00 65.06 249 THR B O 1
ATOM 4960 N N . PRO B 1 90 ? -87.418 61.339 6.929 1.00 61.98 250 PRO B N 1
ATOM 4961 C CA . PRO B 1 90 ? -88.569 60.636 7.514 1.00 62.16 250 PRO B CA 1
ATOM 4962 C C . PRO B 1 90 ? -89.644 60.377 6.472 1.00 63.95 250 PRO B C 1
ATOM 4963 O O . PRO B 1 90 ? -89.835 61.157 5.538 1.00 62.80 250 PRO B O 1
ATOM 4967 N N . LEU B 1 91 ? -90.316 59.242 6.617 1.00 64.93 251 LEU B N 1
ATOM 4968 C CA . LEU B 1 91 ? -91.401 58.877 5.720 1.00 61.05 251 LEU B CA 1
ATOM 4969 C C . LEU B 1 91 ? -92.684 59.555 6.174 1.00 68.72 251 LEU B C 1
ATOM 4970 O O . LEU B 1 91 ? -93.025 59.503 7.359 1.00 66.69 251 LEU B O 1
ATOM 4975 N N . SER B 1 92 ? -93.424 60.136 5.232 1.00 62.09 252 SER B N 1
ATOM 4976 C CA . SER B 1 92 ? -94.666 60.823 5.571 1.00 64.61 252 SER B CA 1
ATOM 4977 C C . SER B 1 92 ? -95.570 60.905 4.341 1.00 69.70 252 SER B C 1
ATOM 4978 O O . SER B 1 92 ? -95.085 60.998 3.211 1.00 60.60 252 SER B O 1
ATOM 4981 N N . GLU B 1 93 ? -96.889 60.873 4.551 1.00 73.30 253 GLU B N 1
ATOM 4982 C CA . GLU B 1 93 ? -97.744 61.249 3.428 1.00 61.41 253 GLU B CA 1
ATOM 4983 C C . GLU B 1 93 ? -97.620 62.729 3.118 1.00 64.14 253 GLU B C 1
ATOM 4984 O O . GLU B 1 93 ? -97.941 63.148 2.006 1.00 66.47 253 GLU B O 1
ATOM 4990 N N . ASP B 1 94 ? -97.150 63.528 4.073 1.00 55.33 254 ASP B N 1
ATOM 4991 C CA . ASP B 1 94 ? -96.921 64.948 3.844 1.00 59.26 254 ASP B CA 1
ATOM 4992 C C . ASP B 1 94 ? -95.550 65.055 3.194 1.00 60.68 254 ASP B C 1
ATOM 4993 O O . ASP B 1 94 ? -94.539 65.295 3.851 1.00 63.20 254 ASP B O 1
ATOM 4998 N N . CYS B 1 95 ? -95.516 64.878 1.863 1.00 62.32 255 CYS B N 1
ATOM 4999 C CA . CYS B 1 95 ? -94.235 64.817 1.167 1.00 62.08 255 CYS B CA 1
ATOM 5000 C C . CYS B 1 95 ? -94.154 65.651 -0.103 1.00 60.11 255 CYS B C 1
ATOM 5001 O O . CYS B 1 95 ? -93.112 65.626 -0.762 1.00 57.91 255 CYS B O 1
ATOM 5004 N N . LEU B 1 96 ? -95.169 66.435 -0.441 1.00 60.02 256 LEU B N 1
ATOM 5005 C CA . LEU B 1 96 ? -95.161 67.105 -1.744 1.00 58.32 256 LEU B CA 1
ATOM 5006 C C . LEU B 1 96 ? -94.359 68.406 -1.666 1.00 59.43 256 LEU B C 1
ATOM 5007 O O . LEU B 1 96 ? -94.908 69.490 -1.460 1.00 55.18 256 LEU B O 1
ATOM 5012 N N . TYR B 1 97 ? -93.049 68.305 -1.936 1.00 56.26 257 TYR B N 1
ATOM 5013 C CA . TYR B 1 97 ? -92.109 69.409 -1.786 1.00 52.66 257 TYR B CA 1
ATOM 5014 C C . TYR B 1 97 ? -91.189 69.436 -2.991 1.00 56.30 257 TYR B C 1
ATOM 5015 O O . TYR B 1 97 ? -90.984 68.422 -3.648 1.00 55.33 257 TYR B O 1
ATOM 5024 N N . ILE B 1 98 ? -90.606 70.608 -3.227 1.00 55.64 258 ILE B N 1
ATOM 5025 C CA . ILE B 1 98 ? -89.612 70.891 -4.250 1.00 56.19 258 ILE B CA 1
ATOM 5026 C C . ILE B 1 98 ? -88.333 71.376 -3.573 1.00 57.28 258 ILE B C 1
ATOM 5027 O O . ILE B 1 98 ? -88.375 71.980 -2.499 1.00 61.71 258 ILE B O 1
ATOM 5032 N N . ASN B 1 99 ? -87.192 71.092 -4.200 1.00 62.36 259 ASN B N 1
ATOM 5033 C CA . ASN B 1 99 ? -85.894 71.631 -3.824 1.00 57.65 259 ASN B CA 1
ATOM 5034 C C . ASN B 1 99 ? -85.313 72.450 -4.974 1.00 62.93 259 ASN B C 1
ATOM 5035 O O . ASN B 1 99 ? -85.421 72.053 -6.136 1.00 64.52 259 ASN B O 1
ATOM 5040 N N . VAL B 1 100 ? -84.682 73.585 -4.658 1.00 61.73 260 VAL B N 1
ATOM 5041 C CA . VAL B 1 100 ? -84.015 74.418 -5.655 1.00 61.62 260 VAL B CA 1
ATOM 5042 C C . VAL B 1 100 ? -82.584 74.680 -5.201 1.00 65.17 260 VAL B C 1
ATOM 5043 O O . VAL B 1 100 ? -82.343 74.998 -4.030 1.00 67.83 260 VAL B O 1
ATOM 5047 N N . VAL B 1 101 ? -81.641 74.589 -6.136 1.00 59.18 261 VAL B N 1
ATOM 5048 C CA . VAL B 1 101 ? -80.223 74.818 -5.858 1.00 63.56 261 VAL B CA 1
ATOM 5049 C C . VAL B 1 101 ? -79.662 75.719 -6.960 1.00 66.37 261 VAL B C 1
ATOM 5050 O O . VAL B 1 101 ? -79.682 75.349 -8.136 1.00 68.03 261 VAL B O 1
ATOM 5054 N N . ALA B 1 102 ? -79.162 76.900 -6.582 1.00 63.14 262 ALA B N 1
ATOM 5055 C CA . ALA B 1 102 ? -78.686 77.875 -7.545 1.00 66.77 262 ALA B CA 1
ATOM 5056 C C . ALA B 1 102 ? -77.194 78.138 -7.382 1.00 68.68 262 ALA B C 1
ATOM 5057 O O . ALA B 1 102 ? -76.683 78.134 -6.266 1.00 74.76 262 ALA B O 1
ATOM 5059 N N . PRO B 1 103 ? -76.485 78.406 -8.474 1.00 74.23 263 PRO B N 1
ATOM 5060 C CA . PRO B 1 103 ? -75.050 78.707 -8.384 1.00 75.08 263 PRO B CA 1
ATOM 5061 C C . PRO B 1 103 ? -74.787 80.048 -7.715 1.00 78.07 263 PRO B C 1
ATOM 5062 O O . PRO B 1 103 ? -75.685 80.859 -7.465 1.00 77.36 263 PRO B O 1
ATOM 5066 N N . ARG B 1 104 ? -73.497 80.287 -7.467 1.00 77.00 264 ARG B N 1
ATOM 5067 C CA . ARG B 1 104 ? -73.001 81.549 -6.946 1.00 74.02 264 ARG B CA 1
ATOM 5068 C C . ARG B 1 104 ? -71.870 82.047 -7.835 1.00 78.82 264 ARG B C 1
ATOM 5069 O O . ARG B 1 104 ? -70.895 81.311 -8.069 1.00 80.26 264 ARG B O 1
ATOM 5077 N N . PRO B 1 105 ? -71.939 83.287 -8.330 1.00 80.27 265 PRO B N 1
ATOM 5078 C CA . PRO B 1 105 ? -73.026 84.241 -8.082 1.00 78.91 265 PRO B CA 1
ATOM 5079 C C . PRO B 1 105 ? -74.320 83.874 -8.806 1.00 76.30 265 PRO B C 1
ATOM 5080 O O . PRO B 1 105 ? -74.297 83.140 -9.809 1.00 77.98 265 PRO B O 1
ATOM 5084 N N . ARG B 1 106 ? -75.433 84.386 -8.295 1.00 76.15 266 ARG B N 1
ATOM 5085 C CA . ARG B 1 106 ? -76.733 83.994 -8.814 1.00 80.45 266 ARG B CA 1
ATOM 5086 C C . ARG B 1 106 ? -76.867 84.415 -10.276 1.00 81.10 266 ARG B C 1
ATOM 5087 O O . ARG B 1 106 ? -76.516 85.551 -10.625 1.00 83.89 266 ARG B O 1
ATOM 5095 N N . PRO B 1 107 ? -77.287 83.519 -11.165 1.00 85.92 267 PRO B N 1
ATOM 5096 C CA . PRO B 1 107 ? -77.551 83.922 -12.549 1.00 77.70 267 PRO B CA 1
ATOM 5097 C C . PRO B 1 107 ? -78.854 84.700 -12.636 1.00 80.67 267 PRO B C 1
ATOM 5098 O O . PRO B 1 107 ? -79.607 84.832 -11.663 1.00 81.08 267 PRO B O 1
ATOM 5102 N N . LYS B 1 108 ? -79.098 85.247 -13.831 1.00 85.14 268 LYS B N 1
ATOM 5103 C CA . LYS B 1 108 ? -80.339 85.955 -14.122 1.00 83.84 268 LYS B CA 1
ATOM 5104 C C . LYS B 1 108 ? -81.327 85.083 -14.883 1.00 85.84 268 LYS B C 1
ATOM 5105 O O . LYS B 1 108 ? -82.500 84.984 -14.487 1.00 82.30 268 LYS B O 1
ATOM 5111 N N . ASN B 1 109 ? -80.861 84.429 -15.953 1.00 73.70 269 ASN B N 1
ATOM 5112 C CA . ASN B 1 109 ? -81.697 83.601 -16.821 1.00 84.91 269 ASN B CA 1
ATOM 5113 C C . ASN B 1 109 ? -80.936 82.325 -17.182 1.00 87.30 269 ASN B C 1
ATOM 5114 O O . ASN B 1 109 ? -80.625 82.071 -18.346 1.00 79.20 269 ASN B O 1
ATOM 5119 N N . ALA B 1 110 ? -80.611 81.520 -16.166 1.00 74.75 270 ALA B N 1
ATOM 5120 C CA . ALA B 1 110 ? -79.867 80.290 -16.396 1.00 69.08 270 ALA B CA 1
ATOM 5121 C C . ALA B 1 110 ? -80.795 79.180 -16.878 1.00 72.79 270 ALA B C 1
ATOM 5122 O O . ALA B 1 110 ? -82.016 79.220 -16.666 1.00 71.06 270 ALA B O 1
ATOM 5124 N N . ALA B 1 111 ? -80.198 78.187 -17.543 1.00 61.70 271 ALA B N 1
ATOM 5125 C CA . ALA B 1 111 ? -80.913 76.946 -17.812 1.00 64.48 271 ALA B CA 1
ATOM 5126 C C . ALA B 1 111 ? -81.245 76.230 -16.500 1.00 73.25 271 ALA B C 1
ATOM 5127 O O . ALA B 1 111 ? -80.541 76.378 -15.496 1.00 69.47 271 ALA B O 1
ATOM 5129 N N . VAL B 1 112 ? -82.338 75.456 -16.513 1.00 66.95 272 VAL B N 1
ATOM 5130 C CA . VAL B 1 112 ? -82.873 74.781 -15.328 1.00 59.80 272 VAL B CA 1
ATOM 5131 C C . VAL B 1 112 ? -82.937 73.284 -15.611 1.00 73.89 272 VAL B C 1
ATOM 5132 O O . VAL B 1 112 ? -83.625 72.856 -16.543 1.00 67.76 272 VAL B O 1
ATOM 5136 N N . MET B 1 113 ? -82.252 72.483 -14.804 1.00 66.86 273 MET B N 1
ATOM 5137 C CA . MET B 1 113 ? -82.330 71.038 -14.943 1.00 63.18 273 MET B CA 1
ATOM 5138 C C . MET B 1 113 ? -83.223 70.489 -13.840 1.00 62.06 273 MET B C 1
ATOM 5139 O O . MET B 1 113 ? -82.943 70.680 -12.661 1.00 65.81 273 MET B O 1
ATOM 5144 N N . LEU B 1 114 ? -84.320 69.852 -14.219 1.00 61.59 274 LEU B N 1
ATOM 5145 C CA . LEU B 1 114 ? -85.334 69.420 -13.264 1.00 57.37 274 LEU B CA 1
ATOM 5146 C C . LEU B 1 114 ? -85.310 67.893 -13.194 1.00 62.33 274 LEU B C 1
ATOM 5147 O O . LEU B 1 114 ? -85.678 67.220 -14.161 1.00 62.37 274 LEU B O 1
ATOM 5152 N N . TRP B 1 115 ? -84.922 67.354 -12.037 1.00 58.56 275 TRP B N 1
ATOM 5153 C CA . TRP B 1 115 ? -84.735 65.921 -11.843 1.00 55.78 275 TRP B CA 1
ATOM 5154 C C . TRP B 1 115 ? -86.029 65.240 -11.403 1.00 53.37 275 TRP B C 1
ATOM 5155 O O . TRP B 1 115 ? -86.682 65.696 -10.464 1.00 58.29 275 TRP B O 1
ATOM 5166 N N . ILE B 1 116 ? -86.357 64.108 -12.019 1.00 53.24 276 ILE B N 1
ATOM 5167 C CA . ILE B 1 116 ? -87.466 63.270 -11.560 1.00 52.88 276 ILE B CA 1
ATOM 5168 C C . ILE B 1 116 ? -86.908 61.884 -11.256 1.00 61.18 276 ILE B C 1
ATOM 5169 O O . ILE B 1 116 ? -86.442 61.183 -12.164 1.00 56.41 276 ILE B O 1
ATOM 5174 N N . PHE B 1 117 ? -86.957 61.486 -9.989 1.00 56.65 277 PHE B N 1
ATOM 5175 C CA . PHE B 1 117 ? -86.285 60.263 -9.590 1.00 54.55 277 PHE B CA 1
ATOM 5176 C C . PHE B 1 117 ? -87.053 59.023 -10.044 1.00 58.03 277 PHE B C 1
ATOM 5177 O O . PHE B 1 117 ? -88.282 59.033 -10.190 1.00 58.60 277 PHE B O 1
ATOM 5185 N N . GLY B 1 118 ? -86.314 57.919 -10.198 1.00 58.20 278 GLY B N 1
ATOM 5186 C CA . GLY B 1 118 ? -86.900 56.616 -10.427 1.00 53.89 278 GLY B CA 1
ATOM 5187 C C . GLY B 1 118 ? -86.999 55.782 -9.154 1.00 61.79 278 GLY B C 1
ATOM 5188 O O . GLY B 1 118 ? -86.797 56.261 -8.033 1.00 61.42 278 GLY B O 1
ATOM 5189 N N . GLY B 1 119 ? -87.332 54.500 -9.350 1.00 61.58 279 GLY B N 1
ATOM 5190 C CA . GLY B 1 119 ? -87.616 53.564 -8.269 1.00 57.37 279 GLY B CA 1
ATOM 5191 C C . GLY B 1 119 ? -88.843 52.697 -8.536 1.00 59.97 279 GLY B C 1
ATOM 5192 O O . GLY B 1 119 ? -89.584 52.328 -7.612 1.00 56.86 279 GLY B O 1
ATOM 5193 N N . SER B 1 120 ? -89.106 52.413 -9.814 1.00 58.26 280 SER B N 1
ATOM 5194 C CA . SER B 1 120 ? -90.147 51.473 -10.231 1.00 54.32 280 SER B CA 1
ATOM 5195 C C . SER B 1 120 ? -91.550 51.947 -9.862 1.00 55.77 280 SER B C 1
ATOM 5196 O O . SER B 1 120 ? -92.465 51.130 -9.719 1.00 56.01 280 SER B O 1
ATOM 5199 N N . PHE B 1 121 ? -91.736 53.255 -9.677 1.00 52.34 281 PHE B N 1
ATOM 5200 C CA . PHE B 1 121 ? -93.011 53.853 -9.286 1.00 57.93 281 PHE B CA 1
ATOM 5201 C C . PHE B 1 121 ? -93.508 53.403 -7.907 1.00 58.96 281 PHE B C 1
ATOM 5202 O O . PHE B 1 121 ? -94.649 53.731 -7.536 1.00 58.48 281 PHE B O 1
ATOM 5210 N N . TYR B 1 122 ? -92.711 52.647 -7.129 1.00 56.70 282 TYR B N 1
ATOM 5211 C CA . TYR B 1 122 ? -93.095 52.333 -5.743 1.00 62.13 282 TYR B CA 1
ATOM 5212 C C . TYR B 1 122 ? -92.056 52.752 -4.717 1.00 57.52 282 TYR B C 1
ATOM 5213 O O . TYR B 1 122 ? -92.248 52.493 -3.533 1.00 58.43 282 TYR B O 1
ATOM 5222 N N . SER B 1 123 ? -90.973 53.388 -5.131 1.00 55.41 283 SER B N 1
ATOM 5223 C CA . SER B 1 123 ? -89.921 53.756 -4.215 1.00 55.67 283 SER B CA 1
ATOM 5224 C C . SER B 1 123 ? -89.204 54.977 -4.775 1.00 58.31 283 SER B C 1
ATOM 5225 O O . SER B 1 123 ? -89.398 55.360 -5.933 1.00 57.10 283 SER B O 1
ATOM 5228 N N . GLY B 1 124 ? -88.372 55.595 -3.935 1.00 56.04 284 GLY B N 1
ATOM 5229 C CA . GLY B 1 124 ? -87.535 56.691 -4.395 1.00 53.03 284 GLY B CA 1
ATOM 5230 C C . GLY B 1 124 ? -87.805 57.993 -3.674 1.00 60.40 284 GLY B C 1
ATOM 5231 O O . GLY B 1 124 ? -88.843 58.139 -3.023 1.00 56.86 284 GLY B O 1
ATOM 5232 N N . THR B 1 125 ? -86.869 58.937 -3.754 1.00 52.94 285 THR B N 1
ATOM 5233 C CA . THR B 1 125 ? -87.053 60.230 -3.110 1.00 56.86 285 THR B CA 1
ATOM 5234 C C . THR B 1 125 ? -86.023 61.185 -3.679 1.00 57.98 285 THR B C 1
ATOM 5235 O O . THR B 1 125 ? -84.903 60.782 -4.013 1.00 57.71 285 THR B O 1
ATOM 5239 N N . ALA B 1 126 ? -86.401 62.460 -3.754 1.00 57.74 286 ALA B N 1
ATOM 5240 C CA . ALA B 1 126 ? -85.483 63.451 -4.290 1.00 60.48 286 ALA B CA 1
ATOM 5241 C C . ALA B 1 126 ? -84.322 63.736 -3.357 1.00 66.76 286 ALA B C 1
ATOM 5242 O O . ALA B 1 126 ? -83.334 64.330 -3.806 1.00 69.45 286 ALA B O 1
ATOM 5244 N N . THR B 1 127 ? -84.403 63.314 -2.089 1.00 61.13 287 THR B N 1
ATOM 5245 C CA . THR B 1 127 ? -83.417 63.683 -1.074 1.00 62.24 287 THR B CA 1
ATOM 5246 C C . THR B 1 127 ? -82.203 62.755 -1.005 1.00 67.04 287 THR B C 1
ATOM 5247 O O . THR B 1 127 ? -81.310 63.009 -0.193 1.00 65.14 287 THR B O 1
ATOM 5251 N N . LEU B 1 128 ? -82.142 61.695 -1.814 1.00 66.73 288 LEU B N 1
ATOM 5252 C CA . LEU B 1 128 ? -81.018 60.767 -1.745 1.00 65.96 288 LEU B CA 1
ATOM 5253 C C . LEU B 1 128 ? -79.688 61.488 -1.928 1.00 62.49 288 LEU B C 1
ATOM 5254 O O . LEU B 1 128 ? -79.550 62.356 -2.796 1.00 68.46 288 LEU B O 1
ATOM 5259 N N . ASP B 1 129 ? -78.686 61.076 -1.136 1.00 63.17 289 ASP B N 1
ATOM 5260 C CA . ASP B 1 129 ? -77.356 61.681 -1.244 1.00 67.12 289 ASP B CA 1
ATOM 5261 C C . ASP B 1 129 ? -76.772 61.540 -2.644 1.00 70.23 289 ASP B C 1
ATOM 5262 O O . ASP B 1 129 ? -75.991 62.394 -3.083 1.00 62.13 289 ASP B O 1
ATOM 5267 N N . VAL B 1 130 ? -77.083 60.446 -3.340 1.00 61.72 290 VAL B N 1
ATOM 5268 C CA . VAL B 1 130 ? -76.509 60.282 -4.672 1.00 70.58 290 VAL B CA 1
ATOM 5269 C C . VAL B 1 130 ? -77.059 61.319 -5.660 1.00 67.66 290 VAL B C 1
ATOM 5270 O O . VAL B 1 130 ? -76.388 61.644 -6.637 1.00 68.44 290 VAL B O 1
ATOM 5274 N N . TYR B 1 131 ? -78.226 61.908 -5.388 1.00 69.63 291 TYR B N 1
ATOM 5275 C CA . TYR B 1 131 ? -78.792 62.972 -6.209 1.00 69.28 291 TYR B CA 1
ATOM 5276 C C . TYR B 1 131 ? -78.398 64.363 -5.736 1.00 70.67 291 TYR B C 1
ATOM 5277 O O . TYR B 1 131 ? -79.039 65.330 -6.141 1.00 85.71 291 TYR B O 1
ATOM 5286 N N . ASP B 1 132 ? -77.463 64.492 -4.812 1.00 78.38 292 ASP B N 1
ATOM 5287 C CA . ASP B 1 132 ? -77.144 65.811 -4.288 1.00 82.03 292 ASP B CA 1
ATOM 5288 C C . ASP B 1 132 ? -76.824 66.770 -5.434 1.00 75.22 292 ASP B C 1
ATOM 5289 O O . ASP B 1 132 ? -75.998 66.477 -6.301 1.00 64.26 292 ASP B O 1
ATOM 5294 N N . HIS B 1 133 ? -77.513 67.912 -5.428 1.00 70.82 293 HIS B N 1
ATOM 5295 C CA . HIS B 1 133 ? -77.574 68.845 -6.533 1.00 62.18 293 HIS B CA 1
ATOM 5296 C C . HIS B 1 133 ? -76.414 69.828 -6.571 1.00 68.18 293 HIS B C 1
ATOM 5297 O O . HIS B 1 133 ? -76.302 70.574 -7.548 1.00 68.25 293 HIS B O 1
ATOM 5304 N N . ARG B 1 134 ? -75.571 69.881 -5.536 1.00 70.74 294 ARG B N 1
ATOM 5305 C CA . ARG B 1 134 ? -74.655 71.011 -5.388 1.00 67.44 294 ARG B CA 1
ATOM 5306 C C . ARG B 1 134 ? -73.533 70.956 -6.409 1.00 63.81 294 ARG B C 1
ATOM 5307 O O . ARG B 1 134 ? -73.117 71.994 -6.947 1.00 64.53 294 ARG B O 1
ATOM 5315 N N . ALA B 1 135 ? -73.015 69.758 -6.674 1.00 62.36 295 ALA B N 1
ATOM 5316 C CA . ALA B 1 135 ? -71.924 69.631 -7.631 1.00 63.04 295 ALA B CA 1
ATOM 5317 C C . ALA B 1 135 ? -72.380 70.033 -9.021 1.00 68.56 295 ALA B C 1
ATOM 5318 O O . ALA B 1 135 ? -71.691 70.794 -9.715 1.00 72.56 295 ALA B O 1
ATOM 5320 N N . LEU B 1 136 ? -73.562 69.559 -9.434 1.00 66.55 296 LEU B N 1
ATOM 5321 C CA . LEU B 1 136 ? -74.019 69.850 -10.797 1.00 70.97 296 LEU B CA 1
ATOM 5322 C C . LEU B 1 136 ? -74.291 71.338 -10.980 1.00 64.97 296 LEU B C 1
ATOM 5323 O O . LEU B 1 136 ? -73.825 71.945 -11.949 1.00 70.64 296 LEU B O 1
ATOM 5328 N N . ALA B 1 137 ? -74.975 71.958 -10.020 1.00 69.62 297 ALA B N 1
ATOM 5329 C CA . ALA B 1 137 ? -75.286 73.377 -10.138 1.00 66.57 297 ALA B CA 1
ATOM 5330 C C . ALA B 1 137 ? -74.013 74.206 -10.217 1.00 72.65 297 ALA B C 1
ATOM 5331 O O . ALA B 1 137 ? -73.875 75.071 -11.090 1.00 74.83 297 ALA B O 1
ATOM 5333 N N . SER B 1 138 ? -73.054 73.927 -9.331 1.00 70.33 298 SER B N 1
ATOM 5334 C CA . SER B 1 138 ? -71.857 74.751 -9.203 1.00 66.13 298 SER B CA 1
ATOM 5335 C C . SER B 1 138 ? -70.820 74.463 -10.279 1.00 68.59 298 SER B C 1
ATOM 5336 O O . SER B 1 138 ? -70.080 75.373 -10.662 1.00 76.68 298 SER B O 1
ATOM 5339 N N . GLU B 1 139 ? -70.719 73.226 -10.770 1.00 72.30 299 GLU B N 1
ATOM 5340 C CA . GLU B 1 139 ? -69.766 72.971 -11.851 1.00 71.85 299 GLU B CA 1
ATOM 5341 C C . GLU B 1 139 ? -70.272 73.426 -13.212 1.00 75.91 299 GLU B C 1
ATOM 5342 O O . GLU B 1 139 ? -69.454 73.655 -14.105 1.00 75.50 299 GLU B O 1
ATOM 5348 N N . GLU B 1 140 ? -71.590 73.523 -13.418 1.00 70.77 300 GLU B N 1
ATOM 5349 C CA . GLU B 1 140 ? -72.103 73.748 -14.763 1.00 77.35 300 GLU B CA 1
ATOM 5350 C C . GLU B 1 140 ? -72.923 75.016 -14.909 1.00 78.74 300 GLU B C 1
ATOM 5351 O O . GLU B 1 140 ? -73.355 75.327 -16.026 1.00 76.21 300 GLU B O 1
ATOM 5357 N N . ASN B 1 141 ? -73.132 75.767 -13.833 1.00 71.60 301 ASN B N 1
ATOM 5358 C CA . ASN B 1 141 ? -73.882 77.020 -13.895 1.00 74.47 301 ASN B CA 1
ATOM 5359 C C . ASN B 1 141 ? -75.321 76.802 -14.354 1.00 76.33 301 ASN B C 1
ATOM 5360 O O . ASN B 1 141 ? -75.829 77.527 -15.209 1.00 73.70 301 ASN B O 1
ATOM 5365 N N . VAL B 1 142 ? -76.001 75.837 -13.746 1.00 73.04 302 VAL B N 1
ATOM 5366 C CA . VAL B 1 142 ? -77.420 75.649 -14.004 1.00 65.85 302 VAL B CA 1
ATOM 5367 C C . VAL B 1 142 ? -78.152 75.664 -12.672 1.00 63.09 302 VAL B C 1
ATOM 5368 O O . VAL B 1 142 ? -77.571 75.372 -11.622 1.00 70.53 302 VAL B O 1
ATOM 5372 N N . ILE B 1 143 ? -79.418 76.059 -12.711 1.00 61.10 303 ILE B N 1
ATOM 5373 C CA . ILE B 1 143 ? -80.316 75.837 -11.590 1.00 63.10 303 ILE B CA 1
ATOM 5374 C C . ILE B 1 143 ? -80.711 74.365 -11.600 1.00 65.41 303 ILE B C 1
ATOM 5375 O O . ILE B 1 143 ? -81.143 73.848 -12.633 1.00 75.65 303 ILE B O 1
ATOM 5380 N N . VAL B 1 144 ? -80.573 73.680 -10.469 1.00 63.72 304 VAL B N 1
ATOM 5381 C CA . VAL B 1 144 ? -80.959 72.276 -10.374 1.00 62.44 304 VAL B CA 1
ATOM 5382 C C . VAL B 1 144 ? -82.181 72.183 -9.470 1.00 62.58 304 VAL B C 1
ATOM 5383 O O . VAL B 1 144 ? -82.155 72.652 -8.328 1.00 66.99 304 VAL B O 1
ATOM 5387 N N . VAL B 1 145 ? -83.255 71.581 -9.973 1.00 60.56 305 VAL B N 1
ATOM 5388 C CA . VAL B 1 145 ? -84.510 71.469 -9.234 1.00 54.53 305 VAL B CA 1
ATOM 5389 C C . VAL B 1 145 ? -84.857 69.997 -9.095 1.00 60.60 305 VAL B C 1
ATOM 5390 O O . VAL B 1 145 ? -84.610 69.205 -10.006 1.00 63.35 305 VAL B O 1
ATOM 5394 N N . SER B 1 146 ? -85.452 69.624 -7.967 1.00 56.48 306 SER B N 1
ATOM 5395 C CA . SER B 1 146 ? -85.948 68.268 -7.822 1.00 55.62 306 SER B CA 1
ATOM 5396 C C . SER B 1 146 ? -87.294 68.324 -7.122 1.00 61.93 306 SER B C 1
ATOM 5397 O O . SER B 1 146 ? -87.637 69.317 -6.466 1.00 56.35 306 SER B O 1
ATOM 5400 N N . LEU B 1 147 ? -88.082 67.266 -7.301 1.00 61.64 307 LEU B N 1
ATOM 5401 C CA . LEU B 1 147 ? -89.430 67.262 -6.759 1.00 58.84 307 LEU B CA 1
ATOM 5402 C C . LEU B 1 147 ? -89.708 65.917 -6.116 1.00 59.68 307 LEU B C 1
ATOM 5403 O O . LEU B 1 147 ? -89.149 64.900 -6.525 1.00 64.41 307 LEU B O 1
ATOM 5408 N N . GLN B 1 148 ? -90.575 65.919 -5.109 1.00 61.53 308 GLN B N 1
ATOM 5409 C CA . GLN B 1 148 ? -91.164 64.684 -4.625 1.00 55.82 308 GLN B CA 1
ATOM 5410 C C . GLN B 1 148 ? -92.469 64.449 -5.369 1.00 59.19 308 GLN B C 1
ATOM 5411 O O . GLN B 1 148 ? -93.131 65.393 -5.789 1.00 61.54 308 GLN B O 1
ATOM 5417 N N . TYR B 1 149 ? -92.852 63.182 -5.501 1.00 53.23 309 TYR B N 1
ATOM 5418 C CA . TYR B 1 149 ? -94.169 62.841 -6.008 1.00 52.27 309 TYR B CA 1
ATOM 5419 C C . TYR B 1 149 ? -94.571 61.550 -5.332 1.00 52.91 309 TYR B C 1
ATOM 5420 O O . TYR B 1 149 ? -93.713 60.783 -4.893 1.00 52.54 309 TYR B O 1
ATOM 5429 N N . ARG B 1 150 ? -95.878 61.325 -5.216 1.00 55.42 310 ARG B N 1
ATOM 5430 C CA . ARG B 1 150 ? -96.330 60.126 -4.530 1.00 53.55 310 ARG B CA 1
ATOM 5431 C C . ARG B 1 150 ? -96.024 58.877 -5.347 1.00 62.50 310 ARG B C 1
ATOM 5432 O O . ARG B 1 150 ? -96.210 58.864 -6.568 1.00 60.37 310 ARG B O 1
ATOM 5440 N N . VAL B 1 151 ? -95.555 57.820 -4.665 1.00 57.58 311 VAL B N 1
ATOM 5441 C CA . VAL B 1 151 ? -95.246 56.542 -5.311 1.00 58.11 311 VAL B CA 1
ATOM 5442 C C . VAL B 1 151 ? -96.149 55.440 -4.780 1.00 55.18 311 VAL B C 1
ATOM 5443 O O . VAL B 1 151 ? -96.934 55.663 -3.855 1.00 56.06 311 VAL B O 1
ATOM 5447 N N . ALA B 1 152 ? -96.027 54.234 -5.356 1.00 57.21 312 ALA B N 1
ATOM 5448 C CA . ALA B 1 152 ? -96.777 53.052 -4.919 1.00 56.80 312 ALA B CA 1
ATOM 5449 C C . ALA B 1 152 ? -98.290 53.266 -5.010 1.00 62.40 312 ALA B C 1
ATOM 5450 O O . ALA B 1 152 ? -98.757 54.118 -5.770 1.00 57.35 312 ALA B O 1
ATOM 5452 N N . SER B 1 153 ? -99.080 52.490 -4.262 1.00 62.79 313 SER B N 1
ATOM 5453 C CA . SER B 1 153 ? -100.531 52.655 -4.340 1.00 58.59 313 SER B CA 1
ATOM 5454 C C . SER B 1 153 ? -100.969 54.051 -3.898 1.00 63.39 313 SER B C 1
ATOM 5455 O O . SER B 1 153 ? -102.007 54.541 -4.345 1.00 64.26 313 SER B O 1
ATOM 5458 N N . LEU B 1 154 ? -100.206 54.709 -3.022 1.00 59.58 314 LEU B N 1
ATOM 5459 C CA . LEU B 1 154 ? -100.573 56.074 -2.658 1.00 66.35 314 LEU B CA 1
ATOM 5460 C C . LEU B 1 154 ? -100.463 57.020 -3.855 1.00 57.06 314 LEU B C 1
ATOM 5461 O O . LEU B 1 154 ? -101.087 58.082 -3.858 1.00 63.16 314 LEU B O 1
ATOM 5466 N N . GLY B 1 155 ? -99.702 56.660 -4.870 1.00 60.17 315 GLY B N 1
ATOM 5467 C CA . GLY B 1 155 ? -99.546 57.528 -6.024 1.00 54.94 315 GLY B CA 1
ATOM 5468 C C . GLY B 1 155 ? -100.273 57.044 -7.262 1.00 62.69 315 GLY B C 1
ATOM 5469 O O . GLY B 1 155 ? -100.536 57.834 -8.184 1.00 56.40 315 GLY B O 1
ATOM 5470 N N . PHE B 1 156 ? -100.608 55.743 -7.315 1.00 54.41 316 PHE B N 1
ATOM 5471 C CA . PHE B 1 156 ? -101.079 55.186 -8.579 1.00 58.63 316 PHE B CA 1
ATOM 5472 C C . PHE B 1 156 ? -102.251 54.233 -8.435 1.00 59.37 316 PHE B C 1
ATOM 5473 O O . PHE B 1 156 ? -102.599 53.557 -9.408 1.00 63.56 316 PHE B O 1
ATOM 5481 N N . LEU B 1 157 ? -102.893 54.187 -7.273 1.00 61.75 317 LEU B N 1
ATOM 5482 C CA . LEU B 1 157 ? -104.150 53.465 -7.158 1.00 61.90 317 LEU B CA 1
ATOM 5483 C C . LEU B 1 157 ? -105.122 53.948 -8.221 1.00 61.64 317 LEU B C 1
ATOM 5484 O O . LEU B 1 157 ? -105.303 55.158 -8.413 1.00 65.26 317 LEU B O 1
ATOM 5489 N N . PHE B 1 158 ? -105.743 52.992 -8.910 1.00 59.06 318 PHE B N 1
ATOM 5490 C CA . PHE B 1 158 ? -106.760 53.284 -9.906 1.00 64.24 318 PHE B CA 1
ATOM 5491 C C . PHE B 1 158 ? -107.938 52.343 -9.740 1.00 69.14 318 PHE B C 1
ATOM 5492 O O . PHE B 1 158 ? -107.763 51.119 -9.731 1.00 63.55 318 PHE B O 1
ATOM 5500 N N . LEU B 1 159 ? -109.141 52.919 -9.674 1.00 65.29 319 LEU B N 1
ATOM 5501 C CA . LEU B 1 159 ? -110.368 52.138 -9.649 1.00 71.40 319 LEU B CA 1
ATOM 5502 C C . LEU B 1 159 ? -111.378 52.601 -10.696 1.00 68.66 319 LEU B C 1
ATOM 5503 O O . LEU B 1 159 ? -112.453 52.010 -10.797 1.00 81.33 319 LEU B O 1
ATOM 5508 N N . GLY B 1 160 ? -111.062 53.625 -11.483 1.00 68.69 320 GLY B N 1
ATOM 5509 C CA . GLY B 1 160 ? -112.012 54.128 -12.446 1.00 70.00 320 GLY B CA 1
ATOM 5510 C C . GLY B 1 160 ? -113.143 54.934 -11.852 1.00 76.13 320 GLY B C 1
ATOM 5511 O O . GLY B 1 160 ? -114.196 55.055 -12.483 1.00 81.36 320 GLY B O 1
ATOM 5512 N N . THR B 1 161 ? -112.972 55.464 -10.644 1.00 69.54 321 THR B N 1
ATOM 5513 C CA . THR B 1 161 ? -113.915 56.348 -9.978 1.00 71.00 321 THR B CA 1
ATOM 5514 C C . THR B 1 161 ? -113.260 57.685 -9.677 1.00 65.86 321 THR B C 1
ATOM 5515 O O . THR B 1 161 ? -112.030 57.785 -9.610 1.00 65.48 321 THR B O 1
ATOM 5519 N N . PRO B 1 162 ? -114.049 58.735 -9.464 1.00 65.54 322 PRO B N 1
ATOM 5520 C CA . PRO B 1 162 ? -113.424 60.031 -9.178 1.00 69.68 322 PRO B CA 1
ATOM 5521 C C . PRO B 1 162 ? -112.549 60.025 -7.923 1.00 69.12 322 PRO B C 1
ATOM 5522 O O . PRO B 1 162 ? -111.574 60.788 -7.879 1.00 69.55 322 PRO B O 1
ATOM 5526 N N . GLU B 1 163 ? -112.810 59.166 -6.934 1.00 62.24 323 GLU B N 1
ATOM 5527 C CA . GLU B 1 163 ? -111.980 59.184 -5.723 1.00 73.40 323 GLU B CA 1
ATOM 5528 C C . GLU B 1 163 ? -110.762 58.272 -5.820 1.00 75.38 323 GLU B C 1
ATOM 5529 O O . GLU B 1 163 ? -109.970 58.211 -4.872 1.00 74.84 323 GLU B O 1
ATOM 5535 N N . ALA B 1 164 ? -110.596 57.543 -6.922 1.00 71.97 324 ALA B N 1
ATOM 5536 C CA . ALA B 1 164 ? -109.344 56.837 -7.208 1.00 71.60 324 ALA B CA 1
ATOM 5537 C C . ALA B 1 164 ? -109.120 56.876 -8.708 1.00 67.89 324 ALA B C 1
ATOM 5538 O O . ALA B 1 164 ? -109.225 55.853 -9.395 1.00 63.79 324 ALA B O 1
ATOM 5540 N N . PRO B 1 165 ? -108.822 58.062 -9.258 1.00 64.05 325 PRO B N 1
ATOM 5541 C CA . PRO B 1 165 ? -108.810 58.230 -10.721 1.00 60.85 325 PRO B CA 1
ATOM 5542 C C . PRO B 1 165 ? -107.512 57.820 -11.399 1.00 69.70 325 PRO B C 1
ATOM 5543 O O . PRO B 1 165 ? -107.454 57.851 -12.636 1.00 64.40 325 PRO B O 1
ATOM 5547 N N . GLY B 1 166 ? -106.472 57.479 -10.642 1.00 60.83 326 GLY B N 1
ATOM 5548 C CA . GLY B 1 166 ? -105.195 57.068 -11.185 1.00 51.59 326 GLY B CA 1
ATOM 5549 C C . GLY B 1 166 ? -104.260 58.238 -11.413 1.00 57.71 326 GLY B C 1
ATOM 5550 O O . GLY B 1 166 ? -104.664 59.397 -11.475 1.00 64.28 326 GLY B O 1
ATOM 5551 N N . ASN B 1 167 ? -102.973 57.917 -11.507 1.00 56.25 327 ASN B N 1
ATOM 5552 C CA . ASN B 1 167 ? -101.957 58.879 -11.936 1.00 57.88 327 ASN B CA 1
ATOM 5553 C C . ASN B 1 167 ? -101.793 60.072 -10.989 1.00 56.04 327 ASN B C 1
ATOM 5554 O O . ASN B 1 167 ? -101.318 61.140 -11.418 1.00 58.63 327 ASN B O 1
ATOM 5559 N N . ALA B 1 168 ? -102.147 59.910 -9.701 1.00 55.05 328 ALA B N 1
ATOM 5560 C CA . ALA B 1 168 ? -101.934 60.986 -8.731 1.00 51.93 328 ALA B CA 1
ATOM 5561 C C . ALA B 1 168 ? -100.481 61.436 -8.739 1.00 58.13 328 ALA B C 1
ATOM 5562 O O . ALA B 1 168 ? -100.192 62.642 -8.786 1.00 54.81 328 ALA B O 1
ATOM 5564 N N . GLY B 1 169 ? -99.545 60.474 -8.721 1.00 54.32 329 GLY B N 1
ATOM 5565 C CA . GLY B 1 169 ? -98.131 60.835 -8.753 1.00 55.17 329 GLY B CA 1
ATOM 5566 C C . GLY B 1 169 ? -97.739 61.621 -9.997 1.00 55.87 329 GLY B C 1
ATOM 5567 O O . GLY B 1 169 ? -96.822 62.454 -9.952 1.00 55.36 329 GLY B O 1
ATOM 5568 N N . LEU B 1 170 ? -98.431 61.384 -11.120 1.00 52.16 330 LEU B N 1
ATOM 5569 C CA . LEU B 1 170 ? -98.112 62.131 -12.342 1.00 58.63 330 LEU B CA 1
ATOM 5570 C C . LEU B 1 170 ? -98.700 63.535 -12.284 1.00 55.36 330 LEU B C 1
ATOM 5571 O O . LEU B 1 170 ? -98.046 64.512 -12.686 1.00 51.64 330 LEU B O 1
ATOM 5576 N N . PHE B 1 171 ? -99.919 63.659 -11.754 1.00 50.68 331 PHE B N 1
ATOM 5577 C CA . PHE B 1 171 ? -100.432 64.995 -11.483 1.00 55.10 331 PHE B CA 1
ATOM 5578 C C . PHE B 1 171 ? -99.576 65.749 -10.460 1.00 60.69 331 PHE B C 1
ATOM 5579 O O . PHE B 1 171 ? -99.380 66.961 -10.620 1.00 58.81 331 PHE B O 1
ATOM 5587 N N . ASP B 1 172 ? -98.981 65.057 -9.471 1.00 52.33 332 ASP B N 1
ATOM 5588 C CA . ASP B 1 172 ? -98.034 65.729 -8.577 1.00 56.15 332 ASP B CA 1
ATOM 5589 C C . ASP B 1 172 ? -96.899 66.352 -9.373 1.00 55.58 332 ASP B C 1
ATOM 5590 O O . ASP B 1 172 ? -96.599 67.544 -9.221 1.00 57.41 332 ASP B O 1
ATOM 5595 N N . GLN B 1 173 ? -96.246 65.556 -10.227 1.00 57.49 333 GLN B N 1
ATOM 5596 C CA . GLN B 1 173 ? -95.146 66.082 -11.042 1.00 60.97 333 GLN B CA 1
ATOM 5597 C C . GLN B 1 173 ? -95.591 67.255 -11.912 1.00 62.12 333 GLN B C 1
ATOM 5598 O O . GLN B 1 173 ? -94.857 68.247 -12.078 1.00 57.30 333 GLN B O 1
ATOM 5604 N N . ASN B 1 174 ? -96.776 67.146 -12.506 1.00 56.77 334 ASN B N 1
ATOM 5605 C CA . ASN B 1 174 ? -97.262 68.241 -13.337 1.00 65.03 334 ASN B CA 1
ATOM 5606 C C . ASN B 1 174 ? -97.424 69.516 -12.514 1.00 62.73 334 ASN B C 1
ATOM 5607 O O . ASN B 1 174 ? -96.993 70.597 -12.938 1.00 61.90 334 ASN B O 1
ATOM 5612 N N . LEU B 1 175 ? -98.008 69.402 -11.316 1.00 61.74 335 LEU B N 1
ATOM 5613 C CA . LEU B 1 175 ? -98.170 70.575 -10.453 1.00 56.60 335 LEU B CA 1
ATOM 5614 C C . LEU B 1 175 ? -96.823 71.190 -10.109 1.00 60.52 335 LEU B C 1
ATOM 5615 O O . LEU B 1 175 ? -96.663 72.422 -10.143 1.00 56.93 335 LEU B O 1
ATOM 5620 N N . ALA B 1 176 ? -95.819 70.351 -9.834 1.00 56.43 336 ALA B N 1
ATOM 5621 C CA . ALA B 1 176 ? -94.491 70.892 -9.568 1.00 52.27 336 ALA B CA 1
ATOM 5622 C C . ALA B 1 176 ? -93.929 71.584 -10.796 1.00 58.05 336 ALA B C 1
ATOM 5623 O O . ALA B 1 176 ? -93.228 72.602 -10.674 1.00 60.88 336 ALA B O 1
ATOM 5625 N N . LEU B 1 177 ? -94.193 71.036 -11.993 1.00 60.30 337 LEU B N 1
ATOM 5626 C CA . LEU B 1 177 ? -93.760 71.727 -13.207 1.00 61.13 337 LEU B CA 1
ATOM 5627 C C . LEU B 1 177 ? -94.388 73.111 -13.297 1.00 57.86 337 LEU B C 1
ATOM 5628 O O . LEU B 1 177 ? -93.712 74.083 -13.652 1.00 64.09 337 LEU B O 1
ATOM 5633 N N A ARG B 1 178 ? -95.673 73.225 -12.958 0.54 64.09 338 ARG B N 1
ATOM 5634 N N B ARG B 1 178 ? -95.696 73.207 -13.029 0.46 66.06 338 ARG B N 1
ATOM 5635 C CA A ARG B 1 178 ? -96.326 74.530 -12.979 0.54 62.55 338 ARG B CA 1
ATOM 5636 C CA B ARG B 1 178 ? -96.343 74.512 -12.933 0.46 62.57 338 ARG B CA 1
ATOM 5637 C C A ARG B 1 178 ? -95.757 75.470 -11.915 0.54 67.59 338 ARG B C 1
ATOM 5638 C C B ARG B 1 178 ? -95.571 75.421 -11.991 0.46 67.34 338 ARG B C 1
ATOM 5639 O O A ARG B 1 178 ? -95.718 76.687 -12.133 0.54 62.89 338 ARG B O 1
ATOM 5640 O O B ARG B 1 178 ? -95.209 76.546 -12.355 0.46 62.99 338 ARG B O 1
ATOM 5655 N N . TRP B 1 179 ? -95.304 74.935 -10.768 1.00 59.13 339 TRP B N 1
ATOM 5656 C CA . TRP B 1 179 ? -94.637 75.771 -9.769 1.00 54.89 339 TRP B CA 1
ATOM 5657 C C . TRP B 1 179 ? -93.351 76.345 -10.333 1.00 63.77 339 TRP B C 1
ATOM 5658 O O . TRP B 1 179 ? -93.114 77.554 -10.247 1.00 68.28 339 TRP B O 1
ATOM 5669 N N . VAL B 1 180 ? -92.548 75.500 -10.993 1.00 59.65 340 VAL B N 1
ATOM 5670 C CA . VAL B 1 180 ? -91.271 75.939 -11.559 1.00 66.67 340 VAL B CA 1
ATOM 5671 C C . VAL B 1 180 ? -91.481 77.014 -12.624 1.00 74.96 340 VAL B C 1
ATOM 5672 O O . VAL B 1 180 ? -90.680 77.958 -12.754 1.00 65.49 340 VAL B O 1
ATOM 5676 N N . ARG B 1 181 ? -92.517 76.865 -13.444 1.00 66.26 341 ARG B N 1
ATOM 5677 C CA . ARG B 1 181 ? -92.707 77.854 -14.498 1.00 71.76 341 ARG B CA 1
ATOM 5678 C C . ARG B 1 181 ? -93.172 79.179 -13.907 1.00 70.07 341 ARG B C 1
ATOM 5679 O O . ARG B 1 181 ? -92.730 80.242 -14.345 1.00 70.82 341 ARG B O 1
ATOM 5687 N N . ASP B 1 182 ? -93.995 79.129 -12.859 1.00 69.27 342 ASP B N 1
ATOM 5688 C CA . ASP B 1 182 ? -94.477 80.339 -12.205 1.00 74.89 342 ASP B CA 1
ATOM 5689 C C . ASP B 1 182 ? -93.432 81.034 -11.325 1.00 77.03 342 ASP B C 1
ATOM 5690 O O . ASP B 1 182 ? -93.609 82.217 -11.011 1.00 77.01 342 ASP B O 1
ATOM 5695 N N . ASN B 1 183 ? -92.353 80.351 -10.917 1.00 74.07 343 ASN B N 1
ATOM 5696 C CA . ASN B 1 183 ? -91.491 80.863 -9.845 1.00 66.08 343 ASN B CA 1
ATOM 5697 C C . ASN B 1 183 ? -89.996 80.841 -10.126 1.00 67.72 343 ASN B C 1
ATOM 5698 O O . ASN B 1 183 ? -89.262 81.547 -9.432 1.00 72.14 343 ASN B O 1
ATOM 5703 N N . ILE B 1 184 ? -89.505 80.043 -11.074 1.00 62.89 344 ILE B N 1
ATOM 5704 C CA . ILE B 1 184 ? -88.068 79.777 -11.092 1.00 61.96 344 ILE B CA 1
ATOM 5705 C C . ILE B 1 184 ? -87.261 81.006 -11.490 1.00 71.39 344 ILE B C 1
ATOM 5706 O O . ILE B 1 184 ? -86.039 81.031 -11.287 1.00 69.42 344 ILE B O 1
ATOM 5711 N N . HIS B 1 185 ? -87.900 82.026 -12.074 1.00 72.04 345 HIS B N 1
ATOM 5712 C CA . HIS B 1 185 ? -87.133 83.202 -12.474 1.00 75.55 345 HIS B CA 1
ATOM 5713 C C . HIS B 1 185 ? -86.677 84.006 -11.261 1.00 70.76 345 HIS B C 1
ATOM 5714 O O . HIS B 1 185 ? -85.651 84.696 -11.326 1.00 73.64 345 HIS B O 1
ATOM 5721 N N . ARG B 1 186 ? -87.412 83.900 -10.153 1.00 62.62 346 ARG B N 1
ATOM 5722 C CA . ARG B 1 186 ? -87.030 84.489 -8.871 1.00 73.95 346 ARG B CA 1
ATOM 5723 C C . ARG B 1 186 ? -85.792 83.850 -8.271 1.00 70.86 346 ARG B C 1
ATOM 5724 O O . ARG B 1 186 ? -85.238 84.399 -7.314 1.00 71.39 346 ARG B O 1
ATOM 5732 N N . PHE B 1 187 ? -85.364 82.700 -8.781 1.00 66.58 347 PHE B N 1
ATOM 5733 C CA . PHE B 1 187 ? -84.150 82.056 -8.305 1.00 63.83 347 PHE B CA 1
ATOM 5734 C C . PHE B 1 187 ? -83.033 82.168 -9.310 1.00 68.55 347 PHE B C 1
ATOM 5735 O O . PHE B 1 187 ? -81.972 81.585 -9.096 1.00 70.81 347 PHE B O 1
ATOM 5743 N N . GLY B 1 188 ? -83.252 82.872 -10.415 1.00 69.63 348 GLY B N 1
ATOM 5744 C CA . GLY B 1 188 ? -82.239 83.015 -11.423 1.00 71.95 348 GLY B CA 1
ATOM 5745 C C . GLY B 1 188 ? -82.345 82.065 -12.590 1.00 75.77 348 GLY B C 1
ATOM 5746 O O . GLY B 1 188 ? -81.372 81.935 -13.346 1.00 69.48 348 GLY B O 1
ATOM 5747 N N . GLY B 1 189 ? -83.478 81.384 -12.755 1.00 68.93 349 GLY B N 1
ATOM 5748 C CA . GLY B 1 189 ? -83.666 80.471 -13.865 1.00 79.35 349 GLY B CA 1
ATOM 5749 C C . GLY B 1 189 ? -84.562 81.050 -14.948 1.00 74.31 349 GLY B C 1
ATOM 5750 O O . GLY B 1 189 ? -85.418 81.880 -14.682 1.00 76.47 349 GLY B O 1
ATOM 5751 N N . ASP B 1 190 ? -84.349 80.606 -16.185 1.00 79.69 350 ASP B N 1
ATOM 5752 C CA . ASP B 1 190 ? -85.212 80.993 -17.299 1.00 67.65 350 ASP B CA 1
ATOM 5753 C C . ASP B 1 190 ? -86.330 79.961 -17.420 1.00 69.62 350 ASP B C 1
ATOM 5754 O O . ASP B 1 190 ? -86.052 78.813 -17.798 1.00 71.75 350 ASP B O 1
ATOM 5759 N N . PRO B 1 191 ? -87.592 80.299 -17.123 1.00 63.65 351 PRO B N 1
ATOM 5760 C CA . PRO B 1 191 ? -88.651 79.275 -17.197 1.00 67.05 351 PRO B CA 1
ATOM 5761 C C . PRO B 1 191 ? -88.907 78.763 -18.622 1.00 71.85 351 PRO B C 1
ATOM 5762 O O . PRO B 1 191 ? -89.638 77.773 -18.790 1.00 70.41 351 PRO B O 1
ATOM 5766 N N A SER B 1 192 ? -88.341 79.404 -19.648 0.56 65.98 352 SER B N 1
ATOM 5767 N N B SER B 1 192 ? -88.346 79.393 -19.643 0.44 65.99 352 SER B N 1
ATOM 5768 C CA A SER B 1 192 ? -88.396 78.875 -21.006 0.56 68.65 352 SER B CA 1
ATOM 5769 C CA B SER B 1 192 ? -88.426 78.833 -20.980 0.44 68.61 352 SER B CA 1
ATOM 5770 C C A SER B 1 192 ? -87.213 77.960 -21.317 0.56 69.68 352 SER B C 1
ATOM 5771 C C B SER B 1 192 ? -87.207 77.978 -21.316 0.44 69.65 352 SER B C 1
ATOM 5772 O O A SER B 1 192 ? -87.039 77.562 -22.473 0.56 66.55 352 SER B O 1
ATOM 5773 O O B SER B 1 192 ? -86.997 77.644 -22.486 0.44 66.59 352 SER B O 1
ATOM 5778 N N . ARG B 1 193 ? -86.414 77.600 -20.313 1.00 70.28 353 ARG B N 1
ATOM 5779 C CA . ARG B 1 193 ? -85.236 76.751 -20.500 1.00 65.69 353 ARG B CA 1
ATOM 5780 C C . ARG B 1 193 ? -85.174 75.636 -19.460 1.00 63.72 353 ARG B C 1
ATOM 5781 O O . ARG B 1 193 ? -84.126 75.375 -18.855 1.00 71.90 353 ARG B O 1
ATOM 5789 N N . VAL B 1 194 ? -86.306 74.980 -19.225 1.00 61.63 354 VAL B N 1
ATOM 5790 C CA . VAL B 1 194 ? -86.392 73.849 -18.304 1.00 58.65 354 VAL B CA 1
ATOM 5791 C C . VAL B 1 194 ? -86.154 72.561 -19.093 1.00 70.00 354 VAL B C 1
ATOM 5792 O O . VAL B 1 194 ? -86.877 72.269 -20.058 1.00 67.76 354 VAL B O 1
ATOM 5796 N N . THR B 1 195 ? -85.103 71.824 -18.724 1.00 65.48 355 THR B N 1
ATOM 5797 C CA . THR B 1 195 ? -84.858 70.462 -19.199 1.00 63.70 355 THR B CA 1
ATOM 5798 C C . THR B 1 195 ? -85.294 69.485 -18.109 1.00 64.13 355 THR B C 1
ATOM 5799 O O . THR B 1 195 ? -84.805 69.558 -16.978 1.00 65.80 355 THR B O 1
ATOM 5803 N N . LEU B 1 196 ? -86.214 68.584 -18.433 1.00 59.50 356 LEU B N 1
ATOM 5804 C CA . LEU B 1 196 ? -86.525 67.495 -17.514 1.00 56.39 356 LEU B CA 1
ATOM 5805 C C . LEU B 1 196 ? -85.471 66.410 -17.674 1.00 66.10 356 LEU B C 1
ATOM 5806 O O . LEU B 1 196 ? -85.127 66.043 -18.803 1.00 59.99 356 LEU B O 1
ATOM 5811 N N . PHE B 1 197 ? -84.954 65.880 -16.567 1.00 60.10 357 PHE B N 1
ATOM 5812 C CA . PHE B 1 197 ? -84.178 64.660 -16.706 1.00 55.32 357 PHE B CA 1
ATOM 5813 C C . PHE B 1 197 ? -84.547 63.697 -15.595 1.00 57.78 357 PHE B C 1
ATOM 5814 O O . PHE B 1 197 ? -84.948 64.097 -14.498 1.00 59.69 357 PHE B O 1
ATOM 5822 N N . GLY B 1 198 ? -84.465 62.415 -15.930 1.00 55.89 358 GLY B N 1
ATOM 5823 C CA . GLY B 1 198 ? -84.902 61.359 -15.043 1.00 58.52 358 GLY B CA 1
ATOM 5824 C C . GLY B 1 198 ? -84.266 60.053 -15.452 1.00 62.88 358 GLY B C 1
ATOM 5825 O O . GLY B 1 198 ? -83.722 59.923 -16.552 1.00 59.41 358 GLY B O 1
ATOM 5826 N N . GLU B 1 199 ? -84.305 59.092 -14.534 1.00 58.52 359 GLU B N 1
ATOM 5827 C CA . GLU B 1 199 ? -83.737 57.778 -14.767 1.00 54.84 359 GLU B CA 1
ATOM 5828 C C . GLU B 1 199 ? -84.788 56.753 -14.388 1.00 58.34 359 GLU B C 1
ATOM 5829 O O . GLU B 1 199 ? -85.535 56.970 -13.434 1.00 57.66 359 GLU B O 1
ATOM 5835 N N . SER B 1 200 ? -84.910 55.690 -15.195 1.00 54.68 360 SER B N 1
ATOM 5836 C CA . SER B 1 200 ? -85.790 54.559 -14.904 1.00 58.19 360 SER B CA 1
ATOM 5837 C C . SER B 1 200 ? -87.259 54.977 -14.919 1.00 60.71 360 SER B C 1
ATOM 5838 O O . SER B 1 200 ? -87.735 55.505 -15.929 1.00 55.40 360 SER B O 1
ATOM 5841 N N . ALA B 1 201 ? -87.994 54.742 -13.818 1.00 52.73 361 ALA B N 1
ATOM 5842 C CA . ALA B 1 201 ? -89.370 55.232 -13.754 1.00 57.56 361 ALA B CA 1
ATOM 5843 C C . ALA B 1 201 ? -89.426 56.764 -13.836 1.00 59.48 361 ALA B C 1
ATOM 5844 O O . ALA B 1 201 ? -90.424 57.325 -14.307 1.00 56.14 361 ALA B O 1
ATOM 5846 N N . GLY B 1 202 ? -88.364 57.455 -13.405 1.00 53.93 362 GLY B N 1
ATOM 5847 C CA . GLY B 1 202 ? -88.281 58.886 -13.645 1.00 51.87 362 GLY B CA 1
ATOM 5848 C C . GLY B 1 202 ? -88.133 59.231 -15.118 1.00 60.24 362 GLY B C 1
ATOM 5849 O O . GLY B 1 202 ? -88.669 60.251 -15.581 1.00 57.33 362 GLY B O 1
ATOM 5850 N N . ALA B 1 203 ? -87.422 58.384 -15.884 1.00 59.13 363 ALA B N 1
ATOM 5851 C CA . ALA B 1 203 ? -87.375 58.589 -17.326 1.00 56.38 363 ALA B CA 1
ATOM 5852 C C . ALA B 1 203 ? -88.729 58.305 -17.965 1.00 57.10 363 ALA B C 1
ATOM 5853 O O . ALA B 1 203 ? -89.152 59.041 -18.855 1.00 59.47 363 ALA B O 1
ATOM 5855 N N . VAL B 1 204 ? -89.429 57.242 -17.542 1.00 58.10 364 VAL B N 1
ATOM 5856 C CA . VAL B 1 204 ? -90.784 57.031 -18.051 1.00 57.78 364 VAL B CA 1
ATOM 5857 C C . VAL B 1 204 ? -91.631 58.265 -17.779 1.00 58.66 364 VAL B C 1
ATOM 5858 O O . VAL B 1 204 ? -92.341 58.769 -18.667 1.00 59.43 364 VAL B O 1
ATOM 5862 N N . SER B 1 205 ? -91.553 58.774 -16.541 1.00 57.91 365 SER B N 1
ATOM 5863 C CA . SER B 1 205 ? -92.263 59.993 -16.161 1.00 54.55 365 SER B CA 1
ATOM 5864 C C . SER B 1 205 ? -91.943 61.136 -17.115 1.00 58.81 365 SER B C 1
ATOM 5865 O O . SER B 1 205 ? -92.846 61.777 -17.658 1.00 57.55 365 SER B O 1
ATOM 5868 N N . VAL B 1 206 ? -90.657 61.415 -17.318 1.00 52.16 366 VAL B N 1
ATOM 5869 C CA . VAL B 1 206 ? -90.271 62.456 -18.267 1.00 54.67 366 VAL B CA 1
ATOM 5870 C C . VAL B 1 206 ? -90.944 62.221 -19.619 1.00 62.47 366 VAL B C 1
ATOM 5871 O O . VAL B 1 206 ? -91.579 63.123 -20.177 1.00 60.80 366 VAL B O 1
ATOM 5875 N N . SER B 1 207 ? -90.879 60.987 -20.131 1.00 56.21 367 SER B N 1
ATOM 5876 C CA . SER B 1 207 ? -91.423 60.729 -21.463 1.00 62.02 367 SER B CA 1
ATOM 5877 C C . SER B 1 207 ? -92.933 60.962 -21.514 1.00 65.75 367 SER B C 1
ATOM 5878 O O . SER B 1 207 ? -93.463 61.348 -22.565 1.00 58.30 367 SER B O 1
ATOM 5881 N N . LEU B 1 208 ? -93.639 60.722 -20.399 1.00 57.78 368 LEU B N 1
ATOM 5882 C CA . LEU B 1 208 ? -95.082 60.953 -20.346 1.00 52.40 368 LEU B CA 1
ATOM 5883 C C . LEU B 1 208 ? -95.414 62.443 -20.361 1.00 57.00 368 LEU B C 1
ATOM 5884 O O . LEU B 1 208 ? -96.472 62.838 -20.870 1.00 58.63 368 LEU B O 1
ATOM 5889 N N . HIS B 1 209 ? -94.536 63.281 -19.802 1.00 54.63 369 HIS B N 1
ATOM 5890 C CA . HIS B 1 209 ? -94.682 64.719 -19.973 1.00 57.65 369 HIS B CA 1
ATOM 5891 C C . HIS B 1 209 ? -94.415 65.142 -21.412 1.00 59.95 369 HIS B C 1
ATOM 5892 O O . HIS B 1 209 ? -94.825 66.236 -21.815 1.00 59.75 369 HIS B O 1
ATOM 5899 N N . LEU B 1 210 ? -93.700 64.323 -22.185 1.00 53.01 370 LEU B N 1
ATOM 5900 C CA . LEU B 1 210 ? -93.542 64.622 -23.597 1.00 52.59 370 LEU B CA 1
ATOM 5901 C C . LEU B 1 210 ? -94.810 64.297 -24.356 1.00 54.50 370 LEU B C 1
ATOM 5902 O O . LEU B 1 210 ? -94.964 64.738 -25.488 1.00 62.32 370 LEU B O 1
ATOM 5907 N N . LEU B 1 211 ? -95.713 63.530 -23.755 1.00 56.02 371 LEU B N 1
ATOM 5908 C CA . LEU B 1 211 ? -96.956 63.171 -24.409 1.00 55.89 371 LEU B CA 1
ATOM 5909 C C . LEU B 1 211 ? -98.140 64.000 -23.936 1.00 61.70 371 LEU B C 1
ATOM 5910 O O . LEU B 1 211 ? -98.933 64.451 -24.762 1.00 65.26 371 LEU B O 1
ATOM 5915 N N . SER B 1 212 ? -98.270 64.227 -22.629 1.00 58.05 372 SER B N 1
ATOM 5916 C CA . SER B 1 212 ? -99.499 64.787 -22.058 1.00 58.89 372 SER B CA 1
ATOM 5917 C C . SER B 1 212 ? -99.803 66.187 -22.574 1.00 60.37 372 SER B C 1
ATOM 5918 O O . SER B 1 212 ? -98.919 67.053 -22.633 1.00 60.15 372 SER B O 1
ATOM 5921 N N . ALA B 1 213 ? -101.082 66.445 -22.877 1.00 54.68 373 ALA B N 1
ATOM 5922 C CA . ALA B 1 213 ? -101.426 67.829 -23.210 1.00 58.88 373 ALA B CA 1
ATOM 5923 C C . ALA B 1 213 ? -101.276 68.774 -22.009 1.00 64.09 373 ALA B C 1
ATOM 5924 O O . ALA B 1 213 ? -101.050 69.974 -22.207 1.00 59.86 373 ALA B O 1
ATOM 5926 N N . LEU B 1 214 ? -101.343 68.260 -20.768 1.00 63.22 374 LEU B N 1
ATOM 5927 C CA . LEU B 1 214 ? -101.233 69.120 -19.584 1.00 53.49 374 LEU B CA 1
ATOM 5928 C C . LEU B 1 214 ? -99.819 69.591 -19.336 1.00 57.60 374 LEU B C 1
ATOM 5929 O O . LEU B 1 214 ? -99.641 70.642 -18.714 1.00 62.28 374 LEU B O 1
ATOM 5934 N N . SER B 1 215 ? -98.806 68.856 -19.820 1.00 61.14 375 SER B N 1
ATOM 5935 C CA . SER B 1 215 ? -97.411 69.221 -19.584 1.00 58.31 375 SER B CA 1
ATOM 5936 C C . SER B 1 215 ? -96.740 69.874 -20.781 1.00 58.02 375 SER B C 1
ATOM 5937 O O . SER B 1 215 ? -95.610 70.374 -20.647 1.00 60.05 375 SER B O 1
ATOM 5940 N N . ARG B 1 216 ? -97.425 69.913 -21.926 1.00 59.13 376 ARG B N 1
ATOM 5941 C CA . ARG B 1 216 ? -96.799 70.271 -23.203 1.00 57.43 376 ARG B CA 1
ATOM 5942 C C . ARG B 1 216 ? -96.065 71.617 -23.162 1.00 59.99 376 ARG B C 1
ATOM 5943 O O . ARG B 1 216 ? -94.966 71.753 -23.719 1.00 62.68 376 ARG B O 1
ATOM 5951 N N . ASP B 1 217 ? -96.631 72.624 -22.504 1.00 63.07 377 ASP B N 1
ATOM 5952 C CA . ASP B 1 217 ? -95.994 73.938 -22.502 1.00 56.74 377 ASP B CA 1
ATOM 5953 C C . ASP B 1 217 ? -95.186 74.205 -21.241 1.00 65.11 377 ASP B C 1
ATOM 5954 O O . ASP B 1 217 ? -94.752 75.339 -21.028 1.00 68.57 377 ASP B O 1
ATOM 5959 N N . LEU B 1 218 ? -94.936 73.186 -20.423 1.00 63.11 378 LEU B N 1
ATOM 5960 C CA . LEU B 1 218 ? -94.296 73.414 -19.133 1.00 70.81 378 LEU B CA 1
ATOM 5961 C C . LEU B 1 218 ? -92.781 73.224 -19.143 1.00 71.60 378 LEU B C 1
ATOM 5962 O O . LEU B 1 218 ? -92.173 73.373 -18.087 1.00 64.53 378 LEU B O 1
ATOM 5967 N N . PHE B 1 219 ? -92.152 72.883 -20.274 1.00 68.60 379 PHE B N 1
ATOM 5968 C CA . PHE B 1 219 ? -90.706 72.664 -20.278 1.00 62.68 379 PHE B CA 1
ATOM 5969 C C . PHE B 1 219 ? -90.207 72.687 -21.709 1.00 65.87 379 PHE B C 1
ATOM 5970 O O . PHE B 1 219 ? -90.989 72.614 -22.651 1.00 63.15 379 PHE B O 1
ATOM 5978 N N . GLN B 1 220 ? -88.884 72.706 -21.861 1.00 61.93 380 GLN B N 1
ATOM 5979 C CA . GLN B 1 220 ? -88.272 72.885 -23.171 1.00 60.32 380 GLN B CA 1
ATOM 5980 C C . GLN B 1 220 ? -87.758 71.581 -23.780 1.00 66.48 380 GLN B C 1
ATOM 5981 O O . GLN B 1 220 ? -88.064 71.304 -24.937 1.00 64.42 380 GLN B O 1
ATOM 5987 N N . ARG B 1 221 ? -86.975 70.771 -23.053 1.00 60.29 381 ARG B N 1
ATOM 5988 C CA . ARG B 1 221 ? -86.455 69.531 -23.635 1.00 63.87 381 ARG B CA 1
ATOM 5989 C C . ARG B 1 221 ? -86.290 68.466 -22.555 1.00 68.74 381 ARG B C 1
ATOM 5990 O O . ARG B 1 221 ? -86.626 68.681 -21.383 1.00 63.53 381 ARG B O 1
ATOM 5998 N N . ALA B 1 222 ? -85.781 67.290 -22.955 1.00 60.15 382 ALA B N 1
ATOM 5999 C CA . ALA B 1 222 ? -85.836 66.125 -22.071 1.00 61.90 382 ALA B CA 1
ATOM 6000 C C . ALA B 1 222 ? -84.612 65.222 -22.191 1.00 60.87 382 ALA B C 1
ATOM 6001 O O . ALA B 1 222 ? -84.079 65.006 -23.284 1.00 59.66 382 ALA B O 1
ATOM 6003 N N . ILE B 1 223 ? -84.192 64.682 -21.049 1.00 55.27 383 ILE B N 1
ATOM 6004 C CA . ILE B 1 223 ? -83.128 63.689 -20.948 1.00 57.92 383 ILE B CA 1
ATOM 6005 C C . ILE B 1 223 ? -83.732 62.444 -20.316 1.00 59.04 383 ILE B C 1
ATOM 6006 O O . ILE B 1 223 ? -84.358 62.532 -19.256 1.00 61.83 383 ILE B O 1
ATOM 6011 N N . LEU B 1 224 ? -83.566 61.288 -20.963 1.00 56.86 384 LEU B N 1
ATOM 6012 C CA . LEU B 1 224 ? -84.205 60.066 -20.487 1.00 55.83 384 LEU B CA 1
ATOM 6013 C C . LEU B 1 224 ? -83.164 58.966 -20.310 1.00 61.28 384 LEU B C 1
ATOM 6014 O O . LEU B 1 224 ? -82.728 58.353 -21.291 1.00 59.89 384 LEU B O 1
ATOM 6019 N N . GLN B 1 225 ? -82.812 58.670 -19.058 1.00 57.80 385 GLN B N 1
ATOM 6020 C CA . GLN B 1 225 ? -81.803 57.665 -18.742 1.00 57.66 385 GLN B CA 1
ATOM 6021 C C . GLN B 1 225 ? -82.487 56.332 -18.443 1.00 57.38 385 GLN B C 1
ATOM 6022 O O . GLN B 1 225 ? -83.172 56.204 -17.425 1.00 59.13 385 GLN B O 1
ATOM 6028 N N . SER B 1 226 ? -82.312 55.345 -19.347 1.00 53.28 386 SER B N 1
ATOM 6029 C CA . SER B 1 226 ? -82.744 53.947 -19.145 1.00 58.70 386 SER B CA 1
ATOM 6030 C C . SER B 1 226 ? -84.231 53.815 -18.825 1.00 60.26 386 SER B C 1
ATOM 6031 O O . SER B 1 226 ? -84.627 53.161 -17.859 1.00 66.57 386 SER B O 1
ATOM 6034 N N . GLY B 1 227 ? -85.063 54.433 -19.631 1.00 52.46 387 GLY B N 1
ATOM 6035 C CA . GLY B 1 227 ? -86.486 54.319 -19.384 1.00 54.71 387 GLY B CA 1
ATOM 6036 C C . GLY B 1 227 ? -87.241 54.828 -20.595 1.00 62.82 387 GLY B C 1
ATOM 6037 O O . GLY B 1 227 ? -86.802 55.785 -21.228 1.00 53.10 387 GLY B O 1
ATOM 6038 N N . SER B 1 228 ? -88.370 54.210 -20.928 1.00 59.53 388 SER B N 1
ATOM 6039 C CA . SER B 1 228 ? -89.129 54.604 -22.098 1.00 59.42 388 SER B CA 1
ATOM 6040 C C . SER B 1 228 ? -90.588 54.246 -21.865 1.00 54.54 388 SER B C 1
ATOM 6041 O O . SER B 1 228 ? -90.882 53.246 -21.203 1.00 58.68 388 SER B O 1
ATOM 6044 N N . PRO B 1 229 ? -91.520 55.024 -22.414 1.00 56.98 389 PRO B N 1
ATOM 6045 C CA . PRO B 1 229 ? -92.941 54.755 -22.163 1.00 52.54 389 PRO B CA 1
ATOM 6046 C C . PRO B 1 229 ? -93.485 53.531 -22.889 1.00 64.70 389 PRO B C 1
ATOM 6047 O O . PRO B 1 229 ? -94.642 53.168 -22.641 1.00 59.53 389 PRO B O 1
ATOM 6051 N N . THR B 1 230 ? -92.724 52.901 -23.792 1.00 54.42 390 THR B N 1
ATOM 6052 C CA . THR B 1 230 ? -93.141 51.639 -24.396 1.00 62.82 390 THR B CA 1
ATOM 6053 C C . THR B 1 230 ? -92.644 50.419 -23.624 1.00 61.92 390 THR B C 1
ATOM 6054 O O . THR B 1 230 ? -92.887 49.283 -24.053 1.00 67.50 390 THR B O 1
ATOM 6058 N N . ALA B 1 231 ? -91.959 50.621 -22.503 1.00 63.52 391 ALA B N 1
ATOM 6059 C CA . ALA B 1 231 ? -91.490 49.496 -21.706 1.00 59.32 391 ALA B CA 1
ATOM 6060 C C . ALA B 1 231 ? -92.686 48.695 -21.180 1.00 59.33 391 ALA B C 1
ATOM 6061 O O . ALA B 1 231 ? -93.741 49.269 -20.899 1.00 62.06 391 ALA B O 1
ATOM 6063 N N . PRO B 1 232 ? -92.578 47.367 -21.079 1.00 63.00 392 PRO B N 1
ATOM 6064 C CA . PRO B 1 232 ? -93.757 46.577 -20.683 1.00 60.15 392 PRO B CA 1
ATOM 6065 C C . PRO B 1 232 ? -94.222 46.848 -19.258 1.00 65.18 392 PRO B C 1
ATOM 6066 O O . PRO B 1 232 ? -95.411 46.661 -18.970 1.00 67.12 392 PRO B O 1
ATOM 6070 N N . TRP B 1 233 ? -93.346 47.332 -18.381 1.00 60.73 393 TRP B N 1
ATOM 6071 C CA . TRP B 1 233 ? -93.702 47.683 -17.013 1.00 58.66 393 TRP B CA 1
ATOM 6072 C C . TRP B 1 233 ? -94.171 49.124 -16.859 1.00 66.71 393 TRP B C 1
ATOM 6073 O O . TRP B 1 233 ? -94.605 49.496 -15.763 1.00 69.06 393 TRP B O 1
ATOM 6084 N N . ALA B 1 234 ? -94.108 49.939 -17.918 1.00 57.96 394 ALA B N 1
ATOM 6085 C CA . ALA B 1 234 ? -94.327 51.378 -17.770 1.00 60.91 394 ALA B CA 1
ATOM 6086 C C . ALA B 1 234 ? -95.794 51.741 -17.514 1.00 63.13 394 ALA B C 1
ATOM 6087 O O . ALA B 1 234 ? -96.068 52.777 -16.909 1.00 60.46 394 ALA B O 1
ATOM 6089 N N . LEU B 1 235 ? -96.743 50.949 -18.014 1.00 59.88 395 LEU B N 1
ATOM 6090 C CA . LEU B 1 235 ? -98.168 51.202 -17.845 1.00 61.16 395 LEU B CA 1
ATOM 6091 C C . LEU B 1 235 ? -98.873 49.884 -17.603 1.00 63.97 395 LEU B C 1
ATOM 6092 O O . LEU B 1 235 ? -98.371 48.808 -17.948 1.00 64.87 395 LEU B O 1
ATOM 6097 N N . VAL B 1 236 ? -100.070 49.989 -17.053 1.00 56.47 396 VAL B N 1
ATOM 6098 C CA . VAL B 1 236 ? -100.921 48.838 -16.830 1.00 56.51 396 VAL B CA 1
ATOM 6099 C C . VAL B 1 236 ? -102.276 49.206 -17.410 1.00 61.03 396 VAL B C 1
ATOM 6100 O O . VAL B 1 236 ? -102.624 50.387 -17.490 1.00 66.60 396 VAL B O 1
ATOM 6104 N N . SER B 1 237 ? -102.999 48.213 -17.919 1.00 65.15 397 SER B N 1
ATOM 6105 C CA . SER B 1 237 ? -104.329 48.489 -18.441 1.00 67.09 397 SER B CA 1
ATOM 6106 C C . SER B 1 237 ? -105.263 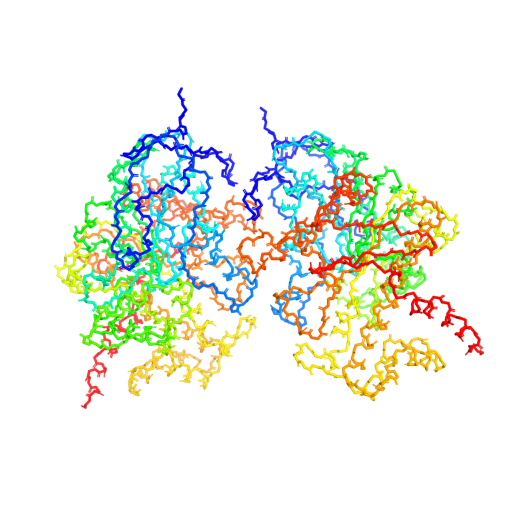48.926 -17.311 1.00 67.43 397 SER B C 1
ATOM 6107 O O . SER B 1 237 ? -105.037 48.625 -16.130 1.00 66.25 397 SER B O 1
ATOM 6110 N N . ARG B 1 238 ? -106.328 49.647 -17.686 1.00 66.37 398 ARG B N 1
ATOM 6111 C CA . ARG B 1 238 ? -107.291 50.106 -16.683 1.00 71.36 398 ARG B CA 1
ATOM 6112 C C . ARG B 1 238 ? -107.971 48.926 -16.001 1.00 71.67 398 ARG B C 1
ATOM 6113 O O . ARG B 1 238 ? -108.195 48.943 -14.784 1.00 69.54 398 ARG B O 1
ATOM 6121 N N . GLU B 1 239 ? -108.280 47.882 -16.775 1.00 71.27 399 GLU B N 1
ATOM 6122 C CA . GLU B 1 239 ? -108.971 46.715 -16.241 1.00 67.27 399 GLU B CA 1
ATOM 6123 C C . GLU B 1 239 ? -108.108 45.972 -15.230 1.00 70.67 399 GLU B C 1
ATOM 6124 O O . GLU B 1 239 ? -108.608 45.521 -14.190 1.00 71.80 399 GLU B O 1
ATOM 6130 N N . GLU B 1 240 ? -106.812 45.828 -15.529 1.00 68.90 400 GLU B N 1
ATOM 6131 C CA . GLU B 1 240 ? -105.903 45.137 -14.628 1.00 70.76 400 GLU B CA 1
ATOM 6132 C C . GLU B 1 240 ? -105.570 46.007 -13.416 1.00 71.41 400 GLU B C 1
ATOM 6133 O O . GLU B 1 240 ? -105.469 45.501 -12.296 1.00 68.12 400 GLU B O 1
ATOM 6139 N N . ALA B 1 241 ? -105.409 47.319 -13.609 1.00 73.02 401 ALA B N 1
ATOM 6140 C CA . ALA B 1 241 ? -105.196 48.181 -12.453 1.00 65.62 401 ALA B CA 1
ATOM 6141 C C . ALA B 1 241 ? -106.355 48.059 -11.477 1.00 70.16 401 ALA B C 1
ATOM 6142 O O . ALA B 1 241 ? -106.144 47.984 -10.258 1.00 68.18 401 ALA B O 1
ATOM 6144 N N . THR B 1 242 ? -107.587 47.997 -11.995 1.00 67.81 402 THR B N 1
ATOM 6145 C CA . THR B 1 242 ? -108.732 47.892 -11.096 1.00 72.55 402 THR B CA 1
ATOM 6146 C C . THR B 1 242 ? -108.643 46.633 -10.242 1.00 73.53 402 THR B C 1
ATOM 6147 O O . THR B 1 242 ? -108.835 46.693 -9.020 1.00 76.24 402 THR B O 1
ATOM 6151 N N . LEU B 1 243 ? -108.267 45.502 -10.849 1.00 71.18 403 LEU B N 1
ATOM 6152 C CA . LEU B 1 243 ? -108.139 44.263 -10.082 1.00 71.49 403 LEU B CA 1
ATOM 6153 C C . LEU B 1 243 ? -107.035 44.364 -9.043 1.00 69.27 403 LEU B C 1
ATOM 6154 O O . LEU B 1 243 ? -107.207 43.915 -7.902 1.00 78.18 403 LEU B O 1
ATOM 6159 N N . ARG B 1 244 ? -105.893 44.955 -9.405 1.00 68.67 404 ARG B N 1
ATOM 6160 C CA . ARG B 1 244 ? -104.815 45.079 -8.426 1.00 70.69 404 ARG B CA 1
ATOM 6161 C C . ARG B 1 244 ? -105.232 45.944 -7.238 1.00 69.30 404 ARG B C 1
ATOM 6162 O O . ARG B 1 244 ? -104.840 45.672 -6.097 1.00 73.13 404 ARG B O 1
ATOM 6170 N N . ALA B 1 245 ? -106.010 47.002 -7.485 1.00 72.09 405 ALA B N 1
ATOM 6171 C CA . ALA B 1 245 ? -106.496 47.815 -6.377 1.00 65.08 405 ALA B CA 1
ATOM 6172 C C . ALA B 1 245 ? -107.420 46.996 -5.490 1.00 71.22 405 ALA B C 1
ATOM 6173 O O . ALA B 1 245 ? -107.271 46.982 -4.264 1.00 69.21 405 ALA B O 1
ATOM 6175 N N . LEU B 1 246 ? -108.348 46.260 -6.104 1.00 70.87 406 LEU B N 1
ATOM 6176 C CA . LEU B 1 246 ? -109.252 45.409 -5.338 1.00 75.70 406 LEU B CA 1
ATOM 6177 C C . LEU B 1 246 ? -108.503 44.309 -4.576 1.00 74.34 406 LEU B C 1
ATOM 6178 O O . LEU B 1 246 ? -108.875 43.980 -3.447 1.00 72.35 406 LEU B O 1
ATOM 6183 N N . ARG B 1 247 ? -107.455 43.719 -5.172 1.00 79.52 407 ARG B N 1
ATOM 6184 C CA . ARG B 1 247 ? -106.638 42.757 -4.429 1.00 67.20 407 ARG B CA 1
ATOM 6185 C C . ARG B 1 247 ? -105.993 43.403 -3.213 1.00 70.24 407 ARG B C 1
ATOM 6186 O O . ARG B 1 247 ? -105.893 42.775 -2.154 1.00 77.90 407 ARG B O 1
ATOM 6194 N N . LEU B 1 248 ? -105.523 44.646 -3.350 1.00 74.12 408 LEU B N 1
ATOM 6195 C CA . LEU B 1 248 ? -104.933 45.335 -2.205 1.00 69.11 408 LEU B CA 1
ATOM 6196 C C . LEU B 1 248 ? -105.975 45.567 -1.115 1.00 78.85 408 LEU B C 1
ATOM 6197 O O . LEU B 1 248 ? -105.674 45.440 0.078 1.00 76.27 408 LEU B O 1
ATOM 6202 N N . ALA B 1 249 ? -107.203 45.925 -1.503 1.00 70.50 409 ALA B N 1
ATOM 6203 C CA . ALA B 1 249 ? -108.245 46.132 -0.507 1.00 78.08 409 ALA B CA 1
ATOM 6204 C C . ALA B 1 249 ? -108.507 44.846 0.271 1.00 79.24 409 ALA B C 1
ATOM 6205 O O . ALA B 1 249 ? -108.600 44.866 1.504 1.00 82.97 409 ALA B O 1
ATOM 6207 N N . GLU B 1 250 ? -108.588 43.712 -0.433 1.00 83.55 410 GLU B N 1
ATOM 6208 C CA . GLU B 1 250 ? -108.757 42.421 0.228 1.00 80.55 410 GLU B CA 1
ATOM 6209 C C . GLU B 1 250 ? -107.588 42.115 1.160 1.00 81.14 410 GLU B C 1
ATOM 6210 O O . GLU B 1 250 ? -107.784 41.712 2.314 1.00 78.87 410 GLU B O 1
ATOM 6216 N N . ALA B 1 251 ? -106.359 42.315 0.680 1.00 76.25 411 ALA B N 1
ATOM 6217 C CA . ALA B 1 251 ? -105.192 41.959 1.481 1.00 74.48 411 ALA B CA 1
ATOM 6218 C C . ALA B 1 251 ? -105.132 42.721 2.811 1.00 77.14 411 ALA B C 1
ATOM 6219 O O . ALA B 1 251 ? -104.554 42.216 3.783 1.00 77.95 411 ALA B O 1
ATOM 6221 N N . VAL B 1 252 ? -105.706 43.926 2.890 1.00 72.14 412 VAL B N 1
ATOM 6222 C CA . VAL B 1 252 ? -105.655 44.709 4.120 1.00 73.17 412 VAL B CA 1
ATOM 6223 C C . VAL B 1 252 ? -106.982 44.678 4.882 1.00 79.04 412 VAL B C 1
ATOM 6224 O O . VAL B 1 252 ? -107.145 45.415 5.856 1.00 80.43 412 VAL B O 1
ATOM 6228 N N . GLY B 1 253 ? -107.931 43.845 4.466 1.00 78.47 413 GLY B N 1
ATOM 6229 C CA . GLY B 1 253 ? -109.169 43.695 5.207 1.00 75.71 413 GLY B CA 1
ATOM 6230 C C . GLY B 1 253 ? -110.295 44.615 4.793 1.00 86.38 413 GLY B C 1
ATOM 6231 O O . GLY B 1 253 ? -111.200 44.862 5.596 1.00 87.99 413 GLY B O 1
ATOM 6232 N N . CYS B 1 254 ? -110.272 45.133 3.580 1.00 81.47 414 CYS B N 1
ATOM 6233 C CA . CYS B 1 254 ? -111.287 46.078 3.158 1.00 78.84 414 CYS B CA 1
ATOM 6234 C C . CYS B 1 254 ? -112.328 45.412 2.283 1.00 75.81 414 CYS B C 1
ATOM 6235 O O . CYS B 1 254 ? -112.066 44.375 1.663 1.00 87.95 414 CYS B O 1
ATOM 6238 N N . PRO B 1 255 ? -113.521 45.995 2.177 1.00 83.31 415 PRO B N 1
ATOM 6239 C CA . PRO B 1 255 ? -114.469 45.521 1.156 1.00 80.70 415 PRO B CA 1
ATOM 6240 C C . PRO B 1 255 ? -113.857 45.640 -0.236 1.00 81.83 415 PRO B C 1
ATOM 6241 O O . PRO B 1 255 ? -113.070 46.543 -0.521 1.00 84.36 415 PRO B O 1
ATOM 6245 N N . HIS B 1 256 ? -114.201 44.698 -1.106 1.00 84.66 416 HIS B N 1
ATOM 6246 C CA . HIS B 1 256 ? -113.528 44.617 -2.399 1.00 86.13 416 HIS B CA 1
ATOM 6247 C C . HIS B 1 256 ? -114.485 44.128 -3.473 1.00 83.74 416 HIS B C 1
ATOM 6248 O O . HIS B 1 256 ? -114.116 43.325 -4.338 1.00 83.72 416 HIS B O 1
ATOM 6255 N N . GLU B 1 257 ? -115.710 44.631 -3.449 1.00 87.09 417 GLU B N 1
ATOM 6256 C CA . GLU B 1 257 ? -116.674 44.197 -4.452 1.00 92.00 417 GLU B CA 1
ATOM 6257 C C . GLU B 1 257 ? -116.648 45.134 -5.653 1.00 97.57 417 GLU B C 1
ATOM 6258 O O . GLU B 1 257 ? -116.839 46.351 -5.484 1.00 88.54 417 GLU B O 1
ATOM 6264 N N . PRO B 1 258 ? -116.469 44.595 -6.869 1.00 89.53 418 PRO B N 1
ATOM 6265 C CA . PRO B 1 258 ? -116.401 45.449 -8.067 1.00 81.31 418 PRO B CA 1
ATOM 6266 C C . PRO B 1 258 ? -117.587 46.366 -8.244 1.00 87.84 418 PRO B C 1
ATOM 6267 O O . PRO B 1 258 ? -117.471 47.359 -8.972 1.00 91.65 418 PRO B O 1
ATOM 6271 N N . SER B 1 259 ? -118.716 46.080 -7.596 1.00 95.31 419 SER B N 1
ATOM 6272 C CA . SER B 1 259 ? -119.939 46.848 -7.787 1.00 90.45 419 SER B CA 1
ATOM 6273 C C . SER B 1 259 ? -120.081 48.019 -6.824 1.00 93.86 419 SER B C 1
ATOM 6274 O O . SER B 1 259 ? -120.828 48.955 -7.132 1.00 94.48 419 SER B O 1
ATOM 6277 N N . LYS B 1 260 ? -119.410 47.993 -5.667 1.00 89.78 420 LYS B N 1
ATOM 6278 C CA . LYS B 1 260 ? -119.452 49.116 -4.719 1.00 96.80 420 LYS B CA 1
ATOM 6279 C C . LYS B 1 260 ? -118.024 49.589 -4.434 1.00 95.13 420 LYS B C 1
ATOM 6280 O O . LYS B 1 260 ? -117.456 49.344 -3.362 1.00 86.96 420 LYS B O 1
ATOM 6286 N N . LEU B 1 261 ? -117.468 50.327 -5.395 1.00 91.20 421 LEU B N 1
ATOM 6287 C CA . LEU B 1 261 ? -116.120 50.853 -5.257 1.00 80.33 421 LEU B CA 1
ATOM 6288 C C . LEU B 1 261 ? -116.028 51.950 -4.211 1.00 80.63 421 LEU B C 1
ATOM 6289 O O . LEU B 1 261 ? -114.946 52.169 -3.664 1.00 87.62 421 LEU B O 1
ATOM 6294 N N . SER B 1 262 ? -117.128 52.645 -3.918 1.00 90.72 422 SER B N 1
ATOM 6295 C CA . SER B 1 262 ? -117.088 53.650 -2.865 1.00 86.71 422 SER B CA 1
ATOM 6296 C C . SER B 1 262 ? -116.706 53.022 -1.539 1.00 90.28 422 SER B C 1
ATOM 6297 O O . SER B 1 262 ? -115.938 53.605 -0.769 1.00 86.62 422 SER B O 1
ATOM 6300 N N . ASP B 1 263 ? -117.234 51.833 -1.251 1.00 90.56 423 ASP B N 1
ATOM 6301 C CA . ASP B 1 263 ? -116.934 51.207 0.031 1.00 89.93 423 ASP B CA 1
ATOM 6302 C C . ASP B 1 263 ? -115.458 50.849 0.136 1.00 87.90 423 ASP B C 1
ATOM 6303 O O . ASP B 1 263 ? -114.855 50.994 1.211 1.00 83.31 423 ASP B O 1
ATOM 6308 N N . ALA B 1 264 ? -114.858 50.408 -0.981 1.00 84.81 424 ALA B N 1
ATOM 6309 C CA . ALA B 1 264 ? -113.455 49.988 -0.984 1.00 81.59 424 ALA B CA 1
ATOM 6310 C C . ALA B 1 264 ? -112.506 51.172 -0.814 1.00 78.79 424 ALA B C 1
ATOM 6311 O O . ALA B 1 264 ? -111.537 51.092 -0.049 1.00 77.05 424 ALA B O 1
ATOM 6313 N N . VAL B 1 265 ? -112.756 52.272 -1.528 1.00 77.12 425 VAL B N 1
ATOM 6314 C CA . VAL B 1 265 ? -111.880 53.434 -1.411 1.00 78.53 425 VAL B CA 1
ATOM 6315 C C . VAL B 1 265 ? -111.939 54.012 -0.006 1.00 69.52 425 VAL B C 1
ATOM 6316 O O . VAL B 1 265 ? -110.924 54.466 0.525 1.00 74.53 425 VAL B O 1
ATOM 6320 N N . GLU B 1 266 ? -113.127 54.039 0.608 1.00 73.35 426 GLU B N 1
ATOM 6321 C CA . GLU B 1 266 ? -113.261 54.711 1.902 1.00 77.29 426 GLU B CA 1
ATOM 6322 C C . GLU B 1 266 ? -112.530 53.952 2.993 1.00 70.64 426 GLU B C 1
ATOM 6323 O O . GLU B 1 266 ? -111.828 54.554 3.810 1.00 78.67 426 GLU B O 1
ATOM 6329 N N . CYS B 1 267 ? -112.644 52.627 2.993 1.00 76.07 427 CYS B N 1
ATOM 6330 C CA . CYS B 1 267 ? -111.834 51.828 3.898 1.00 75.04 427 CYS B CA 1
ATOM 6331 C C . CYS B 1 267 ? -110.346 52.051 3.630 1.00 78.70 427 CYS B C 1
ATOM 6332 O O . CYS B 1 267 ? -109.562 52.255 4.568 1.00 67.59 427 CYS B O 1
ATOM 6335 N N . LEU B 1 268 ? -109.935 52.052 2.353 1.00 72.98 428 LEU B N 1
ATOM 6336 C CA . LEU B 1 268 ? -108.515 52.230 2.067 1.00 69.27 428 LEU B CA 1
ATOM 6337 C C . LEU B 1 268 ? -108.008 53.569 2.594 1.00 70.50 428 LEU B C 1
ATOM 6338 O O . LEU B 1 268 ? -106.849 53.679 3.026 1.00 65.21 428 LEU B O 1
ATOM 6343 N N . ARG B 1 269 ? -108.863 54.595 2.575 1.00 66.31 429 ARG B N 1
ATOM 6344 C CA . ARG B 1 269 ? -108.458 55.898 3.071 1.00 65.60 429 ARG B CA 1
ATOM 6345 C C . ARG B 1 269 ? -108.244 55.898 4.570 1.00 70.59 429 ARG B C 1
ATOM 6346 O O . ARG B 1 269 ? -107.587 56.809 5.073 1.00 70.54 429 ARG B O 1
ATOM 6354 N N . GLY B 1 270 ? -108.764 54.899 5.286 1.00 66.08 430 GLY B N 1
ATOM 6355 C CA . GLY B 1 270 ? -108.619 54.844 6.730 1.00 66.40 430 GLY B CA 1
ATOM 6356 C C . GLY B 1 270 ? -107.441 54.006 7.190 1.00 76.52 430 GLY B C 1
ATOM 6357 O O . GLY B 1 270 ? -107.131 53.991 8.382 1.00 73.10 430 GLY B O 1
ATOM 6358 N N . LYS B 1 271 ? -106.794 53.279 6.274 1.00 73.74 431 LYS B N 1
ATOM 6359 C CA . LYS B 1 271 ? -105.691 52.385 6.623 1.00 66.67 431 LYS B CA 1
ATOM 6360 C C . LYS B 1 271 ? -104.400 53.154 6.870 1.00 66.47 431 LYS B C 1
ATOM 6361 O O . LYS B 1 271 ? -104.193 54.248 6.341 1.00 72.03 431 LYS B O 1
ATOM 6367 N N . ASP B 1 272 ? -103.522 52.564 7.679 1.00 72.41 432 ASP B N 1
ATOM 6368 C CA . ASP B 1 272 ? -102.202 53.146 7.878 1.00 69.12 432 ASP B CA 1
ATOM 6369 C C . ASP B 1 272 ? -101.444 53.121 6.549 1.00 66.82 432 ASP B C 1
ATOM 6370 O O . ASP B 1 272 ? -101.494 52.116 5.827 1.00 65.17 432 ASP B O 1
ATOM 6375 N N . PRO B 1 273 ? -100.743 54.200 6.182 1.00 64.59 433 PRO B N 1
ATOM 6376 C CA . PRO B 1 273 ? -100.101 54.216 4.859 1.00 66.45 433 PRO B CA 1
ATOM 6377 C C . PRO B 1 273 ? -99.021 53.156 4.713 1.00 69.70 433 PRO B C 1
ATOM 6378 O O . PRO B 1 273 ? -98.886 52.571 3.633 1.00 72.38 433 PRO B O 1
ATOM 6382 N N . HIS B 1 274 ? -98.275 52.855 5.778 1.00 64.37 434 HIS B N 1
ATOM 6383 C CA . HIS B 1 274 ? -97.271 51.789 5.707 1.00 66.15 434 HIS B CA 1
ATOM 6384 C C . HIS B 1 274 ? -97.911 50.422 5.506 1.00 70.18 434 HIS B C 1
ATOM 6385 O O . HIS B 1 274 ? -97.340 49.569 4.817 1.00 67.40 434 HIS B O 1
ATOM 6392 N N . VAL B 1 275 ? -99.095 50.194 6.076 1.00 63.57 435 VAL B N 1
ATOM 6393 C CA . VAL B 1 275 ? -99.776 48.928 5.822 1.00 64.82 435 VAL B CA 1
ATOM 6394 C C . VAL B 1 275 ? -100.099 48.788 4.331 1.00 69.97 435 VAL B C 1
ATOM 6395 O O . VAL B 1 275 ? -99.980 47.700 3.757 1.00 70.31 435 VAL B O 1
ATOM 6399 N N . LEU B 1 276 ? -100.494 49.889 3.678 1.00 68.52 436 LEU B N 1
ATOM 6400 C CA . LEU B 1 276 ? -100.869 49.816 2.268 1.00 68.69 436 LEU B CA 1
ATOM 6401 C C . LEU B 1 276 ? -99.674 49.463 1.386 1.00 66.80 436 LEU B C 1
ATOM 6402 O O . LEU B 1 276 ? -99.740 48.519 0.594 1.00 69.75 436 LEU B O 1
ATOM 6407 N N . VAL B 1 277 ? -98.563 50.196 1.510 1.00 64.93 437 VAL B N 1
ATOM 6408 C CA . VAL B 1 277 ? -97.462 49.944 0.592 1.00 60.78 437 VAL B CA 1
ATOM 6409 C C . VAL B 1 277 ? -96.836 48.586 0.859 1.00 72.56 437 VAL B C 1
ATOM 6410 O O . VAL B 1 277 ? -96.287 47.967 -0.061 1.00 69.84 437 VAL B O 1
ATOM 6414 N N . ASN B 1 278 ? -96.930 48.076 2.095 1.00 66.07 438 ASN B N 1
ATOM 6415 C CA . ASN B 1 278 ? -96.338 46.782 2.413 1.00 66.02 438 ASN B CA 1
ATOM 6416 C C . ASN B 1 278 ? -97.213 45.601 1.996 1.00 63.91 438 ASN B C 1
ATOM 6417 O O . ASN B 1 278 ? -96.768 44.461 2.103 1.00 72.51 438 ASN B O 1
ATOM 6422 N N . ASN B 1 279 ? -98.414 45.815 1.475 1.00 63.62 439 ASN B N 1
ATOM 6423 C CA . ASN B 1 279 ? -99.247 44.691 1.063 1.00 63.90 439 ASN B CA 1
ATOM 6424 C C . ASN B 1 279 ? -99.534 44.652 -0.435 1.00 75.35 439 ASN B C 1
ATOM 6425 O O . ASN B 1 279 ? -100.522 44.024 -0.845 1.00 76.27 439 ASN B O 1
ATOM 6430 N N . GLU B 1 280 ? -98.695 45.279 -1.265 1.00 77.84 440 GLU B N 1
ATOM 6431 C CA . GLU B 1 280 ? -98.967 45.391 -2.700 1.00 77.55 440 GLU B CA 1
ATOM 6432 C C . GLU B 1 280 ? -98.442 44.230 -3.525 1.00 82.68 440 GLU B C 1
ATOM 6433 O O . GLU B 1 280 ? -98.740 44.154 -4.726 1.00 82.13 440 GLU B O 1
ATOM 6439 N N . TRP B 1 281 ? -97.666 43.341 -2.924 1.00 88.93 441 TRP B N 1
ATOM 6440 C CA . TRP B 1 281 ? -96.768 42.467 -3.668 1.00 91.16 441 TRP B CA 1
ATOM 6441 C C . TRP B 1 281 ? -97.351 41.064 -3.746 1.00 98.61 441 TRP B C 1
ATOM 6442 O O . TRP B 1 281 ? -97.083 40.209 -2.905 1.00 98.20 441 TRP B O 1
ATOM 6453 N N . GLY B 1 282 ? -98.145 40.832 -4.792 1.00 111.06 442 GLY B N 1
ATOM 6454 C CA . GLY B 1 282 ? -98.690 39.515 -5.034 1.00 105.79 442 GLY B CA 1
ATOM 6455 C C . GLY B 1 282 ? -97.751 38.650 -5.847 1.00 105.07 442 GLY B C 1
ATOM 6456 O O . GLY B 1 282 ? -96.524 38.677 -5.672 1.00 100.31 442 GLY B O 1
ATOM 6457 N N . THR B 1 283 ? -98.329 37.861 -6.740 1.00 106.51 443 THR B N 1
ATOM 6458 C CA . THR B 1 283 ? -97.540 37.027 -7.635 1.00 110.61 443 THR B CA 1
ATOM 6459 C C . THR B 1 283 ? -97.340 37.829 -8.913 1.00 102.22 443 THR B C 1
ATOM 6460 O O . THR B 1 283 ? -98.226 37.896 -9.767 1.00 101.68 443 THR B O 1
ATOM 6464 N N . LEU B 1 284 ? -96.175 38.458 -9.029 1.00 96.07 444 LEU B N 1
ATOM 6465 C CA . LEU B 1 284 ? -95.805 39.229 -10.201 1.00 95.00 444 LEU B CA 1
ATOM 6466 C C . LEU B 1 284 ? -94.437 38.766 -10.667 1.00 87.74 444 LEU B C 1
ATOM 6467 O O . LEU B 1 284 ? -93.564 38.484 -9.841 1.00 90.41 444 LEU B O 1
ATOM 6472 N N . GLY B 1 285 ? -94.257 38.695 -11.982 1.00 86.00 445 GLY B N 1
ATOM 6473 C CA . GLY B 1 285 ? -92.985 38.320 -12.562 1.00 84.13 445 GLY B CA 1
ATOM 6474 C C . GLY B 1 285 ? -91.943 39.422 -12.442 1.00 79.02 445 GLY B C 1
ATOM 6475 O O . GLY B 1 285 ? -92.168 40.487 -11.870 1.00 73.72 445 GLY B O 1
ATOM 6476 N N . ILE B 1 286 ? -90.770 39.154 -13.023 1.00 73.80 446 ILE B N 1
ATOM 6477 C CA . ILE B 1 286 ? -89.679 40.113 -12.944 1.00 60.24 446 ILE B CA 1
ATOM 6478 C C . ILE B 1 286 ? -90.068 41.371 -13.713 1.00 71.99 446 ILE B C 1
ATOM 6479 O O . ILE B 1 286 ? -90.785 41.302 -14.722 1.00 68.13 446 ILE B O 1
ATOM 6484 N N . CYS B 1 287 ? -89.650 42.540 -13.197 1.00 65.71 447 CYS B N 1
ATOM 6485 C CA . CYS B 1 287 ? -89.921 43.827 -13.837 1.00 67.02 447 CYS B CA 1
ATOM 6486 C C . CYS B 1 287 ? -91.416 44.052 -14.042 1.00 69.14 447 CYS B C 1
ATOM 6487 O O . CYS B 1 287 ? -91.841 44.606 -15.057 1.00 69.34 447 CYS B O 1
ATOM 6490 N N . GLU B 1 288 ? -92.225 43.593 -13.103 1.00 66.51 448 GLU B N 1
ATOM 6491 C CA . GLU B 1 288 ? -93.654 43.879 -13.102 1.00 70.53 448 GLU B CA 1
ATOM 6492 C C . GLU B 1 288 ? -93.961 44.620 -11.809 1.00 73.20 448 GLU B C 1
ATOM 6493 O O . GLU B 1 288 ? -93.842 44.047 -10.724 1.00 69.35 448 GLU B O 1
ATOM 6499 N N . PHE B 1 289 ? -94.372 45.873 -11.912 1.00 73.09 449 PHE B N 1
ATOM 6500 C CA . PHE B 1 289 ? -94.589 46.640 -10.702 1.00 68.93 449 PHE B CA 1
ATOM 6501 C C . PHE B 1 289 ? -96.072 46.901 -10.502 1.00 62.92 449 PHE B C 1
ATOM 6502 O O . PHE B 1 289 ? -96.762 47.268 -11.459 1.00 73.15 449 PHE B O 1
ATOM 6510 N N . PRO B 1 290 ? -96.586 46.735 -9.279 1.00 66.91 450 PRO B N 1
ATOM 6511 C CA . PRO B 1 290 ? -98.049 46.661 -9.089 1.00 68.12 450 PRO B CA 1
ATOM 6512 C C . PRO B 1 290 ? -98.809 47.941 -9.402 1.00 66.99 450 PRO B C 1
ATOM 6513 O O . PRO B 1 290 ? -99.895 47.862 -9.985 1.00 72.44 450 PRO B O 1
ATOM 6517 N N . PHE B 1 291 ? -98.313 49.116 -9.010 1.00 62.18 451 PHE B N 1
ATOM 6518 C CA . PHE B 1 291 ? -99.063 50.356 -9.199 1.00 57.51 451 PHE B CA 1
ATOM 6519 C C . PHE B 1 291 ? -98.232 51.343 -10.000 1.00 66.82 451 PHE B C 1
ATOM 6520 O O . PHE B 1 291 ? -97.244 51.881 -9.495 1.00 65.72 451 PHE B O 1
ATOM 6528 N N . VAL B 1 292 ? -98.631 51.559 -11.254 1.00 56.88 452 VAL B N 1
ATOM 6529 C CA . VAL B 1 292 ? -97.867 52.357 -12.214 1.00 58.03 452 VAL B CA 1
ATOM 6530 C C . VAL B 1 292 ? -98.849 53.213 -13.016 1.00 59.36 452 VAL B C 1
ATOM 6531 O O . VAL B 1 292 ? -100.068 53.072 -12.832 1.00 54.32 452 VAL B O 1
ATOM 6535 N N . PRO B 1 293 ? -98.386 54.103 -13.904 1.00 57.46 453 PRO B N 1
ATOM 6536 C CA . PRO B 1 293 ? -99.326 54.917 -14.691 1.00 55.88 453 PRO B CA 1
ATOM 6537 C C . PRO B 1 293 ? -100.351 54.085 -15.459 1.00 65.27 453 PRO B C 1
ATOM 6538 O O . PRO B 1 293 ? -100.093 52.931 -15.818 1.00 59.71 453 PRO B O 1
ATOM 6542 N N . VAL B 1 294 ? -101.542 54.678 -15.651 1.00 59.61 454 VAL B N 1
ATOM 6543 C CA . VAL B 1 294 ? -102.587 54.173 -16.541 1.00 55.33 454 VAL B CA 1
ATOM 6544 C C . VAL B 1 294 ? -102.954 55.258 -17.555 1.00 60.33 454 VAL B C 1
ATOM 6545 O O . VAL B 1 294 ? -102.525 56.406 -17.440 1.00 61.83 454 VAL B O 1
ATOM 6549 N N . VAL B 1 295 ? -103.726 54.865 -18.576 1.00 66.10 455 VAL B N 1
ATOM 6550 C CA . VAL B 1 295 ? -104.392 55.802 -19.486 1.00 62.10 455 VAL B CA 1
ATOM 6551 C C . VAL B 1 295 ? -105.702 56.231 -18.824 1.00 65.56 455 VAL B C 1
ATOM 6552 O O . VAL B 1 295 ? -106.638 55.434 -18.723 1.00 63.18 455 VAL B O 1
ATOM 6556 N N . ASP B 1 296 ? -105.763 57.484 -18.347 1.00 63.30 456 ASP B N 1
ATOM 6557 C CA . ASP B 1 296 ? -106.824 57.934 -17.441 1.00 70.89 456 ASP B CA 1
ATOM 6558 C C . ASP B 1 296 ? -107.895 58.784 -18.108 1.00 69.21 456 ASP B C 1
ATOM 6559 O O . ASP B 1 296 ? -109.042 58.771 -17.654 1.00 78.08 456 ASP B O 1
ATOM 6564 N N . GLY B 1 297 ? -107.571 59.494 -19.180 1.00 60.44 457 GLY B N 1
ATOM 6565 C CA . GLY B 1 297 ? -108.503 60.380 -19.844 1.00 58.02 457 GLY B CA 1
ATOM 6566 C C . GLY B 1 297 ? -108.106 61.833 -19.771 1.00 60.70 457 GLY B C 1
ATOM 6567 O O . GLY B 1 297 ? -108.546 62.631 -20.611 1.00 68.59 457 GLY B O 1
ATOM 6568 N N . ALA B 1 298 ? -107.265 62.197 -18.811 1.00 64.62 458 ALA B N 1
ATOM 6569 C CA . ALA B 1 298 ? -106.888 63.585 -18.593 1.00 55.37 458 ALA B CA 1
ATOM 6570 C C . ALA B 1 298 ? -105.386 63.803 -18.658 1.00 61.61 458 ALA B C 1
ATOM 6571 O O . ALA B 1 298 ? -104.951 64.756 -19.303 1.00 55.09 458 ALA B O 1
ATOM 6573 N N . PHE B 1 299 ? -104.569 62.995 -17.953 1.00 61.10 459 PHE B N 1
ATOM 6574 C CA . PHE B 1 299 ? -103.127 63.147 -18.132 1.00 57.37 459 PHE B CA 1
ATOM 6575 C C . PHE B 1 299 ? -102.679 62.514 -19.450 1.00 63.37 459 PHE B C 1
ATOM 6576 O O . PHE B 1 299 ? -101.949 63.142 -20.221 1.00 62.77 459 PHE B O 1
ATOM 6584 N N . LEU B 1 300 ? -103.137 61.285 -19.732 1.00 63.43 460 LEU B N 1
ATOM 6585 C CA . LEU B 1 300 ? -103.052 60.658 -21.054 1.00 59.33 460 LEU B CA 1
ATOM 6586 C C . LEU B 1 300 ? -104.453 60.209 -21.447 1.00 66.26 460 LEU B C 1
ATOM 6587 O O . LEU B 1 300 ? -105.225 59.764 -20.590 1.00 66.61 460 LEU B O 1
ATOM 6592 N N . ASP B 1 301 ? -104.794 60.317 -22.732 1.00 59.80 461 ASP B N 1
ATOM 6593 C CA . ASP B 1 301 ? -106.066 59.767 -23.185 1.00 67.41 461 ASP B CA 1
ATOM 6594 C C . ASP B 1 301 ? -105.884 58.738 -24.292 1.00 61.68 461 ASP B C 1
ATOM 6595 O O . ASP B 1 301 ? -106.863 58.356 -24.936 1.00 71.11 461 ASP B O 1
ATOM 6600 N N . GLU B 1 302 ? -104.657 58.276 -24.518 1.00 60.84 462 GLU B N 1
ATOM 6601 C CA . GLU B 1 302 ? -104.381 57.127 -25.372 1.00 64.30 462 GLU B CA 1
ATOM 6602 C C . GLU B 1 302 ? -103.047 56.545 -24.919 1.00 65.86 462 GLU B C 1
ATOM 6603 O O . GLU B 1 302 ? -102.220 57.246 -24.319 1.00 59.06 462 GLU B O 1
ATOM 6609 N N . THR B 1 303 ? -102.829 55.270 -25.245 1.00 56.48 463 THR B N 1
ATOM 6610 C CA . THR B 1 303 ? -101.574 54.630 -24.887 1.00 66.06 463 THR B CA 1
ATOM 6611 C C . THR B 1 303 ? -100.393 55.368 -25.517 1.00 65.97 463 THR B C 1
ATOM 6612 O O . THR B 1 303 ? -100.529 55.992 -26.577 1.00 62.94 463 THR B O 1
ATOM 6616 N N . PRO B 1 304 ? -99.221 55.319 -24.875 1.00 60.39 464 PRO B N 1
ATOM 6617 C CA . PRO B 1 304 ? -98.011 55.870 -25.509 1.00 61.56 464 PRO B CA 1
ATOM 6618 C C . PRO B 1 304 ? -97.751 55.328 -26.908 1.00 63.49 464 PRO B C 1
ATOM 6619 O O . PRO B 1 304 ? -97.301 56.099 -27.771 1.00 61.99 464 PRO B O 1
ATOM 6623 N N . GLN B 1 305 ? -97.996 54.032 -27.175 1.00 59.39 465 GLN B N 1
ATOM 6624 C CA . GLN B 1 305 ? -97.664 53.571 -28.527 1.00 70.96 465 GLN B CA 1
ATOM 6625 C C . GLN B 1 305 ? -98.585 54.207 -29.566 1.00 67.84 465 GLN B C 1
ATOM 6626 O O . GLN B 1 305 ? -98.127 54.509 -30.673 1.00 71.21 465 GLN B O 1
ATOM 6632 N N . ARG B 1 306 ? -99.844 54.508 -29.213 1.00 71.81 466 ARG B N 1
ATOM 6633 C CA . ARG B 1 306 ? -100.710 55.214 -30.161 1.00 66.09 466 ARG B CA 1
ATOM 6634 C C . ARG B 1 306 ? -100.281 56.668 -30.349 1.00 68.61 466 ARG B C 1
ATOM 6635 O O . ARG B 1 306 ? -100.360 57.208 -31.461 1.00 71.24 466 ARG B O 1
ATOM 6643 N N . SER B 1 307 ? -99.792 57.314 -29.293 1.00 64.84 467 SER B N 1
ATOM 6644 C CA . SER B 1 307 ? -99.272 58.665 -29.470 1.00 64.21 467 SER B CA 1
ATOM 6645 C C . SER B 1 307 ? -98.041 58.652 -30.367 1.00 61.85 467 SER B C 1
ATOM 6646 O O . SER B 1 307 ? -97.844 59.562 -31.187 1.00 61.79 467 SER B O 1
ATOM 6649 N N . LEU B 1 308 ? -97.175 57.651 -30.194 1.00 62.44 468 LEU B N 1
ATOM 6650 C CA . LEU B 1 308 ? -95.953 57.607 -30.982 1.00 64.04 468 LEU B CA 1
ATOM 6651 C C . LEU B 1 308 ? -96.270 57.306 -32.444 1.00 65.45 468 LEU B C 1
ATOM 6652 O O . LEU B 1 308 ? -95.758 57.980 -33.344 1.00 69.03 468 LEU B O 1
ATOM 6657 N N . ALA B 1 309 ? -97.169 56.346 -32.688 1.00 64.65 469 ALA B N 1
ATOM 6658 C CA . ALA B 1 309 ? -97.530 55.991 -34.056 1.00 67.77 469 ALA B CA 1
ATOM 6659 C C . ALA B 1 309 ? -98.141 57.170 -34.806 1.00 71.15 469 ALA B C 1
ATOM 6660 O O . ALA B 1 309 ? -97.954 57.293 -36.020 1.00 71.13 469 ALA B O 1
ATOM 6662 N N . SER B 1 310 ? -98.845 58.063 -34.114 1.00 71.18 470 SER B N 1
ATOM 6663 C CA . SER B 1 310 ? -99.539 59.165 -34.779 1.00 62.10 470 SER B CA 1
ATOM 6664 C C . SER B 1 310 ? -98.752 60.469 -34.778 1.00 61.90 470 SER B C 1
ATOM 6665 O O . SER B 1 310 ? -99.231 61.457 -35.342 1.00 62.15 470 SER B O 1
ATOM 6668 N N . GLY B 1 311 ? -97.575 60.516 -34.149 1.00 61.76 471 GLY B N 1
ATOM 6669 C CA . GLY B 1 311 ? -96.852 61.780 -34.065 1.00 57.98 471 GLY B CA 1
ATOM 6670 C C . GLY B 1 311 ? -97.381 62.781 -33.048 1.00 61.67 471 GLY B C 1
ATOM 6671 O O . GLY B 1 311 ? -96.936 63.945 -33.059 1.00 60.68 471 GLY B O 1
ATOM 6672 N N . ARG B 1 312 ? -98.292 62.369 -32.160 1.00 52.62 472 ARG B N 1
ATOM 6673 C CA . ARG B 1 312 ? -98.812 63.256 -31.111 1.00 66.01 472 ARG B CA 1
ATOM 6674 C C . ARG B 1 312 ? -97.861 63.253 -29.911 1.00 61.70 472 ARG B C 1
ATOM 6675 O O . ARG B 1 312 ? -98.089 62.609 -28.886 1.00 63.95 472 ARG B O 1
ATOM 6683 N N . PHE B 1 313 ? -96.755 63.976 -30.052 1.00 63.51 473 PHE B N 1
ATOM 6684 C CA . PHE B 1 313 ? -95.839 64.153 -28.934 1.00 61.47 473 PHE B CA 1
ATOM 6685 C C . PHE B 1 313 ? -95.050 65.426 -29.157 1.00 63.26 473 PHE B C 1
ATOM 6686 O O . PHE B 1 313 ? -94.916 65.909 -30.286 1.00 64.15 473 PHE B O 1
ATOM 6694 N N . LYS B 1 314 ? -94.473 65.922 -28.068 1.00 61.64 474 LYS B N 1
ATOM 6695 C CA . LYS B 1 314 ? -93.834 67.227 -28.101 1.00 60.35 474 LYS B CA 1
ATOM 6696 C C . LYS B 1 314 ? -92.657 67.238 -29.073 1.00 62.50 474 LYS B C 1
ATOM 6697 O O . LYS B 1 314 ? -91.829 66.322 -29.091 1.00 63.35 474 LYS B O 1
ATOM 6703 N N . LYS B 1 315 ? -92.576 68.298 -29.877 1.00 59.75 475 LYS B N 1
ATOM 6704 C CA . LYS B 1 315 ? -91.514 68.430 -30.860 1.00 66.80 475 LYS B CA 1
ATOM 6705 C C . LYS B 1 315 ? -90.357 69.141 -30.196 1.00 61.39 475 LYS B C 1
ATOM 6706 O O . LYS B 1 315 ? -90.397 70.360 -29.998 1.00 68.86 475 LYS B O 1
ATOM 6712 N N . THR B 1 316 ? -89.318 68.383 -29.874 1.00 65.37 476 THR B N 1
ATOM 6713 C CA . THR B 1 316 ? -88.178 68.939 -29.158 1.00 59.86 476 THR B CA 1
ATOM 6714 C C . THR B 1 316 ? -87.043 67.932 -29.237 1.00 57.13 476 THR B C 1
ATOM 6715 O O . THR B 1 316 ? -87.238 66.795 -29.664 1.00 58.93 476 THR B O 1
ATOM 6719 N N . GLU B 1 317 ? -85.860 68.359 -28.811 1.00 57.85 477 GLU B N 1
ATOM 6720 C CA . GLU B 1 317 ? -84.701 67.481 -28.770 1.00 58.88 477 GLU B CA 1
ATOM 6721 C C . GLU B 1 317 ? -84.807 66.568 -27.556 1.00 67.38 477 GLU B C 1
ATOM 6722 O O . GLU B 1 317 ? -85.400 66.945 -26.541 1.00 61.49 477 GLU B O 1
ATOM 6728 N N . ILE B 1 318 ? -84.227 65.361 -27.655 1.00 62.82 478 ILE B N 1
ATOM 6729 C CA . ILE B 1 318 ? -84.088 64.472 -26.500 1.00 64.92 478 ILE B CA 1
ATOM 6730 C C . ILE B 1 318 ? -82.702 63.842 -26.504 1.00 65.37 478 ILE B C 1
ATOM 6731 O O . ILE B 1 318 ? -82.105 63.598 -27.555 1.00 62.61 478 ILE B O 1
ATOM 6736 N N . LEU B 1 319 ? -82.201 63.554 -25.309 1.00 60.28 479 LEU B N 1
ATOM 6737 C CA . LEU B 1 319 ? -80.958 62.825 -25.111 1.00 61.68 479 LEU B CA 1
ATOM 6738 C C . LEU B 1 319 ? -81.292 61.616 -24.246 1.00 57.03 479 LEU B C 1
ATOM 6739 O O . LEU B 1 319 ? -81.937 61.753 -23.202 1.00 61.69 479 LEU B O 1
ATOM 6744 N N . THR B 1 320 ? -80.861 60.437 -24.674 1.00 59.17 480 THR B N 1
ATOM 6745 C CA . THR B 1 320 ? -81.349 59.220 -24.054 1.00 57.00 480 THR B CA 1
ATOM 6746 C C . THR B 1 320 ? -80.296 58.122 -24.226 1.00 60.44 480 THR B C 1
ATOM 6747 O O . THR B 1 320 ? -79.364 58.264 -25.017 1.00 61.46 480 THR B O 1
ATOM 6751 N N . GLY B 1 321 ? -80.408 57.049 -23.448 1.00 57.48 481 GLY B N 1
ATOM 6752 C CA . GLY B 1 321 ? -79.391 56.012 -23.527 1.00 60.18 481 GLY B CA 1
ATOM 6753 C C . GLY B 1 321 ? -79.643 54.873 -22.556 1.00 64.15 481 GLY B C 1
ATOM 6754 O O . GLY B 1 321 ? -80.637 54.854 -21.823 1.00 58.52 481 GLY B O 1
ATOM 6755 N N . SER B 1 322 ? -78.709 53.912 -22.569 1.00 62.14 482 SER B N 1
ATOM 6756 C CA . SER B 1 322 ? -78.789 52.664 -21.817 1.00 57.39 482 SER B CA 1
ATOM 6757 C C . SER B 1 322 ? -77.418 52.298 -21.273 1.00 57.57 482 SER B C 1
ATOM 6758 O O . SER B 1 322 ? -76.385 52.780 -21.754 1.00 60.55 482 SER B O 1
ATOM 6761 N N . ASN B 1 323 ? -77.422 51.404 -20.285 1.00 55.17 483 ASN B N 1
ATOM 6762 C CA . ASN B 1 323 ? -76.220 50.811 -19.706 1.00 62.93 483 ASN B CA 1
ATOM 6763 C C . ASN B 1 323 ? -76.031 49.383 -20.216 1.00 64.18 483 ASN B C 1
ATOM 6764 O O . ASN B 1 323 ? -76.975 48.746 -20.683 1.00 60.48 483 ASN B O 1
ATOM 6769 N N . THR B 1 324 ? -74.810 48.853 -20.084 1.00 61.31 484 THR B N 1
ATOM 6770 C CA . THR B 1 324 ? -74.564 47.559 -20.726 1.00 65.18 484 THR B CA 1
ATOM 6771 C C . THR B 1 324 ? -75.218 46.394 -19.993 1.00 67.10 484 THR B C 1
ATOM 6772 O O . THR B 1 324 ? -75.630 45.434 -20.649 1.00 63.17 484 THR B O 1
ATOM 6776 N N . GLU B 1 325 ? -75.396 46.465 -18.670 1.00 57.69 485 GLU B N 1
ATOM 6777 C CA . GLU B 1 325 ? -75.978 45.352 -17.900 1.00 59.25 485 GLU B CA 1
ATOM 6778 C C . GLU B 1 325 ? -77.277 45.790 -17.214 1.00 63.24 485 GLU B C 1
ATOM 6779 O O . GLU B 1 325 ? -77.361 45.859 -15.982 1.00 70.60 485 GLU B O 1
ATOM 6785 N N . GLU B 1 326 ? -78.312 46.035 -18.010 1.00 55.47 486 GLU B N 1
ATOM 6786 C CA . GLU B 1 326 ? -79.575 46.542 -17.486 1.00 60.44 486 GLU B CA 1
ATOM 6787 C C . GLU B 1 326 ? -80.356 45.493 -16.710 1.00 61.61 486 GLU B C 1
ATOM 6788 O O . GLU B 1 326 ? -81.207 45.862 -15.891 1.00 62.88 486 GLU B O 1
ATOM 6794 N N . GLY B 1 327 ? -80.122 44.202 -16.968 1.00 58.23 487 GLY B N 1
ATOM 6795 C CA . GLY B 1 327 ? -80.968 43.158 -16.412 1.00 51.33 487 GLY B CA 1
ATOM 6796 C C . GLY B 1 327 ? -80.587 42.674 -15.009 1.00 60.47 487 GLY B C 1
ATOM 6797 O O . GLY B 1 327 ? -81.477 42.332 -14.225 1.00 57.72 487 GLY B O 1
ATOM 6798 N N . TYR B 1 328 ? -79.283 42.686 -14.678 1.00 57.10 488 TYR B N 1
ATOM 6799 C CA . TYR B 1 328 ? -78.750 41.985 -13.500 1.00 63.73 488 TYR B CA 1
ATOM 6800 C C . TYR B 1 328 ? -79.388 42.467 -12.195 1.00 64.69 488 TYR B C 1
ATOM 6801 O O . TYR B 1 328 ? -79.833 41.655 -11.373 1.00 62.77 488 TYR B O 1
ATOM 6810 N N . TYR B 1 329 ? -79.441 43.785 -11.991 1.00 61.38 489 TYR B N 1
ATOM 6811 C CA . TYR B 1 329 ? -80.054 44.328 -10.788 1.00 58.72 489 TYR B CA 1
ATOM 6812 C C . TYR B 1 329 ? -81.389 43.648 -10.493 1.00 63.56 489 TYR B C 1
ATOM 6813 O O . TYR B 1 329 ? -81.646 43.204 -9.365 1.00 64.14 489 TYR B O 1
ATOM 6822 N N . PHE B 1 330 ? -82.235 43.513 -11.500 1.00 56.73 490 PHE B N 1
ATOM 6823 C CA . PHE B 1 330 ? -83.556 42.964 -11.232 1.00 60.63 490 PHE B CA 1
ATOM 6824 C C . PHE B 1 330 ? -83.531 41.454 -11.044 1.00 64.75 490 PHE B C 1
ATOM 6825 O O . PHE B 1 330 ? -84.336 40.930 -10.261 1.00 67.97 490 PHE B O 1
ATOM 6833 N N . ILE B 1 331 ? -82.624 40.747 -11.735 1.00 62.23 491 ILE B N 1
ATOM 6834 C CA . ILE B 1 331 ? -82.498 39.302 -11.553 1.00 67.65 491 ILE B CA 1
ATOM 6835 C C . ILE B 1 331 ? -81.950 38.994 -10.167 1.00 64.15 491 ILE B C 1
ATOM 6836 O O . ILE B 1 331 ? -82.342 38.006 -9.528 1.00 58.67 491 ILE B O 1
ATOM 6841 N N . ILE B 1 332 ? -81.014 39.817 -9.696 1.00 59.44 492 ILE B N 1
ATOM 6842 C CA . ILE B 1 332 ? -80.452 39.614 -8.368 1.00 60.09 492 ILE B CA 1
ATOM 6843 C C . ILE B 1 332 ? -81.547 39.611 -7.301 1.00 67.68 492 ILE B C 1
ATOM 6844 O O . ILE B 1 332 ? -81.483 38.850 -6.332 1.00 69.78 492 ILE B O 1
ATOM 6849 N N . TYR B 1 333 ? -82.570 40.441 -7.463 1.00 67.74 493 TYR B N 1
ATOM 6850 C CA . TYR B 1 333 ? -83.637 40.506 -6.469 1.00 66.61 493 TYR B CA 1
ATOM 6851 C C . TYR B 1 333 ? -84.757 39.515 -6.731 1.00 62.69 493 TYR B C 1
ATOM 6852 O O . TYR B 1 333 ? -85.603 39.334 -5.862 1.00 64.70 493 TYR B O 1
ATOM 6861 N N . TYR B 1 334 ? -84.807 38.895 -7.911 1.00 65.44 494 TYR B N 1
ATOM 6862 C CA . TYR B 1 334 ? -85.898 37.998 -8.295 1.00 59.51 494 TYR B CA 1
ATOM 6863 C C . TYR B 1 334 ? -85.512 36.522 -8.231 1.00 69.42 494 TYR B C 1
ATOM 6864 O O . TYR B 1 334 ? -86.300 35.703 -7.759 1.00 74.57 494 TYR B O 1
ATOM 6873 N N . LEU B 1 335 ? -84.342 36.157 -8.763 1.00 66.99 495 LEU B N 1
ATOM 6874 C CA . LEU B 1 335 ? -83.825 34.790 -8.664 1.00 71.98 495 LEU B CA 1
ATOM 6875 C C . LEU B 1 335 ? -82.725 34.747 -7.603 1.00 73.94 495 LEU B C 1
ATOM 6876 O O . LEU B 1 335 ? -81.533 34.613 -7.898 1.00 68.34 495 LEU B O 1
ATOM 6881 N N . THR B 1 336 ? -83.158 34.865 -6.337 1.00 73.92 496 THR B N 1
ATOM 6882 C CA . THR B 1 336 ? -82.225 34.995 -5.219 1.00 79.29 496 THR B CA 1
ATOM 6883 C C . THR B 1 336 ? -81.410 33.730 -4.970 1.00 76.28 496 THR B C 1
ATOM 6884 O O . THR B 1 336 ? -80.309 33.823 -4.419 1.00 82.80 496 THR B O 1
ATOM 6888 N N . GLU B 1 337 ? -81.905 32.558 -5.372 1.00 82.05 497 GLU B N 1
ATOM 6889 C CA . GLU B 1 337 ? -81.081 31.354 -5.268 1.00 87.09 497 GLU B CA 1
ATOM 6890 C C . GLU B 1 337 ? -80.070 31.263 -6.412 1.00 86.36 497 GLU B C 1
ATOM 6891 O O . GLU B 1 337 ? -78.913 30.888 -6.184 1.00 80.17 497 GLU B O 1
ATOM 6897 N N . LEU B 1 338 ? -80.462 31.657 -7.638 1.00 74.31 498 LEU B N 1
ATOM 6898 C CA . LEU B 1 338 ? -79.594 31.441 -8.797 1.00 69.84 498 LEU B CA 1
ATOM 6899 C C . LEU B 1 338 ? -78.447 32.444 -8.834 1.00 73.86 498 LEU B C 1
ATOM 6900 O O . LEU B 1 338 ? -77.283 32.054 -8.975 1.00 81.72 498 LEU B O 1
ATOM 6905 N N . LEU B 1 339 ? -78.745 33.736 -8.727 1.00 73.72 499 LEU B N 1
ATOM 6906 C CA . LEU B 1 339 ? -77.718 34.780 -8.753 1.00 66.83 499 LEU B CA 1
ATOM 6907 C C . LEU B 1 339 ? -77.530 35.351 -7.345 1.00 78.13 499 LEU B C 1
ATOM 6908 O O . LEU B 1 339 ? -77.935 36.473 -7.040 1.00 75.04 499 LEU B O 1
ATOM 6913 N N . ARG B 1 340 ? -76.896 34.567 -6.478 1.00 78.46 500 ARG B N 1
ATOM 6914 C CA . ARG B 1 340 ? -76.532 35.053 -5.155 1.00 81.01 500 ARG B CA 1
ATOM 6915 C C . ARG B 1 340 ? -75.589 36.243 -5.293 1.00 68.58 500 ARG B C 1
ATOM 6916 O O . ARG B 1 340 ? -74.819 36.340 -6.242 1.00 69.67 500 ARG B O 1
ATOM 6924 N N . LYS B 1 341 ? -75.671 37.182 -4.360 1.00 65.09 501 LYS B N 1
ATOM 6925 C CA . LYS B 1 341 ? -74.828 38.374 -4.439 1.00 74.85 501 LYS B CA 1
ATOM 6926 C C . LYS B 1 341 ? -73.411 38.100 -3.906 1.00 73.49 501 LYS B C 1
ATOM 6927 O O . LYS B 1 341 ? -72.943 38.711 -2.950 1.00 78.31 501 LYS B O 1
ATOM 6933 N N . GLU B 1 342 ? -72.713 37.184 -4.579 1.00 77.90 502 GLU B N 1
ATOM 6934 C CA . GLU B 1 342 ? -71.365 36.745 -4.223 1.00 70.27 502 GLU B CA 1
ATOM 6935 C C . GLU B 1 342 ? -70.455 36.827 -5.442 1.00 76.70 502 GLU B C 1
ATOM 6936 O O . GLU B 1 342 ? -70.922 36.864 -6.587 1.00 72.85 502 GLU B O 1
ATOM 6942 N N . GLU B 1 343 ? -69.147 36.820 -5.193 1.00 66.90 503 GLU B N 1
ATOM 6943 C CA . GLU B 1 343 ? -68.186 36.720 -6.282 1.00 70.71 503 GLU B CA 1
ATOM 6944 C C . GLU B 1 343 ? -68.205 35.321 -6.920 1.00 75.38 503 GLU B C 1
ATOM 6945 O O . GLU B 1 343 ? -68.541 34.319 -6.274 1.00 76.47 503 GLU B O 1
ATOM 6951 N N . GLY B 1 344 ? -67.877 35.265 -8.221 1.00 75.51 504 GLY B N 1
ATOM 6952 C CA . GLY B 1 344 ? -67.702 33.992 -8.907 1.00 69.35 504 GLY B CA 1
ATOM 6953 C C . GLY B 1 344 ? -68.966 33.238 -9.275 1.00 76.97 504 GLY B C 1
ATOM 6954 O O . GLY B 1 344 ? -68.898 32.034 -9.553 1.00 81.18 504 GLY B O 1
ATOM 6955 N N . VAL B 1 345 ? -70.127 33.895 -9.278 1.00 73.64 505 VAL B N 1
ATOM 6956 C CA . VAL B 1 345 ? -71.361 33.231 -9.689 1.00 73.08 505 VAL B CA 1
ATOM 6957 C C . VAL B 1 345 ? -71.295 32.878 -11.174 1.00 77.25 505 VAL B C 1
ATOM 6958 O O . VAL B 1 345 ? -70.774 33.653 -11.988 1.00 67.24 505 VAL B O 1
ATOM 6962 N N . THR B 1 346 ? -71.812 31.693 -11.529 1.00 66.49 506 THR B N 1
ATOM 6963 C CA . THR B 1 346 ? -71.968 31.249 -12.908 1.00 73.49 506 THR B CA 1
ATOM 6964 C C . THR B 1 346 ? -73.289 30.506 -13.026 1.00 77.32 506 THR B C 1
ATOM 6965 O O . THR B 1 346 ? -73.910 30.149 -12.028 1.00 65.17 506 THR B O 1
ATOM 6969 N N . VAL B 1 347 ? -73.725 30.254 -14.260 1.00 72.18 507 VAL B N 1
ATOM 6970 C CA . VAL B 1 347 ? -75.008 29.591 -14.474 1.00 76.14 507 VAL B CA 1
ATOM 6971 C C . VAL B 1 347 ? -74.781 28.426 -15.425 1.00 78.50 507 VAL B C 1
ATOM 6972 O O . VAL B 1 347 ? -74.171 28.598 -16.489 1.00 80.57 507 VAL B O 1
ATOM 6976 N N . THR B 1 348 ? -75.250 27.240 -15.032 1.00 81.63 508 THR B N 1
ATOM 6977 C CA . THR B 1 348 ? -75.148 26.070 -15.894 1.00 71.78 508 THR B CA 1
ATOM 6978 C C . THR B 1 348 ? -76.178 26.148 -17.016 1.00 77.55 508 THR B C 1
ATOM 6979 O O . THR B 1 348 ? -77.207 26.829 -16.904 1.00 68.12 508 THR B O 1
ATOM 6983 N N . ARG B 1 349 ? -75.902 25.411 -18.100 1.00 69.13 509 ARG B N 1
ATOM 6984 C CA . ARG B 1 349 ? -76.847 25.372 -19.213 1.00 69.89 509 ARG B CA 1
ATOM 6985 C C . ARG B 1 349 ? -78.221 24.898 -18.745 1.00 71.03 509 ARG B C 1
ATOM 6986 O O . ARG B 1 349 ? -79.260 25.399 -19.198 1.00 72.18 509 ARG B O 1
ATOM 6994 N N . GLU B 1 350 ? -78.251 23.923 -17.854 1.00 71.56 510 GLU B N 1
ATOM 6995 C CA . GLU B 1 350 ? -79.532 23.434 -17.373 1.00 80.18 510 GLU B CA 1
ATOM 6996 C C . GLU B 1 350 ? -80.228 24.500 -16.523 1.00 78.59 510 GLU B C 1
ATOM 6997 O O . GLU B 1 350 ? -81.452 24.657 -16.588 1.00 73.54 510 GLU B O 1
ATOM 7003 N N . GLU B 1 351 ? -79.460 25.259 -15.734 1.00 72.55 511 GLU B N 1
ATOM 7004 C CA . GLU B 1 351 ? -80.051 26.369 -14.992 1.00 79.17 511 GLU B CA 1
ATOM 7005 C C . GLU B 1 351 ? -80.532 27.477 -15.932 1.00 77.55 511 GLU B C 1
ATOM 7006 O O . GLU B 1 351 ? -81.623 28.035 -15.739 1.00 72.58 511 GLU B O 1
ATOM 7012 N N . PHE B 1 352 ? -79.763 27.779 -16.981 1.00 71.34 512 PHE B N 1
ATOM 7013 C CA . PHE B 1 352 ? -80.203 28.802 -17.925 1.00 67.57 512 PHE B CA 1
ATOM 7014 C C . PHE B 1 352 ? -81.527 28.421 -18.559 1.00 61.41 512 PHE B C 1
ATOM 7015 O O . PHE B 1 352 ? -82.431 29.252 -18.662 1.00 74.23 512 PHE B O 1
ATOM 7023 N N . LEU B 1 353 ? -81.688 27.157 -18.935 1.00 68.78 513 LEU B N 1
ATOM 7024 C CA . LEU B 1 353 ? -82.922 26.761 -19.596 1.00 68.26 513 LEU B CA 1
ATOM 7025 C C . LEU B 1 353 ? -84.118 26.903 -18.668 1.00 69.55 513 LEU B C 1
ATOM 7026 O O . LEU B 1 353 ? -85.224 27.218 -19.123 1.00 75.55 513 LEU B O 1
ATOM 7031 N N . GLN B 1 354 ? -83.921 26.664 -17.372 1.00 74.97 514 GLN B N 1
ATOM 7032 C CA . GLN B 1 354 ? -85.002 26.845 -16.408 1.00 73.44 514 GLN B CA 1
ATOM 7033 C C . GLN B 1 354 ? -85.280 28.332 -16.163 1.00 80.31 514 GLN B C 1
ATOM 7034 O O . GLN B 1 354 ? -86.447 28.747 -16.063 1.00 72.20 514 GLN B O 1
ATOM 7040 N N . ALA B 1 355 ? -84.218 29.151 -16.080 1.00 67.38 515 ALA B N 1
ATOM 7041 C CA . ALA B 1 355 ? -84.391 30.586 -15.862 1.00 71.23 515 ALA B CA 1
ATOM 7042 C C . ALA B 1 355 ? -85.182 31.235 -16.998 1.00 72.49 515 ALA B C 1
ATOM 7043 O O . ALA B 1 355 ? -85.987 32.142 -16.758 1.00 69.80 515 ALA B O 1
ATOM 7045 N N . VAL B 1 356 ? -84.986 30.778 -18.238 1.00 66.19 516 VAL B N 1
ATOM 7046 C CA . VAL B 1 356 ? -85.704 31.384 -19.353 1.00 71.49 516 VAL B CA 1
ATOM 7047 C C . VAL B 1 356 ? -87.202 31.267 -19.138 1.00 74.11 516 VAL B C 1
ATOM 7048 O O . VAL B 1 356 ? -87.964 32.174 -19.495 1.00 77.04 516 VAL B O 1
ATOM 7052 N N . ARG B 1 357 ? -87.655 30.139 -18.588 1.00 67.36 517 ARG B N 1
ATOM 7053 C CA . ARG B 1 357 ? -89.087 29.988 -18.347 1.00 78.18 517 ARG B CA 1
ATOM 7054 C C . ARG B 1 357 ? -89.560 30.867 -17.192 1.00 78.52 517 ARG B C 1
ATOM 7055 O O . ARG B 1 357 ? -90.671 31.414 -17.240 1.00 73.77 517 ARG B O 1
ATOM 7063 N N . GLU B 1 358 ? -88.738 30.997 -16.140 1.00 68.32 518 GLU B N 1
ATOM 7064 C CA . GLU B 1 358 ? -89.130 31.806 -14.989 1.00 75.94 518 GLU B CA 1
ATOM 7065 C C . GLU B 1 358 ? -89.136 33.294 -15.326 1.00 77.79 518 GLU B C 1
ATOM 7066 O O . GLU B 1 358 ? -89.953 34.046 -14.782 1.00 72.97 518 GLU B O 1
ATOM 7072 N N . LEU B 1 359 ? -88.257 33.728 -16.235 1.00 72.76 519 LEU B N 1
ATOM 7073 C CA . LEU B 1 359 ? -88.125 35.134 -16.581 1.00 65.78 519 LEU B CA 1
ATOM 7074 C C . LEU B 1 359 ? -88.998 35.564 -17.759 1.00 70.74 519 LEU B C 1
ATOM 7075 O O . LEU B 1 359 ? -89.045 36.765 -18.057 1.00 79.19 519 LEU B O 1
ATOM 7080 N N . ASN B 1 360 ? -89.622 34.630 -18.482 1.00 71.76 520 ASN B N 1
ATOM 7081 C CA . ASN B 1 360 ? -90.619 34.946 -19.513 1.00 71.71 520 ASN B CA 1
ATOM 7082 C C . ASN B 1 360 ? -91.789 34.001 -19.312 1.00 77.59 520 ASN B C 1
ATOM 7083 O O . ASN B 1 360 ? -92.062 33.138 -20.157 1.00 83.24 520 ASN B O 1
ATOM 7088 N N . PRO B 1 361 ? -92.518 34.151 -18.205 1.00 76.05 521 PRO B N 1
ATOM 7089 C CA . PRO B 1 361 ? -93.495 33.128 -17.812 1.00 75.31 521 PRO B CA 1
ATOM 7090 C C . PRO B 1 361 ? -94.790 33.155 -18.602 1.00 77.38 521 PRO B C 1
ATOM 7091 O O . PRO B 1 361 ? -95.632 32.277 -18.394 1.00 83.57 521 PRO B O 1
ATOM 7095 N N . TYR B 1 362 ? -94.969 34.101 -19.517 1.00 77.30 522 TYR B N 1
ATOM 7096 C CA . TYR B 1 362 ? -96.238 34.256 -20.199 1.00 76.02 522 TYR B CA 1
ATOM 7097 C C . TYR B 1 362 ? -96.248 33.719 -21.626 1.00 82.20 522 TYR B C 1
A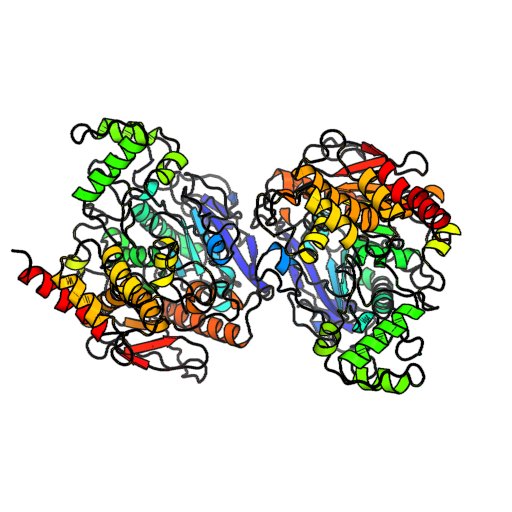TOM 7098 O O . TYR B 1 362 ? -97.321 33.683 -22.230 1.00 85.59 522 TYR B O 1
ATOM 7107 N N . VAL B 1 363 ? -95.107 33.292 -22.173 1.00 80.02 523 VAL B N 1
ATOM 7108 C CA . VAL B 1 363 ? -95.013 32.905 -23.585 1.00 86.12 523 VAL B CA 1
ATOM 7109 C C . VAL B 1 363 ? -95.049 31.387 -23.718 1.00 83.75 523 VAL B C 1
ATOM 7110 O O . VAL B 1 363 ? -94.692 30.644 -22.799 1.00 77.22 523 VAL B O 1
ATOM 7114 N N . ASN B 1 364 ? -95.463 30.919 -24.901 1.00 87.46 524 ASN B N 1
ATOM 7115 C CA . ASN B 1 364 ? -95.679 29.494 -25.115 1.00 88.92 524 ASN B CA 1
ATOM 7116 C C . ASN B 1 364 ? -94.355 28.779 -25.403 1.00 84.62 524 ASN B C 1
ATOM 7117 O O . ASN B 1 364 ? -93.277 29.381 -25.411 1.00 84.77 524 ASN B O 1
ATOM 7122 N N . GLY B 1 365 ? -94.444 27.470 -25.652 1.00 81.72 525 GLY B N 1
ATOM 7123 C CA . GLY B 1 365 ? -93.239 26.688 -25.888 1.00 85.23 525 GLY B CA 1
ATOM 7124 C C . GLY B 1 365 ? -92.424 27.195 -27.067 1.00 80.05 525 GLY B C 1
ATOM 7125 O O . GLY B 1 365 ? -91.199 27.306 -26.989 1.00 73.96 525 GLY B O 1
ATOM 7126 N N . ALA B 1 366 ? -93.088 27.510 -28.178 1.00 78.91 526 ALA B N 1
ATOM 7127 C CA . ALA B 1 366 ? -92.349 27.955 -29.363 1.00 77.50 526 ALA B CA 1
ATOM 7128 C C . ALA B 1 366 ? -91.594 29.250 -29.090 1.00 77.61 526 ALA B C 1
ATOM 7129 O O . ALA B 1 366 ? -90.457 29.425 -29.545 1.00 69.17 526 ALA B O 1
ATOM 7131 N N . ALA B 1 367 ? -92.203 30.163 -28.327 1.00 81.79 527 ALA B N 1
ATOM 7132 C CA . ALA B 1 367 ? -91.535 31.420 -28.006 1.00 77.93 527 ALA B CA 1
ATOM 7133 C C . ALA B 1 367 ? -90.319 31.204 -27.111 1.00 71.58 527 ALA B C 1
ATOM 7134 O O . ALA B 1 367 ? -89.265 31.812 -27.339 1.00 71.16 527 ALA B O 1
ATOM 7136 N N . ARG B 1 368 ? -90.431 30.334 -26.101 1.00 70.26 528 ARG B N 1
ATOM 7137 C CA . ARG B 1 368 ? -89.288 30.087 -25.222 1.00 69.17 528 ARG B CA 1
ATOM 7138 C C . ARG B 1 368 ? -88.101 29.533 -25.999 1.00 64.15 528 ARG B C 1
ATOM 7139 O O . ARG B 1 368 ? -86.956 29.950 -25.772 1.00 68.92 528 ARG B O 1
ATOM 7147 N N . GLN B 1 369 ? -88.360 28.591 -26.920 1.00 66.49 529 GLN B N 1
ATOM 7148 C CA . GLN B 1 369 ? -87.321 28.074 -27.819 1.00 75.24 529 GLN B CA 1
ATOM 7149 C C . GLN B 1 369 ? -86.611 29.197 -28.539 1.00 70.35 529 GLN B C 1
ATOM 7150 O O . GLN B 1 369 ? -85.382 29.179 -28.687 1.00 68.67 529 GLN B O 1
ATOM 7156 N N . ALA B 1 370 ? -87.390 30.143 -29.079 1.00 66.88 530 ALA B N 1
ATOM 7157 C CA . ALA B 1 370 ? -86.793 31.247 -29.818 1.00 64.06 530 ALA B CA 1
ATOM 7158 C C . ALA B 1 370 ? -85.922 32.085 -28.906 1.00 62.40 530 ALA B C 1
ATOM 7159 O O . ALA B 1 370 ? -84.807 32.477 -29.284 1.00 63.20 530 ALA B O 1
ATOM 7161 N N . ILE B 1 371 ? -86.394 32.339 -27.679 1.00 61.84 531 ILE B N 1
ATOM 7162 C CA . ILE B 1 371 ? -85.586 33.122 -26.742 1.00 63.06 531 ILE B CA 1
ATOM 7163 C C . ILE B 1 371 ? -84.275 32.407 -26.458 1.00 65.72 531 ILE B C 1
ATOM 7164 O O . ILE B 1 371 ? -83.194 33.025 -26.476 1.00 59.57 531 ILE B O 1
ATOM 7169 N N . VAL B 1 372 ? -84.350 31.084 -26.230 1.00 62.68 532 VAL B N 1
ATOM 7170 C CA . VAL B 1 372 ? -83.150 30.292 -25.969 1.00 59.80 532 VAL B CA 1
ATOM 7171 C C . VAL B 1 372 ? -82.177 30.417 -27.127 1.00 68.33 532 VAL B C 1
ATOM 7172 O O . VAL B 1 372 ? -80.990 30.715 -26.927 1.00 66.31 532 VAL B O 1
ATOM 7176 N N . PHE B 1 373 ? -82.679 30.233 -28.365 1.00 58.42 533 PHE B N 1
ATOM 7177 C CA . PHE B 1 373 ? -81.803 30.320 -29.524 1.00 62.48 533 PHE B CA 1
ATOM 7178 C C . PHE B 1 373 ? -81.192 31.710 -29.636 1.00 63.42 533 PHE B C 1
ATOM 7179 O O . PHE B 1 373 ? -79.978 31.856 -29.845 1.00 58.83 533 PHE B O 1
ATOM 7187 N N . GLU B 1 374 ? -82.011 32.748 -29.460 1.00 65.51 534 GLU B N 1
ATOM 7188 C CA . GLU B 1 374 ? -81.499 34.106 -29.585 1.00 62.21 534 GLU B CA 1
ATOM 7189 C C . GLU B 1 374 ? -80.452 34.422 -28.522 1.00 66.02 534 GLU B C 1
ATOM 7190 O O . GLU B 1 374 ? -79.525 35.199 -28.784 1.00 61.30 534 GLU B O 1
ATOM 7196 N N . TYR B 1 375 ? -80.560 33.832 -27.325 1.00 61.41 535 TYR B N 1
ATOM 7197 C CA . TYR B 1 375 ? -79.669 34.194 -26.225 1.00 66.68 535 TYR B CA 1
ATOM 7198 C C . TYR B 1 375 ? -78.717 33.063 -25.819 1.00 69.36 535 TYR B C 1
ATOM 7199 O O . TYR B 1 375 ? -78.350 32.924 -24.658 1.00 70.55 535 TYR B O 1
ATOM 7208 N N . THR B 1 376 ? -78.251 32.278 -26.777 1.00 68.73 536 THR B N 1
ATOM 7209 C CA . THR B 1 376 ? -77.220 31.274 -26.550 1.00 56.40 536 THR B CA 1
ATOM 7210 C C . THR B 1 376 ? -75.938 31.733 -27.224 1.00 63.08 536 THR B C 1
ATOM 7211 O O . THR B 1 376 ? -75.972 32.263 -28.341 1.00 65.61 536 THR B O 1
ATOM 7215 N N . ASP B 1 377 ? -74.806 31.532 -26.563 1.00 59.88 537 ASP B N 1
ATOM 7216 C CA . ASP B 1 377 ? -73.503 31.790 -27.185 1.00 69.52 537 ASP B CA 1
ATOM 7217 C C . ASP B 1 377 ? -73.134 30.561 -28.020 1.00 75.93 537 ASP B C 1
ATOM 7218 O O . ASP B 1 377 ? -72.686 29.547 -27.474 1.00 67.27 537 ASP B O 1
ATOM 7223 N N . TRP B 1 378 ? -73.362 30.619 -29.349 1.00 63.36 538 TRP B N 1
ATOM 7224 C CA . TRP B 1 378 ? -73.189 29.426 -30.180 1.00 65.28 538 TRP B CA 1
ATOM 7225 C C . TRP B 1 378 ? -71.726 29.087 -30.449 1.00 66.26 538 TRP B C 1
ATOM 7226 O O . TRP B 1 378 ? -71.443 28.000 -30.959 1.00 66.49 538 TRP B O 1
ATOM 7237 N N . THR B 1 379 ? -70.803 29.990 -30.126 1.00 66.07 539 THR B N 1
ATOM 7238 C CA . THR B 1 379 ? -69.386 29.654 -30.051 1.00 68.12 539 THR B CA 1
ATOM 7239 C C . THR B 1 379 ? -69.073 28.670 -28.921 1.00 79.07 539 THR B C 1
ATOM 7240 O O . THR B 1 379 ? -68.179 27.823 -29.064 1.00 77.06 539 THR B O 1
ATOM 7244 N N . GLU B 1 380 ? -69.817 28.735 -27.812 1.00 80.56 540 GLU B N 1
ATOM 7245 C CA . GLU B 1 380 ? -69.626 27.837 -26.677 1.00 75.08 540 GLU B CA 1
ATOM 7246 C C . GLU B 1 380 ? -70.916 27.729 -25.874 1.00 78.24 540 GLU B C 1
ATOM 7247 O O . GLU B 1 380 ? -71.045 28.355 -24.815 1.00 74.09 540 GLU B O 1
ATOM 7253 N N . PRO B 1 381 ? -71.885 26.946 -26.340 1.00 69.02 541 PRO B N 1
ATOM 7254 C CA . PRO B 1 381 ? -73.235 27.007 -25.755 1.00 70.21 541 PRO B CA 1
ATOM 7255 C C . PRO B 1 381 ? -73.308 26.748 -24.254 1.00 76.76 541 PRO B C 1
ATOM 7256 O O . PRO B 1 381 ? -74.196 27.300 -23.588 1.00 76.63 541 PRO B O 1
ATOM 7260 N N . ASP B 1 382 ? -72.431 25.924 -23.695 1.00 69.35 542 ASP B N 1
ATOM 7261 C CA . ASP B 1 382 ? -72.567 25.541 -22.297 1.00 78.64 542 ASP B CA 1
ATOM 7262 C C . ASP B 1 382 ? -71.678 26.357 -21.371 1.00 78.71 542 ASP B C 1
ATOM 7263 O O . ASP B 1 382 ? -71.699 26.114 -20.162 1.00 75.06 542 ASP B O 1
ATOM 7268 N N . ASN B 1 383 ? -70.926 27.332 -21.898 1.00 67.47 543 ASN B N 1
ATOM 7269 C CA . ASN B 1 383 ? -70.049 28.139 -21.065 1.00 68.60 543 ASN B CA 1
ATOM 7270 C C . ASN B 1 383 ? -70.836 28.763 -19.905 1.00 76.07 543 ASN B C 1
ATOM 7271 O O . ASN B 1 383 ? -71.810 29.509 -20.144 1.00 66.62 543 ASN B O 1
ATOM 7276 N N . PRO B 1 384 ? -70.447 28.506 -18.651 1.00 73.18 544 PRO B N 1
ATOM 7277 C CA . PRO B 1 384 ? -71.277 28.973 -17.525 1.00 74.12 544 PRO B CA 1
ATOM 7278 C C . PRO B 1 384 ? -71.251 30.492 -17.335 1.00 67.77 544 PRO B C 1
ATOM 7279 O O . PRO B 1 384 ? -72.224 31.035 -16.805 1.00 66.60 544 PRO B O 1
ATOM 7283 N N . ASN B 1 385 ? -70.204 31.192 -17.787 1.00 62.91 545 ASN B N 1
ATOM 7284 C CA . ASN B 1 385 ? -70.264 32.652 -17.865 1.00 65.17 545 ASN B CA 1
ATOM 7285 C C . ASN B 1 385 ? -71.245 33.130 -18.939 1.00 74.67 545 ASN B C 1
ATOM 7286 O O . ASN B 1 385 ? -72.054 34.032 -18.684 1.00 64.27 545 ASN B O 1
ATOM 7291 N N . SER B 1 386 ? -71.185 32.543 -20.146 1.00 62.19 546 SER B N 1
ATOM 7292 C CA . SER B 1 386 ? -72.085 32.961 -21.219 1.00 62.64 546 SER B CA 1
ATOM 7293 C C . SER B 1 386 ? -73.537 32.779 -20.828 1.00 61.62 546 SER B C 1
ATOM 7294 O O . SER B 1 386 ? -74.371 33.630 -21.133 1.00 64.40 546 SER B O 1
ATOM 7297 N N . ASN B 1 387 ? -73.865 31.685 -20.139 1.00 64.91 547 ASN B N 1
ATOM 7298 C CA . ASN B 1 387 ? -75.261 31.493 -19.771 1.00 65.62 547 ASN B CA 1
ATOM 7299 C C . ASN B 1 387 ? -75.717 32.461 -18.685 1.00 73.21 547 ASN B C 1
ATOM 7300 O O . ASN B 1 387 ? -76.922 32.721 -18.574 1.00 69.75 547 ASN B O 1
ATOM 7305 N N . ARG B 1 388 ? -74.797 32.973 -17.866 1.00 66.44 548 ARG B N 1
ATOM 7306 C CA . ARG B 1 388 ? -75.182 33.968 -16.871 1.00 67.17 548 ARG B CA 1
ATOM 7307 C C . ARG B 1 388 ? -75.427 35.316 -17.534 1.00 67.11 548 ARG B C 1
ATOM 7308 O O . ARG B 1 388 ? -76.452 35.977 -17.288 1.00 61.86 548 ARG B O 1
ATOM 7316 N N . ASP B 1 389 ? -74.476 35.745 -18.367 1.00 63.45 549 ASP B N 1
ATOM 7317 C CA . ASP B 1 389 ? -74.629 36.978 -19.133 1.00 71.08 549 ASP B CA 1
ATOM 7318 C C . ASP B 1 389 ? -75.863 36.960 -20.028 1.00 61.28 549 ASP B C 1
ATOM 7319 O O . ASP B 1 389 ? -76.493 38.001 -20.225 1.00 63.47 549 ASP B O 1
ATOM 7324 N N . ALA B 1 390 ? -76.228 35.801 -20.570 1.00 62.20 550 ALA B N 1
ATOM 7325 C CA . ALA B 1 390 ? -77.424 35.741 -21.404 1.00 70.16 550 ALA B CA 1
ATOM 7326 C C . ALA B 1 390 ? -78.656 36.148 -20.621 1.00 65.89 550 ALA B C 1
ATOM 7327 O O . ALA B 1 390 ? -79.608 36.710 -21.188 1.00 71.18 550 ALA B O 1
ATOM 7329 N N . LEU B 1 391 ? -78.669 35.842 -19.326 1.00 62.31 551 LEU B N 1
ATOM 7330 C CA . LEU B 1 391 ? -79.805 36.209 -18.490 1.00 63.23 551 LEU B CA 1
ATOM 7331 C C . LEU B 1 391 ? -79.910 37.721 -18.343 1.00 60.79 551 LEU B C 1
ATOM 7332 O O . LEU B 1 391 ? -81.003 38.280 -18.479 1.00 59.25 551 LEU B O 1
ATOM 7337 N N . ASP B 1 392 ? -78.785 38.404 -18.097 1.00 54.83 552 ASP B N 1
ATOM 7338 C CA . ASP B 1 392 ? -78.836 39.852 -18.035 1.00 62.87 552 ASP B CA 1
ATOM 7339 C C . ASP B 1 392 ? -79.357 40.418 -19.345 1.00 62.76 552 ASP B C 1
ATOM 7340 O O . ASP B 1 392 ? -80.267 41.256 -19.358 1.00 61.62 552 ASP B O 1
ATOM 7345 N N . LYS B 1 393 ? -78.831 39.909 -20.460 1.00 61.82 553 LYS B N 1
ATOM 7346 C CA . LYS B 1 393 ? -79.094 40.519 -21.754 1.00 63.07 553 LYS B CA 1
ATOM 7347 C C . LYS B 1 393 ? -80.545 40.356 -22.158 1.00 57.66 553 LYS B C 1
ATOM 7348 O O . LYS B 1 393 ? -81.149 41.298 -22.670 1.00 60.27 553 LYS B O 1
ATOM 7354 N N . MET B 1 394 ? -81.147 39.202 -21.887 1.00 59.15 554 MET B N 1
ATOM 7355 C CA . MET B 1 394 ? -82.531 39.049 -22.314 1.00 58.27 554 MET B CA 1
ATOM 7356 C C . MET B 1 394 ? -83.478 39.868 -21.449 1.00 64.51 554 MET B C 1
ATOM 7357 O O . MET B 1 394 ? -84.495 40.361 -21.956 1.00 62.28 554 MET B O 1
ATOM 7362 N N . VAL B 1 395 ? -83.171 40.022 -20.150 1.00 62.08 555 VAL B N 1
ATOM 7363 C CA . VAL B 1 395 ? -83.991 40.873 -19.292 1.00 54.17 555 VAL B CA 1
ATOM 7364 C C . VAL B 1 395 ? -83.775 42.335 -19.647 1.00 57.77 555 VAL B C 1
ATOM 7365 O O . VAL B 1 395 ? -84.737 43.100 -19.797 1.00 56.08 555 VAL B O 1
ATOM 7369 N N . GLY B 1 396 ? -82.505 42.734 -19.795 1.00 57.54 556 GLY B N 1
ATOM 7370 C CA . GLY B 1 396 ? -82.185 44.112 -20.132 1.00 53.27 556 GLY B CA 1
ATOM 7371 C C . GLY B 1 396 ? -82.697 44.543 -21.502 1.00 61.32 556 GLY B C 1
ATOM 7372 O O . GLY B 1 396 ? -83.173 45.671 -21.662 1.00 58.58 556 GLY B O 1
ATOM 7373 N N . ASP B 1 397 ? -82.595 43.664 -22.507 1.00 62.02 557 ASP B N 1
ATOM 7374 C CA . ASP B 1 397 ? -83.077 43.999 -23.857 1.00 57.63 557 ASP B CA 1
ATOM 7375 C C . ASP B 1 397 ? -84.588 44.222 -23.861 1.00 58.39 557 ASP B C 1
ATOM 7376 O O . ASP B 1 397 ? -85.080 45.257 -24.332 1.00 58.49 557 ASP B O 1
ATOM 7381 N N . TYR B 1 398 ? -85.336 43.268 -23.309 1.00 54.71 558 TYR B N 1
ATOM 7382 C CA . TYR B 1 398 ? -86.789 43.327 -23.371 1.00 55.68 558 TYR B CA 1
ATOM 7383 C C . TYR B 1 398 ? -87.345 44.461 -22.504 1.00 64.10 558 TYR B C 1
ATOM 7384 O O . TYR B 1 398 ? -88.202 45.232 -22.950 1.00 56.73 558 TYR B O 1
ATOM 7393 N N . HIS B 1 399 ? -86.851 44.606 -21.275 1.00 53.77 559 HIS B N 1
ATOM 7394 C CA . HIS B 1 399 ? -87.450 45.581 -20.374 1.00 56.67 559 HIS B CA 1
ATOM 7395 C C . HIS B 1 399 ? -86.823 46.959 -20.472 1.00 57.23 559 HIS B C 1
ATOM 7396 O O . HIS B 1 399 ? -87.465 47.934 -20.074 1.00 61.73 559 HIS B O 1
ATOM 7403 N N . PHE B 1 400 ? -85.621 47.088 -21.023 1.00 55.42 560 PHE B N 1
ATOM 7404 C CA . PHE B 1 400 ? -85.020 48.414 -21.018 1.00 55.48 560 PHE B CA 1
ATOM 7405 C C . PHE B 1 400 ? -84.519 48.870 -22.391 1.00 59.61 560 PHE B C 1
ATOM 7406 O O . PHE B 1 400 ? -85.136 49.738 -23.011 1.00 55.95 560 PHE B O 1
ATOM 7414 N N . THR B 1 401 ? -83.418 48.283 -22.860 1.00 54.29 561 THR B N 1
ATOM 7415 C CA . THR B 1 401 ? -82.668 48.822 -23.979 1.00 56.30 561 THR B CA 1
ATOM 7416 C C . THR B 1 401 ? -83.522 48.982 -25.240 1.00 60.94 561 THR B C 1
ATOM 7417 O O . THR B 1 401 ? -83.453 50.018 -25.909 1.00 55.42 561 THR B O 1
ATOM 7421 N N . CYS B 1 402 ? -84.334 47.975 -25.572 1.00 55.76 562 CYS B N 1
ATOM 7422 C CA . CYS B 1 402 ? -85.082 48.003 -26.829 1.00 58.75 562 CYS B CA 1
ATOM 7423 C C . CYS B 1 402 ? -86.204 49.016 -26.805 1.00 63.67 562 CYS B C 1
ATOM 7424 O O . CYS B 1 402 ? -86.618 49.507 -27.866 1.00 59.50 562 CYS B O 1
ATOM 7427 N N . ASN B 1 403 ? -86.658 49.386 -25.614 1.00 62.65 563 ASN B N 1
ATOM 7428 C CA . ASN B 1 403 ? -87.689 50.400 -25.506 1.00 54.46 563 ASN B CA 1
ATOM 7429 C C . ASN B 1 403 ? -87.110 51.792 -25.630 1.00 57.51 563 ASN B C 1
ATOM 7430 O O . ASN B 1 403 ? -87.735 52.666 -26.243 1.00 54.69 563 ASN B O 1
ATOM 7435 N N . VAL B 1 404 ? -85.916 52.012 -25.065 1.00 54.60 564 VAL B N 1
ATOM 7436 C CA . VAL B 1 404 ? -85.219 53.272 -25.296 1.00 52.37 564 VAL B CA 1
ATOM 7437 C C . VAL B 1 404 ? -84.955 53.463 -26.792 1.00 65.99 564 VAL B C 1
ATOM 7438 O O . VAL B 1 404 ? -85.175 54.551 -27.350 1.00 57.38 564 VAL B O 1
ATOM 7442 N N . ASN B 1 405 ? -84.508 52.397 -27.469 1.00 61.63 565 ASN B N 1
ATOM 7443 C CA . ASN B 1 405 ? -84.262 52.479 -28.909 1.00 63.57 565 ASN B CA 1
ATOM 7444 C C . ASN B 1 405 ? -85.529 52.861 -29.656 1.00 61.22 565 ASN B C 1
ATOM 7445 O O . ASN B 1 405 ? -85.509 53.755 -30.511 1.00 57.60 565 ASN B O 1
ATOM 7450 N N . GLU B 1 406 ? -86.654 52.232 -29.304 1.00 60.57 566 GLU B N 1
ATOM 7451 C CA . GLU B 1 406 ? -87.900 52.508 -30.008 1.00 58.67 566 GLU B CA 1
ATOM 7452 C C . GLU B 1 406 ? -88.305 53.975 -29.869 1.00 65.64 566 GLU B C 1
ATOM 7453 O O . GLU B 1 406 ? -88.717 54.614 -30.844 1.00 57.75 566 GLU B O 1
ATOM 7459 N N . PHE B 1 407 ? -88.196 54.525 -28.658 1.00 61.65 567 PHE B N 1
ATOM 7460 C CA . PHE B 1 407 ? -88.580 55.913 -28.426 1.00 54.11 567 PHE B CA 1
ATOM 7461 C C . PHE B 1 407 ? -87.672 56.872 -29.184 1.00 55.25 567 PHE B C 1
ATOM 7462 O O . PHE B 1 407 ? -88.142 57.811 -29.828 1.00 55.58 567 PHE B O 1
ATOM 7470 N N . ALA B 1 408 ? -86.359 56.674 -29.080 1.00 55.61 568 ALA B N 1
ATOM 7471 C CA . ALA B 1 408 ? -85.421 57.524 -29.797 1.00 56.39 568 ALA B CA 1
ATOM 7472 C C . ALA B 1 408 ? -85.658 57.450 -31.310 1.00 62.65 568 ALA B C 1
ATOM 7473 O O . ALA B 1 408 ? -85.536 58.459 -32.024 1.00 55.44 568 ALA B O 1
ATOM 7475 N N . GLN B 1 409 ? -86.042 56.271 -31.804 1.00 60.16 569 GLN B N 1
ATOM 7476 C CA . GLN B 1 409 ? -86.276 56.085 -33.233 1.00 62.05 569 GLN B CA 1
ATOM 7477 C C . GLN B 1 409 ? -87.481 56.903 -33.713 1.00 66.19 569 GLN B C 1
ATOM 7478 O O . GLN B 1 409 ? -87.378 57.661 -34.688 1.00 58.95 569 GLN B O 1
ATOM 7484 N N A ARG B 1 410 ? -88.627 56.782 -33.033 0.44 65.84 570 ARG B N 1
ATOM 7485 N N B ARG B 1 410 ? -88.634 56.736 -33.048 0.56 65.85 570 ARG B N 1
ATOM 7486 C CA A ARG B 1 410 ? -89.791 57.569 -33.435 0.44 62.78 570 ARG B CA 1
ATOM 7487 C CA B ARG B 1 410 ? -89.814 57.548 -33.341 0.56 62.74 570 ARG B CA 1
ATOM 7488 C C A ARG B 1 410 ? -89.524 59.068 -33.313 0.44 63.73 570 ARG B C 1
ATOM 7489 C C B ARG B 1 410 ? -89.477 59.035 -33.326 0.56 63.73 570 ARG B C 1
ATOM 7490 O O A ARG B 1 410 ? -89.935 59.846 -34.181 0.44 64.55 570 ARG B O 1
ATOM 7491 O O B ARG B 1 410 ? -89.798 59.768 -34.268 0.56 64.54 570 ARG B O 1
ATOM 7506 N N . TYR B 1 411 ? -88.828 59.501 -32.255 1.00 61.13 571 TYR B N 1
ATOM 7507 C CA . TYR B 1 411 ? -88.505 60.921 -32.167 1.00 58.42 571 TYR B CA 1
ATOM 7508 C C . TYR B 1 411 ? -87.694 61.362 -33.379 1.00 65.27 571 TYR B C 1
ATOM 7509 O O . TYR B 1 411 ? -87.954 62.427 -33.957 1.00 58.80 571 TYR B O 1
ATOM 7518 N N . ALA B 1 412 ? -86.733 60.537 -33.799 1.00 61.99 572 ALA B N 1
ATOM 7519 C CA . ALA B 1 412 ? -85.851 60.938 -34.888 1.00 62.19 572 ALA B CA 1
ATOM 7520 C C . ALA B 1 412 ? -86.581 60.932 -36.227 1.00 63.29 572 ALA B C 1
ATOM 7521 O O . ALA B 1 412 ? -86.324 61.795 -37.072 1.00 59.90 572 ALA B O 1
ATOM 7523 N N . GLU B 1 413 ? -87.474 59.953 -36.441 1.00 60.72 573 GLU B N 1
ATOM 7524 C CA . GLU B 1 413 ? -88.265 59.893 -37.668 1.00 63.40 573 GLU B CA 1
ATOM 7525 C C . GLU B 1 413 ? -89.139 61.119 -37.826 1.00 67.92 573 GLU B C 1
ATOM 7526 O O . GLU B 1 413 ? -89.469 61.511 -38.946 1.00 69.16 573 GLU B O 1
ATOM 7532 N N . GLU B 1 414 ? -89.554 61.722 -36.729 1.00 66.34 574 GLU B N 1
ATOM 7533 C CA . GLU B 1 414 ? -90.432 62.872 -36.817 1.00 66.18 574 GLU B CA 1
ATOM 7534 C C . GLU B 1 414 ? -89.656 64.167 -36.973 1.00 62.09 574 GLU B C 1
ATOM 7535 O O . GLU B 1 414 ? -90.232 65.247 -36.824 1.00 75.22 574 GLU B O 1
ATOM 7541 N N . GLY B 1 415 ? -88.359 64.081 -37.256 1.00 64.76 575 GLY B N 1
ATOM 7542 C CA . GLY B 1 415 ? -87.545 65.253 -37.509 1.00 61.95 575 GLY B CA 1
ATOM 7543 C C . GLY B 1 415 ? -86.881 65.896 -36.306 1.00 76.49 575 GLY B C 1
ATOM 7544 O O . GLY B 1 415 ? -86.307 66.983 -36.452 1.00 68.88 575 GLY B O 1
ATOM 7545 N N . ASN B 1 416 ? -86.897 65.261 -35.132 1.00 65.15 576 ASN B N 1
ATOM 7546 C CA . ASN B 1 416 ? -86.262 65.861 -33.963 1.00 61.50 576 ASN B CA 1
ATOM 7547 C C . ASN B 1 416 ? -84.828 65.385 -33.804 1.00 56.56 576 ASN B C 1
ATOM 7548 O O . ASN B 1 416 ? -84.505 64.240 -34.128 1.00 64.21 576 ASN B O 1
ATOM 7553 N N . ASN B 1 417 ? -83.971 66.275 -33.310 1.00 61.23 577 ASN B N 1
ATOM 7554 C CA . ASN B 1 417 ? -82.598 65.907 -32.963 1.00 64.75 577 ASN B CA 1
ATOM 7555 C C . ASN B 1 417 ? -82.579 64.978 -31.759 1.00 69.60 577 ASN B C 1
ATOM 7556 O O . ASN B 1 417 ? -83.162 65.284 -30.714 1.00 59.91 577 ASN B O 1
ATOM 7561 N N . VAL B 1 418 ? -81.899 63.842 -31.906 1.00 58.93 578 VAL B N 1
ATOM 7562 C CA . VAL B 1 418 ? -81.828 62.827 -30.868 1.00 63.60 578 VAL B CA 1
ATOM 7563 C C . VAL B 1 418 ? -80.362 62.531 -30.603 1.00 64.36 578 VAL B C 1
ATOM 7564 O O . VAL B 1 418 ? -79.564 62.489 -31.539 1.00 62.36 578 VAL B O 1
ATOM 7568 N N . TYR B 1 419 ? -79.993 62.375 -29.330 1.00 59.23 579 TYR B N 1
ATOM 7569 C CA . TYR B 1 419 ? -78.646 61.956 -28.964 1.00 58.07 579 TYR B CA 1
ATOM 7570 C C . TYR B 1 419 ? -78.745 60.707 -28.099 1.00 62.05 579 TYR B C 1
ATOM 7571 O O . TYR B 1 419 ? -79.458 60.707 -27.085 1.00 61.24 579 TYR B O 1
ATOM 7580 N N . MET B 1 420 ? -78.032 59.652 -28.506 1.00 58.50 580 MET B N 1
ATOM 7581 C CA . MET B 1 420 ? -78.132 58.318 -27.917 1.00 61.96 580 MET B CA 1
ATOM 7582 C C . MET B 1 420 ? -76.775 57.935 -27.339 1.00 66.42 580 MET B C 1
ATOM 7583 O O . MET B 1 420 ? -75.748 58.134 -28.001 1.00 62.26 580 MET B O 1
ATOM 7588 N N . TYR B 1 421 ? -76.758 57.413 -26.105 1.00 63.12 581 TYR B N 1
ATOM 7589 C CA . TYR B 1 421 ? -75.526 56.923 -25.490 1.00 58.14 581 TYR B CA 1
ATOM 7590 C C . TYR B 1 421 ? -75.678 55.467 -25.070 1.00 60.73 581 TYR B C 1
ATOM 7591 O O . TYR B 1 421 ? -76.791 54.957 -24.887 1.00 59.01 581 TYR B O 1
ATOM 7600 N N . LEU B 1 422 ? -74.531 54.785 -24.975 1.00 65.15 582 LEU B N 1
ATOM 7601 C CA . LEU B 1 422 ? -74.411 53.486 -24.315 1.00 59.34 582 LEU B CA 1
ATOM 7602 C C . LEU B 1 422 ? -73.367 53.663 -23.216 1.00 63.03 582 LEU B C 1
ATOM 7603 O O . LEU B 1 422 ? -72.197 53.938 -23.500 1.00 58.76 582 LEU B O 1
ATOM 7608 N N . TYR B 1 423 ? -73.790 53.555 -21.960 1.00 58.00 583 TYR B N 1
ATOM 7609 C CA . TYR B 1 423 ? -72.908 53.837 -20.837 1.00 55.26 583 TYR B CA 1
ATOM 7610 C C . TYR B 1 423 ? -72.226 52.532 -20.412 1.00 63.51 583 TYR B C 1
ATOM 7611 O O . TYR B 1 423 ? -72.905 51.529 -20.149 1.00 58.79 583 TYR B O 1
ATOM 7620 N N . THR B 1 424 ? -70.885 52.527 -20.398 1.00 54.49 584 THR B N 1
ATOM 7621 C CA . THR B 1 424 ? -70.116 51.295 -20.241 1.00 56.78 584 THR B CA 1
ATOM 7622 C C . THR B 1 424 ? -69.118 51.345 -19.086 1.00 67.95 584 THR B C 1
ATOM 7623 O O . THR B 1 424 ? -68.270 50.452 -18.987 1.00 72.36 584 THR B O 1
ATOM 7627 N N . HIS B 1 425 ? -69.161 52.371 -18.241 1.00 65.66 585 HIS B N 1
ATOM 7628 C CA . HIS B 1 425 ? -68.157 52.556 -17.201 1.00 76.12 585 HIS B CA 1
ATOM 7629 C C . HIS B 1 425 ? -68.537 51.850 -15.902 1.00 65.42 585 HIS B C 1
ATOM 7630 O O . HIS B 1 425 ? -69.616 52.091 -15.357 1.00 70.83 585 HIS B O 1
ATOM 7637 N N . ARG B 1 426 ? -67.650 50.999 -15.390 1.00 68.52 586 ARG B N 1
ATOM 7638 C CA . ARG B 1 426 ? -67.831 50.428 -14.053 1.00 79.42 586 ARG B CA 1
ATOM 7639 C C . ARG B 1 426 ? -66.875 51.127 -13.089 1.00 71.32 586 ARG B C 1
ATOM 7640 O O . ARG B 1 426 ? -65.661 51.181 -13.331 1.00 69.54 586 ARG B O 1
ATOM 7648 N N . SER B 1 427 ? -67.426 51.703 -12.026 1.00 70.18 587 SER B N 1
ATOM 7649 C CA . SER B 1 427 ? -66.593 52.389 -11.038 1.00 75.58 587 SER B CA 1
ATOM 7650 C C . SER B 1 427 ? -65.613 51.430 -10.374 1.00 63.87 587 SER B C 1
ATOM 7651 O O . SER B 1 427 ? -65.942 50.272 -10.087 1.00 66.41 587 SER B O 1
ATOM 7654 N N . LYS B 1 428 ? -64.401 51.926 -10.122 1.00 67.17 588 LYS B N 1
ATOM 7655 C CA . LYS B 1 428 ? -63.410 51.140 -9.388 1.00 74.81 588 LYS B CA 1
ATOM 7656 C C . LYS B 1 428 ? -63.927 50.714 -8.007 1.00 74.04 588 LYS B C 1
ATOM 7657 O O . LYS B 1 428 ? -63.643 49.599 -7.546 1.00 69.91 588 LYS B O 1
ATOM 7663 N N . GLY B 1 429 ? -64.691 51.577 -7.332 1.00 74.96 589 GLY B N 1
ATOM 7664 C CA . GLY B 1 429 ? -65.248 51.255 -6.030 1.00 70.12 589 GLY B CA 1
ATOM 7665 C C . GLY B 1 429 ? -66.606 50.574 -6.020 1.00 75.52 589 GLY B C 1
ATOM 7666 O O . GLY B 1 429 ? -67.207 50.464 -4.951 1.00 71.53 589 GLY B O 1
ATOM 7667 N N . ASN B 1 430 ? -67.106 50.089 -7.154 1.00 70.34 590 ASN B N 1
ATOM 7668 C CA . ASN B 1 430 ? -68.416 49.442 -7.195 1.00 67.10 590 ASN B CA 1
ATOM 7669 C C . ASN B 1 430 ? -68.492 48.316 -6.161 1.00 66.06 590 ASN B C 1
ATOM 7670 O O . ASN B 1 430 ? -67.637 47.423 -6.161 1.00 68.37 590 ASN B O 1
ATOM 7675 N N . PRO B 1 431 ? -69.495 48.313 -5.279 1.00 70.95 591 PRO B N 1
ATOM 7676 C CA . PRO B 1 431 ? -69.550 47.301 -4.213 1.00 69.40 591 PRO B CA 1
ATOM 7677 C C . PRO B 1 431 ? -70.245 46.021 -4.612 1.00 68.63 591 PRO B C 1
ATOM 7678 O O . PRO B 1 431 ? -70.239 45.052 -3.839 1.00 65.31 591 PRO B O 1
ATOM 7682 N N . TRP B 1 432 ? -70.859 46.003 -5.764 1.00 62.33 592 TRP B N 1
ATOM 7683 C CA . TRP B 1 432 ? -71.508 44.801 -6.249 1.00 72.08 592 TRP B CA 1
ATOM 7684 C C . TRP B 1 432 ? -70.463 43.803 -6.752 1.00 59.97 592 TRP B C 1
ATOM 7685 O O . TRP B 1 432 ? -69.320 44.175 -7.019 1.00 62.97 592 TRP B O 1
ATOM 7696 N N . PRO B 1 433 ? -70.822 42.531 -6.880 1.00 58.57 593 PRO B N 1
ATOM 7697 C CA . PRO B 1 433 ? -69.863 41.552 -7.424 1.00 73.54 593 PRO B CA 1
ATOM 7698 C C . PRO B 1 433 ? -69.351 41.945 -8.818 1.00 70.68 593 PRO B C 1
ATOM 7699 O O . PRO B 1 433 ? -70.036 42.619 -9.592 1.00 67.29 593 PRO B O 1
ATOM 7703 N N . ARG B 1 434 ? -68.109 41.541 -9.112 1.00 69.11 594 ARG B N 1
ATOM 7704 C CA . ARG B 1 434 ? -67.457 41.940 -10.361 1.00 76.72 594 ARG B CA 1
ATOM 7705 C C . ARG B 1 434 ? -68.258 41.520 -11.578 1.00 69.38 594 ARG B C 1
ATOM 7706 O O . ARG B 1 434 ? -68.278 42.238 -12.581 1.00 63.05 594 ARG B O 1
ATOM 7714 N N . TRP B 1 435 ? -68.951 40.387 -11.505 1.00 65.32 595 TRP B N 1
ATOM 7715 C CA . TRP B 1 435 ? -69.662 39.898 -12.672 1.00 68.54 595 TRP B CA 1
ATOM 7716 C C . TRP B 1 435 ? -70.903 40.715 -13.028 1.00 71.15 595 TRP B C 1
ATOM 7717 O O . TRP B 1 435 ? -71.490 40.452 -14.078 1.00 70.54 595 TRP B O 1
ATOM 7728 N N . THR B 1 436 ? -71.349 41.649 -12.179 1.00 68.15 596 THR B N 1
ATOM 7729 C CA . THR B 1 436 ? -72.538 42.439 -12.485 1.00 62.57 596 THR B CA 1
ATOM 7730 C C . THR B 1 436 ? -72.276 43.520 -13.521 1.00 64.17 596 THR B C 1
ATOM 7731 O O . THR B 1 436 ? -73.234 44.066 -14.077 1.00 64.20 596 THR B O 1
ATOM 7735 N N . GLY B 1 437 ? -71.023 43.862 -13.783 1.00 57.56 597 GLY B N 1
ATOM 7736 C CA . GLY B 1 437 ? -70.782 44.777 -14.885 1.00 65.18 597 GLY B CA 1
ATOM 7737 C C . GLY B 1 437 ? -71.248 46.195 -14.598 1.00 71.13 597 GLY B C 1
ATOM 7738 O O . GLY B 1 437 ? -70.971 46.765 -13.532 1.00 66.01 597 GLY B O 1
ATOM 7739 N N . VAL B 1 438 ? -71.891 46.813 -15.602 1.00 64.23 598 VAL B N 1
ATOM 7740 C CA . VAL B 1 438 ? -72.385 48.184 -15.504 1.00 58.02 598 VAL B CA 1
ATOM 7741 C C . VAL B 1 438 ? -73.902 48.102 -15.394 1.00 64.99 598 VAL B C 1
ATOM 7742 O O . VAL B 1 438 ? -74.596 48.039 -16.414 1.00 63.05 598 VAL B O 1
ATOM 7746 N N . MET B 1 439 ? -74.431 48.158 -14.169 1.00 61.15 599 MET B N 1
ATOM 7747 C CA . MET B 1 439 ? -75.845 47.897 -13.939 1.00 63.84 599 MET B CA 1
ATOM 7748 C C . MET B 1 439 ? -76.710 49.148 -14.144 1.00 60.62 599 MET B C 1
ATOM 7749 O O . MET B 1 439 ? -76.231 50.284 -14.227 1.00 60.01 599 MET B O 1
ATOM 7754 N N . HIS B 1 440 ? -78.009 48.907 -14.229 1.00 57.43 600 HIS B N 1
ATOM 7755 C CA . HIS B 1 440 ? -79.042 49.929 -14.154 1.00 66.44 600 HIS B CA 1
ATOM 7756 C C . HIS B 1 440 ? -78.757 50.917 -13.026 1.00 61.55 600 HIS B C 1
ATOM 7757 O O . HIS B 1 440 ? -78.526 50.519 -11.881 1.00 61.00 600 HIS B O 1
ATOM 7764 N N . GLY B 1 441 ? -78.697 52.209 -13.370 1.00 65.96 601 GLY B N 1
ATOM 7765 C CA . GLY B 1 441 ? -78.487 53.280 -12.415 1.00 60.73 601 GLY B CA 1
ATOM 7766 C C . GLY B 1 441 ? -77.052 53.737 -12.233 1.00 63.66 601 GLY B C 1
ATOM 7767 O O . GLY B 1 441 ? -76.829 54.789 -11.624 1.00 62.04 601 GLY B O 1
ATOM 7768 N N . ASP B 1 442 ? -76.071 53.035 -12.803 1.00 61.51 602 ASP B N 1
ATOM 7769 C CA . ASP B 1 442 ? -74.677 53.321 -12.450 1.00 57.23 602 ASP B CA 1
ATOM 7770 C C . ASP B 1 442 ? -74.231 54.711 -12.892 1.00 65.76 602 ASP B C 1
ATOM 7771 O O . ASP B 1 442 ? -73.322 55.289 -12.285 1.00 65.07 602 ASP B O 1
ATOM 7776 N N . GLU B 1 443 ? -74.844 55.258 -13.950 1.00 61.91 603 GLU B N 1
ATOM 7777 C CA . GLU B 1 443 ? -74.435 56.554 -14.473 1.00 57.78 603 GLU B CA 1
ATOM 7778 C C . GLU B 1 443 ? -74.868 57.722 -13.586 1.00 60.28 603 GLU B C 1
ATOM 7779 O O . GLU B 1 443 ? -74.322 58.827 -13.721 1.00 64.41 603 GLU B O 1
ATOM 7785 N N . ILE B 1 444 ? -75.807 57.498 -12.665 1.00 55.06 604 ILE B N 1
ATOM 7786 C CA . ILE B 1 444 ? -76.348 58.597 -11.875 1.00 62.22 604 ILE B CA 1
ATOM 7787 C C . ILE B 1 444 ? -75.252 59.289 -11.055 1.00 64.52 604 ILE B C 1
ATOM 7788 O O . ILE B 1 444 ? -75.212 60.524 -10.967 1.00 57.21 604 ILE B O 1
ATOM 7793 N N . ASN B 1 445 ? -74.344 58.516 -10.452 1.00 63.31 605 ASN B N 1
ATOM 7794 C CA . ASN B 1 445 ? -73.281 59.122 -9.645 1.00 64.59 605 ASN B CA 1
ATOM 7795 C C . ASN B 1 445 ? -72.466 60.101 -10.469 1.00 63.94 605 ASN B C 1
ATOM 7796 O O . ASN B 1 445 ? -72.075 61.171 -9.979 1.00 60.77 605 ASN B O 1
ATOM 7801 N N . TYR B 1 446 ? -72.209 59.752 -11.732 1.00 57.47 606 TYR B N 1
ATOM 7802 C CA . TYR B 1 446 ? -71.378 60.592 -12.584 1.00 61.42 606 TYR B CA 1
ATOM 7803 C C . TYR B 1 446 ? -72.156 61.786 -13.127 1.00 66.68 606 TYR B C 1
ATOM 7804 O O . TYR B 1 446 ? -71.609 62.892 -13.211 1.00 67.48 606 TYR B O 1
ATOM 7813 N N . VAL B 1 447 ? -73.446 61.596 -13.432 1.00 66.82 607 VAL B N 1
ATOM 7814 C CA . VAL B 1 447 ? -74.300 62.702 -13.871 1.00 63.92 607 VAL B CA 1
ATOM 7815 C C . VAL B 1 447 ? -74.388 63.784 -12.794 1.00 68.91 607 VAL B C 1
ATOM 7816 O O . VAL B 1 447 ? -74.349 64.983 -13.093 1.00 61.55 607 VAL B O 1
ATOM 7820 N N . PHE B 1 448 ? -74.477 63.387 -11.526 1.00 61.31 608 PHE B N 1
ATOM 7821 C CA . PHE B 1 448 ? -74.556 64.372 -10.452 1.00 70.58 608 PHE B CA 1
ATOM 7822 C C . PHE B 1 448 ? -73.187 64.771 -9.877 1.00 69.95 608 PHE B C 1
ATOM 7823 O O . PHE B 1 448 ? -73.144 65.525 -8.901 1.00 69.70 608 PHE B O 1
ATOM 7831 N N . GLY B 1 449 ? -72.079 64.303 -10.455 1.00 63.70 609 GLY B N 1
ATOM 7832 C CA . GLY B 1 449 ? -70.763 64.755 -10.026 1.00 67.56 609 GLY B CA 1
ATOM 7833 C C . GLY B 1 449 ? -70.286 64.242 -8.670 1.00 75.12 609 GLY B C 1
ATOM 7834 O O . GLY B 1 449 ? -69.413 64.866 -8.044 1.00 63.04 609 GLY B O 1
ATOM 7835 N N . GLU B 1 450 ? -70.812 63.111 -8.209 1.00 69.07 610 GLU B N 1
ATOM 7836 C CA . GLU B 1 450 ? -70.330 62.522 -6.962 1.00 62.16 610 GLU B CA 1
ATOM 7837 C C . GLU B 1 450 ? -68.822 62.277 -6.947 1.00 69.02 610 GLU B C 1
ATOM 7838 O O . GLU B 1 450 ? -68.202 62.521 -5.899 1.00 66.35 610 GLU B O 1
ATOM 7844 N N . PRO B 1 451 ? -68.168 61.833 -8.031 1.00 70.07 611 PRO B N 1
ATOM 7845 C CA . PRO B 1 451 ? -66.709 61.644 -7.965 1.00 71.02 611 PRO B CA 1
ATOM 7846 C C . PRO B 1 451 ? -65.921 62.880 -7.538 1.00 69.95 611 PRO B C 1
ATOM 7847 O O . PRO B 1 451 ? -64.778 62.724 -7.097 1.00 70.32 611 PRO B O 1
ATOM 7851 N N . LEU B 1 452 ? -66.474 64.090 -7.669 1.00 60.82 612 LEU B N 1
ATOM 7852 C CA . LEU B 1 452 ? -65.760 65.299 -7.280 1.00 66.29 612 LEU B CA 1
ATOM 7853 C C . LEU B 1 452 ? -65.756 65.530 -5.769 1.00 73.73 612 LEU B C 1
ATOM 7854 O O . LEU B 1 452 ? -65.188 66.529 -5.311 1.00 70.89 612 LEU B O 1
ATOM 7859 N N . ASN B 1 453 ? -66.377 64.644 -4.995 1.00 68.64 613 ASN B N 1
ATOM 7860 C CA . ASN B 1 453 ? -66.429 64.705 -3.537 1.00 66.26 613 ASN B CA 1
ATOM 7861 C C . ASN B 1 453 ? -65.117 64.168 -2.974 1.00 66.52 613 ASN B C 1
ATOM 7862 O O . ASN B 1 453 ? -64.842 62.966 -3.084 1.00 70.70 613 ASN B O 1
ATOM 7867 N N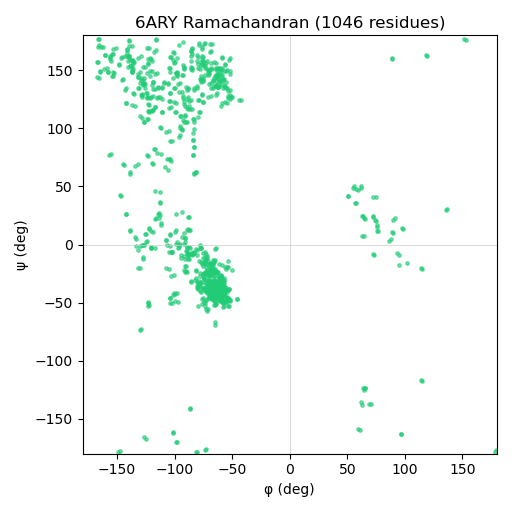 . PRO B 1 454 ? -64.276 65.036 -2.393 1.00 63.96 614 PRO B N 1
ATOM 7868 C CA . PRO B 1 454 ? -62.938 64.603 -1.966 1.00 71.33 614 PRO B CA 1
ATOM 7869 C C . PRO B 1 454 ? -62.956 63.601 -0.815 1.00 71.83 614 PRO B C 1
ATOM 7870 O O . PRO B 1 454 ? -61.908 63.007 -0.528 1.00 73.33 614 PRO B O 1
ATOM 7874 N N . THR B 1 455 ? -64.070 63.446 -0.090 1.00 66.83 615 THR B N 1
ATOM 7875 C CA . THR B 1 455 ? -64.083 62.418 0.948 1.00 71.84 615 THR B CA 1
ATOM 7876 C C . THR B 1 455 ? -64.349 61.019 0.399 1.00 78.01 615 THR B C 1
ATOM 7877 O O . THR B 1 455 ? -64.168 60.043 1.139 1.00 76.52 615 THR B O 1
ATOM 7881 N N . LEU B 1 456 ? -64.720 60.891 -0.880 1.00 75.83 616 LEU B N 1
ATOM 7882 C CA . LEU B 1 456 ? -64.965 59.595 -1.499 1.00 69.33 616 LEU B CA 1
ATOM 7883 C C . LEU B 1 456 ? -63.738 59.086 -2.253 1.00 71.74 616 LEU B C 1
ATOM 7884 O O . LEU B 1 456 ? -62.727 59.778 -2.405 1.00 71.27 616 LEU B O 1
ATOM 7889 N N . GLY B 1 457 ? -63.829 57.834 -2.706 1.00 70.82 617 GLY B N 1
ATOM 7890 C CA . GLY B 1 457 ? -62.665 57.153 -3.249 1.00 78.93 617 GLY B CA 1
ATOM 7891 C C . GLY B 1 457 ? -62.477 57.101 -4.762 1.00 85.65 617 GLY B C 1
ATOM 7892 O O . GLY B 1 457 ? -61.837 56.170 -5.265 1.00 81.36 617 GLY B O 1
ATOM 7893 N N . TYR B 1 458 ? -63.016 58.061 -5.507 1.00 73.82 618 TYR B N 1
ATOM 7894 C CA . TYR B 1 458 ? -62.969 57.982 -6.964 1.00 79.91 618 TYR B CA 1
ATOM 7895 C C . TYR B 1 458 ? -61.587 58.380 -7.475 1.00 80.21 618 TYR B C 1
ATOM 7896 O O . TYR B 1 458 ? -60.953 59.294 -6.936 1.00 74.71 618 TYR B O 1
ATOM 7905 N N . THR B 1 459 ? -61.122 57.687 -8.521 1.00 69.88 619 THR B N 1
ATOM 7906 C CA . THR B 1 459 ? -59.832 58.014 -9.121 1.00 71.60 619 THR B CA 1
ATOM 7907 C C . THR B 1 459 ? -59.893 59.361 -9.842 1.00 74.12 619 THR B C 1
ATOM 7908 O O . THR B 1 459 ? -60.964 59.916 -10.100 1.00 75.80 619 THR B O 1
ATOM 7912 N N . GLU B 1 460 ? -58.713 59.893 -10.174 1.00 72.26 620 GLU B N 1
ATOM 7913 C CA . GLU B 1 460 ? -58.671 61.136 -10.940 1.00 82.44 620 GLU B CA 1
ATOM 7914 C C . GLU B 1 460 ? -59.294 60.950 -12.318 1.00 78.39 620 GLU B C 1
ATOM 7915 O O . GLU B 1 460 ? -59.987 61.846 -12.809 1.00 80.31 620 GLU B O 1
ATOM 7921 N N . ASP B 1 461 ? -59.068 59.789 -12.952 1.00 75.36 621 ASP B N 1
ATOM 7922 C CA . ASP B 1 461 ? -59.697 59.517 -14.247 1.00 84.46 621 ASP B CA 1
ATOM 7923 C C . ASP B 1 461 ? -61.219 59.550 -14.138 1.00 79.18 621 ASP B C 1
ATOM 7924 O O . ASP B 1 461 ? -61.904 60.076 -15.026 1.00 76.66 621 ASP B O 1
ATOM 7929 N N . GLU B 1 462 ? -61.765 58.992 -13.054 1.00 74.65 622 GLU B N 1
ATOM 7930 C CA . GLU B 1 462 ? -63.208 59.015 -12.869 1.00 69.21 622 GLU B CA 1
ATOM 7931 C C . GLU B 1 462 ? -63.711 60.430 -12.625 1.00 66.69 622 GLU B C 1
ATOM 7932 O O . GLU B 1 462 ? -64.807 60.788 -13.071 1.00 65.83 622 GLU B O 1
ATOM 7938 N N . LYS B 1 463 ? -62.918 61.270 -11.978 1.00 70.14 623 LYS B N 1
ATOM 7939 C CA . LYS B 1 463 ? -63.348 62.651 -11.819 1.00 72.86 623 LYS B CA 1
ATOM 7940 C C . LYS B 1 463 ? -63.448 63.346 -13.168 1.00 71.88 623 LYS B C 1
ATOM 7941 O O . LYS B 1 463 ? -64.409 64.081 -13.419 1.00 77.92 623 LYS B O 1
ATOM 7947 N N . ASP B 1 464 ? -62.461 63.139 -14.049 1.00 71.83 624 ASP B N 1
ATOM 7948 C CA . ASP B 1 464 ? -62.514 63.751 -15.377 1.00 72.31 624 ASP B CA 1
ATOM 7949 C C . ASP B 1 464 ? -63.718 63.248 -16.166 1.00 70.26 624 ASP B C 1
ATOM 7950 O O . ASP B 1 464 ? -64.412 64.030 -16.823 1.00 69.22 624 ASP B O 1
ATOM 7955 N N . PHE B 1 465 ? -63.958 61.936 -16.125 1.00 66.93 625 PHE B N 1
ATOM 7956 C CA . PHE B 1 465 ? -65.114 61.354 -16.794 1.00 62.89 625 PHE B CA 1
ATOM 7957 C C . PHE B 1 465 ? -66.412 61.983 -16.304 1.00 71.69 625 PHE B C 1
ATOM 7958 O O . PHE B 1 465 ? -67.290 62.315 -17.111 1.00 68.60 625 PHE B O 1
ATOM 7966 N N . SER B 1 466 ? -66.539 62.185 -14.984 1.00 68.43 626 SER B N 1
ATOM 7967 C CA . SER B 1 466 ? -67.739 62.814 -14.447 1.00 63.95 626 SER B CA 1
ATOM 7968 C C . SER B 1 466 ? -67.868 64.255 -14.927 1.00 67.40 626 SER B C 1
ATOM 7969 O O . SER B 1 466 ? -68.968 64.703 -15.274 1.00 67.83 626 SER B O 1
ATOM 7972 N N . ARG B 1 467 ? -66.764 65.000 -14.959 1.00 60.32 627 ARG B N 1
ATOM 7973 C CA . ARG B 1 467 ? -66.830 66.339 -15.533 1.00 67.18 627 ARG B CA 1
ATOM 7974 C C . ARG B 1 467 ? -67.333 66.289 -16.969 1.00 71.14 627 ARG B C 1
ATOM 7975 O O . ARG B 1 467 ? -68.166 67.111 -17.360 1.00 73.19 627 ARG B O 1
ATOM 7983 N N . LYS B 1 468 ? -66.836 65.332 -17.765 1.00 68.38 628 LYS B N 1
ATOM 7984 C CA . LYS B 1 468 ? -67.261 65.221 -19.158 1.00 72.97 628 LYS B CA 1
ATOM 7985 C C . LYS B 1 468 ? -68.760 64.973 -19.245 1.00 69.57 628 LYS B C 1
ATOM 7986 O O . LYS B 1 468 ? -69.471 65.648 -19.996 1.00 69.12 628 LYS B O 1
ATOM 7992 N N . ILE B 1 469 ? -69.268 64.066 -18.419 1.00 69.07 629 ILE B N 1
ATOM 7993 C CA . ILE B 1 469 ? -70.670 63.696 -18.517 1.00 67.77 629 ILE B CA 1
ATOM 7994 C C . ILE B 1 469 ? -71.561 64.854 -18.092 1.00 65.62 629 ILE B C 1
ATOM 7995 O O . ILE B 1 469 ? -72.569 65.149 -18.746 1.00 69.62 629 ILE B O 1
ATOM 8000 N N . MET B 1 470 ? -71.186 65.558 -17.022 1.00 69.86 630 MET B N 1
ATOM 8001 C CA . MET B 1 470 ? -71.931 66.751 -16.630 1.00 65.99 630 MET B CA 1
ATOM 8002 C C . MET B 1 470 ? -71.902 67.805 -17.728 1.00 65.68 630 MET B C 1
ATOM 8003 O O . MET B 1 470 ? -72.882 68.526 -17.932 1.00 61.25 630 MET B O 1
ATOM 8008 N N . ARG B 1 471 ? -70.782 67.917 -18.434 1.00 65.11 631 ARG B N 1
ATOM 8009 C CA . ARG B 1 471 ? -70.675 68.917 -19.485 1.00 70.97 631 ARG B CA 1
ATOM 8010 C C . ARG B 1 471 ? -71.588 68.582 -20.656 1.00 67.49 631 ARG B C 1
ATOM 8011 O O . ARG B 1 471 ? -72.289 69.463 -21.169 1.00 65.61 631 ARG B O 1
ATOM 8019 N N . TYR B 1 472 ? -71.605 67.313 -21.091 1.00 65.14 632 TYR B N 1
ATOM 8020 C CA . TYR B 1 472 ? -72.555 66.906 -22.135 1.00 63.46 632 TYR B CA 1
ATOM 8021 C C . TYR B 1 472 ? -73.992 67.182 -21.699 1.00 70.96 632 TYR B C 1
ATOM 8022 O O . TYR B 1 472 ? -74.772 67.782 -22.443 1.00 65.02 632 TYR B O 1
ATOM 8031 N N . TRP B 1 473 ? -74.360 66.738 -20.486 1.00 65.49 633 TRP B N 1
ATOM 8032 C CA . TRP B 1 473 ? -75.747 66.866 -20.039 1.00 65.29 633 TRP B CA 1
ATOM 8033 C C . TRP B 1 473 ? -76.167 68.329 -19.977 1.00 64.78 633 TRP B C 1
ATOM 8034 O O . TRP B 1 473 ? -77.264 68.693 -20.414 1.00 66.35 633 TRP B O 1
ATOM 8045 N N . SER B 1 474 ? -75.302 69.186 -19.450 1.00 62.34 634 SER B N 1
ATOM 8046 C CA . SER B 1 474 ? -75.674 70.580 -19.286 1.00 64.26 634 SER B CA 1
ATOM 8047 C C . SER B 1 474 ? -75.583 71.360 -20.602 1.00 62.46 634 SER B C 1
ATOM 8048 O O . SER B 1 474 ? -76.399 72.256 -20.838 1.00 71.25 634 SER B O 1
ATOM 8051 N N . ASN B 1 475 ? -74.625 71.032 -21.470 1.00 65.44 635 ASN B N 1
ATOM 8052 C CA . ASN B 1 475 ? -74.640 71.564 -22.836 1.00 65.21 635 ASN B CA 1
ATOM 8053 C C . ASN B 1 475 ? -75.972 71.264 -23.512 1.00 68.34 635 ASN B C 1
ATOM 8054 O O . ASN B 1 475 ? -76.591 72.143 -24.121 1.00 70.58 635 ASN B O 1
ATOM 8059 N N . PHE B 1 476 ? -76.428 70.015 -23.408 1.00 66.06 636 PHE B N 1
ATOM 8060 C CA . PHE B 1 476 ? -77.716 69.655 -23.980 1.00 67.00 636 PHE B CA 1
ATOM 8061 C C . PHE B 1 476 ? -78.838 70.497 -23.385 1.00 69.16 636 PHE B C 1
ATOM 8062 O O . PHE B 1 476 ? -79.682 71.014 -24.121 1.00 68.54 636 PHE B O 1
ATOM 8070 N N . ALA B 1 477 ? -78.869 70.651 -22.049 1.00 64.85 637 ALA B N 1
ATOM 8071 C CA . ALA B 1 477 ? -79.914 71.476 -21.445 1.00 67.04 637 ALA B CA 1
ATOM 8072 C C . ALA B 1 477 ? -79.827 72.921 -21.927 1.00 64.08 637 ALA B C 1
ATOM 8073 O O . ALA B 1 477 ? -80.850 73.557 -22.204 1.00 72.26 637 ALA B O 1
ATOM 8075 N N . LYS B 1 478 ? -78.609 73.452 -22.048 1.00 67.15 638 LYS B N 1
ATOM 8076 C CA . LYS B 1 478 ? -78.459 74.858 -22.406 1.00 68.98 638 LYS B CA 1
ATOM 8077 C C . LYS B 1 478 ? -78.785 75.119 -23.876 1.00 72.15 638 LYS B C 1
ATOM 8078 O O . LYS B 1 478 ? -79.387 76.149 -24.194 1.00 69.46 638 LYS B O 1
ATOM 8084 N N . THR B 1 479 ? -78.410 74.201 -24.789 1.00 67.23 639 THR B N 1
ATOM 8085 C CA . THR B 1 479 ? -78.487 74.463 -26.232 1.00 68.13 639 THR B CA 1
ATOM 8086 C C . THR B 1 479 ? -79.236 73.425 -27.054 1.00 66.27 639 THR B C 1
ATOM 8087 O O . THR B 1 479 ? -79.550 73.719 -28.206 1.00 67.89 639 THR B O 1
ATOM 8091 N N . GLY B 1 480 ? -79.552 72.249 -26.522 1.00 67.21 640 GLY B N 1
ATOM 8092 C CA . GLY B 1 480 ? -80.123 71.198 -27.353 1.00 60.49 640 GLY B CA 1
ATOM 8093 C C . GLY B 1 480 ? -79.104 70.307 -28.021 1.00 62.51 640 GLY B C 1
ATOM 8094 O O . GLY B 1 480 ? -79.482 69.411 -28.792 1.00 60.10 640 GLY B O 1
ATOM 8095 N N . ASN B 1 481 ? -77.824 70.495 -27.721 1.00 65.96 641 ASN B N 1
ATOM 8096 C CA . ASN B 1 481 ? -76.730 69.779 -28.360 1.00 66.47 641 ASN B CA 1
ATOM 8097 C C . ASN B 1 481 ? -75.708 69.518 -27.261 1.00 68.09 641 ASN B C 1
ATOM 8098 O O . ASN B 1 481 ? -75.227 70.473 -26.637 1.00 70.49 641 ASN B O 1
ATOM 8103 N N . PRO B 1 482 ? -75.352 68.265 -26.986 1.00 65.17 642 PRO B N 1
ATOM 8104 C CA . PRO B 1 482 ? -74.390 68.011 -25.898 1.00 67.23 642 PRO B CA 1
ATOM 8105 C C . PRO B 1 482 ? -72.981 68.442 -26.250 1.00 70.49 642 PRO B C 1
ATOM 8106 O O . PRO B 1 482 ? -72.156 68.587 -25.337 1.00 67.24 642 PRO B O 1
ATOM 8110 N N . ASN B 1 483 ? -72.676 68.660 -27.569 1.00 68.56 643 ASN B N 1
ATOM 8111 C CA . ASN B 1 483 ? -71.334 68.970 -28.067 1.00 75.67 643 ASN B CA 1
ATOM 8112 C C . ASN B 1 483 ? -70.944 70.409 -27.749 1.00 78.59 643 ASN B C 1
ATOM 8113 O O . ASN B 1 483 ? -71.786 71.315 -27.834 1.00 78.25 643 ASN B O 1
ATOM 8118 N N . PRO B 1 484 ? -69.671 70.642 -27.438 1.00 86.03 644 PRO B N 1
ATOM 8119 C CA . PRO B 1 484 ? -69.170 72.010 -27.264 1.00 91.48 644 PRO B CA 1
ATOM 8120 C C . PRO B 1 484 ? -68.903 72.672 -28.611 1.00 100.71 644 PRO B C 1
ATOM 8121 O O . PRO B 1 484 ? -68.948 72.037 -29.665 1.00 108.58 644 PRO B O 1
ATOM 8125 N N . ASN B 1 485 ? -68.603 73.976 -28.558 1.00 108.99 645 ASN B N 1
ATOM 8126 C CA . ASN B 1 485 ? -68.327 74.728 -29.785 1.00 112.95 645 ASN B CA 1
ATOM 8127 C C . ASN B 1 485 ? -66.956 74.378 -30.364 1.00 118.84 645 ASN B C 1
ATOM 8128 O O . ASN B 1 485 ? -66.835 74.046 -31.552 1.00 114.67 645 ASN B O 1
ATOM 8133 N N . THR B 1 486 ? -65.909 74.467 -29.545 1.00 124.30 646 THR B N 1
ATOM 8134 C CA . THR B 1 486 ? -64.558 74.100 -29.958 1.00 128.25 646 THR B CA 1
ATOM 8135 C C . THR B 1 486 ? -64.378 72.598 -29.773 1.00 124.13 646 THR B C 1
ATOM 8136 O O . THR B 1 486 ? -64.455 72.100 -28.643 1.00 126.08 646 THR B O 1
ATOM 8140 N N . ALA B 1 487 ? -64.156 71.878 -30.875 1.00 125.82 647 ALA B N 1
ATOM 8141 C CA . ALA B 1 487 ? -63.893 70.444 -30.782 1.00 129.27 647 ALA B CA 1
ATOM 8142 C C . ALA B 1 487 ? -62.684 70.188 -29.881 1.00 132.52 647 ALA B C 1
ATOM 8143 O O . ALA B 1 487 ? -61.676 70.902 -29.944 1.00 129.03 647 ALA B O 1
ATOM 8145 N N . SER B 1 488 ? -62.803 69.180 -29.011 1.00 133.75 648 SER B N 1
ATOM 8146 C CA . SER B 1 488 ? -61.811 68.887 -27.981 1.00 131.52 648 SER B CA 1
ATOM 8147 C C . SER B 1 488 ? -61.305 67.454 -28.125 1.00 130.60 648 SER B C 1
ATOM 8148 O O . SER B 1 488 ? -61.943 66.599 -28.752 1.00 121.08 648 SER B O 1
ATOM 8151 N N . SER B 1 489 ? -60.126 67.206 -27.541 1.00 135.21 649 SER B N 1
ATOM 8152 C CA . SER B 1 489 ? -59.609 65.845 -27.437 1.00 130.91 649 SER B CA 1
ATOM 8153 C C . SER B 1 489 ? -60.219 65.119 -26.244 1.00 129.47 649 SER B C 1
ATOM 8154 O O . SER B 1 489 ? -60.405 63.894 -26.289 1.00 118.43 649 SER B O 1
ATOM 8157 N N . GLU B 1 490 ? -60.563 65.869 -25.188 1.00 129.35 650 GLU B N 1
ATOM 8158 C CA . GLU B 1 490 ? -61.230 65.304 -24.020 1.00 132.98 650 GLU B CA 1
ATOM 8159 C C . GLU B 1 490 ? -62.735 65.134 -24.212 1.00 130.17 650 GLU B C 1
ATOM 8160 O O . GLU B 1 490 ? -63.347 64.324 -23.498 1.00 120.67 650 GLU B O 1
ATOM 8166 N N . PHE B 1 491 ? -63.340 65.876 -25.154 1.00 126.48 651 PHE B N 1
ATOM 8167 C CA . PHE B 1 491 ? -64.777 65.831 -25.433 1.00 113.88 651 PHE B CA 1
ATOM 8168 C C . PHE B 1 491 ? -64.988 65.332 -26.855 1.00 102.50 651 PHE B C 1
ATOM 8169 O O . PHE B 1 491 ? -65.193 66.137 -27.775 1.00 98.54 651 PHE B O 1
ATOM 8177 N N . PRO B 1 492 ? -64.965 64.015 -27.071 1.00 103.12 652 PRO B N 1
ATOM 8178 C CA . PRO B 1 492 ? -65.252 63.492 -28.414 1.00 91.11 652 PRO B CA 1
ATOM 8179 C C . PRO B 1 492 ? -66.555 64.021 -29.021 1.00 89.23 652 PRO B C 1
ATOM 8180 O O . PRO B 1 492 ? -67.414 64.595 -28.337 1.00 89.02 652 PRO B O 1
ATOM 8184 N N . GLU B 1 493 ? -66.655 63.905 -30.341 1.00 84.82 653 GLU B N 1
ATOM 8185 C CA . GLU B 1 493 ? -67.865 64.285 -31.049 1.00 77.86 653 GLU B CA 1
ATOM 8186 C C . GLU B 1 493 ? -68.987 63.322 -30.692 1.00 79.16 653 GLU B C 1
ATOM 8187 O O . GLU B 1 493 ? -68.789 62.104 -30.645 1.00 70.97 653 GLU B O 1
ATOM 8193 N N . TRP B 1 494 ? -70.159 63.865 -30.409 1.00 69.00 654 TRP B N 1
ATOM 8194 C CA . TRP B 1 494 ? -71.322 63.032 -30.137 1.00 67.60 654 TRP B CA 1
ATOM 8195 C C . TRP B 1 494 ? -72.293 63.250 -31.286 1.00 67.72 654 TRP B C 1
ATOM 8196 O O . TRP B 1 494 ? -72.966 64.294 -31.348 1.00 63.89 654 TRP B O 1
ATOM 8207 N N . PRO B 1 495 ? -72.361 62.333 -32.239 1.00 67.01 655 PRO B N 1
ATOM 8208 C CA . PRO B 1 495 ? -73.183 62.548 -33.428 1.00 67.16 655 PRO B CA 1
ATOM 8209 C C . PRO B 1 495 ? -74.655 62.329 -33.124 1.00 70.05 655 PRO B C 1
ATOM 8210 O O . PRO B 1 495 ? -75.019 61.646 -32.163 1.00 67.76 655 PRO B O 1
ATOM 8214 N N . LYS B 1 496 ? -75.496 62.950 -33.959 1.00 62.76 656 LYS B N 1
ATOM 8215 C CA . LYS B 1 496 ? -76.944 62.775 -33.868 1.00 64.54 656 LYS B CA 1
ATOM 8216 C C . LYS B 1 496 ? -77.332 61.328 -34.135 1.00 66.85 656 LYS B C 1
ATOM 8217 O O . LYS B 1 496 ? -76.687 60.624 -34.917 1.00 70.73 656 LYS B O 1
ATOM 8223 N N . HIS B 1 497 ? -78.423 60.899 -33.497 1.00 61.62 657 HIS B N 1
ATOM 8224 C CA . HIS B 1 497 ? -79.033 59.584 -33.708 1.00 58.51 657 HIS B CA 1
ATOM 8225 C C . HIS B 1 497 ? -80.147 59.802 -34.728 1.00 63.76 657 HIS B C 1
ATOM 8226 O O . HIS B 1 497 ? -81.251 60.210 -34.380 1.00 66.46 657 HIS B O 1
ATOM 8233 N N . THR B 1 498 ? -79.834 59.584 -36.009 1.00 64.05 658 THR B N 1
ATOM 8234 C CA . THR B 1 498 ? -80.772 59.819 -37.093 1.00 62.15 658 THR B CA 1
ATOM 8235 C C . THR B 1 498 ? -81.651 58.605 -37.290 1.00 65.99 658 THR B C 1
ATOM 8236 O O . THR B 1 498 ? -81.343 57.507 -36.831 1.00 60.94 658 THR B O 1
ATOM 8240 N N . ALA B 1 499 ? -82.755 58.813 -38.011 1.00 60.03 659 ALA B N 1
ATOM 8241 C CA . ALA B 1 499 ? -83.742 57.752 -38.148 1.00 62.57 659 ALA B CA 1
ATOM 8242 C C . ALA B 1 499 ? -83.171 56.552 -38.889 1.00 69.87 659 ALA B C 1
ATOM 8243 O O . ALA B 1 499 ? -83.594 55.413 -38.644 1.00 71.24 659 ALA B O 1
ATOM 8245 N N A HIS B 1 500 ? -82.196 56.764 -39.770 0.51 67.33 660 HIS B N 1
ATOM 8246 N N B HIS B 1 500 ? -82.232 56.793 -39.809 0.49 67.41 660 HIS B N 1
ATOM 8247 C CA A HIS B 1 500 ? -81.624 55.646 -40.503 0.51 68.76 660 HIS B CA 1
ATOM 8248 C CA B HIS B 1 500 ? -81.571 55.772 -40.614 0.49 68.94 660 HIS B CA 1
ATOM 8249 C C A HIS B 1 500 ? -80.189 55.311 -40.111 0.51 66.49 660 HIS B C 1
ATOM 8250 C C B HIS B 1 500 ? -80.250 55.318 -40.010 0.49 66.36 660 HIS B C 1
ATOM 8251 O O A HIS B 1 500 ? -79.795 54.152 -40.240 0.51 69.90 660 HIS B O 1
ATOM 8252 O O B HIS B 1 500 ? -79.993 54.117 -39.908 0.49 70.05 660 HIS B O 1
ATOM 8265 N N . GLY B 1 501 ? -79.403 56.269 -39.616 1.00 60.37 661 GLY B N 1
ATOM 8266 C CA . GLY B 1 501 ? -78.087 55.925 -39.102 1.00 65.98 661 GLY B CA 1
ATOM 8267 C C . GLY B 1 501 ? -78.074 55.330 -37.694 1.00 65.83 661 GLY B C 1
ATOM 8268 O O . GLY B 1 501 ? -77.249 54.466 -37.392 1.00 62.35 661 GLY B O 1
ATOM 8269 N N . ARG B 1 502 ? -78.934 55.831 -36.798 1.00 64.77 662 ARG B N 1
ATOM 8270 C CA . ARG B 1 502 ? -79.036 55.328 -35.403 1.00 63.46 662 ARG B CA 1
ATOM 8271 C C . ARG B 1 502 ? -77.680 55.248 -34.696 1.00 62.12 662 ARG B C 1
ATOM 8272 O O . ARG B 1 502 ? -77.367 54.285 -33.977 1.00 61.15 662 ARG B O 1
ATOM 8280 N N . HIS B 1 503 ? -76.858 56.266 -34.891 1.00 56.67 663 HIS B N 1
ATOM 8281 C CA . HIS B 1 503 ? -75.574 56.283 -34.220 1.00 64.91 663 HIS B CA 1
ATOM 8282 C C . HIS B 1 503 ? -75.786 56.522 -32.725 1.00 65.78 663 HIS B C 1
ATOM 8283 O O . HIS B 1 503 ? -76.767 57.154 -32.309 1.00 61.54 663 HIS B O 1
ATOM 8290 N N . TYR B 1 504 ? -74.889 55.953 -31.918 1.00 59.82 664 TYR B N 1
ATOM 8291 C CA . TYR B 1 504 ? -74.825 56.224 -30.486 1.00 66.04 664 TYR B CA 1
ATOM 8292 C C . TYR B 1 504 ? -73.373 56.384 -30.057 1.00 63.37 664 TYR B C 1
ATOM 8293 O O . TYR B 1 504 ? -72.461 55.806 -30.660 1.00 66.85 664 TYR B O 1
ATOM 8302 N N . LEU B 1 505 ? -73.169 57.115 -28.971 1.00 63.26 665 LEU B N 1
ATOM 8303 C CA . LEU B 1 505 ? -71.833 57.328 -28.437 1.00 62.86 665 LEU B CA 1
ATOM 8304 C C . LEU B 1 505 ? -71.643 56.453 -27.214 1.00 69.40 665 LEU B C 1
ATOM 8305 O O . LEU B 1 505 ? -72.503 56.423 -26.333 1.00 63.98 665 LEU B O 1
ATOM 8310 N N . GLU B 1 506 ? -70.535 55.725 -27.181 1.00 72.99 666 GLU B N 1
ATOM 8311 C CA . GLU B 1 506 ? -70.176 54.935 -26.015 1.00 61.14 666 GLU B CA 1
ATOM 8312 C C . GLU B 1 506 ? -69.561 55.867 -24.983 1.00 70.18 666 GLU B C 1
ATOM 8313 O O . GLU B 1 506 ? -68.630 56.619 -25.301 1.00 69.32 666 GLU B O 1
ATOM 8319 N N . LEU B 1 507 ? -70.135 55.870 -23.764 1.00 59.21 667 LEU B N 1
ATOM 8320 C CA . LEU B 1 507 ? -69.644 56.673 -22.648 1.00 64.95 667 LEU B CA 1
ATOM 8321 C C . LEU B 1 507 ? -68.803 55.770 -21.754 1.00 63.73 667 LEU B C 1
ATOM 8322 O O . LEU B 1 507 ? -69.319 54.833 -21.133 1.00 68.31 667 LEU B O 1
ATOM 8327 N N . GLY B 1 508 ? -67.510 56.052 -21.692 1.00 69.33 668 GLY B N 1
ATOM 8328 C CA . GLY B 1 508 ? -66.611 55.232 -20.905 1.00 69.45 668 GLY B CA 1
ATOM 8329 C C . GLY B 1 508 ? -65.311 55.980 -20.727 1.00 77.08 668 GLY B C 1
ATOM 8330 O O . GLY B 1 508 ? -65.115 57.070 -21.276 1.00 74.10 668 GLY B O 1
ATOM 8331 N N . LEU B 1 509 ? -64.407 55.359 -19.963 1.00 73.49 669 LEU B N 1
ATOM 8332 C CA . LEU B 1 509 ? -63.160 56.020 -19.596 1.00 82.71 669 LEU B CA 1
ATOM 8333 C C . LEU B 1 509 ? -62.248 56.297 -20.799 1.00 92.05 669 LEU B C 1
ATOM 8334 O O . LEU B 1 509 ? -62.045 57.462 -21.167 1.00 99.33 669 LEU B O 1
ATOM 8339 N N . ASN B 1 510 ? -61.681 55.266 -21.417 1.00 79.94 670 ASN B N 1
ATOM 8340 C CA . ASN B 1 510 ? -60.733 55.458 -22.516 1.00 97.44 670 ASN B CA 1
ATOM 8341 C C . ASN B 1 510 ? -61.399 55.052 -23.831 1.00 96.89 670 ASN B C 1
ATOM 8342 O O . ASN B 1 510 ? -61.040 54.051 -24.450 1.00 97.99 670 ASN B O 1
ATOM 8347 N N . THR B 1 511 ? -62.418 55.805 -24.239 1.00 85.51 671 THR B N 1
ATOM 8348 C CA . THR B 1 511 ? -63.142 55.418 -25.443 1.00 83.36 671 THR B CA 1
ATOM 8349 C C . THR B 1 511 ? -63.858 56.634 -25.988 1.00 89.61 671 THR B C 1
ATOM 8350 O O . THR B 1 511 ? -64.175 57.571 -25.247 1.00 81.87 671 THR B O 1
ATOM 8354 N N . SER B 1 512 ? -64.046 56.617 -27.316 1.00 89.21 672 SER B N 1
ATOM 8355 C CA . SER B 1 512 ? -64.910 57.532 -28.055 1.00 86.47 672 SER B CA 1
ATOM 8356 C C . SER B 1 512 ? -65.613 56.776 -29.182 1.00 80.89 672 SER B C 1
ATOM 8357 O O . SER B 1 512 ? -65.979 57.361 -30.212 1.00 78.39 672 SER B O 1
ATOM 8360 N N . PHE B 1 513 ? -65.792 55.473 -28.994 1.00 74.14 673 PHE B N 1
ATOM 8361 C CA . PHE B 1 513 ? -66.386 54.634 -30.013 1.00 67.03 673 PHE B CA 1
ATOM 8362 C C . PHE B 1 513 ? -67.812 55.071 -30.321 1.00 80.79 673 PHE B C 1
ATOM 8363 O O . PHE B 1 513 ? -68.606 55.335 -29.412 1.00 73.84 673 PHE B O 1
ATOM 8371 N N . VAL B 1 514 ? -68.132 55.132 -31.619 1.00 69.28 674 VAL B N 1
ATOM 8372 C CA . VAL B 1 514 ? -69.477 55.409 -32.110 1.00 69.32 674 VAL B CA 1
ATOM 8373 C C . VAL B 1 514 ? -69.981 54.163 -32.830 1.00 67.22 674 VAL B C 1
ATOM 8374 O O . VAL B 1 514 ? -69.291 53.618 -33.693 1.00 73.77 674 VAL B O 1
ATOM 8378 N N . GLY B 1 515 ? -71.160 53.689 -32.445 1.00 70.87 675 GLY B N 1
ATOM 8379 C CA . GLY B 1 515 ? -71.734 52.488 -33.027 1.00 56.99 675 GLY B CA 1
ATOM 8380 C C . GLY B 1 515 ? -73.134 52.741 -33.549 1.00 58.95 675 GLY B C 1
ATOM 8381 O O . GLY B 1 515 ? -73.532 53.897 -33.723 1.00 59.43 675 GLY B O 1
ATOM 8382 N N . ARG B 1 516 ? -73.884 51.678 -33.830 1.00 61.75 676 ARG B N 1
ATOM 8383 C CA . ARG B 1 516 ? -75.260 51.812 -34.290 1.00 59.76 676 ARG B CA 1
ATOM 8384 C C . ARG B 1 516 ? -76.177 51.009 -33.397 1.00 60.17 676 ARG B C 1
ATOM 8385 O O . ARG B 1 516 ? -75.910 49.838 -33.121 1.00 68.28 676 ARG B O 1
ATOM 8393 N N . GLY B 1 517 ? -77.285 51.609 -33.004 1.00 62.93 677 GLY B N 1
ATOM 8394 C CA . GLY B 1 517 ? -78.194 50.947 -32.105 1.00 61.40 677 GLY B CA 1
ATOM 8395 C C . GLY B 1 517 ? -78.260 51.661 -30.770 1.00 64.09 677 GLY B C 1
ATOM 8396 O O . GLY B 1 517 ? -78.617 52.839 -30.691 1.00 67.45 677 GLY B O 1
ATOM 8397 N N . PRO B 1 518 ? -77.840 50.985 -29.694 1.00 61.79 678 PRO B N 1
ATOM 8398 C CA . PRO B 1 518 ? -77.150 49.695 -29.682 1.00 53.64 678 PRO B CA 1
ATOM 8399 C C . PRO B 1 518 ? -78.060 48.479 -29.833 1.00 61.59 678 PRO B C 1
ATOM 8400 O O . PRO B 1 518 ? -79.271 48.579 -29.658 1.00 61.33 678 PRO B O 1
ATOM 8404 N N . ARG B 1 519 ? -77.464 47.337 -30.179 1.00 62.77 679 ARG B N 1
ATOM 8405 C CA . ARG B 1 519 ? -78.142 46.037 -30.138 1.00 59.28 679 ARG B CA 1
ATOM 8406 C C . ARG B 1 519 ? -79.391 45.972 -31.034 1.00 62.05 679 ARG B C 1
ATOM 8407 O O . ARG B 1 519 ? -80.434 45.415 -30.666 1.00 55.10 679 ARG B O 1
ATOM 8415 N N . LEU B 1 520 ? -79.232 46.448 -32.280 1.00 59.59 680 LEU B N 1
ATOM 8416 C CA . LEU B 1 520 ? -80.357 46.488 -33.222 1.00 56.96 680 LEU B CA 1
ATOM 8417 C C . LEU B 1 520 ? -80.932 45.098 -33.499 1.00 58.06 680 LEU B C 1
ATOM 8418 O O . LEU B 1 520 ? -82.157 44.927 -33.574 1.00 60.18 680 LEU B O 1
ATOM 8423 N N . ARG B 1 521 ? -80.070 44.088 -33.626 1.00 58.41 681 ARG B N 1
ATOM 8424 C CA . ARG B 1 521 ? -80.552 42.737 -33.913 1.00 60.48 681 ARG B CA 1
ATOM 8425 C C . ARG B 1 521 ? -81.382 42.166 -32.762 1.00 62.58 681 ARG B C 1
ATOM 8426 O O . ARG B 1 521 ? -82.476 41.631 -32.982 1.00 62.76 681 ARG B O 1
ATOM 8434 N N . GLN B 1 522 ? -80.884 42.253 -31.522 1.00 60.17 682 GLN B N 1
ATOM 8435 C CA . GLN B 1 522 ? -81.678 41.725 -30.414 1.00 63.12 682 GLN B CA 1
ATOM 8436 C C . GLN B 1 522 ? -82.967 42.522 -30.234 1.00 62.36 682 GLN B C 1
ATOM 8437 O O . GLN B 1 522 ? -84.036 41.955 -29.947 1.00 57.98 682 GLN B O 1
ATOM 8443 N N . CYS B 1 523 ? -82.904 43.833 -30.441 1.00 53.65 683 CYS B N 1
ATOM 8444 C CA . CYS B 1 523 ? -84.135 44.608 -30.343 1.00 60.19 683 CYS B CA 1
ATOM 8445 C C . CYS B 1 523 ? -85.134 44.221 -31.428 1.00 67.57 683 CYS B C 1
ATOM 8446 O O . CYS B 1 523 ? -86.335 44.142 -31.145 1.00 61.90 683 CYS B O 1
ATOM 8449 N N . ALA B 1 524 ? -84.664 43.931 -32.666 1.00 57.43 684 ALA B N 1
ATOM 8450 C CA . ALA B 1 524 ? -85.585 43.456 -33.707 1.00 54.85 684 ALA B CA 1
ATOM 8451 C C . ALA B 1 524 ? -86.207 42.109 -33.338 1.00 58.45 684 ALA B C 1
ATOM 8452 O O . ALA B 1 524 ? -87.363 41.834 -33.698 1.00 62.95 684 ALA B O 1
ATOM 8454 N N . PHE B 1 525 ? -85.452 41.251 -32.643 1.00 52.30 685 PHE B N 1
ATOM 8455 C CA . PHE B 1 525 ? -86.018 40.001 -32.145 1.00 61.96 685 PHE B CA 1
ATOM 8456 C C . PHE B 1 525 ? -87.245 40.257 -31.270 1.00 58.64 685 PHE B C 1
ATOM 8457 O O . PHE B 1 525 ? -88.297 39.632 -31.463 1.00 61.80 685 PHE B O 1
ATOM 8465 N N . TRP B 1 526 ? -87.127 41.172 -30.290 1.00 55.22 686 TRP B N 1
ATOM 8466 C CA . TRP B 1 526 ? -88.238 41.398 -29.358 1.00 61.37 686 TRP B CA 1
ATOM 8467 C C . TRP B 1 526 ? -89.365 42.196 -29.997 1.00 66.45 686 TRP B C 1
ATOM 8468 O O . TRP B 1 526 ? -90.541 41.924 -29.740 1.00 65.40 686 TRP B O 1
ATOM 8479 N N . LYS B 1 527 ? -89.029 43.177 -30.836 1.00 64.11 687 LYS B N 1
ATOM 8480 C CA . LYS B 1 527 ? -90.032 44.087 -31.366 1.00 68.08 687 LYS B CA 1
ATOM 8481 C C . LYS B 1 527 ? -90.666 43.598 -32.663 1.00 71.15 687 LYS B C 1
ATOM 8482 O O . LYS B 1 527 ? -91.796 43.992 -32.948 1.00 68.46 687 LYS B O 1
ATOM 8488 N N . LYS B 1 528 ? -89.998 42.728 -33.430 1.00 68.67 688 LYS B N 1
ATOM 8489 C CA . LYS B 1 528 ? -90.531 42.283 -34.718 1.00 68.18 688 LYS B CA 1
ATOM 8490 C C . LYS B 1 528 ? -90.691 40.776 -34.821 1.00 65.62 688 LYS B C 1
ATOM 8491 O O . LYS B 1 528 ? -91.792 40.306 -35.116 1.00 68.36 688 LYS B O 1
ATOM 8497 N N . TYR B 1 529 ? -89.651 39.986 -34.542 1.00 64.63 689 TYR B N 1
ATOM 8498 C CA . TYR B 1 529 ? -89.778 38.545 -34.758 1.00 57.51 689 TYR B CA 1
ATOM 8499 C C . TYR B 1 529 ? -90.709 37.897 -33.732 1.00 70.10 689 TYR B C 1
ATOM 8500 O O . TYR B 1 529 ? -91.669 37.209 -34.098 1.00 64.70 689 TYR B O 1
ATOM 8509 N N . LEU B 1 530 ? -90.428 38.073 -32.435 1.00 63.14 690 LEU B N 1
ATOM 8510 C CA . LEU B 1 530 ? -91.203 37.333 -31.441 1.00 66.16 690 LEU B CA 1
ATOM 8511 C C . LEU B 1 530 ? -92.702 37.644 -31.478 1.00 70.49 690 LEU B C 1
ATOM 8512 O O . LEU B 1 530 ? -93.504 36.698 -31.354 1.00 69.12 690 LEU B O 1
ATOM 8517 N N . PRO B 1 531 ? -93.150 38.897 -31.636 1.00 73.53 691 PRO B N 1
ATOM 8518 C CA . PRO B 1 531 ? -94.599 39.116 -31.791 1.00 72.07 691 PRO B CA 1
ATOM 8519 C C . PRO B 1 531 ? -95.210 38.355 -32.952 1.00 76.84 691 PRO B C 1
ATOM 8520 O O . PRO B 1 531 ? -96.293 37.785 -32.779 1.00 81.64 691 PRO B O 1
ATOM 8524 N N . GLN B 1 532 ? -94.548 38.276 -34.116 1.00 73.13 692 GLN B N 1
ATOM 8525 C CA . GLN B 1 532 ? -95.194 37.541 -35.196 1.00 74.32 692 GLN B CA 1
ATOM 8526 C C . GLN B 1 532 ? -95.118 36.034 -34.975 1.00 77.68 692 GLN B C 1
ATOM 8527 O O . GLN B 1 532 ? -96.030 35.312 -35.392 1.00 78.16 692 GLN B O 1
ATOM 8533 N N . LEU B 1 533 ? -94.098 35.542 -34.265 1.00 68.19 693 LEU B N 1
ATOM 8534 C CA . LEU B 1 533 ? -94.080 34.116 -33.948 1.00 75.48 693 LEU B CA 1
ATOM 8535 C C . LEU B 1 533 ? -95.161 33.754 -32.937 1.00 79.12 693 LEU B C 1
ATOM 8536 O O . LEU B 1 533 ? -95.776 32.683 -33.034 1.00 78.50 693 LEU B O 1
ATOM 8541 N N . VAL B 1 534 ? -95.427 34.639 -31.973 1.00 79.43 694 VAL B N 1
ATOM 8542 C CA . VAL B 1 534 ? -96.459 34.346 -30.980 1.00 84.09 694 VAL B CA 1
ATOM 8543 C C . VAL B 1 534 ? -97.834 34.314 -31.629 1.00 85.31 694 VAL B C 1
ATOM 8544 O O . VAL B 1 534 ? -98.637 33.411 -31.365 1.00 95.57 694 VAL B O 1
ATOM 8548 N N . ALA B 1 535 ? -98.102 35.253 -32.537 1.00 87.99 695 ALA B N 1
ATOM 8549 C CA . ALA B 1 535 ? -99.377 35.261 -33.248 1.00 85.24 695 ALA B CA 1
ATOM 8550 C C . ALA B 1 535 ? -99.577 33.975 -34.043 1.00 95.90 695 ALA B C 1
ATOM 8551 O O . ALA B 1 535 ? -100.656 33.370 -33.997 1.00 102.07 695 ALA B O 1
ATOM 8553 N N . ALA B 1 536 ? -98.543 33.534 -34.773 1.00 91.16 696 ALA B N 1
ATOM 8554 C CA . ALA B 1 536 ? -98.666 32.342 -35.609 1.00 87.32 696 ALA B CA 1
ATOM 8555 C C . ALA B 1 536 ? -98.897 31.051 -34.816 1.00 93.81 696 ALA B C 1
ATOM 8556 O O . ALA B 1 536 ? -99.441 30.097 -35.379 1.00 98.92 696 ALA B O 1
ATOM 8558 N N . THR B 1 537 ? -98.509 30.984 -33.538 1.00 97.46 697 THR B N 1
ATOM 8559 C CA . THR B 1 537 ? -98.524 29.731 -32.786 1.00 93.51 697 THR B CA 1
ATOM 8560 C C . THR B 1 537 ? -99.517 29.723 -31.622 1.00 106.45 697 THR B C 1
ATOM 8561 O O . THR B 1 537 ? -99.311 29.005 -30.640 1.00 108.95 697 THR B O 1
ATOM 8565 N N . SER B 1 538 ? -100.583 30.514 -31.688 1.00 109.00 698 SER B N 1
ATOM 8566 C CA . SER B 1 538 ? -101.488 30.535 -30.541 1.00 127.08 698 SER B CA 1
ATOM 8567 C C . SER B 1 538 ? -102.896 30.044 -30.877 1.00 140.55 698 SER B C 1
ATOM 8568 O O . SER B 1 538 ? -103.885 30.669 -30.472 1.00 141.28 698 SER B O 1
ATOM 8571 N N . ASN B 1 539 ? -102.997 28.928 -31.601 1.00 144.34 699 ASN B N 1
ATOM 8572 C CA . ASN B 1 539 ? -104.294 28.366 -32.004 1.00 143.95 699 ASN B CA 1
ATOM 8573 C C . ASN B 1 539 ? -105.157 27.959 -30.793 1.00 138.84 699 ASN B C 1
ATOM 8574 O O . ASN B 1 539 ? -105.998 28.728 -30.309 1.00 125.71 699 ASN B O 1
#

Organism: Anopheles gambiae (NCBI:txid7165)